Protein 1DCU (pdb70)

Foldseek 3Di:
DDDDDDWQFPLNVLVVCVVVPLDHVLVSLVVVLVVLLLLVLLVCLVCVVPCVVPPCLSLQVSLVVSLVSSQVSCVVFFGKEWADDDDQARIWIWTAGCVRQKIKIKRRWQGSDCQLPVAKIKMKMWIFGFPDDLPVYHRDPSSLQRCQVGHALLPGGQKIWMWMRGPWTWIWIDRPAAIWIWTQDVVPGTTTTDDTRAAFAQAALEEEEDCVQVVQADVLQNVLVVVQQQQDVVGDHRDYDYSSHLVVVLVVQSVHWDKYWFAAGNVRNFGDAFLPNPQSSSQVNQVSNPAAKALLAGGSSVDRRRDRRGGGIIIIHRHVNSVVSSVSSD/DWDFPLNVLVVCCVVVVDDVLVSLLVVLQVVLLLVLLVCLVCVVVVVCDWLQVSLVVSLVSSQVSCVVFFGWAWADDPDQARIWIWGAGPVQQKIKIKRSWQGGDCQLPVFKIKMKMWMFGFPDDQDPPSHDDQRSLQRVQVGHALLPTTQKIWMWMRGPWTWTWIDSPAAIWIWTQDVVPRTTITDDTRAAFDQDALEEEDPCVQLVFDDPLVNVVVVVQQQADVVGDGGHYDYSSYLVVVLVVCSHRNDKYWFAATNVRNFGDAFLRNPQRSSQSNNVSNPAAKDQLAGGSSPDRRRHSRHGHIIMIHNNVNSVVSSVSSD/DPWAFLLRVLVVCVVVVLDDVLVSLLVVLQVVLQLVLLVCLVCAVCVVPCHWLQVSLVVSLVSSQVSCVQFFGKAWADDDDQARIWIWGQGPVLQKIKIKRRWQGGDCQLPVFKIKMKIWIFGFPDDADDDEVHRHDDPRSLQNVLVGGALQPGGQKIWMWMNGPWTWTWIDRPAAIWIWTQDVVVRTTITDDTRAAFAQAALEEEEDCVQLVFADPLQVVVVVVLQQQPVVRNGGHYDYSSHLVVVLVVQSHRWDKYKQAAGNVRNFGQQFLPNRQSSSQVNNVSSPAAKALLAGGSSVDRRNDSRHGGIIMIHRRVNSVVSSVSSD/DPQFPLNVLVVCCVVVVDPPLVSLVVVLVVVLLLVLLVCLVCAVVVVVVCDWLQVSLVVSLVSSCVSCVVQFHKAWADDVPFARIWIWGAGPVRQKIKIKRSWQGGDCQLPVFKIKMKIWMFGFPDDLDDVRYDDPSSLQRVQVGGALLPTGQKIWMWMNGPWTWTWIDRPQAIWIWTQDVVPRTTHTDDTRAAQAQAALEEEEPCVQLVFDDPLQNVVVVQQQDQDVVGDGRHYDYSSHLVVVLVCLSRHNDKYWFAAGNVRNFGDDFLPRRQSSSQVNNVSNPWAKDLLAGGSSVDRDRDSRDGHIIMIHNHVNSVSSSVSSD

Radius of gyration: 33.33 Å; Cα contacts (8 Å, |Δi|>4): 3200; chains: 4; bounding box: 86×78×95 Å

Structure (mmCIF, N/CA/C/O backbone):
data_1DCU
#
_entry.id   1DCU
#
_cell.length_a   71.604
_cell.length_b   126.316
_cell.length_c   78.023
_cell.angle_alpha   90.00
_cell.angle_beta   97.73
_cell.angle_gamma   90.00
#
_symmetry.space_group_name_H-M   'P 1 21 1'
#
loop_
_entity.id
_entity.type
_entity.pdbx_description
1 polymer FRUCTOSE-1,6-BISPHOSPHATASE
2 water water
#
loop_
_atom_site.group_PDB
_atom_site.id
_atom_site.type_symbol
_atom_site.label_atom_id
_atom_site.label_alt_id
_atom_site.label_comp_id
_atom_site.label_asym_id
_atom_site.label_entity_id
_atom_site.label_seq_id
_atom_site.pdbx_PDB_ins_code
_atom_site.Cartn_x
_atom_site.Cartn_y
_atom_site.Cartn_z
_atom_site.occupancy
_atom_site.B_iso_or_equiv
_atom_site.auth_seq_id
_atom_site.auth_comp_id
_atom_site.auth_asym_id
_atom_site.auth_atom_id
_atom_site.pdbx_PDB_model_num
ATOM 1 N N . LYS A 1 12 ? -10.339 44.608 36.778 1.00 98.79 12 LYS A N 1
ATOM 2 C CA . LYS A 1 12 ? -10.375 43.266 36.160 1.00 95.45 12 LYS A CA 1
ATOM 3 C C . LYS A 1 12 ? -11.023 43.451 34.783 1.00 89.96 12 LYS A C 1
ATOM 4 O O . LYS A 1 12 ? -11.427 44.568 34.439 1.00 87.52 12 LYS A O 1
ATOM 6 N N . ARG A 1 13 ? -11.071 42.391 33.994 1.00 86.75 13 ARG A N 1
ATOM 7 C CA . ARG A 1 13 ? -11.605 42.501 32.649 1.00 81.92 13 ARG A CA 1
ATOM 8 C C . ARG A 1 13 ? -12.553 41.326 32.458 1.00 87.97 13 ARG A C 1
ATOM 9 O O . ARG A 1 13 ? -12.768 40.531 33.379 1.00 92.08 13 ARG A O 1
ATOM 11 N N . SER A 1 14 ? -12.954 41.211 31.204 1.00 86.78 14 SER A N 1
ATOM 12 C CA . SER A 1 14 ? -13.797 40.123 30.738 1.00 82.25 14 SER A CA 1
ATOM 13 C C . SER A 1 14 ? -13.822 38.890 31.614 1.00 81.61 14 SER A C 1
ATOM 14 O O . SER A 1 14 ? -14.909 38.547 32.102 1.00 84.04 14 SER A O 1
ATOM 17 N N . GLY A 1 15 ? -12.693 38.201 31.790 1.00 80.94 15 GLY A N 1
ATOM 18 C CA . GLY A 1 15 ? -12.609 37.002 32.621 1.00 78.52 15 GLY A CA 1
ATOM 19 C C . GLY A 1 15 ? -11.632 36.010 31.991 1.00 81.58 15 GLY A C 1
ATOM 20 O O . GLY A 1 15 ? -11.282 36.140 30.813 1.00 87.44 15 GLY A O 1
ATOM 21 N N . TYR A 1 16 ? -11.156 35.008 32.717 1.00 76.42 16 TYR A N 1
ATOM 22 C CA . TYR A 1 16 ? -10.239 33.985 32.226 1.00 70.75 16 TYR A CA 1
ATOM 23 C C . TYR A 1 16 ? -10.130 32.853 33.249 1.00 70.94 16 TYR A C 1
ATOM 24 O O . TYR A 1 16 ? -10.409 32.999 34.454 1.00 72.11 16 TYR A O 1
ATOM 33 N N . GLU A 1 17 ? -9.662 31.680 32.892 1.00 67.22 17 GLU A N 1
ATOM 34 C CA . GLU A 1 17 ? -9.506 30.566 33.842 1.00 60.52 17 GLU A CA 1
ATOM 35 C C . GLU A 1 17 ? -8.051 30.268 34.242 1.00 54.52 17 GLU A C 1
ATOM 36 O O . GLU A 1 17 ? -7.112 30.102 33.474 1.00 54.35 17 GLU A O 1
ATOM 42 N N . ILE A 1 18 ? -7.742 30.293 35.533 1.00 45.40 18 ILE A N 1
ATOM 43 C CA . ILE A 1 18 ? -6.476 30.045 36.145 1.00 55.57 18 ILE A CA 1
ATOM 44 C C . ILE A 1 18 ? -6.625 28.674 36.833 1.00 56.05 18 ILE A C 1
ATOM 45 O O . ILE A 1 18 ? -7.430 28.518 37.746 1.00 49.46 18 ILE A O 1
ATOM 50 N N . ILE A 1 19 ? -5.904 27.708 36.287 1.00 51.34 19 ILE A N 1
ATOM 51 C CA . ILE A 1 19 ? -5.907 26.347 36.818 1.00 49.79 19 ILE A CA 1
ATOM 52 C C . ILE A 1 19 ? -4.601 26.164 37.604 1.00 43.67 19 ILE A C 1
ATOM 53 O O . ILE A 1 19 ? -3.559 26.358 36.960 1.00 40.01 19 ILE A O 1
ATOM 58 N N . THR A 1 20 ? -4.656 26.003 38.933 1.00 42.74 20 THR A N 1
ATOM 59 C CA . THR A 1 20 ? -3.425 25.698 39.587 1.00 38.40 20 THR A CA 1
ATOM 60 C C . THR A 1 20 ? -3.059 24.198 39.401 1.00 46.83 20 THR A C 1
ATOM 61 O O . THR A 1 20 ? -3.808 23.289 39.064 1.00 41.16 20 THR A O 1
ATOM 65 N N . LEU A 1 21 ? -1.796 23.867 39.667 1.00 36.48 21 LEU A N 1
ATOM 66 C CA . LEU A 1 21 ? -1.250 22.528 39.484 1.00 40.37 21 LEU A CA 1
ATOM 67 C C . LEU A 1 21 ? -2.045 21.572 40.371 1.00 33.41 21 LEU A C 1
ATOM 68 O O . LEU A 1 21 ? -2.342 20.507 39.893 1.00 29.49 21 LEU A O 1
ATOM 73 N N . THR A 1 22 ? -2.358 22.028 41.585 1.00 31.86 22 THR A N 1
ATOM 74 C CA . THR A 1 22 ? -3.128 21.212 42.482 1.00 43.81 22 THR A CA 1
ATOM 75 C C . THR A 1 22 ? -4.471 20.856 41.882 1.00 46.03 22 THR A C 1
ATOM 76 O O . THR A 1 22 ? -4.804 19.719 41.662 1.00 47.33 22 THR A O 1
ATOM 80 N N . SER A 1 23 ? -5.202 21.867 41.470 1.00 42.36 23 SER A N 1
ATOM 81 C CA . SER A 1 23 ? -6.476 21.572 40.844 1.00 37.21 23 SER A CA 1
ATOM 82 C C . SER A 1 23 ? -6.212 20.678 39.649 1.00 34.60 23 SER A C 1
ATOM 83 O O . SER A 1 23 ? -7.004 19.803 39.520 1.00 34.43 23 SER A O 1
ATOM 86 N N . TRP A 1 24 ? -5.204 20.987 38.843 1.00 31.73 24 TRP A N 1
ATOM 87 C CA . TRP A 1 24 ? -5.011 20.203 37.647 1.00 38.09 24 TRP A CA 1
ATOM 88 C C . TRP A 1 24 ? -4.753 18.687 37.967 1.00 39.20 24 TRP A C 1
ATOM 89 O O . TRP A 1 24 ? -5.199 17.957 37.106 1.00 36.72 24 TRP A O 1
ATOM 100 N N . LEU A 1 25 ? -4.081 18.371 39.067 1.00 34.67 25 LEU A N 1
ATOM 101 C CA . LEU A 1 25 ? -3.748 17.029 39.450 1.00 40.92 25 LEU A CA 1
ATOM 102 C C . LEU A 1 25 ? -5.001 16.294 39.996 1.00 42.07 25 LEU A C 1
ATOM 103 O O . LEU A 1 25 ? -5.216 15.122 39.732 1.00 37.87 25 LEU A O 1
ATOM 108 N N . LEU A 1 26 ? -5.790 17.084 40.724 1.00 35.55 26 LEU A N 1
ATOM 109 C CA . LEU A 1 26 ? -7.082 16.605 41.215 1.00 37.65 26 LEU A CA 1
ATOM 110 C C . LEU A 1 26 ? -8.048 16.356 40.087 1.00 36.02 26 LEU A C 1
ATOM 111 O O . LEU A 1 26 ? -8.601 15.278 40.049 1.00 39.94 26 LEU A O 1
ATOM 116 N N . GLN A 1 27 ? -8.035 17.100 38.975 1.00 42.20 27 GLN A N 1
ATOM 117 C CA . GLN A 1 27 ? -8.799 16.738 37.794 1.00 44.24 27 GLN A CA 1
ATOM 118 C C . GLN A 1 27 ? -8.348 15.381 37.185 1.00 45.76 27 GLN A C 1
ATOM 119 O O . GLN A 1 27 ? -9.187 14.694 36.625 1.00 47.00 27 GLN A O 1
ATOM 125 N N . GLN A 1 28 ? -7.033 15.165 37.138 1.00 45.73 28 GLN A N 1
ATOM 126 C CA . GLN A 1 28 ? -6.469 14.013 36.508 1.00 44.92 28 GLN A CA 1
ATOM 127 C C . GLN A 1 28 ? -6.813 12.737 37.346 1.00 39.30 28 GLN A C 1
ATOM 128 O O . GLN A 1 28 ? -7.258 11.854 36.691 1.00 36.48 28 GLN A O 1
ATOM 134 N N . GLU A 1 29 ? -6.774 12.912 38.658 1.00 35.92 29 GLU A N 1
ATOM 135 C CA . GLU A 1 29 ? -7.195 11.850 39.551 1.00 46.91 29 GLU A CA 1
ATOM 136 C C . GLU A 1 29 ? -8.679 11.512 39.376 1.00 53.10 29 GLU A C 1
ATOM 137 O O . GLU A 1 29 ? -9.022 10.344 39.173 1.00 45.35 29 GLU A O 1
ATOM 143 N N . GLN A 1 30 ? -9.546 12.509 39.284 1.00 55.05 30 GLN A N 1
ATOM 144 C CA . GLN A 1 30 ? -10.971 12.413 39.087 1.00 59.58 30 GLN A CA 1
ATOM 145 C C . GLN A 1 30 ? -11.390 11.715 37.796 1.00 57.02 30 GLN A C 1
ATOM 146 O O . GLN A 1 30 ? -12.523 11.255 37.648 1.00 64.43 30 GLN A O 1
ATOM 152 N N . LYS A 1 31 ? -10.513 11.665 36.807 1.00 57.69 31 LYS A N 1
ATOM 153 C CA . LYS A 1 31 ? -10.712 11.088 35.513 1.00 56.56 31 LYS A CA 1
ATOM 154 C C . LYS A 1 31 ? -10.123 9.648 35.558 1.00 59.20 31 LYS A C 1
ATOM 155 O O . LYS A 1 31 ? -10.024 8.909 34.592 1.00 64.55 31 LYS A O 1
ATOM 161 N N . GLY A 1 32 ? -9.473 9.370 36.675 1.00 51.89 32 GLY A N 1
ATOM 162 C CA . GLY A 1 32 ? -8.780 8.182 36.996 1.00 52.14 32 GLY A CA 1
ATOM 163 C C . GLY A 1 32 ? -7.554 7.857 36.172 1.00 55.01 32 GLY A C 1
ATOM 164 O O . GLY A 1 32 ? -7.136 6.722 36.026 1.00 52.56 32 GLY A O 1
ATOM 165 N N . ILE A 1 33 ? -6.907 8.888 35.646 1.00 54.38 33 ILE A N 1
ATOM 166 C CA . ILE A 1 33 ? -5.678 8.733 34.887 1.00 50.90 33 ILE A CA 1
ATOM 167 C C . ILE A 1 33 ? -4.566 8.388 35.867 1.00 47.50 33 ILE A C 1
ATOM 168 O O . ILE A 1 33 ? -3.580 7.715 35.631 1.00 47.95 33 ILE A O 1
ATOM 173 N N . ILE A 1 34 ? -4.618 8.930 37.071 1.00 42.72 34 ILE A N 1
ATOM 174 C CA . ILE A 1 34 ? -3.638 8.791 38.120 1.00 37.90 34 ILE A CA 1
ATOM 175 C C . ILE A 1 34 ? -4.414 8.643 39.436 1.00 44.65 34 ILE A C 1
ATOM 176 O O . ILE A 1 34 ? -5.556 9.015 39.623 1.00 40.72 34 ILE A O 1
ATOM 181 N N . ASP A 1 35 ? -3.697 8.140 40.402 1.00 49.52 35 ASP A N 1
ATOM 182 C CA . ASP A 1 35 ? -4.029 7.763 41.734 1.00 52.54 35 ASP A CA 1
ATOM 183 C C . ASP A 1 35 ? -3.934 8.940 42.674 1.00 52.55 35 ASP A C 1
ATOM 184 O O . ASP A 1 35 ? -3.105 9.875 42.577 1.00 47.87 35 ASP A O 1
ATOM 189 N N . ALA A 1 36 ? -4.516 8.801 43.868 1.00 44.93 36 ALA A N 1
ATOM 190 C CA . ALA A 1 36 ? -4.402 9.870 44.835 1.00 45.53 36 ALA A CA 1
ATOM 191 C C . ALA A 1 36 ? -2.985 9.889 45.397 1.00 47.68 36 ALA A C 1
ATOM 192 O O . ALA A 1 36 ? -2.453 10.954 45.792 1.00 46.03 36 ALA A O 1
ATOM 194 N N . GLU A 1 37 ? -2.386 8.722 45.353 1.00 43.19 37 GLU A N 1
ATOM 195 C CA . GLU A 1 37 ? -1.042 8.554 45.869 1.00 42.03 37 GLU A CA 1
ATOM 196 C C . GLU A 1 37 ? -0.100 9.333 44.953 1.00 33.47 37 GLU A C 1
ATOM 197 O O . GLU A 1 37 ? 0.803 10.049 45.376 1.00 37.08 37 GLU A O 1
ATOM 203 N N . LEU A 1 38 ? -0.236 9.174 43.664 1.00 33.96 38 LEU A N 1
ATOM 204 C CA . LEU A 1 38 ? 0.604 9.760 42.649 1.00 32.84 38 LEU A CA 1
ATOM 205 C C . LEU A 1 38 ? 0.414 11.289 42.701 1.00 39.08 38 LEU A C 1
ATOM 206 O O . LEU A 1 38 ? 1.354 12.081 42.747 1.00 37.15 38 LEU A O 1
ATOM 211 N N . THR A 1 39 ? -0.854 11.699 42.879 1.00 35.80 39 THR A N 1
ATOM 212 C CA . THR A 1 39 ? -1.301 13.052 43.061 1.00 37.06 39 THR A CA 1
ATOM 213 C C . THR A 1 39 ? -0.453 13.745 44.113 1.00 34.07 39 THR A C 1
ATOM 214 O O . THR A 1 39 ? 0.162 14.764 43.816 1.00 36.48 39 THR A O 1
ATOM 218 N N . ILE A 1 40 ? -0.346 13.184 45.284 1.00 38.99 40 ILE A N 1
ATOM 219 C CA . ILE A 1 40 ? 0.498 13.648 46.383 1.00 37.87 40 ILE A CA 1
ATOM 220 C C . ILE A 1 40 ? 1.994 13.644 46.068 1.00 39.67 40 ILE A C 1
ATOM 221 O O . ILE A 1 40 ? 2.784 14.539 46.462 1.00 34.65 40 ILE A O 1
ATOM 226 N N . VAL A 1 41 ? 2.453 12.611 45.346 1.00 30.07 41 VAL A N 1
ATOM 227 C CA . VAL A 1 41 ? 3.862 12.609 44.920 1.00 36.88 41 VAL A CA 1
ATOM 228 C C . VAL A 1 41 ? 4.103 13.791 43.963 1.00 26.94 41 VAL A C 1
ATOM 229 O O . VAL A 1 41 ? 5.096 14.431 44.146 1.00 30.94 41 VAL A O 1
ATOM 233 N N . LEU A 1 42 ? 3.241 13.995 42.982 1.00 28.48 42 LEU A N 1
ATOM 234 C CA . LEU A 1 42 ? 3.572 15.019 41.973 1.00 24.18 42 LEU A CA 1
ATOM 235 C C . LEU A 1 42 ? 3.492 16.392 42.601 1.00 29.60 42 LEU A C 1
ATOM 236 O O . LEU A 1 42 ? 4.357 17.243 42.449 1.00 31.58 42 LEU A O 1
ATOM 241 N N . SER A 1 43 ? 2.525 16.569 43.483 1.00 35.11 43 SER A N 1
ATOM 242 C CA . SER A 1 43 ? 2.381 17.780 44.269 1.00 37.04 43 SER A CA 1
ATOM 243 C C . SER A 1 43 ? 3.545 18.022 45.220 1.00 33.29 43 SER A C 1
ATOM 244 O O . SER A 1 43 ? 4.042 19.169 45.270 1.00 30.10 43 SER A O 1
ATOM 247 N N . SER A 1 44 ? 4.049 17.075 45.976 1.00 34.01 44 SER A N 1
ATOM 248 C CA . SER A 1 44 ? 5.253 17.239 46.780 1.00 36.46 44 SER A CA 1
ATOM 249 C C . SER A 1 44 ? 6.492 17.511 45.916 1.00 27.48 44 SER A C 1
ATOM 250 O O . SER A 1 44 ? 7.328 18.330 46.353 1.00 31.22 44 SER A O 1
ATOM 253 N N . ILE A 1 45 ? 6.597 16.908 44.772 1.00 27.06 45 ILE A N 1
ATOM 254 C CA . ILE A 1 45 ? 7.722 17.201 43.873 1.00 29.32 45 ILE A CA 1
ATOM 255 C C . ILE A 1 45 ? 7.709 18.703 43.533 1.00 32.94 45 ILE A C 1
ATOM 256 O O . ILE A 1 45 ? 8.754 19.368 43.568 1.00 30.33 45 ILE A O 1
ATOM 261 N N . SER A 1 46 ? 6.550 19.232 43.140 1.00 31.76 46 SER A N 1
ATOM 262 C CA . SER A 1 46 ? 6.398 20.647 42.769 1.00 27.85 46 SER A CA 1
ATOM 263 C C . SER A 1 46 ? 6.632 21.526 43.958 1.00 21.22 46 SER A C 1
ATOM 264 O O . SER A 1 46 ? 7.364 22.567 43.792 1.00 28.21 46 SER A O 1
ATOM 267 N N . MET A 1 47 ? 6.295 21.130 45.203 1.00 24.30 47 MET A N 1
ATOM 268 C CA . MET A 1 47 ? 6.682 22.007 46.311 1.00 26.11 47 MET A CA 1
ATOM 269 C C . MET A 1 47 ? 8.215 22.048 46.462 1.00 33.46 47 MET A C 1
ATOM 270 O O . MET A 1 47 ? 8.817 22.938 47.074 1.00 32.37 47 MET A O 1
ATOM 275 N N . ALA A 1 48 ? 8.898 20.922 46.248 1.00 28.81 48 ALA A N 1
ATOM 276 C CA . ALA A 1 48 ? 10.373 20.830 46.360 1.00 29.90 48 ALA A CA 1
ATOM 277 C C . ALA A 1 48 ? 10.987 21.734 45.301 1.00 23.18 48 ALA A C 1
ATOM 278 O O . ALA A 1 48 ? 11.851 22.549 45.636 1.00 28.92 48 ALA A O 1
ATOM 280 N N . CYS A 1 49 ? 10.449 21.763 44.091 1.00 24.45 49 CYS A N 1
ATOM 281 C CA . CYS A 1 49 ? 10.931 22.660 43.072 1.00 26.16 49 CYS A CA 1
ATOM 282 C C . CYS A 1 49 ? 10.737 24.137 43.376 1.00 29.31 49 CYS A C 1
ATOM 283 O O . CYS A 1 49 ? 11.588 24.956 43.108 1.00 28.10 49 CYS A O 1
ATOM 286 N N . LYS A 1 50 ? 9.684 24.549 44.039 1.00 29.30 50 LYS A N 1
ATOM 287 C CA . LYS A 1 50 ? 9.347 25.863 44.451 1.00 35.23 50 LYS A CA 1
ATOM 288 C C . LYS A 1 50 ? 10.394 26.297 45.466 1.00 29.57 50 LYS A C 1
ATOM 289 O O . LYS A 1 50 ? 10.839 27.399 45.346 1.00 30.28 50 LYS A O 1
ATOM 295 N N . GLN A 1 51 ? 10.799 25.394 46.329 1.00 29.44 51 GLN A N 1
ATOM 296 C CA . GLN A 1 51 ? 11.821 25.739 47.302 1.00 32.34 51 GLN A CA 1
ATOM 297 C C . GLN A 1 51 ? 13.229 25.735 46.689 1.00 28.19 51 GLN A C 1
ATOM 298 O O . GLN A 1 51 ? 14.011 26.592 47.018 1.00 27.41 51 GLN A O 1
ATOM 304 N N . ILE A 1 52 ? 13.460 24.893 45.717 1.00 22.98 52 ILE A N 1
ATOM 305 C CA . ILE A 1 52 ? 14.754 24.843 45.038 1.00 26.38 52 ILE A CA 1
ATOM 306 C C . ILE A 1 52 ? 14.856 26.141 44.266 1.00 30.35 52 ILE A C 1
ATOM 307 O O . ILE A 1 52 ? 15.851 26.834 44.387 1.00 21.73 52 ILE A O 1
ATOM 312 N N . ALA A 1 53 ? 13.757 26.582 43.610 1.00 27.35 53 ALA A N 1
ATOM 313 C CA . ALA A 1 53 ? 13.714 27.836 42.869 1.00 25.77 53 ALA A CA 1
ATOM 314 C C . ALA A 1 53 ? 14.137 29.023 43.759 1.00 28.16 53 ALA A C 1
ATOM 315 O O . ALA A 1 53 ? 15.013 29.771 43.327 1.00 25.12 53 ALA A O 1
ATOM 317 N N . SER A 1 54 ? 13.631 29.162 44.950 1.00 25.33 54 SER A N 1
ATOM 318 C CA . SER A 1 54 ? 14.043 30.171 45.909 1.00 33.96 54 SER A CA 1
ATOM 319 C C . SER A 1 54 ? 15.503 30.063 46.316 1.00 26.80 54 SER A C 1
ATOM 320 O O . SER A 1 54 ? 16.204 31.087 46.441 1.00 26.23 54 SER A O 1
ATOM 323 N N . LEU A 1 55 ? 16.055 28.855 46.471 1.00 29.26 55 LEU A N 1
ATOM 324 C CA . LEU A 1 55 ? 17.455 28.677 46.800 1.00 25.01 55 LEU A CA 1
ATOM 325 C C . LEU A 1 55 ? 18.327 29.111 45.638 1.00 25.61 55 LEU A C 1
ATOM 326 O O . LEU A 1 55 ? 19.304 29.815 45.823 1.00 26.46 55 LEU A O 1
ATOM 331 N N . VAL A 1 56 ? 17.920 28.812 44.370 1.00 22.14 56 VAL A N 1
ATOM 332 C CA . VAL A 1 56 ? 18.691 29.244 43.215 1.00 19.48 56 VAL A CA 1
ATOM 333 C C . VAL A 1 56 ? 18.743 30.733 43.103 1.00 27.23 56 VAL A C 1
ATOM 334 O O . VAL A 1 56 ? 19.738 31.397 42.835 1.00 28.06 56 VAL A O 1
ATOM 338 N N . GLN A 1 57 ? 17.605 31.405 43.261 1.00 26.00 57 GLN A N 1
ATOM 339 C CA . GLN A 1 57 ? 17.435 32.778 43.171 1.00 23.61 57 GLN A CA 1
ATOM 340 C C . GLN A 1 57 ? 18.230 33.579 44.204 1.00 27.91 57 GLN A C 1
ATOM 341 O O . GLN A 1 57 ? 18.596 34.647 43.765 1.00 23.28 57 GLN A O 1
ATOM 347 N N . ARG A 1 58 ? 18.392 33.015 45.379 1.00 24.65 58 ARG A N 1
ATOM 348 C CA . ARG A 1 58 ? 19.087 33.786 46.395 1.00 33.86 58 ARG A CA 1
ATOM 349 C C . ARG A 1 58 ? 20.525 33.341 46.621 1.00 26.82 58 ARG A C 1
ATOM 350 O O . ARG A 1 58 ? 21.037 33.786 47.624 1.00 30.61 58 ARG A O 1
ATOM 358 N N . ALA A 1 59 ? 20.982 32.372 45.867 1.00 26.69 59 ALA A N 1
ATOM 359 C CA . ALA A 1 59 ? 22.362 31.848 46.137 1.00 36.37 59 ALA A CA 1
ATOM 360 C C . ALA A 1 59 ? 23.403 32.952 46.315 1.00 37.00 59 ALA A C 1
ATOM 361 O O . ALA A 1 59 ? 24.158 32.800 47.301 1.00 34.48 59 ALA A O 1
ATOM 363 N N . ASN A 1 60 ? 23.593 33.987 45.489 1.00 30.62 60 ASN A N 1
ATOM 364 C CA . ASN A 1 60 ? 24.600 35.004 45.861 1.00 34.58 60 ASN A CA 1
ATOM 365 C C . ASN A 1 60 ? 24.373 35.622 47.241 1.00 42.08 60 ASN A C 1
ATOM 366 O O . ASN A 1 60 ? 25.343 36.058 47.854 1.00 44.48 60 ASN A O 1
ATOM 371 N N . ILE A 1 61 ? 23.139 35.709 47.769 1.00 36.10 61 ILE A N 1
ATOM 372 C CA . ILE A 1 61 ? 22.952 36.369 49.045 1.00 34.11 61 ILE A CA 1
ATOM 373 C C . ILE A 1 61 ? 23.251 35.410 50.184 1.00 45.73 61 ILE A C 1
ATOM 374 O O . ILE A 1 61 ? 23.923 35.733 51.174 1.00 44.39 61 ILE A O 1
ATOM 379 N N . SER A 1 62 ? 22.761 34.184 50.009 1.00 48.07 62 SER A N 1
ATOM 380 C CA . SER A 1 62 ? 22.924 33.189 51.065 1.00 56.95 62 SER A CA 1
ATOM 381 C C . SER A 1 62 ? 24.375 32.745 51.089 1.00 60.79 62 SER A C 1
ATOM 382 O O . SER A 1 62 ? 24.873 32.210 52.075 1.00 64.15 62 SER A O 1
ATOM 385 N N . ASN A 1 63 ? 25.183 32.963 50.051 1.00 62.46 63 ASN A N 1
ATOM 386 C CA . ASN A 1 63 ? 26.610 32.694 50.111 1.00 66.65 63 ASN A CA 1
ATOM 387 C C . ASN A 1 63 ? 27.378 33.815 50.825 1.00 70.85 63 ASN A C 1
ATOM 388 O O . ASN A 1 63 ? 28.570 33.663 51.098 1.00 70.94 63 ASN A O 1
ATOM 393 N N . LEU A 1 64 ? 26.705 34.894 51.224 1.00 68.06 64 LEU A N 1
ATOM 394 C CA . LEU A 1 64 ? 27.188 35.950 52.060 1.00 70.13 64 LEU A CA 1
ATOM 395 C C . LEU A 1 64 ? 26.935 35.547 53.524 1.00 72.93 64 LEU A C 1
ATOM 396 O O . LEU A 1 64 ? 26.840 36.365 54.422 1.00 72.61 64 LEU A O 1
ATOM 401 N N . THR A 1 65 ? 26.818 34.269 53.837 1.00 76.95 65 THR A N 1
ATOM 402 C CA . THR A 1 65 ? 26.572 33.670 55.128 1.00 80.18 65 THR A CA 1
ATOM 403 C C . THR A 1 65 ? 26.354 32.172 54.894 1.00 83.12 65 THR A C 1
ATOM 404 O O . THR A 1 65 ? 27.239 31.507 54.353 1.00 86.95 65 THR A O 1
ATOM 406 N N . GLY A 1 66 ? 25.149 31.719 55.207 1.00 86.12 66 GLY A N 1
ATOM 407 C CA . GLY A 1 66 ? 24.784 30.318 54.972 1.00 84.64 66 GLY A CA 1
ATOM 408 C C . GLY A 1 66 ? 23.284 30.195 55.258 1.00 85.12 66 GLY A C 1
ATOM 409 O O . GLY A 1 66 ? 22.614 29.357 54.676 1.00 86.78 66 GLY A O 1
ATOM 410 N N . THR A 1 67 ? 22.812 31.106 56.106 1.00 86.22 67 THR A N 1
ATOM 411 C CA . THR A 1 67 ? 21.431 31.175 56.550 1.00 86.19 67 THR A CA 1
ATOM 412 C C . THR A 1 67 ? 21.122 32.506 57.246 1.00 87.00 67 THR A C 1
ATOM 413 O O . THR A 1 67 ? 21.930 33.449 57.222 1.00 87.72 67 THR A O 1
ATOM 415 N N . GLU A 1 76 ? 32.883 25.592 43.285 1.00 86.31 76 GLU A N 1
ATOM 416 C CA . GLU A 1 76 ? 31.558 25.202 42.846 1.00 85.44 76 GLU A CA 1
ATOM 417 C C . GLU A 1 76 ? 30.535 25.369 43.975 1.00 81.50 76 GLU A C 1
ATOM 418 O O . GLU A 1 76 ? 30.377 24.546 44.862 1.00 82.64 76 GLU A O 1
ATOM 420 N N . ASP A 1 77 ? 29.778 26.439 43.911 1.00 73.51 77 ASP A N 1
ATOM 421 C CA . ASP A 1 77 ? 28.663 26.784 44.760 1.00 67.09 77 ASP A CA 1
ATOM 422 C C . ASP A 1 77 ? 27.443 26.006 44.239 1.00 63.65 77 ASP A C 1
ATOM 423 O O . ASP A 1 77 ? 26.549 25.681 45.016 1.00 52.42 77 ASP A O 1
ATOM 425 N N . GLN A 1 78 ? 27.494 25.707 42.930 1.00 63.23 78 GLN A N 1
ATOM 426 C CA . GLN A 1 78 ? 26.483 24.880 42.266 1.00 60.88 78 GLN A CA 1
ATOM 427 C C . GLN A 1 78 ? 26.550 23.459 42.838 1.00 63.23 78 GLN A C 1
ATOM 428 O O . GLN A 1 78 ? 25.466 22.922 43.120 1.00 54.94 78 GLN A O 1
ATOM 434 N N . LYS A 1 79 ? 27.739 22.928 43.204 1.00 68.93 79 LYS A N 1
ATOM 435 C CA . LYS A 1 79 ? 27.809 21.662 43.933 1.00 70.38 79 LYS A CA 1
ATOM 436 C C . LYS A 1 79 ? 27.073 21.698 45.277 1.00 65.15 79 LYS A C 1
ATOM 437 O O . LYS A 1 79 ? 26.234 20.800 45.482 1.00 64.27 79 LYS A O 1
ATOM 439 N N . LYS A 1 80 ? 27.245 22.664 46.165 1.00 59.29 80 LYS A N 1
ATOM 440 C CA . LYS A 1 80 ? 26.626 22.720 47.491 1.00 58.36 80 LYS A CA 1
ATOM 441 C C . LYS A 1 80 ? 25.100 22.900 47.463 1.00 54.85 80 LYS A C 1
ATOM 442 O O . LYS A 1 80 ? 24.334 22.466 48.341 1.00 48.93 80 LYS A O 1
ATOM 444 N N . LEU A 1 81 ? 24.662 23.511 46.385 1.00 43.25 81 LEU A N 1
ATOM 445 C CA . LEU A 1 81 ? 23.266 23.745 46.054 1.00 49.30 81 LEU A CA 1
ATOM 446 C C . LEU A 1 81 ? 22.610 22.407 45.690 1.00 42.85 81 LEU A C 1
ATOM 447 O O . LEU A 1 81 ? 21.546 22.136 46.224 1.00 42.74 81 LEU A O 1
ATOM 452 N N . ASP A 1 82 ? 23.311 21.581 44.957 1.00 40.51 82 ASP A N 1
ATOM 453 C CA . ASP A 1 82 ? 22.950 20.226 44.541 1.00 41.82 82 ASP A CA 1
ATOM 454 C C . ASP A 1 82 ? 22.548 19.446 45.794 1.00 37.71 82 ASP A C 1
ATOM 455 O O . ASP A 1 82 ? 21.484 18.876 45.930 1.00 42.26 82 ASP A O 1
ATOM 460 N N . VAL A 1 83 ? 23.389 19.487 46.830 1.00 37.12 83 VAL A N 1
ATOM 461 C CA . VAL A 1 83 ? 23.220 18.813 48.087 1.00 34.68 83 VAL A CA 1
ATOM 462 C C . VAL A 1 83 ? 22.101 19.340 48.934 1.00 37.13 83 VAL A C 1
ATOM 463 O O . VAL A 1 83 ? 21.351 18.548 49.445 1.00 36.67 83 VAL A O 1
ATOM 467 N N . ILE A 1 84 ? 21.929 20.660 49.053 1.00 33.90 84 ILE A N 1
ATOM 468 C CA . ILE A 1 84 ? 20.779 21.145 49.835 1.00 41.67 84 ILE A CA 1
ATOM 469 C C . ILE A 1 84 ? 19.467 20.875 49.116 1.00 33.04 84 ILE A C 1
ATOM 470 O O . ILE A 1 84 ? 18.457 20.478 49.736 1.00 30.27 84 ILE A O 1
ATOM 475 N N . SER A 1 85 ? 19.569 20.938 47.743 1.00 27.07 85 SER A N 1
ATOM 476 C CA . SER A 1 85 ? 18.311 20.625 47.004 1.00 26.73 85 SER A CA 1
ATOM 477 C C . SER A 1 85 ? 17.785 19.238 47.306 1.00 26.84 85 SER A C 1
ATOM 478 O O . SER A 1 85 ? 16.561 18.994 47.488 1.00 32.04 85 SER A O 1
ATOM 481 N N . ASN A 1 86 ? 18.705 18.296 47.344 1.00 26.14 86 ASN A N 1
ATOM 482 C CA . ASN A 1 86 ? 18.403 16.900 47.639 1.00 32.59 86 ASN A CA 1
ATOM 483 C C . ASN A 1 86 ? 17.857 16.774 49.073 1.00 33.81 86 ASN A C 1
ATOM 484 O O . ASN A 1 86 ? 16.945 15.991 49.287 1.00 34.72 86 ASN A O 1
ATOM 489 N N . GLU A 1 87 ? 18.307 17.584 50.003 1.00 34.56 87 GLU A N 1
ATOM 490 C CA . GLU A 1 87 ? 17.640 17.522 51.311 1.00 38.21 87 GLU A CA 1
ATOM 491 C C . GLU A 1 87 ? 16.200 18.052 51.255 1.00 37.64 87 GLU A C 1
ATOM 492 O O . GLU A 1 87 ? 15.300 17.635 51.982 1.00 28.86 87 GLU A O 1
ATOM 498 N N . VAL A 1 88 ? 16.035 19.122 50.473 1.00 35.31 88 VAL A N 1
ATOM 499 C CA . VAL A 1 88 ? 14.712 19.762 50.305 1.00 36.92 88 VAL A CA 1
ATOM 500 C C . VAL A 1 88 ? 13.774 18.718 49.725 1.00 31.12 88 VAL A C 1
ATOM 501 O O . VAL A 1 88 ? 12.733 18.493 50.374 1.00 35.96 88 VAL A O 1
ATOM 505 N N . PHE A 1 89 ? 14.157 18.063 48.678 1.00 38.89 89 PHE A N 1
ATOM 506 C CA . PHE A 1 89 ? 13.421 16.957 48.048 1.00 34.58 89 PHE A CA 1
ATOM 507 C C . PHE A 1 89 ? 13.177 15.876 49.073 1.00 33.99 89 PHE A C 1
ATOM 508 O O . PHE A 1 89 ? 11.981 15.538 49.181 1.00 38.58 89 PHE A O 1
ATOM 516 N N . SER A 1 90 ? 14.140 15.410 49.876 1.00 35.79 90 SER A N 1
ATOM 517 C CA . SER A 1 90 ? 13.776 14.361 50.873 1.00 39.70 90 SER A CA 1
ATOM 518 C C . SER A 1 90 ? 12.725 14.830 51.838 1.00 30.37 90 SER A C 1
ATOM 519 O O . SER A 1 90 ? 11.788 14.130 52.165 1.00 37.06 90 SER A O 1
ATOM 522 N N . ASN A 1 91 ? 12.944 16.023 52.473 1.00 36.28 91 ASN A N 1
ATOM 523 C CA . ASN A 1 91 ? 11.969 16.590 53.357 1.00 36.05 91 ASN A CA 1
ATOM 524 C C . ASN A 1 91 ? 10.600 16.741 52.706 1.00 38.33 91 ASN A C 1
ATOM 525 O O . ASN A 1 91 ? 9.615 16.296 53.304 1.00 36.63 91 ASN A O 1
ATOM 530 N N . CYS A 1 92 ? 10.487 17.225 51.455 1.00 30.86 92 CYS A N 1
ATOM 531 C CA . CYS A 1 92 ? 9.161 17.381 50.877 1.00 34.24 92 CYS A CA 1
ATOM 532 C C . CYS A 1 92 ? 8.520 16.035 50.522 1.00 39.75 92 CYS A C 1
ATOM 533 O O . CYS A 1 92 ? 7.299 16.093 50.483 1.00 31.46 92 CYS A O 1
ATOM 536 N N . LEU A 1 93 ? 9.253 14.923 50.340 1.00 38.71 93 LEU A N 1
ATOM 537 C CA . LEU A 1 93 ? 8.494 13.713 49.998 1.00 40.42 93 LEU A CA 1
ATOM 538 C C . LEU A 1 93 ? 8.349 12.760 51.172 1.00 33.04 93 LEU A C 1
ATOM 539 O O . LEU A 1 93 ? 8.100 11.602 50.974 1.00 34.75 93 LEU A O 1
ATOM 544 N N . ARG A 1 94 ? 8.732 13.168 52.344 1.00 32.31 94 ARG A N 1
ATOM 545 C CA . ARG A 1 94 ? 8.778 12.413 53.568 1.00 46.82 94 ARG A CA 1
ATOM 546 C C . ARG A 1 94 ? 7.441 11.756 53.902 1.00 49.84 94 ARG A C 1
ATOM 547 O O . ARG A 1 94 ? 7.442 10.588 54.302 1.00 44.39 94 ARG A O 1
ATOM 555 N N . SER A 1 95 ? 6.302 12.371 53.550 1.00 48.02 95 SER A N 1
ATOM 556 C CA . SER A 1 95 ? 5.044 11.707 53.815 1.00 52.74 95 SER A CA 1
ATOM 557 C C . SER A 1 95 ? 4.830 10.595 52.802 1.00 49.82 95 SER A C 1
ATOM 558 O O . SER A 1 95 ? 3.868 9.848 53.013 1.00 53.25 95 SER A O 1
ATOM 561 N N . SER A 1 96 ? 5.565 10.535 51.722 1.00 42.85 96 SER A N 1
ATOM 562 C CA . SER A 1 96 ? 5.377 9.530 50.696 1.00 48.96 96 SER A CA 1
ATOM 563 C C . SER A 1 96 ? 6.355 8.350 50.754 1.00 45.06 96 SER A C 1
ATOM 564 O O . SER A 1 96 ? 5.932 7.307 50.267 1.00 36.21 96 SER A O 1
ATOM 567 N N . GLY A 1 97 ? 7.573 8.574 51.261 1.00 39.24 97 GLY A N 1
ATOM 568 C CA . GLY A 1 97 ? 8.529 7.471 51.108 1.00 41.81 97 GLY A CA 1
ATOM 569 C C . GLY A 1 97 ? 9.834 7.900 51.753 1.00 42.07 97 GLY A C 1
ATOM 570 O O . GLY A 1 97 ? 9.803 8.969 52.327 1.00 34.86 97 GLY A O 1
ATOM 571 N N . ARG A 1 98 ? 10.869 7.125 51.533 1.00 20.00 98 ARG A N 1
ATOM 572 C CA . ARG A 1 98 ? 12.167 7.387 52.129 1.00 42.89 98 ARG A CA 1
ATOM 573 C C . ARG A 1 98 ? 13.118 7.707 50.990 1.00 40.01 98 ARG A C 1
ATOM 574 O O . ARG A 1 98 ? 12.922 7.152 49.901 1.00 36.11 98 ARG A O 1
ATOM 576 N N . THR A 1 99 ? 14.046 8.606 51.297 1.00 34.01 99 THR A N 1
ATOM 577 C CA . THR A 1 99 ? 14.862 9.005 50.138 1.00 39.14 99 THR A CA 1
ATOM 578 C C . THR A 1 99 ? 16.307 8.641 50.356 1.00 36.02 99 THR A C 1
ATOM 579 O O . THR A 1 99 ? 16.773 8.869 51.474 1.00 37.07 99 THR A O 1
ATOM 583 N N . GLY A 1 100 ? 16.922 8.054 49.346 1.00 29.92 100 GLY A N 1
ATOM 584 C CA . GLY A 1 100 ? 18.362 7.820 49.527 1.00 30.05 100 GLY A CA 1
ATOM 585 C C . GLY A 1 100 ? 19.080 8.676 48.479 1.00 39.98 100 GLY A C 1
ATOM 586 O O . GLY A 1 100 ? 18.415 9.121 47.506 1.00 39.48 100 GLY A O 1
ATOM 587 N N . ILE A 1 101 ? 20.384 8.799 48.587 1.00 38.24 101 ILE A N 1
ATOM 588 C CA . ILE A 1 101 ? 21.200 9.474 47.598 1.00 32.13 101 ILE A CA 1
ATOM 589 C C . ILE A 1 101 ? 22.215 8.579 46.922 1.00 39.87 101 ILE A C 1
ATOM 590 O O . ILE A 1 101 ? 23.106 7.943 47.529 1.00 42.93 101 ILE A O 1
ATOM 595 N N . ILE A 1 102 ? 22.290 8.628 45.605 1.00 39.59 102 ILE A N 1
ATOM 596 C CA . ILE A 1 102 ? 23.326 8.074 44.754 1.00 39.12 102 ILE A CA 1
ATOM 597 C C . ILE A 1 102 ? 24.402 9.134 44.583 1.00 46.08 102 ILE A C 1
ATOM 598 O O . ILE A 1 102 ? 24.166 10.173 43.926 1.00 39.83 102 ILE A O 1
ATOM 603 N N . ALA A 1 103 ? 25.511 8.972 45.317 1.00 41.78 103 ALA A N 1
ATOM 604 C CA . ALA A 1 103 ? 26.676 9.810 45.340 1.00 38.50 103 ALA A CA 1
ATOM 605 C C . ALA A 1 103 ? 27.243 10.042 43.936 1.00 53.53 103 ALA A C 1
ATOM 606 O O . ALA A 1 103 ? 27.374 9.143 43.085 1.00 49.04 103 ALA A O 1
ATOM 608 N N . SER A 1 104 ? 27.575 11.330 43.781 1.00 59.49 104 SER A N 1
ATOM 609 C CA . SER A 1 104 ? 28.063 11.787 42.490 1.00 61.17 104 SER A CA 1
ATOM 610 C C . SER A 1 104 ? 29.357 11.062 42.181 1.00 63.79 104 SER A C 1
ATOM 611 O O . SER A 1 104 ? 30.279 10.958 42.988 1.00 61.81 104 SER A O 1
ATOM 614 N N . GLU A 1 105 ? 29.419 10.645 40.910 1.00 69.31 105 GLU A N 1
ATOM 615 C CA . GLU A 1 105 ? 30.677 10.001 40.544 1.00 70.99 105 GLU A CA 1
ATOM 616 C C . GLU A 1 105 ? 31.769 11.072 40.448 1.00 77.77 105 GLU A C 1
ATOM 617 O O . GLU A 1 105 ? 32.346 11.468 41.475 1.00 80.48 105 GLU A O 1
ATOM 623 N N . GLU A 1 106 ? 32.039 11.544 39.244 1.00 72.22 106 GLU A N 1
ATOM 624 C CA . GLU A 1 106 ? 33.073 12.532 38.976 1.00 74.25 106 GLU A CA 1
ATOM 625 C C . GLU A 1 106 ? 32.479 13.896 39.246 1.00 74.98 106 GLU A C 1
ATOM 626 O O . GLU A 1 106 ? 31.955 14.102 40.355 1.00 78.89 106 GLU A O 1
ATOM 632 N N . GLU A 1 107 ? 32.322 14.806 38.301 1.00 72.07 107 GLU A N 1
ATOM 633 C CA . GLU A 1 107 ? 31.694 16.106 38.582 1.00 71.78 107 GLU A CA 1
ATOM 634 C C . GLU A 1 107 ? 30.187 16.044 38.341 1.00 73.03 107 GLU A C 1
ATOM 635 O O . GLU A 1 107 ? 29.531 17.000 37.949 1.00 77.84 107 GLU A O 1
ATOM 641 N N . ASP A 1 108 ? 29.592 14.852 38.513 1.00 68.74 108 ASP A N 1
ATOM 642 C CA . ASP A 1 108 ? 28.166 14.653 38.310 1.00 57.78 108 ASP A CA 1
ATOM 643 C C . ASP A 1 108 ? 27.408 15.183 39.553 1.00 52.26 108 ASP A C 1
ATOM 644 O O . ASP A 1 108 ? 27.935 15.385 40.648 1.00 51.34 108 ASP A O 1
ATOM 649 N N . VAL A 1 109 ? 26.127 15.325 39.359 1.00 38.41 109 VAL A N 1
ATOM 650 C CA . VAL A 1 109 ? 25.237 15.810 40.408 1.00 42.24 109 VAL A CA 1
ATOM 651 C C . VAL A 1 109 ? 24.768 14.580 41.182 1.00 34.91 109 VAL A C 1
ATOM 652 O O . VAL A 1 109 ? 24.363 13.622 40.514 1.00 40.03 109 VAL A O 1
ATOM 656 N N . PRO A 1 110 ? 24.721 14.634 42.467 1.00 34.39 110 PRO A N 1
ATOM 657 C CA . PRO A 1 110 ? 24.197 13.509 43.257 1.00 36.15 110 PRO A CA 1
ATOM 658 C C . PRO A 1 110 ? 22.689 13.428 42.999 1.00 40.95 110 PRO A C 1
ATOM 659 O O . PRO A 1 110 ? 22.002 14.455 42.819 1.00 30.17 110 PRO A O 1
ATOM 663 N N . VAL A 1 111 ? 22.171 12.212 42.955 1.00 32.31 111 VAL A N 1
ATOM 664 C CA . VAL A 1 111 ? 20.841 11.946 42.491 1.00 31.76 111 VAL A CA 1
ATOM 665 C C . VAL A 1 111 ? 20.065 11.477 43.690 1.00 37.22 111 VAL A C 1
ATOM 666 O O . VAL A 1 111 ? 20.537 10.597 44.397 1.00 35.74 111 VAL A O 1
ATOM 670 N N . ALA A 1 112 ? 18.854 11.978 43.887 1.00 28.79 112 ALA A N 1
ATOM 671 C CA . ALA A 1 112 ? 18.054 11.490 44.996 1.00 33.49 112 ALA A CA 1
ATOM 672 C C . ALA A 1 112 ? 17.076 10.452 44.457 1.00 37.08 112 ALA A C 1
ATOM 673 O O . ALA A 1 112 ? 16.585 10.511 43.327 1.00 38.72 112 ALA A O 1
ATOM 675 N N . VAL A 1 113 ? 16.903 9.394 45.246 1.00 35.63 113 VAL A N 1
ATOM 676 C CA . VAL A 1 113 ? 15.992 8.314 44.876 1.00 37.44 113 VAL A CA 1
ATOM 677 C C . VAL A 1 113 ? 15.021 8.147 46.010 1.00 37.62 113 VAL A C 1
ATOM 678 O O . VAL A 1 113 ? 15.344 7.887 47.173 1.00 42.15 113 VAL A O 1
ATOM 682 N N . GLU A 1 114 ? 13.757 8.322 45.713 1.00 38.57 114 GLU A N 1
ATOM 683 C CA . GLU A 1 114 ? 12.764 8.166 46.774 1.00 32.74 114 GLU A CA 1
ATOM 684 C C . GLU A 1 114 ? 11.957 6.942 46.396 1.00 35.32 114 GLU A C 1
ATOM 685 O O . GLU A 1 114 ? 11.545 6.829 45.229 1.00 35.39 114 GLU A O 1
ATOM 691 N N . GLU A 1 115 ? 11.597 6.195 47.438 1.00 36.04 115 GLU A N 1
ATOM 692 C CA . GLU A 1 115 ? 10.747 5.014 47.189 1.00 37.34 115 GLU A CA 1
ATOM 693 C C . GLU A 1 115 ? 9.486 5.123 48.024 1.00 31.85 115 GLU A C 1
ATOM 694 O O . GLU A 1 115 ? 9.601 5.218 49.239 1.00 31.44 115 GLU A O 1
ATOM 700 N N . SER A 1 116 ? 8.305 4.954 47.473 1.00 35.53 116 SER A N 1
ATOM 701 C CA . SER A 1 116 ? 7.092 5.040 48.308 1.00 39.44 116 SER A CA 1
ATOM 702 C C . SER A 1 116 ? 7.031 4.011 49.422 1.00 42.88 116 SER A C 1
ATOM 703 O O . SER A 1 116 ? 7.249 2.808 49.280 1.00 39.69 116 SER A O 1
ATOM 706 N N . TYR A 1 117 ? 6.578 4.360 50.618 1.00 44.56 117 TYR A N 1
ATOM 707 C CA . TYR A 1 117 ? 6.366 3.397 51.699 1.00 50.18 117 TYR A CA 1
ATOM 708 C C . TYR A 1 117 ? 5.471 2.254 51.201 1.00 51.51 117 TYR A C 1
ATOM 709 O O . TYR A 1 117 ? 5.645 1.091 51.527 1.00 52.48 117 TYR A O 1
ATOM 718 N N . SER A 1 118 ? 4.500 2.535 50.352 1.00 49.89 118 SER A N 1
ATOM 719 C CA . SER A 1 118 ? 3.643 1.543 49.769 1.00 46.58 118 SER A CA 1
ATOM 720 C C . SER A 1 118 ? 4.399 0.664 48.792 1.00 45.84 118 SER A C 1
ATOM 721 O O . SER A 1 118 ? 3.809 -0.255 48.233 1.00 43.10 118 SER A O 1
ATOM 724 N N . GLY A 1 119 ? 5.557 1.088 48.285 1.00 48.09 119 GLY A N 1
ATOM 725 C CA . GLY A 1 119 ? 6.196 0.294 47.240 1.00 47.17 119 GLY A CA 1
ATOM 726 C C . GLY A 1 119 ? 5.504 0.487 45.904 1.00 50.48 119 GLY A C 1
ATOM 727 O O . GLY A 1 119 ? 5.901 -0.217 44.959 1.00 47.22 119 GLY A O 1
ATOM 728 N N . ASN A 1 120 ? 4.527 1.408 45.744 1.00 45.28 120 ASN A N 1
ATOM 729 C CA . ASN A 1 120 ? 3.962 1.529 44.386 1.00 46.23 120 ASN A CA 1
ATOM 730 C C . ASN A 1 120 ? 4.807 2.397 43.468 1.00 45.04 120 ASN A C 1
ATOM 731 O O . ASN A 1 120 ? 4.731 2.295 42.231 1.00 44.32 120 ASN A O 1
ATOM 736 N N . TYR A 1 121 ? 5.628 3.284 44.034 1.00 35.58 121 TYR A N 1
ATOM 737 C CA . TYR A 1 121 ? 6.365 4.194 43.141 1.00 41.60 121 TYR A CA 1
ATOM 738 C C . TYR A 1 121 ? 7.784 4.474 43.604 1.00 35.40 121 TYR A C 1
ATOM 739 O O . TYR A 1 121 ? 8.039 4.614 44.814 1.00 36.11 121 TYR A O 1
ATOM 748 N N . ILE A 1 122 ? 8.630 4.746 42.637 1.00 36.02 122 ILE A N 1
ATOM 749 C CA . ILE A 1 122 ? 9.970 5.215 42.857 1.00 38.33 122 ILE A CA 1
ATOM 750 C C . ILE A 1 122 ? 10.128 6.523 42.031 1.00 38.78 122 ILE A C 1
ATOM 751 O O . ILE A 1 122 ? 9.785 6.508 40.840 1.00 34.69 122 ILE A O 1
ATOM 756 N N . VAL A 1 123 ? 10.670 7.554 42.614 1.00 32.38 123 VAL A N 1
ATOM 757 C CA . VAL A 1 123 ? 11.031 8.798 41.897 1.00 32.60 123 VAL A CA 1
ATOM 758 C C . VAL A 1 123 ? 12.545 8.962 41.811 1.00 31.98 123 VAL A C 1
ATOM 759 O O . VAL A 1 123 ? 13.244 8.767 42.818 1.00 30.93 123 VAL A O 1
ATOM 763 N N . VAL A 1 124 ? 13.089 9.257 40.642 1.00 26.81 124 VAL A N 1
ATOM 764 C CA . VAL A 1 124 ? 14.539 9.428 40.478 1.00 35.35 124 VAL A CA 1
ATOM 765 C C . VAL A 1 124 ? 14.713 10.918 40.263 1.00 34.15 124 VAL A C 1
ATOM 766 O O . VAL A 1 124 ? 14.070 11.423 39.328 1.00 36.04 124 VAL A O 1
ATOM 770 N N . PHE A 1 125 ? 15.352 11.582 41.198 1.00 30.96 125 PHE A N 1
ATOM 771 C CA . PHE A 1 125 ? 15.330 13.069 41.114 1.00 32.03 125 PHE A CA 1
ATOM 772 C C . PHE A 1 125 ? 16.731 13.618 40.990 1.00 31.99 125 PHE A C 1
ATOM 773 O O . PHE A 1 125 ? 17.567 13.529 41.909 1.00 28.84 125 PHE A O 1
ATOM 781 N N . ASP A 1 126 ? 16.981 14.305 39.914 1.00 26.58 126 ASP A N 1
ATOM 782 C CA . ASP A 1 126 ? 18.222 15.057 39.653 1.00 33.55 126 ASP A CA 1
ATOM 783 C C . ASP A 1 126 ? 17.922 16.504 40.083 1.00 34.80 126 ASP A C 1
ATOM 784 O O . ASP A 1 126 ? 17.129 17.175 39.428 1.00 29.35 126 ASP A O 1
ATOM 789 N N . PRO A 1 127 ? 18.484 16.953 41.185 1.00 35.63 127 PRO A N 1
ATOM 790 C CA . PRO A 1 127 ? 18.175 18.190 41.816 1.00 29.07 127 PRO A CA 1
ATOM 791 C C . PRO A 1 127 ? 18.482 19.363 40.909 1.00 37.23 127 PRO A C 1
ATOM 792 O O . PRO A 1 127 ? 17.685 20.336 40.888 1.00 28.97 127 PRO A O 1
ATOM 796 N N . LEU A 1 128 ? 19.699 19.261 40.324 1.00 26.29 128 LEU A N 1
ATOM 797 C CA . LEU A 1 128 ? 20.105 20.363 39.449 1.00 31.58 128 LEU A CA 1
ATOM 798 C C . LEU A 1 128 ? 20.742 19.706 38.214 1.00 36.85 128 LEU A C 1
ATOM 799 O O . LEU A 1 128 ? 21.328 18.621 38.257 1.00 45.65 128 LEU A O 1
ATOM 804 N N . ASP A 1 129 ? 20.669 20.455 37.099 1.00 26.97 129 ASP A N 1
ATOM 805 C CA . ASP A 1 129 ? 21.162 19.923 35.840 1.00 30.65 129 ASP A CA 1
ATOM 806 C C . ASP A 1 129 ? 22.682 20.014 35.636 1.00 30.83 129 ASP A C 1
ATOM 807 O O . ASP A 1 129 ? 23.115 19.509 34.610 1.00 31.48 129 ASP A O 1
ATOM 812 N N . GLY A 1 130 ? 23.478 20.520 36.568 1.00 32.95 130 GLY A N 1
ATOM 813 C CA . GLY A 1 130 ? 24.939 20.429 36.420 1.00 31.83 130 GLY A CA 1
ATOM 814 C C . GLY A 1 130 ? 25.586 20.847 37.733 1.00 37.34 130 GLY A C 1
ATOM 815 O O . GLY A 1 130 ? 24.877 21.169 38.670 1.00 32.27 130 GLY A O 1
ATOM 816 N N . SER A 1 131 ? 26.893 20.790 37.893 1.00 37.80 131 SER A N 1
ATOM 817 C CA . SER A 1 131 ? 27.507 21.196 39.169 1.00 49.71 131 SER A CA 1
ATOM 818 C C . SER A 1 131 ? 28.483 22.327 38.839 1.00 47.53 131 SER A C 1
ATOM 819 O O . SER A 1 131 ? 29.267 22.731 39.675 1.00 56.13 131 SER A O 1
ATOM 822 N N . SER A 1 132 ? 28.359 22.712 37.573 1.00 37.83 132 SER A N 1
ATOM 823 C CA . SER A 1 132 ? 29.179 23.759 37.045 1.00 50.20 132 SER A CA 1
ATOM 824 C C . SER A 1 132 ? 28.522 25.144 37.193 1.00 51.86 132 SER A C 1
ATOM 825 O O . SER A 1 132 ? 27.354 25.297 36.829 1.00 51.08 132 SER A O 1
ATOM 828 N N . ASN A 1 133 ? 29.271 26.154 37.627 1.00 53.09 133 ASN A N 1
ATOM 829 C CA . ASN A 1 133 ? 28.780 27.503 37.803 1.00 50.38 133 ASN A CA 1
ATOM 830 C C . ASN A 1 133 ? 28.611 28.230 36.471 1.00 46.64 133 ASN A C 1
ATOM 831 O O . ASN A 1 133 ? 27.695 29.021 36.264 1.00 40.23 133 ASN A O 1
ATOM 836 N N . LEU A 1 134 ? 29.550 27.910 35.576 1.00 46.53 134 LEU A N 1
ATOM 837 C CA . LEU A 1 134 ? 29.543 28.528 34.257 1.00 47.46 134 LEU A CA 1
ATOM 838 C C . LEU A 1 134 ? 28.210 28.164 33.610 1.00 40.66 134 LEU A C 1
ATOM 839 O O . LEU A 1 134 ? 27.537 29.053 33.197 1.00 42.12 134 LEU A O 1
ATOM 844 N N . ASP A 1 135 ? 27.846 26.883 33.673 1.00 36.65 135 ASP A N 1
ATOM 845 C CA . ASP A 1 135 ? 26.708 26.390 32.965 1.00 42.00 135 ASP A CA 1
ATOM 846 C C . ASP A 1 135 ? 25.354 26.712 33.641 1.00 43.33 135 ASP A C 1
ATOM 847 O O . ASP A 1 135 ? 24.310 26.457 33.037 1.00 37.56 135 ASP A O 1
ATOM 852 N N . ALA A 1 136 ? 25.421 27.227 34.853 1.00 36.47 136 ALA A N 1
ATOM 853 C CA . ALA A 1 136 ? 24.210 27.571 35.574 1.00 43.22 136 ALA A CA 1
ATOM 854 C C . ALA A 1 136 ? 24.105 29.077 35.769 1.00 35.03 136 ALA A C 1
ATOM 855 O O . ALA A 1 136 ? 23.257 29.579 36.499 1.00 40.87 136 ALA A O 1
ATOM 857 N N . ALA A 1 137 ? 24.901 29.774 34.994 1.00 36.71 137 ALA A N 1
ATOM 858 C CA . ALA A 1 137 ? 24.954 31.219 35.050 1.00 38.97 137 ALA A CA 1
ATOM 859 C C . ALA A 1 137 ? 23.566 31.811 34.853 1.00 40.22 137 ALA A C 1
ATOM 860 O O . ALA A 1 137 ? 23.400 32.936 35.426 1.00 35.71 137 ALA A O 1
ATOM 862 N N . VAL A 1 138 ? 22.810 31.304 33.845 1.00 29.99 138 VAL A N 1
ATOM 863 C CA . VAL A 1 138 ? 21.516 31.920 33.648 1.00 24.09 138 VAL A CA 1
ATOM 864 C C . VAL A 1 138 ? 20.340 30.987 33.882 1.00 31.89 138 VAL A C 1
ATOM 865 O O . VAL A 1 138 ? 19.164 31.425 33.995 1.00 34.78 138 VAL A O 1
ATOM 869 N N . SER A 1 139 ? 20.527 29.691 33.831 1.00 27.48 139 SER A N 1
ATOM 870 C CA . SER A 1 139 ? 19.446 28.764 34.026 1.00 28.66 139 SER A CA 1
ATOM 871 C C . SER A 1 139 ? 19.920 27.408 34.483 1.00 25.35 139 SER A C 1
ATOM 872 O O . SER A 1 139 ? 21.012 26.935 34.271 1.00 28.56 139 SER A O 1
ATOM 875 N N . THR A 1 140 ? 19.018 26.753 35.206 1.00 22.26 140 THR A N 1
ATOM 876 C CA . THR A 1 140 ? 19.360 25.403 35.670 1.00 27.55 140 THR A CA 1
ATOM 877 C C . THR A 1 140 ? 17.991 24.754 35.890 1.00 28.39 140 THR A C 1
ATOM 878 O O . THR A 1 140 ? 16.995 25.373 35.471 1.00 25.36 140 THR A O 1
ATOM 882 N N . GLY A 1 141 ? 17.905 23.558 36.430 1.00 27.24 141 GLY A N 1
ATOM 883 C CA . GLY A 1 141 ? 16.600 22.924 36.595 1.00 26.68 141 GLY A CA 1
ATOM 884 C C . GLY A 1 141 ? 16.679 21.505 37.164 1.00 28.95 141 GLY A C 1
ATOM 885 O O . GLY A 1 141 ? 17.744 20.913 37.173 1.00 27.80 141 GLY A O 1
ATOM 886 N N . SER A 1 142 ? 15.560 21.026 37.681 1.00 26.27 142 SER A N 1
ATOM 887 C CA . SER A 1 142 ? 15.433 19.730 38.318 1.00 27.79 142 SER A CA 1
ATOM 888 C C . SER A 1 142 ? 14.792 18.765 37.317 1.00 28.52 142 SER A C 1
ATOM 889 O O . SER A 1 142 ? 14.017 19.216 36.473 1.00 29.95 142 SER A O 1
ATOM 892 N N . ILE A 1 143 ? 15.255 17.559 37.264 1.00 27.63 143 ILE A N 1
ATOM 893 C CA . ILE A 1 143 ? 14.716 16.476 36.418 1.00 22.17 143 ILE A CA 1
ATOM 894 C C . ILE A 1 143 ? 14.261 15.270 37.223 1.00 31.06 143 ILE A C 1
ATOM 895 O O . ILE A 1 143 ? 15.026 14.817 38.059 1.00 31.25 143 ILE A O 1
ATOM 900 N N . PHE A 1 144 ? 13.101 14.735 36.855 1.00 27.89 144 PHE A N 1
ATOM 901 C CA . PHE A 1 144 ? 12.580 13.657 37.625 1.00 30.32 144 PHE A CA 1
ATOM 902 C C . PHE A 1 144 ? 11.836 12.681 36.719 1.00 27.85 144 PHE A C 1
ATOM 903 O O . PHE A 1 144 ? 11.302 12.982 35.683 1.00 29.17 144 PHE A O 1
ATOM 911 N N . GLY A 1 145 ? 11.829 11.466 37.217 1.00 32.68 145 GLY A N 1
ATOM 912 C CA . GLY A 1 145 ? 11.228 10.260 36.635 1.00 27.45 145 GLY A CA 1
ATOM 913 C C . GLY A 1 145 ? 10.486 9.504 37.724 1.00 28.19 145 GLY A C 1
ATOM 914 O O . GLY A 1 145 ? 11.027 9.276 38.805 1.00 33.46 145 GLY A O 1
ATOM 915 N N . ILE A 1 146 ? 9.251 9.104 37.455 1.00 30.39 146 ILE A N 1
ATOM 916 C CA . ILE A 1 146 ? 8.481 8.273 38.405 1.00 34.19 146 ILE A CA 1
ATOM 917 C C . ILE A 1 146 ? 8.268 6.891 37.804 1.00 37.28 146 ILE A C 1
ATOM 918 O O . ILE A 1 146 ? 7.831 6.702 36.668 1.00 34.83 146 ILE A O 1
ATOM 923 N N . TYR A 1 147 ? 8.695 5.857 38.508 1.00 40.08 147 TYR A N 1
ATOM 924 C CA . TYR A 1 147 ? 8.643 4.445 38.066 1.00 34.26 147 TYR A CA 1
ATOM 925 C C . TYR A 1 147 ? 7.749 3.640 39.003 1.00 36.93 147 TYR A C 1
ATOM 926 O O . TYR A 1 147 ? 7.563 3.911 40.184 1.00 34.80 147 TYR A O 1
ATOM 935 N N . SER A 1 148 ? 7.122 2.665 38.424 1.00 37.17 148 SER A N 1
ATOM 936 C CA . SER A 1 148 ? 6.320 1.577 39.012 1.00 53.27 148 SER A CA 1
ATOM 937 C C . SER A 1 148 ? 7.158 0.267 39.032 1.00 48.37 148 SER A C 1
ATOM 938 O O . SER A 1 148 ? 7.445 -0.322 38.005 1.00 44.19 148 SER A O 1
ATOM 941 N N . PRO A 1 149 ? 7.886 0.111 40.127 1.00 45.25 149 PRO A N 1
ATOM 942 C CA . PRO A 1 149 ? 8.878 -0.915 40.306 1.00 51.69 149 PRO A CA 1
ATOM 943 C C . PRO A 1 149 ? 8.273 -2.294 40.528 1.00 63.34 149 PRO A C 1
ATOM 944 O O . PRO A 1 149 ? 7.137 -2.391 41.018 1.00 52.99 149 PRO A O 1
ATOM 948 N N . ASN A 1 150 ? 9.102 -3.300 40.288 1.00 74.22 150 ASN A N 1
ATOM 949 C CA . ASN A 1 150 ? 8.694 -4.684 40.545 1.00 79.32 150 ASN A CA 1
ATOM 950 C C . ASN A 1 150 ? 9.234 -5.188 41.877 1.00 79.27 150 ASN A C 1
ATOM 951 O O . ASN A 1 150 ? 8.824 -6.293 42.280 1.00 83.73 150 ASN A O 1
ATOM 956 N N . ASP A 1 151 ? 10.175 -4.490 42.521 1.00 72.94 151 ASP A N 1
ATOM 957 C CA . ASP A 1 151 ? 10.719 -4.940 43.797 1.00 71.20 151 ASP A CA 1
ATOM 958 C C . ASP A 1 151 ? 10.956 -3.751 44.731 1.00 65.63 151 ASP A C 1
ATOM 959 O O . ASP A 1 151 ? 10.548 -2.629 44.419 1.00 67.48 151 ASP A O 1
ATOM 964 N N . GLU A 1 152 ? 11.665 -3.998 45.807 1.00 52.80 152 GLU A N 1
ATOM 965 C CA . GLU A 1 152 ? 11.945 -2.875 46.747 1.00 56.46 152 GLU A CA 1
ATOM 966 C C . GLU A 1 152 ? 13.451 -2.693 46.718 1.00 57.67 152 GLU A C 1
ATOM 967 O O . GLU A 1 152 ? 14.165 -3.617 46.252 1.00 60.21 152 GLU A O 1
ATOM 969 N N . CYS A 1 153 ? 14.046 -1.552 47.025 1.00 49.02 153 CYS A N 1
ATOM 970 C CA . CYS A 1 153 ? 15.502 -1.441 47.009 1.00 53.32 153 CYS A CA 1
ATOM 971 C C . CYS A 1 153 ? 15.974 -0.675 48.241 1.00 58.92 153 CYS A C 1
ATOM 972 O O . CYS A 1 153 ? 16.977 0.041 48.225 1.00 70.91 153 CYS A O 1
ATOM 975 N N . LEU A 1 154 ? 15.171 -0.692 49.275 1.00 67.09 154 LEU A N 1
ATOM 976 C CA . LEU A 1 154 ? 15.435 -0.069 50.557 1.00 71.67 154 LEU A CA 1
ATOM 977 C C . LEU A 1 154 ? 14.367 -0.356 51.595 1.00 74.10 154 LEU A C 1
ATOM 978 O O . LEU A 1 154 ? 14.687 -0.095 52.749 1.00 78.23 154 LEU A O 1
ATOM 980 N N . PRO A 1 155 ? 13.197 -0.814 51.178 1.00 78.92 155 PRO A N 1
ATOM 981 C CA . PRO A 1 155 ? 12.071 -1.102 52.074 1.00 83.56 155 PRO A CA 1
ATOM 982 C C . PRO A 1 155 ? 12.092 -2.490 52.694 1.00 85.83 155 PRO A C 1
ATOM 983 O O . PRO A 1 155 ? 12.916 -3.351 52.337 1.00 95.92 155 PRO A O 1
ATOM 987 N N . ASN A 1 164 ? 22.677 9.045 54.070 1.00 72.07 164 ASN A N 1
ATOM 988 C CA . ASN A 1 164 ? 21.693 8.174 53.419 1.00 65.26 164 ASN A CA 1
ATOM 989 C C . ASN A 1 164 ? 22.181 7.742 52.050 1.00 55.24 164 ASN A C 1
ATOM 990 O O . ASN A 1 164 ? 21.383 7.807 51.108 1.00 46.21 164 ASN A O 1
ATOM 995 N N . THR A 1 165 ? 23.492 7.502 51.970 1.00 56.06 165 THR A N 1
ATOM 996 C CA . THR A 1 165 ? 24.059 7.119 50.669 1.00 54.20 165 THR A CA 1
ATOM 997 C C . THR A 1 165 ? 23.572 5.746 50.291 1.00 49.07 165 THR A C 1
ATOM 998 O O . THR A 1 165 ? 23.323 4.891 51.138 1.00 53.19 165 THR A O 1
ATOM 1002 N N . LEU A 1 166 ? 23.165 5.565 49.046 1.00 44.59 166 LEU A N 1
ATOM 1003 C CA . LEU A 1 166 ? 22.735 4.267 48.570 1.00 44.77 166 LEU A CA 1
ATOM 1004 C C . LEU A 1 166 ? 24.056 3.535 48.265 1.00 45.86 166 LEU A C 1
ATOM 1005 O O . LEU A 1 166 ? 24.940 4.144 47.689 1.00 46.54 166 LEU A O 1
ATOM 1010 N N . GLY A 1 167 ? 24.198 2.301 48.709 1.00 34.83 167 GLY A N 1
ATOM 1011 C CA . GLY A 1 167 ? 25.438 1.572 48.397 1.00 37.14 167 GLY A CA 1
ATOM 1012 C C . GLY A 1 167 ? 25.219 0.802 47.086 1.00 37.47 167 GLY A C 1
ATOM 1013 O O . GLY A 1 167 ? 24.142 0.791 46.482 1.00 34.41 167 GLY A O 1
ATOM 1014 N N . THR A 1 168 ? 26.276 0.043 46.760 1.00 38.49 168 THR A N 1
ATOM 1015 C CA . THR A 1 168 ? 26.337 -0.729 45.523 1.00 42.31 168 THR A CA 1
ATOM 1016 C C . THR A 1 168 ? 25.163 -1.626 45.302 1.00 41.86 168 THR A C 1
ATOM 1017 O O . THR A 1 168 ? 24.696 -1.695 44.172 1.00 42.78 168 THR A O 1
ATOM 1021 N N . GLU A 1 169 ? 24.640 -2.304 46.334 1.00 33.78 169 GLU A N 1
ATOM 1022 C CA . GLU A 1 169 ? 23.539 -3.200 46.239 1.00 40.86 169 GLU A CA 1
ATOM 1023 C C . GLU A 1 169 ? 22.243 -2.439 45.875 1.00 41.16 169 GLU A C 1
ATOM 1024 O O . GLU A 1 169 ? 21.581 -2.855 44.927 1.00 39.34 169 GLU A O 1
ATOM 1030 N N . GLU A 1 170 ? 22.008 -1.349 46.629 1.00 35.37 170 GLU A N 1
ATOM 1031 C CA . GLU A 1 170 ? 20.844 -0.536 46.364 1.00 38.29 170 GLU A CA 1
ATOM 1032 C C . GLU A 1 170 ? 20.937 0.097 44.954 1.00 34.12 170 GLU A C 1
ATOM 1033 O O . GLU A 1 170 ? 20.039 -0.103 44.170 1.00 32.45 170 GLU A O 1
ATOM 1039 N N . GLN A 1 171 ? 22.193 0.398 44.549 1.00 33.90 171 GLN A N 1
ATOM 1040 C CA . GLN A 1 171 ? 22.322 1.003 43.230 1.00 41.01 171 GLN A CA 1
ATOM 1041 C C . GLN A 1 171 ? 22.083 0.021 42.122 1.00 41.32 171 GLN A C 1
ATOM 1042 O O . GLN A 1 171 ? 21.381 0.405 41.191 1.00 43.37 171 GLN A O 1
ATOM 1048 N N . ARG A 1 172 ? 22.389 -1.246 42.393 1.00 37.43 172 ARG A N 1
ATOM 1049 C CA . ARG A 1 172 ? 22.166 -2.298 41.416 1.00 37.83 172 ARG A CA 1
ATOM 1050 C C . ARG A 1 172 ? 20.705 -2.659 41.435 1.00 34.37 172 ARG A C 1
ATOM 1051 O O . ARG A 1 172 ? 20.107 -2.977 40.390 1.00 33.62 172 ARG A O 1
ATOM 1059 N N . CYS A 1 173 ? 20.087 -2.515 42.635 1.00 37.01 173 CYS A N 1
ATOM 1060 C CA . CYS A 1 173 ? 18.634 -2.846 42.598 1.00 39.39 173 CYS A CA 1
ATOM 1061 C C . CYS A 1 173 ? 17.900 -1.776 41.749 1.00 49.34 173 CYS A C 1
ATOM 1062 O O . CYS A 1 173 ? 17.276 -2.040 40.712 1.00 43.94 173 CYS A O 1
ATOM 1065 N N . ILE A 1 174 ? 18.094 -0.481 42.086 1.00 44.01 174 ILE A N 1
ATOM 1066 C CA . ILE A 1 174 ? 17.422 0.610 41.379 1.00 42.13 174 ILE A CA 1
ATOM 1067 C C . ILE A 1 174 ? 17.481 0.425 39.867 1.00 41.62 174 ILE A C 1
ATOM 1068 O O . ILE A 1 174 ? 16.404 0.548 39.216 1.00 38.75 174 ILE A O 1
ATOM 1073 N N . VAL A 1 175 ? 18.608 0.039 39.284 1.00 40.65 175 VAL A N 1
ATOM 1074 C CA . VAL A 1 175 ? 18.786 -0.197 37.866 1.00 49.80 175 VAL A CA 1
ATOM 1075 C C . VAL A 1 175 ? 17.992 -1.371 37.275 1.00 51.53 175 VAL A C 1
ATOM 1076 O O . VAL A 1 175 ? 17.646 -1.256 36.087 1.00 48.79 175 VAL A O 1
ATOM 1080 N N . ASN A 1 176 ? 17.653 -2.370 38.070 1.00 50.80 176 ASN A N 1
ATOM 1081 C CA . ASN A 1 176 ? 16.895 -3.464 37.461 1.00 51.92 176 ASN A CA 1
ATOM 1082 C C . ASN A 1 176 ? 15.408 -3.147 37.556 1.00 50.33 176 ASN A C 1
ATOM 1083 O O . ASN A 1 176 ? 14.602 -3.629 36.763 1.00 55.12 176 ASN A O 1
ATOM 1088 N N . VAL A 1 177 ? 15.098 -2.353 38.581 1.00 49.50 177 VAL A N 1
ATOM 1089 C CA . VAL A 1 177 ? 13.670 -2.055 38.809 1.00 46.62 177 VAL A CA 1
ATOM 1090 C C . VAL A 1 177 ? 13.204 -0.899 37.955 1.00 49.98 177 VAL A C 1
ATOM 1091 O O . VAL A 1 177 ? 12.034 -0.841 37.551 1.00 47.19 177 VAL A O 1
ATOM 1095 N N . CYS A 1 178 ? 14.031 0.139 37.729 1.00 42.38 178 CYS A N 1
ATOM 1096 C CA . CYS A 1 178 ? 13.594 1.303 36.944 1.00 42.52 178 CYS A CA 1
ATOM 1097 C C . CYS A 1 178 ? 13.891 1.079 35.469 1.00 41.37 178 CYS A C 1
ATOM 1098 O O . CYS A 1 178 ? 15.029 1.129 35.036 1.00 45.91 178 CYS A O 1
ATOM 1101 N N . GLN A 1 179 ? 12.870 0.746 34.690 1.00 44.62 179 GLN A N 1
ATOM 1102 C CA . GLN A 1 179 ? 13.068 0.463 33.247 1.00 53.75 179 GLN A CA 1
ATOM 1103 C C . GLN A 1 179 ? 12.373 1.480 32.357 1.00 45.08 179 GLN A C 1
ATOM 1104 O O . GLN A 1 179 ? 11.155 1.465 32.261 1.00 43.19 179 GLN A O 1
ATOM 1110 N N . PRO A 1 180 ? 13.085 2.441 31.797 1.00 44.12 180 PRO A N 1
ATOM 1111 C CA . PRO A 1 180 ? 12.540 3.573 31.052 1.00 42.25 180 PRO A CA 1
ATOM 1112 C C . PRO A 1 180 ? 11.582 3.200 29.949 1.00 51.40 180 PRO A C 1
ATOM 1113 O O . PRO A 1 180 ? 10.465 3.738 29.777 1.00 49.64 180 PRO A O 1
ATOM 1117 N N . GLY A 1 181 ? 11.926 2.128 29.222 1.00 54.80 181 GLY A N 1
ATOM 1118 C CA . GLY A 1 181 ? 11.086 1.527 28.216 1.00 51.32 181 GLY A CA 1
ATOM 1119 C C . GLY A 1 181 ? 9.846 0.885 28.820 1.00 52.42 181 GLY A C 1
ATOM 1120 O O . GLY A 1 181 ? 8.871 0.765 28.056 1.00 54.66 181 GLY A O 1
ATOM 1121 N N . SER A 1 182 ? 9.684 0.549 30.082 1.00 49.26 182 SER A N 1
ATOM 1122 C CA . SER A 1 182 ? 8.445 -0.120 30.474 1.00 53.50 182 SER A CA 1
ATOM 1123 C C . SER A 1 182 ? 7.678 0.340 31.686 1.00 51.42 182 SER A C 1
ATOM 1124 O O . SER A 1 182 ? 6.438 0.161 31.660 1.00 48.91 182 SER A O 1
ATOM 1127 N N . ASN A 1 183 ? 8.396 0.780 32.752 1.00 44.22 183 ASN A N 1
ATOM 1128 C CA . ASN A 1 183 ? 7.540 1.157 33.896 1.00 47.74 183 ASN A CA 1
ATOM 1129 C C . ASN A 1 183 ? 7.663 2.619 34.311 1.00 40.91 183 ASN A C 1
ATOM 1130 O O . ASN A 1 183 ? 7.283 2.958 35.416 1.00 39.63 183 ASN A O 1
ATOM 1135 N N . LEU A 1 184 ? 8.148 3.471 33.448 1.00 45.70 184 LEU A N 1
ATOM 1136 C CA . LEU A 1 184 ? 8.228 4.923 33.568 1.00 40.83 184 LEU A CA 1
ATOM 1137 C C . LEU A 1 184 ? 6.830 5.520 33.417 1.00 39.04 184 LEU A C 1
ATOM 1138 O O . LEU A 1 184 ? 6.354 5.565 32.284 1.00 45.50 184 LEU A O 1
ATOM 1143 N N . LEU A 1 185 ? 6.116 5.875 34.470 1.00 43.34 185 LEU A N 1
ATOM 1144 C CA . LEU A 1 185 ? 4.762 6.361 34.379 1.00 39.75 185 LEU A CA 1
ATOM 1145 C C . LEU A 1 185 ? 4.728 7.883 34.149 1.00 43.21 185 LEU A C 1
ATOM 1146 O O . LEU A 1 185 ? 3.695 8.302 33.653 1.00 36.50 185 LEU A O 1
ATOM 1151 N N . ALA A 1 186 ? 5.681 8.649 34.664 1.00 34.84 186 ALA A N 1
ATOM 1152 C CA . ALA A 1 186 ? 5.630 10.095 34.597 1.00 38.60 186 ALA A CA 1
ATOM 1153 C C . ALA A 1 186 ? 7.031 10.686 34.642 1.00 38.06 186 ALA A C 1
ATOM 1154 O O . ALA A 1 186 ? 7.967 10.065 35.164 1.00 31.93 186 ALA A O 1
ATOM 1156 N N . ALA A 1 187 ? 7.170 11.847 33.957 1.00 28.17 187 ALA A N 1
ATOM 1157 C CA . ALA A 1 187 ? 8.480 12.449 33.817 1.00 27.64 187 ALA A CA 1
ATOM 1158 C C . ALA A 1 187 ? 8.240 13.969 33.741 1.00 31.45 187 ALA A C 1
ATOM 1159 O O . ALA A 1 187 ? 7.141 14.394 33.393 1.00 25.69 187 ALA A O 1
ATOM 1161 N N . GLY A 1 188 ? 9.173 14.726 34.268 1.00 27.55 188 GLY A N 1
ATOM 1162 C CA . GLY A 1 188 ? 9.057 16.153 34.227 1.00 26.97 188 GLY A CA 1
ATOM 1163 C C . GLY A 1 188 ? 10.370 16.858 34.464 1.00 28.36 188 GLY A C 1
ATOM 1164 O O . GLY A 1 188 ? 11.322 16.177 34.758 1.00 25.99 188 GLY A O 1
ATOM 1165 N N . TYR A 1 189 ? 10.296 18.172 34.524 1.00 27.19 189 TYR A N 1
ATOM 1166 C CA . TYR A 1 189 ? 11.467 18.979 34.853 1.00 26.31 189 TYR A CA 1
ATOM 1167 C C . TYR A 1 189 ? 10.925 20.295 35.356 1.00 29.81 189 TYR A C 1
ATOM 1168 O O . TYR A 1 189 ? 9.699 20.590 35.168 1.00 27.76 189 TYR A O 1
ATOM 1177 N N . CYS A 1 190 ? 11.757 20.986 36.114 1.00 24.22 190 CYS A N 1
ATOM 1178 C CA . CYS A 1 190 ? 11.307 22.330 36.550 1.00 25.62 190 CYS A CA 1
ATOM 1179 C C . CYS A 1 190 ? 12.518 23.151 36.144 1.00 28.69 190 CYS A C 1
ATOM 1180 O O . CYS A 1 190 ? 13.616 22.809 36.578 1.00 23.69 190 CYS A O 1
ATOM 1183 N N . MET A 1 191 ? 12.291 24.162 35.295 1.00 25.19 191 MET A N 1
ATOM 1184 C CA . MET A 1 191 ? 13.410 25.034 34.938 1.00 22.17 191 MET A CA 1
ATOM 1185 C C . MET A 1 191 ? 13.455 26.311 35.728 1.00 21.17 191 MET A C 1
ATOM 1186 O O . MET A 1 191 ? 12.440 26.957 35.969 1.00 20.35 191 MET A O 1
ATOM 1191 N N . TYR A 1 192 ? 14.609 26.661 36.232 1.00 19.78 192 TYR A N 1
ATOM 1192 C CA . TYR A 1 192 ? 14.772 27.867 37.031 1.00 23.05 192 TYR A CA 1
ATOM 1193 C C . TYR A 1 192 ? 15.533 28.851 36.161 1.00 25.05 192 TYR A C 1
ATOM 1194 O O . TYR A 1 192 ? 16.730 28.632 35.915 1.00 27.63 192 TYR A O 1
ATOM 1203 N N . SER A 1 193 ? 14.842 29.789 35.544 1.00 22.46 193 SER A N 1
ATOM 1204 C CA . SER A 1 193 ? 15.416 30.775 34.634 1.00 23.17 193 SER A CA 1
ATOM 1205 C C . SER A 1 193 ? 14.648 32.077 34.760 1.00 25.22 193 SER A C 1
ATOM 1206 O O . SER A 1 193 ? 14.222 32.337 35.919 1.00 21.82 193 SER A O 1
ATOM 1209 N N . SER A 1 194 ? 14.504 32.925 33.749 1.00 16.51 194 SER A N 1
ATOM 1210 C CA . SER A 1 194 ? 13.752 34.179 33.964 1.00 19.03 194 SER A CA 1
ATOM 1211 C C . SER A 1 194 ? 12.321 33.934 34.401 1.00 25.44 194 SER A C 1
ATOM 1212 O O . SER A 1 194 ? 11.796 34.848 34.995 1.00 21.34 194 SER A O 1
ATOM 1215 N N . SER A 1 195 ? 11.753 32.755 34.130 1.00 16.34 195 SER A N 1
ATOM 1216 C CA . SER A 1 195 ? 10.616 32.261 34.768 1.00 22.15 195 SER A CA 1
ATOM 1217 C C . SER A 1 195 ? 10.919 30.848 35.295 1.00 26.86 195 SER A C 1
ATOM 1218 O O . SER A 1 195 ? 11.894 30.203 34.889 1.00 27.33 195 SER A O 1
ATOM 1221 N N . VAL A 1 196 ? 10.093 30.459 36.245 1.00 24.17 196 VAL A N 1
ATOM 1222 C CA . VAL A 1 196 ? 10.141 29.138 36.861 1.00 25.57 196 VAL A CA 1
ATOM 1223 C C . VAL A 1 196 ? 9.022 28.342 36.188 1.00 31.21 196 VAL A C 1
ATOM 1224 O O . VAL A 1 196 ? 7.838 28.647 36.307 1.00 29.28 196 VAL A O 1
ATOM 1228 N N . ILE A 1 197 ? 9.351 27.315 35.416 1.00 29.34 197 ILE A N 1
ATOM 1229 C CA . ILE A 1 197 ? 8.462 26.500 34.593 1.00 24.02 197 ILE A CA 1
ATOM 1230 C C . ILE A 1 197 ? 8.595 25.011 34.985 1.00 29.87 197 ILE A C 1
ATOM 1231 O O . ILE A 1 197 ? 9.641 24.327 34.859 1.00 23.01 197 ILE A O 1
ATOM 1236 N N . PHE A 1 198 ? 7.452 24.448 35.283 1.00 20.31 198 PHE A N 1
ATOM 1237 C CA . PHE A 1 198 ? 7.277 23.035 35.629 1.00 23.41 198 PHE A CA 1
ATOM 1238 C C . PHE A 1 198 ? 6.628 22.289 34.484 1.00 30.39 198 PHE A C 1
ATOM 1239 O O . PHE A 1 198 ? 5.537 22.678 34.002 1.00 30.47 198 PHE A O 1
ATOM 1247 N N . VAL A 1 199 ? 7.323 21.403 33.819 1.00 26.03 199 VAL A N 1
ATOM 1248 C CA . VAL A 1 199 ? 6.919 20.696 32.629 1.00 24.84 199 VAL A CA 1
ATOM 1249 C C . VAL A 1 199 ? 6.689 19.250 33.017 1.00 33.79 199 VAL A C 1
ATOM 1250 O O . VAL A 1 199 ? 7.487 18.665 33.763 1.00 34.57 199 VAL A O 1
ATOM 1254 N N . LEU A 1 200 ? 5.435 18.808 32.798 1.00 37.95 200 LEU A N 1
ATOM 1255 C CA . LEU A 1 200 ? 5.017 17.503 33.289 1.00 38.35 200 LEU A CA 1
ATOM 1256 C C . LEU A 1 200 ? 4.281 16.710 32.213 1.00 40.32 200 LEU A C 1
ATOM 1257 O O . LEU A 1 200 ? 3.461 17.199 31.377 1.00 33.82 200 LEU A O 1
ATOM 1262 N N . THR A 1 201 ? 4.626 15.410 32.199 1.00 35.69 201 THR A N 1
ATOM 1263 C CA . THR A 1 201 ? 3.864 14.452 31.398 1.00 31.64 201 THR A CA 1
ATOM 1264 C C . THR A 1 201 ? 3.514 13.258 32.279 1.00 31.56 201 THR A C 1
ATOM 1265 O O . THR A 1 201 ? 4.367 12.844 33.120 1.00 32.28 201 THR A O 1
ATOM 1269 N N . ILE A 1 202 ? 2.273 12.835 32.359 1.00 28.94 202 ILE A N 1
ATOM 1270 C CA . ILE A 1 202 ? 1.828 11.639 33.035 1.00 32.60 202 ILE A CA 1
ATOM 1271 C C . ILE A 1 202 ? 1.363 10.598 32.007 1.00 36.09 202 ILE A C 1
ATOM 1272 O O . ILE A 1 202 ? 0.489 9.793 32.321 1.00 42.84 202 ILE A O 1
ATOM 1277 N N . GLY A 1 203 ? 1.970 10.557 30.830 1.00 36.49 203 GLY A N 1
ATOM 1278 C CA . GLY A 1 203 ? 1.600 9.589 29.815 1.00 39.67 203 GLY A CA 1
ATOM 1279 C C . GLY A 1 203 ? 0.604 9.995 28.769 1.00 44.98 203 GLY A C 1
ATOM 1280 O O . GLY A 1 203 ? 0.360 9.275 27.796 1.00 53.54 203 GLY A O 1
ATOM 1281 N N . LYS A 1 204 ? 0.130 11.217 28.719 1.00 45.84 204 LYS A N 1
ATOM 1282 C CA . LYS A 1 204 ? -0.944 11.642 27.834 1.00 47.69 204 LYS A CA 1
ATOM 1283 C C . LYS A 1 204 ? -0.717 13.081 27.376 1.00 46.01 204 LYS A C 1
ATOM 1284 O O . LYS A 1 204 ? -1.558 13.907 27.694 1.00 39.47 204 LYS A O 1
ATOM 1290 N N . GLY A 1 205 ? 0.416 13.438 26.825 1.00 39.81 205 GLY A N 1
ATOM 1291 C CA . GLY A 1 205 ? 0.602 14.835 26.461 1.00 39.68 205 GLY A CA 1
ATOM 1292 C C . GLY A 1 205 ? 1.478 15.571 27.492 1.00 39.46 205 GLY A C 1
ATOM 1293 O O . GLY A 1 205 ? 1.469 15.266 28.646 1.00 40.63 205 GLY A O 1
ATOM 1294 N N . VAL A 1 206 ? 2.173 16.613 27.093 1.00 40.96 206 VAL A N 1
ATOM 1295 C CA . VAL A 1 206 ? 3.023 17.444 27.904 1.00 35.89 206 VAL A CA 1
ATOM 1296 C C . VAL A 1 206 ? 2.272 18.704 28.318 1.00 34.27 206 VAL A C 1
ATOM 1297 O O . VAL A 1 206 ? 1.698 19.405 27.501 1.00 32.65 206 VAL A O 1
ATOM 1301 N N . PHE A 1 207 ? 2.271 19.041 29.583 1.00 27.02 207 PHE A N 1
ATOM 1302 C CA . PHE A 1 207 ? 1.649 20.186 30.200 1.00 31.99 207 PHE A CA 1
ATOM 1303 C C . PHE A 1 207 ? 2.664 21.109 30.877 1.00 33.72 207 PHE A C 1
ATOM 1304 O O . PHE A 1 207 ? 3.619 20.604 31.521 1.00 30.02 207 PHE A O 1
ATOM 1312 N N . VAL A 1 208 ? 2.491 22.404 30.744 1.00 28.70 208 VAL A N 1
ATOM 1313 C CA . VAL A 1 208 ? 3.352 23.494 31.135 1.00 30.86 208 VAL A CA 1
ATOM 1314 C C . VAL A 1 208 ? 2.686 24.440 32.131 1.00 33.42 208 VAL A C 1
ATOM 1315 O O . VAL A 1 208 ? 1.581 24.993 32.017 1.00 31.64 208 VAL A O 1
ATOM 1319 N N . PHE A 1 209 ? 3.281 24.420 33.319 1.00 21.15 209 PHE A N 1
ATOM 1320 C CA . PHE A 1 209 ? 2.862 25.244 34.458 1.00 27.53 209 PHE A CA 1
ATOM 1321 C C . PHE A 1 209 ? 3.909 26.324 34.762 1.00 32.34 209 PHE A C 1
ATOM 1322 O O . PHE A 1 209 ? 5.117 26.062 34.664 1.00 29.81 209 PHE A O 1
ATOM 1330 N N . THR A 1 210 ? 3.487 27.538 35.005 1.00 30.99 210 THR A N 1
ATOM 1331 C CA . THR A 1 210 ? 4.333 28.679 35.297 1.00 23.41 210 THR A CA 1
ATOM 1332 C C . THR A 1 210 ? 4.085 29.024 36.753 1.00 29.73 210 THR A C 1
ATOM 1333 O O . THR A 1 210 ? 2.957 29.252 37.180 1.00 34.43 210 THR A O 1
ATOM 1337 N N . LEU A 1 211 ? 5.222 29.189 37.425 1.00 23.17 211 LEU A N 1
ATOM 1338 C CA . LEU A 1 211 ? 5.159 29.524 38.826 1.00 29.73 211 LEU A CA 1
ATOM 1339 C C . LEU A 1 211 ? 4.723 31.030 38.861 1.00 34.28 211 LEU A C 1
ATOM 1340 O O . LEU A 1 211 ? 5.272 31.862 38.129 1.00 33.03 211 LEU A O 1
ATOM 1345 N N . ASP A 1 212 ? 3.705 31.334 39.688 1.00 26.21 212 ASP A N 1
ATOM 1346 C CA . ASP A 1 212 ? 3.239 32.711 39.838 1.00 30.57 212 ASP A CA 1
ATOM 1347 C C . ASP A 1 212 ? 3.972 33.206 41.047 1.00 26.22 212 ASP A C 1
ATOM 1348 O O . ASP A 1 212 ? 3.638 32.729 42.099 1.00 29.90 212 ASP A O 1
ATOM 1353 N N . PRO A 1 213 ? 5.016 34.016 40.902 1.00 26.98 213 PRO A N 1
ATOM 1354 C CA . PRO A 1 213 ? 5.760 34.503 42.070 1.00 41.09 213 PRO A CA 1
ATOM 1355 C C . PRO A 1 213 ? 4.905 35.321 43.042 1.00 43.37 213 PRO A C 1
ATOM 1356 O O . PRO A 1 213 ? 5.215 35.251 44.245 1.00 39.28 213 PRO A O 1
ATOM 1360 N N . LEU A 1 214 ? 3.788 35.935 42.534 1.00 38.97 214 LEU A N 1
ATOM 1361 C CA . LEU A 1 214 ? 2.954 36.638 43.519 1.00 37.07 214 LEU A CA 1
ATOM 1362 C C . LEU A 1 214 ? 2.270 35.757 44.504 1.00 38.39 214 LEU A C 1
ATOM 1363 O O . LEU A 1 214 ? 2.100 36.045 45.690 1.00 38.79 214 LEU A O 1
ATOM 1368 N N . TYR A 1 215 ? 1.741 34.654 43.965 1.00 36.40 215 TYR A N 1
ATOM 1369 C CA . TYR A 1 215 ? 0.874 33.759 44.707 1.00 40.34 215 TYR A CA 1
ATOM 1370 C C . TYR A 1 215 ? 1.477 32.426 45.059 1.00 44.02 215 TYR A C 1
ATOM 1371 O O . TYR A 1 215 ? 0.835 31.736 45.875 1.00 47.27 215 TYR A O 1
ATOM 1380 N N . GLY A 1 216 ? 2.686 32.112 44.601 1.00 38.80 216 GLY A N 1
ATOM 1381 C CA . GLY A 1 216 ? 3.314 30.915 45.178 1.00 37.19 216 GLY A CA 1
ATOM 1382 C C . GLY A 1 216 ? 2.722 29.618 44.635 1.00 34.24 216 GLY A C 1
ATOM 1383 O O . GLY A 1 216 ? 2.779 28.591 45.309 1.00 36.35 216 GLY A O 1
ATOM 1384 N N . GLU A 1 217 ? 2.103 29.616 43.493 1.00 27.00 217 GLU A N 1
ATOM 1385 C CA . GLU A 1 217 ? 1.556 28.448 42.881 1.00 29.21 217 GLU A CA 1
ATOM 1386 C C . GLU A 1 217 ? 1.975 28.334 41.419 1.00 25.99 217 GLU A C 1
ATOM 1387 O O . GLU A 1 217 ? 1.912 29.344 40.713 1.00 27.18 217 GLU A O 1
ATOM 1393 N N . PHE A 1 218 ? 1.997 27.129 40.889 1.00 23.91 218 PHE A N 1
ATOM 1394 C CA . PHE A 1 218 ? 2.215 26.928 39.482 1.00 28.19 218 PHE A CA 1
ATOM 1395 C C . PHE A 1 218 ? 0.882 27.081 38.814 1.00 36.30 218 PHE A C 1
ATOM 1396 O O . PHE A 1 218 ? -0.049 26.427 39.303 1.00 35.09 218 PHE A O 1
ATOM 1404 N N . VAL A 1 219 ? 0.797 27.704 37.677 1.00 24.48 219 VAL A N 1
ATOM 1405 C CA . VAL A 1 219 ? -0.463 27.897 36.972 1.00 28.11 219 VAL A CA 1
ATOM 1406 C C . VAL A 1 219 ? -0.335 27.312 35.592 1.00 31.33 219 VAL A C 1
ATOM 1407 O O . VAL A 1 219 ? 0.676 27.482 34.893 1.00 29.83 219 VAL A O 1
ATOM 1411 N N . LEU A 1 220 ? -1.332 26.556 35.179 1.00 26.89 220 LEU A N 1
ATOM 1412 C CA . LEU A 1 220 ? -1.284 25.886 33.863 1.00 32.16 220 LEU A CA 1
ATOM 1413 C C . LEU A 1 220 ? -1.245 26.989 32.828 1.00 33.99 220 LEU A C 1
ATOM 1414 O O . LEU A 1 220 ? -2.018 27.952 32.968 1.00 32.04 220 LEU A O 1
ATOM 1419 N N . THR A 1 221 ? -0.319 26.982 31.883 1.00 33.41 221 THR A N 1
ATOM 1420 C CA . THR A 1 221 ? -0.228 28.081 30.951 1.00 35.28 221 THR A CA 1
ATOM 1421 C C . THR A 1 221 ? -0.086 27.441 29.587 1.00 35.42 221 THR A C 1
ATOM 1422 O O . THR A 1 221 ? -0.187 28.077 28.571 1.00 40.00 221 THR A O 1
ATOM 1426 N N . GLN A 1 222 ? 0.108 26.101 29.582 1.00 29.65 222 GLN A N 1
ATOM 1427 C CA . GLN A 1 222 ? 0.090 25.504 28.214 1.00 31.87 222 GLN A CA 1
ATOM 1428 C C . GLN A 1 222 ? -0.323 24.022 28.296 1.00 39.45 222 GLN A C 1
ATOM 1429 O O . GLN A 1 222 ? 0.108 23.322 29.199 1.00 35.43 222 GLN A O 1
ATOM 1435 N N . GLU A 1 223 ? -1.193 23.540 27.391 1.00 38.46 223 GLU A N 1
ATOM 1436 C CA . GLU A 1 223 ? -1.688 22.188 27.437 1.00 38.68 223 GLU A CA 1
ATOM 1437 C C . GLU A 1 223 ? -1.318 21.431 26.194 1.00 39.93 223 GLU A C 1
ATOM 1438 O O . GLU A 1 223 ? -1.343 22.065 25.151 1.00 36.22 223 GLU A O 1
ATOM 1444 N N . ASN A 1 224 ? -1.049 20.115 26.374 1.00 37.31 224 ASN A N 1
ATOM 1445 C CA . ASN A 1 224 ? -0.777 19.406 25.123 1.00 37.33 224 ASN A CA 1
ATOM 1446 C C . ASN A 1 224 ? 0.248 20.142 24.281 1.00 43.06 224 ASN A C 1
ATOM 1447 O O . ASN A 1 224 ? 0.168 20.052 23.076 1.00 40.01 224 ASN A O 1
ATOM 1452 N N . LEU A 1 225 ? 1.412 20.521 24.862 1.00 44.95 225 LEU A N 1
ATOM 1453 C CA . LEU A 1 225 ? 2.475 21.057 24.019 1.00 38.03 225 LEU A CA 1
ATOM 1454 C C . LEU A 1 225 ? 2.951 20.108 22.967 1.00 29.90 225 LEU A C 1
ATOM 1455 O O . LEU A 1 225 ? 3.343 18.973 23.164 1.00 31.76 225 LEU A O 1
ATOM 1460 N N . GLN A 1 226 ? 3.272 20.550 21.778 1.00 32.16 226 GLN A N 1
ATOM 1461 C CA . GLN A 1 226 ? 3.775 19.851 20.629 1.00 36.47 226 GLN A CA 1
ATOM 1462 C C . GLN A 1 226 ? 5.041 20.554 20.131 1.00 38.90 226 GLN A C 1
ATOM 1463 O O . GLN A 1 226 ? 5.011 21.735 19.822 1.00 34.47 226 GLN A O 1
ATOM 1469 N N . ILE A 1 227 ? 6.110 19.773 19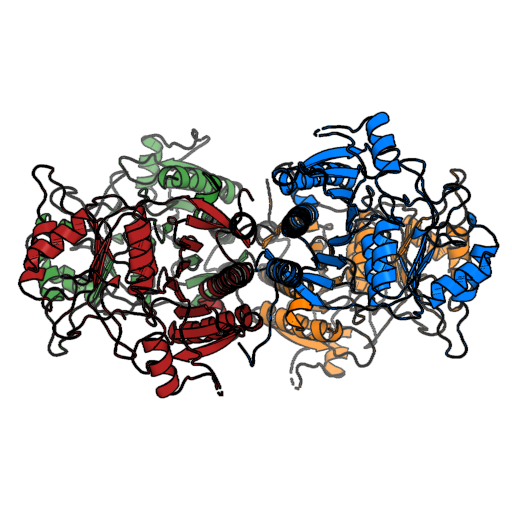.944 1.00 32.42 227 ILE A N 1
ATOM 1470 C CA . ILE A 1 227 ? 7.344 20.347 19.485 1.00 40.60 227 ILE A CA 1
ATOM 1471 C C . ILE A 1 227 ? 7.229 20.330 17.972 1.00 43.55 227 ILE A C 1
ATOM 1472 O O . ILE A 1 227 ? 6.832 19.324 17.453 1.00 39.12 227 ILE A O 1
ATOM 1477 N N . PRO A 1 228 ? 7.602 21.410 17.324 1.00 45.84 228 PRO A N 1
ATOM 1478 C CA . PRO A 1 228 ? 7.658 21.470 15.859 1.00 40.96 228 PRO A CA 1
ATOM 1479 C C . PRO A 1 228 ? 8.370 20.257 15.307 1.00 41.81 228 PRO A C 1
ATOM 1480 O O . PRO A 1 228 ? 9.358 19.763 15.855 1.00 40.39 228 PRO A O 1
ATOM 1484 N N . LYS A 1 229 ? 7.921 19.800 14.140 1.00 44.05 229 LYS A N 1
ATOM 1485 C CA . LYS A 1 229 ? 8.460 18.654 13.429 1.00 44.59 229 LYS A CA 1
ATOM 1486 C C . LYS A 1 229 ? 9.831 18.941 12.857 1.00 37.65 229 LYS A C 1
ATOM 1487 O O . LYS A 1 229 ? 10.579 18.006 12.639 1.00 42.43 229 LYS A O 1
ATOM 1493 N N . SER A 1 230 ? 10.177 20.194 12.662 1.00 36.78 230 SER A N 1
ATOM 1494 C CA . SER A 1 230 ? 11.455 20.662 12.170 1.00 40.48 230 SER A CA 1
ATOM 1495 C C . SER A 1 230 ? 11.807 21.957 12.904 1.00 35.39 230 SER A C 1
ATOM 1496 O O . SER A 1 230 ? 10.984 22.622 13.521 1.00 40.54 230 SER A O 1
ATOM 1499 N N . GLY A 1 231 ? 13.006 22.424 12.719 1.00 39.34 231 GLY A N 1
ATOM 1500 C CA . GLY A 1 231 ? 13.375 23.704 13.358 1.00 43.45 231 GLY A CA 1
ATOM 1501 C C . GLY A 1 231 ? 14.838 23.859 13.062 1.00 35.55 231 GLY A C 1
ATOM 1502 O O . GLY A 1 231 ? 15.653 22.979 13.294 1.00 38.27 231 GLY A O 1
ATOM 1503 N N . LYS A 1 232 ? 15.157 25.018 12.581 1.00 40.83 232 LYS A N 1
ATOM 1504 C CA . LYS A 1 232 ? 16.488 25.421 12.146 1.00 40.54 232 LYS A CA 1
ATOM 1505 C C . LYS A 1 232 ? 17.305 26.023 13.260 1.00 41.25 232 LYS A C 1
ATOM 1506 O O . LYS A 1 232 ? 17.936 27.078 13.234 1.00 44.15 232 LYS A O 1
ATOM 1512 N N . ILE A 1 233 ? 17.460 25.270 14.346 1.00 42.74 233 ILE A N 1
ATOM 1513 C CA . ILE A 1 233 ? 18.205 25.582 15.535 1.00 39.65 233 ILE A CA 1
ATOM 1514 C C . ILE A 1 233 ? 18.941 24.348 16.047 1.00 35.72 233 ILE A C 1
ATOM 1515 O O . ILE A 1 233 ? 18.302 23.361 16.380 1.00 36.74 233 ILE A O 1
ATOM 1520 N N . TYR A 1 234 ? 20.255 24.461 16.141 1.00 30.16 234 TYR A N 1
ATOM 1521 C CA . TYR A 1 234 ? 20.993 23.328 16.682 1.00 32.86 234 TYR A CA 1
ATOM 1522 C C . TYR A 1 234 ? 21.668 23.840 17.965 1.00 28.81 234 TYR A C 1
ATOM 1523 O O . TYR A 1 234 ? 22.013 24.982 18.018 1.00 25.63 234 TYR A O 1
ATOM 1532 N N . SER A 1 235 ? 21.924 22.941 18.872 1.00 31.54 235 SER A N 1
ATOM 1533 C CA . SER A 1 235 ? 22.464 23.219 20.175 1.00 23.01 235 SER A CA 1
ATOM 1534 C C . SER A 1 235 ? 23.451 22.120 20.514 1.00 26.89 235 SER A C 1
ATOM 1535 O O . SER A 1 235 ? 23.109 21.026 21.003 1.00 27.57 235 SER A O 1
ATOM 1538 N N . PHE A 1 236 ? 24.746 22.420 20.399 1.00 22.49 236 PHE A N 1
ATOM 1539 C CA . PHE A 1 236 ? 25.821 21.507 20.691 1.00 30.68 236 PHE A CA 1
ATOM 1540 C C . PHE A 1 236 ? 26.939 22.436 21.154 1.00 29.84 236 PHE A C 1
ATOM 1541 O O . PHE A 1 236 ? 27.011 23.553 20.707 1.00 30.99 236 PHE A O 1
ATOM 1549 N N . ASN A 1 237 ? 27.897 21.908 21.864 1.00 29.12 237 ASN A N 1
ATOM 1550 C CA . ASN A 1 237 ? 29.098 22.600 22.275 1.00 31.86 237 ASN A CA 1
ATOM 1551 C C . ASN A 1 237 ? 30.115 22.367 21.132 1.00 33.01 237 ASN A C 1
ATOM 1552 O O . ASN A 1 237 ? 30.903 21.406 21.205 1.00 29.41 237 ASN A O 1
ATOM 1557 N N . GLU A 1 238 ? 30.224 23.269 20.195 1.00 29.60 238 GLU A N 1
ATOM 1558 C CA . GLU A 1 238 ? 31.064 23.204 19.012 1.00 40.66 238 GLU A CA 1
ATOM 1559 C C . GLU A 1 238 ? 32.532 23.365 19.396 1.00 43.21 238 GLU A C 1
ATOM 1560 O O . GLU A 1 238 ? 33.335 23.266 18.468 1.00 39.76 238 GLU A O 1
ATOM 1566 N N . GLY A 1 239 ? 32.783 23.749 20.672 1.00 37.68 239 GLY A N 1
ATOM 1567 C CA . GLY A 1 239 ? 34.183 23.816 21.086 1.00 28.28 239 GLY A CA 1
ATOM 1568 C C . GLY A 1 239 ? 34.882 22.438 20.992 1.00 32.65 239 GLY A C 1
ATOM 1569 O O . GLY A 1 239 ? 36.111 22.371 21.051 1.00 38.12 239 GLY A O 1
ATOM 1570 N N . ASN A 1 240 ? 34.199 21.323 21.036 1.00 32.16 240 ASN A N 1
ATOM 1571 C CA . ASN A 1 240 ? 34.563 19.966 20.960 1.00 42.34 240 ASN A CA 1
ATOM 1572 C C . ASN A 1 240 ? 34.534 19.470 19.491 1.00 43.44 240 ASN A C 1
ATOM 1573 O O . ASN A 1 240 ? 34.740 18.285 19.236 1.00 41.46 240 ASN A O 1
ATOM 1578 N N . TYR A 1 241 ? 34.350 20.318 18.475 1.00 36.15 241 TYR A N 1
ATOM 1579 C CA . TYR A 1 241 ? 34.235 19.832 17.118 1.00 44.25 241 TYR A CA 1
ATOM 1580 C C . TYR A 1 241 ? 35.399 18.960 16.658 1.00 45.09 241 TYR A C 1
ATOM 1581 O O . TYR A 1 241 ? 35.152 17.931 16.076 1.00 46.57 241 TYR A O 1
ATOM 1590 N N . LYS A 1 242 ? 36.625 19.238 17.064 1.00 46.36 242 LYS A N 1
ATOM 1591 C CA . LYS A 1 242 ? 37.793 18.479 16.691 1.00 49.77 242 LYS A CA 1
ATOM 1592 C C . LYS A 1 242 ? 37.927 17.232 17.526 1.00 52.28 242 LYS A C 1
ATOM 1593 O O . LYS A 1 242 ? 38.912 16.505 17.428 1.00 55.60 242 LYS A O 1
ATOM 1599 N N . LEU A 1 243 ? 36.988 16.954 18.428 1.00 49.65 243 LEU A N 1
ATOM 1600 C CA . LEU A 1 243 ? 37.046 15.740 19.217 1.00 39.40 243 LEU A CA 1
ATOM 1601 C C . LEU A 1 243 ? 35.923 14.839 18.752 1.00 40.95 243 LEU A C 1
ATOM 1602 O O . LEU A 1 243 ? 35.626 13.849 19.440 1.00 43.94 243 LEU A O 1
ATOM 1607 N N . TRP A 1 244 ? 35.231 15.266 17.680 1.00 35.96 244 TRP A N 1
ATOM 1608 C CA . TRP A 1 244 ? 34.084 14.447 17.256 1.00 47.16 244 TRP A CA 1
ATOM 1609 C C . TRP A 1 244 ? 34.492 13.499 16.095 1.00 52.61 244 TRP A C 1
ATOM 1610 O O . TRP A 1 244 ? 35.537 13.752 15.477 1.00 51.32 244 TRP A O 1
ATOM 1621 N N . ASP A 1 245 ? 33.590 12.575 15.769 1.00 53.17 245 ASP A N 1
ATOM 1622 C CA . ASP A 1 245 ? 33.842 11.698 14.627 1.00 54.97 245 ASP A CA 1
ATOM 1623 C C . ASP A 1 245 ? 33.597 12.475 13.350 1.00 55.01 245 ASP A C 1
ATOM 1624 O O . ASP A 1 245 ? 32.772 13.417 13.409 1.00 40.63 245 ASP A O 1
ATOM 1629 N N . GLU A 1 246 ? 34.213 12.051 12.227 1.00 52.89 246 GLU A N 1
ATOM 1630 C CA . GLU A 1 246 ? 33.980 12.734 10.972 1.00 52.79 246 GLU A CA 1
ATOM 1631 C C . GLU A 1 246 ? 32.536 12.717 10.529 1.00 50.60 246 GLU A C 1
ATOM 1632 O O . GLU A 1 246 ? 32.140 13.723 9.913 1.00 54.66 246 GLU A O 1
ATOM 1638 N N . ASN A 1 247 ? 31.740 11.682 10.810 1.00 50.86 247 ASN A N 1
ATOM 1639 C CA . ASN A 1 247 ? 30.343 11.753 10.338 1.00 57.65 247 ASN A CA 1
ATOM 1640 C C . ASN A 1 247 ? 29.581 12.895 11.061 1.00 55.33 247 ASN A C 1
ATOM 1641 O O . ASN A 1 247 ? 28.704 13.502 10.461 1.00 52.89 247 ASN A O 1
ATOM 1646 N N . LEU A 1 248 ? 29.920 13.142 12.331 1.00 49.91 248 LEU A N 1
ATOM 1647 C CA . LEU A 1 248 ? 29.246 14.173 13.107 1.00 49.51 248 LEU A CA 1
ATOM 1648 C C . LEU A 1 248 ? 29.692 15.533 12.577 1.00 39.39 248 LEU A C 1
ATOM 1649 O O . LEU A 1 248 ? 28.806 16.320 12.185 1.00 43.23 248 LEU A O 1
ATOM 1654 N N . LYS A 1 249 ? 30.987 15.674 12.385 1.00 39.75 249 LYS A N 1
ATOM 1655 C CA . LYS A 1 249 ? 31.515 16.900 11.816 1.00 44.76 249 LYS A CA 1
ATOM 1656 C C . LYS A 1 249 ? 30.887 17.287 10.481 1.00 39.08 249 LYS A C 1
ATOM 1657 O O . LYS A 1 249 ? 30.593 18.502 10.307 1.00 44.09 249 LYS A O 1
ATOM 1663 N N . LYS A 1 250 ? 30.596 16.286 9.632 1.00 40.30 250 LYS A N 1
ATOM 1664 C CA . LYS A 1 250 ? 29.993 16.635 8.354 1.00 44.02 250 LYS A CA 1
ATOM 1665 C C . LYS A 1 250 ? 28.614 17.200 8.582 1.00 37.51 250 LYS A C 1
ATOM 1666 O O . LYS A 1 250 ? 28.140 18.119 7.934 1.00 39.07 250 LYS A O 1
ATOM 1668 N N . TYR A 1 251 ? 27.835 16.610 9.479 1.00 42.69 251 TYR A N 1
ATOM 1669 C CA . TYR A 1 251 ? 26.482 17.065 9.804 1.00 35.45 251 TYR A CA 1
ATOM 1670 C C . TYR A 1 251 ? 26.540 18.501 10.342 1.00 33.02 251 TYR A C 1
ATOM 1671 O O . TYR A 1 251 ? 25.815 19.390 9.843 1.00 38.93 251 TYR A O 1
ATOM 1680 N N . ILE A 1 252 ? 27.453 18.776 11.263 1.00 38.45 252 ILE A N 1
ATOM 1681 C CA . ILE A 1 252 ? 27.503 20.183 11.777 1.00 44.53 252 ILE A CA 1
ATOM 1682 C C . ILE A 1 252 ? 27.843 21.145 10.646 1.00 45.22 252 ILE A C 1
ATOM 1683 O O . ILE A 1 252 ? 27.187 22.158 10.422 1.00 45.57 252 ILE A O 1
ATOM 1688 N N . ASP A 1 253 ? 28.840 20.803 9.846 1.00 49.01 253 ASP A N 1
ATOM 1689 C CA . ASP A 1 253 ? 29.246 21.619 8.690 1.00 50.55 253 ASP A CA 1
ATOM 1690 C C . ASP A 1 253 ? 28.110 21.905 7.730 1.00 49.26 253 ASP A C 1
ATOM 1691 O O . ASP A 1 253 ? 27.863 23.042 7.317 1.00 48.22 253 ASP A O 1
ATOM 1696 N N . ASP A 1 254 ? 27.237 20.924 7.442 1.00 46.75 254 ASP A N 1
ATOM 1697 C CA . ASP A 1 254 ? 26.150 21.209 6.515 1.00 44.98 254 ASP A CA 1
ATOM 1698 C C . ASP A 1 254 ? 25.100 22.117 7.055 1.00 46.75 254 ASP A C 1
ATOM 1699 O O . ASP A 1 254 ? 24.404 22.785 6.263 1.00 49.29 254 ASP A O 1
ATOM 1704 N N . LEU A 1 255 ? 24.889 22.103 8.378 1.00 46.62 255 LEU A N 1
ATOM 1705 C CA . LEU A 1 255 ? 23.880 22.953 9.004 1.00 45.32 255 LEU A CA 1
ATOM 1706 C C . LEU A 1 255 ? 24.088 24.461 8.740 1.00 40.89 255 LEU A C 1
ATOM 1707 O O . LEU A 1 255 ? 23.121 25.230 8.788 1.00 39.38 255 LEU A O 1
ATOM 1712 N N . LYS A 1 256 ? 25.337 24.810 8.616 1.00 37.31 256 LYS A N 1
ATOM 1713 C CA . LYS A 1 256 ? 25.892 26.112 8.358 1.00 49.31 256 LYS A CA 1
ATOM 1714 C C . LYS A 1 256 ? 25.693 26.527 6.905 1.00 52.94 256 LYS A C 1
ATOM 1715 O O . LYS A 1 256 ? 25.634 27.724 6.641 1.00 46.71 256 LYS A O 1
ATOM 1721 N N . GLU A 1 257 ? 25.468 25.605 5.943 1.00 54.56 257 GLU A N 1
ATOM 1722 C CA . GLU A 1 257 ? 25.247 26.037 4.584 1.00 51.91 257 GLU A CA 1
ATOM 1723 C C . GLU A 1 257 ? 23.959 26.828 4.476 1.00 53.84 257 GLU A C 1
ATOM 1724 O O . GLU A 1 257 ? 22.959 26.243 4.823 1.00 57.12 257 GLU A O 1
ATOM 1730 N N . PRO A 1 258 ? 23.951 28.037 3.952 1.00 61.16 258 PRO A N 1
ATOM 1731 C CA . PRO A 1 258 ? 22.750 28.842 3.770 1.00 63.86 258 PRO A CA 1
ATOM 1732 C C . PRO A 1 258 ? 21.888 28.157 2.739 1.00 65.37 258 PRO A C 1
ATOM 1733 O O . PRO A 1 258 ? 22.481 27.765 1.720 1.00 70.83 258 PRO A O 1
ATOM 1737 N N . GLY A 1 259 ? 20.596 27.960 2.976 1.00 63.47 259 GLY A N 1
ATOM 1738 C CA . GLY A 1 259 ? 19.893 27.170 1.919 1.00 67.38 259 GLY A CA 1
ATOM 1739 C C . GLY A 1 259 ? 19.763 28.130 0.739 1.00 66.67 259 GLY A C 1
ATOM 1740 O O . GLY A 1 259 ? 20.384 29.202 0.639 1.00 66.25 259 GLY A O 1
ATOM 1741 N N . PRO A 1 260 ? 18.812 27.809 -0.132 1.00 63.29 260 PRO A N 1
ATOM 1742 C CA . PRO A 1 260 ? 18.407 28.755 -1.177 1.00 63.50 260 PRO A CA 1
ATOM 1743 C C . PRO A 1 260 ? 17.833 30.025 -0.564 1.00 66.34 260 PRO A C 1
ATOM 1744 O O . PRO A 1 260 ? 18.009 31.063 -1.209 1.00 67.30 260 PRO A O 1
ATOM 1748 N N . SER A 1 261 ? 17.157 29.980 0.604 1.00 74.43 261 SER A N 1
ATOM 1749 C CA . SER A 1 261 ? 16.678 31.300 1.102 1.00 78.59 261 SER A CA 1
ATOM 1750 C C . SER A 1 261 ? 17.823 32.159 1.637 1.00 78.50 261 SER A C 1
ATOM 1751 O O . SER A 1 261 ? 17.718 33.390 1.825 1.00 85.77 261 SER A O 1
ATOM 1754 N N . GLY A 1 262 ? 18.960 31.518 1.898 1.00 76.51 262 GLY A N 1
ATOM 1755 C CA . GLY A 1 262 ? 20.181 32.149 2.329 1.00 76.96 262 GLY A CA 1
ATOM 1756 C C . GLY A 1 262 ? 20.384 32.097 3.842 1.00 75.76 262 GLY A C 1
ATOM 1757 O O . GLY A 1 262 ? 21.433 32.573 4.303 1.00 74.88 262 GLY A O 1
ATOM 1758 N N . LYS A 1 263 ? 19.440 31.442 4.518 1.00 65.25 263 LYS A N 1
ATOM 1759 C CA . LYS A 1 263 ? 19.515 31.318 5.952 1.00 59.48 263 LYS A CA 1
ATOM 1760 C C . LYS A 1 263 ? 20.020 29.974 6.429 1.00 52.65 263 LYS A C 1
ATOM 1761 O O . LYS A 1 263 ? 19.486 28.885 6.255 1.00 48.74 263 LYS A O 1
ATOM 1767 N N . PRO A 1 264 ? 21.185 29.961 7.094 1.00 50.27 264 PRO A N 1
ATOM 1768 C CA . PRO A 1 264 ? 21.741 28.771 7.723 1.00 41.73 264 PRO A CA 1
ATOM 1769 C C . PRO A 1 264 ? 20.987 28.444 9.007 1.00 36.26 264 PRO A C 1
ATOM 1770 O O . PRO A 1 264 ? 20.030 29.096 9.376 1.00 38.51 264 PRO A O 1
ATOM 1774 N N . TYR A 1 265 ? 21.358 27.364 9.683 1.00 37.02 265 TYR A N 1
ATOM 1775 C CA . TYR A 1 265 ? 20.654 27.179 10.994 1.00 39.79 265 TYR A CA 1
ATOM 1776 C C . TYR A 1 265 ? 21.267 28.220 11.967 1.00 39.15 265 TYR A C 1
ATOM 1777 O O . TYR A 1 265 ? 22.433 28.610 11.812 1.00 32.63 265 TYR A O 1
ATOM 1786 N N . SER A 1 266 ? 20.508 28.532 12.984 1.00 37.83 266 SER A N 1
ATOM 1787 C CA . SER A 1 266 ? 20.999 29.370 14.063 1.00 37.79 266 SER A CA 1
ATOM 1788 C C . SER A 1 266 ? 21.589 28.505 15.145 1.00 33.34 266 SER A C 1
ATOM 1789 O O . SER A 1 266 ? 20.847 27.551 15.433 1.00 38.19 266 SER A O 1
ATOM 1792 N N . ALA A 1 267 ? 22.641 28.869 15.815 1.00 29.64 267 ALA A N 1
ATOM 1793 C CA . ALA A 1 267 ? 23.185 28.116 16.921 1.00 27.17 267 ALA A CA 1
ATOM 1794 C C . ALA A 1 267 ? 22.822 28.678 18.300 1.00 29.07 267 ALA A C 1
ATOM 1795 O O . ALA A 1 267 ? 22.950 29.914 18.525 1.00 33.58 267 ALA A O 1
ATOM 1797 N N . ARG A 1 268 ? 22.320 27.786 19.176 1.00 25.27 268 ARG A N 1
ATOM 1798 C CA . ARG A 1 268 ? 22.062 28.338 20.533 1.00 28.91 268 ARG A CA 1
ATOM 1799 C C . ARG A 1 268 ? 22.491 27.232 21.491 1.00 28.92 268 ARG A C 1
ATOM 1800 O O . ARG A 1 268 ? 22.106 26.076 21.273 1.00 27.95 268 ARG A O 1
ATOM 1808 N N . TYR A 1 269 ? 23.319 27.499 22.476 1.00 21.89 269 TYR A N 1
ATOM 1809 C CA . TYR A 1 269 ? 23.785 26.501 23.425 1.00 26.38 269 TYR A CA 1
ATOM 1810 C C . TYR A 1 269 ? 23.954 27.169 24.779 1.00 29.88 269 TYR A C 1
ATOM 1811 O O . TYR A 1 269 ? 25.012 27.830 24.941 1.00 25.80 269 TYR A O 1
ATOM 1820 N N . ILE A 1 270 ? 23.004 26.983 25.697 1.00 30.74 270 ILE A N 1
ATOM 1821 C CA . ILE A 1 270 ? 23.138 27.633 27.025 1.00 23.01 270 ILE A CA 1
ATOM 1822 C C . ILE A 1 270 ? 24.200 26.897 27.803 1.00 32.95 270 ILE A C 1
ATOM 1823 O O . ILE A 1 270 ? 25.032 27.452 28.495 1.00 26.73 270 ILE A O 1
ATOM 1828 N N . GLY A 1 271 ? 24.158 25.553 27.688 1.00 28.67 271 GLY A N 1
ATOM 1829 C CA . GLY A 1 271 ? 25.087 24.741 28.450 1.00 20.05 271 GLY A CA 1
ATOM 1830 C C . GLY A 1 271 ? 24.366 24.192 29.675 1.00 31.08 271 GLY A C 1
ATOM 1831 O O . GLY A 1 271 ? 24.899 23.591 30.556 1.00 25.50 271 GLY A O 1
ATOM 1832 N N . SER A 1 272 ? 23.059 24.449 29.748 1.00 29.89 272 SER A N 1
ATOM 1833 C CA . SER A 1 272 ? 22.213 24.003 30.844 1.00 30.04 272 SER A CA 1
ATOM 1834 C C . SER A 1 272 ? 21.330 23.031 30.045 1.00 29.46 272 SER A C 1
ATOM 1835 O O . SER A 1 272 ? 20.687 23.478 29.120 1.00 31.76 272 SER A O 1
ATOM 1838 N N . LEU A 1 273 ? 21.318 21.760 30.339 1.00 28.44 273 LEU A N 1
ATOM 1839 C CA . LEU A 1 273 ? 20.528 20.744 29.713 1.00 27.61 273 LEU A CA 1
ATOM 1840 C C . LEU A 1 273 ? 19.031 21.104 29.793 1.00 25.95 273 LEU A C 1
ATOM 1841 O O . LEU A 1 273 ? 18.368 20.962 28.797 1.00 29.83 273 LEU A O 1
ATOM 1846 N N . VAL A 1 274 ? 18.519 21.431 30.982 1.00 25.96 274 VAL A N 1
ATOM 1847 C CA . VAL A 1 274 ? 17.117 21.840 31.042 1.00 27.11 274 VAL A CA 1
ATOM 1848 C C . VAL A 1 274 ? 16.783 23.071 30.225 1.00 22.15 274 VAL A C 1
ATOM 1849 O O . VAL A 1 274 ? 15.831 23.132 29.473 1.00 24.75 274 VAL A O 1
ATOM 1853 N N . GLY A 1 275 ? 17.601 24.115 30.323 1.00 24.03 275 GLY A N 1
ATOM 1854 C CA . GLY A 1 275 ? 17.433 25.334 29.557 1.00 24.02 275 GLY A CA 1
ATOM 1855 C C . GLY A 1 275 ? 17.436 25.037 28.058 1.00 27.65 275 GLY A C 1
ATOM 1856 O O . GLY A 1 275 ? 16.538 25.462 27.313 1.00 24.67 275 GLY A O 1
ATOM 1857 N N . ASP A 1 276 ? 18.492 24.369 27.613 1.00 26.23 276 ASP A N 1
ATOM 1858 C CA . ASP A 1 276 ? 18.609 23.992 26.188 1.00 27.23 276 ASP A CA 1
ATOM 1859 C C . ASP A 1 276 ? 17.488 23.074 25.693 1.00 23.11 276 ASP A C 1
ATOM 1860 O O . ASP A 1 276 ? 16.975 23.315 24.600 1.00 23.87 276 ASP A O 1
ATOM 1865 N N . PHE A 1 277 ? 17.029 22.155 26.561 1.00 23.87 277 PHE A N 1
ATOM 1866 C CA . PHE A 1 277 ? 15.940 21.292 26.181 1.00 25.21 277 PHE A CA 1
ATOM 1867 C C . PHE A 1 277 ? 14.630 22.043 26.067 1.00 26.77 277 PHE A C 1
ATOM 1868 O O . PHE A 1 277 ? 13.849 21.865 25.128 1.00 25.72 277 PHE A O 1
ATOM 1876 N N . HIS A 1 278 ? 14.241 22.754 27.112 1.00 29.39 278 HIS A N 1
ATOM 1877 C CA . HIS A 1 278 ? 13.073 23.615 27.115 1.00 29.55 278 HIS A CA 1
ATOM 1878 C C . HIS A 1 278 ? 12.957 24.490 25.883 1.00 27.17 278 HIS A C 1
ATOM 1879 O O . HIS A 1 278 ? 11.909 24.498 25.220 1.00 28.11 278 HIS A O 1
ATOM 1886 N N . ARG A 1 279 ? 14.029 25.124 25.433 1.00 28.30 279 ARG A N 1
ATOM 1887 C CA . ARG A 1 279 ? 14.008 26.017 24.289 1.00 27.58 279 ARG A CA 1
ATOM 1888 C C . ARG A 1 279 ? 13.660 25.136 23.057 1.00 29.61 279 ARG A C 1
ATOM 1889 O O . ARG A 1 279 ? 12.931 25.529 22.156 1.00 32.90 279 ARG A O 1
ATOM 1897 N N . THR A 1 280 ? 14.316 23.980 22.933 1.00 32.25 280 THR A N 1
ATOM 1898 C CA . THR A 1 280 ? 14.126 23.069 21.848 1.00 34.23 280 THR A CA 1
ATOM 1899 C C . THR A 1 280 ? 12.674 22.597 21.774 1.00 27.60 280 THR A C 1
ATOM 1900 O O . THR A 1 280 ? 12.027 22.317 20.761 1.00 27.78 280 THR A O 1
ATOM 1904 N N . LEU A 1 281 ? 12.114 22.278 22.934 1.00 27.88 281 LEU A N 1
ATOM 1905 C CA . LEU A 1 281 ? 10.729 21.754 23.056 1.00 30.00 281 LEU A CA 1
ATOM 1906 C C . LEU A 1 281 ? 9.734 22.775 22.598 1.00 34.98 281 LEU A C 1
ATOM 1907 O O . LEU A 1 281 ? 8.726 22.425 22.006 1.00 35.54 281 LEU A O 1
ATOM 1912 N N . LEU A 1 282 ? 9.988 24.083 22.858 1.00 37.40 282 LEU A N 1
ATOM 1913 C CA . LEU A 1 282 ? 9.167 25.185 22.503 1.00 37.21 282 LEU A CA 1
ATOM 1914 C C . LEU A 1 282 ? 9.437 25.602 21.081 1.00 35.78 282 LEU A C 1
ATOM 1915 O O . LEU A 1 282 ? 8.495 25.990 20.410 1.00 41.01 282 LEU A O 1
ATOM 1920 N N . TYR A 1 283 ? 10.661 25.718 20.623 1.00 32.27 283 TYR A N 1
ATOM 1921 C CA . TYR A 1 283 ? 10.745 26.373 19.297 1.00 33.08 283 TYR A CA 1
ATOM 1922 C C . TYR A 1 283 ? 11.169 25.356 18.293 1.00 31.91 283 TYR A C 1
ATOM 1923 O O . TYR A 1 283 ? 11.272 25.738 17.150 1.00 36.50 283 TYR A O 1
ATOM 1932 N N . GLY A 1 284 ? 11.516 24.141 18.723 1.00 32.86 284 GLY A N 1
ATOM 1933 C CA . GLY A 1 284 ? 11.994 23.125 17.772 1.00 29.54 284 GLY A CA 1
ATOM 1934 C C . GLY A 1 284 ? 13.484 23.136 17.620 1.00 37.66 284 GLY A C 1
ATOM 1935 O O . GLY A 1 284 ? 14.227 24.008 18.155 1.00 42.31 284 GLY A O 1
ATOM 1936 N N . GLY A 1 285 ? 13.998 22.226 16.811 1.00 30.19 285 GLY A N 1
ATOM 1937 C CA . GLY A 1 285 ? 15.436 22.157 16.510 1.00 34.55 285 GLY A CA 1
ATOM 1938 C C . GLY A 1 285 ? 16.023 20.851 17.067 1.00 34.64 285 GLY A C 1
ATOM 1939 O O . GLY A 1 285 ? 15.337 19.887 17.370 1.00 35.72 285 GLY A O 1
ATOM 1940 N N . ILE A 1 286 ? 17.294 20.834 17.347 1.00 35.82 286 ILE A N 1
ATOM 1941 C CA . ILE A 1 286 ? 17.969 19.677 17.861 1.00 33.09 286 ILE A CA 1
ATOM 1942 C C . ILE A 1 286 ? 19.028 20.104 18.907 1.00 38.94 286 ILE A C 1
ATOM 1943 O O . ILE A 1 286 ? 19.777 21.078 18.725 1.00 33.53 286 ILE A O 1
ATOM 1948 N N . TYR A 1 287 ? 19.072 19.282 19.953 1.00 29.83 287 TYR A N 1
ATOM 1949 C CA . TYR A 1 287 ? 20.042 19.415 21.010 1.00 38.26 287 TYR A CA 1
ATOM 1950 C C . TYR A 1 287 ? 20.907 18.138 20.917 1.00 33.48 287 TYR A C 1
ATOM 1951 O O . TYR A 1 287 ? 20.413 17.076 20.681 1.00 36.90 287 TYR A O 1
ATOM 1960 N N . GLY A 1 288 ? 22.199 18.261 21.074 1.00 31.18 288 GLY A N 1
ATOM 1961 C CA . GLY A 1 288 ? 23.080 17.138 21.021 1.00 37.63 288 GLY A CA 1
ATOM 1962 C C . GLY A 1 288 ? 24.135 17.234 22.117 1.00 34.41 288 GLY A C 1
ATOM 1963 O O . GLY A 1 288 ? 24.688 18.279 22.352 1.00 37.16 288 GLY A O 1
ATOM 1964 N N . TYR A 1 289 ? 24.422 16.088 22.700 1.00 30.62 289 TYR A N 1
ATOM 1965 C CA . TYR A 1 289 ? 25.564 15.885 23.540 1.00 38.29 289 TYR A CA 1
ATOM 1966 C C . TYR A 1 289 ? 26.226 14.562 23.070 1.00 34.70 289 TYR A C 1
ATOM 1967 O O . TYR A 1 289 ? 25.919 13.534 23.668 1.00 36.33 289 TYR A O 1
ATOM 1976 N N . PRO A 1 290 ? 27.033 14.634 22.054 1.00 39.65 290 PRO A N 1
ATOM 1977 C CA . PRO A 1 290 ? 27.674 13.441 21.495 1.00 39.51 290 PRO A CA 1
ATOM 1978 C C . PRO A 1 290 ? 28.769 12.831 22.331 1.00 45.56 290 PRO A C 1
ATOM 1979 O O . PRO A 1 290 ? 29.417 13.519 23.160 1.00 34.59 290 PRO A O 1
ATOM 1983 N N . ARG A 1 291 ? 29.176 11.588 21.959 1.00 46.13 291 ARG A N 1
ATOM 1984 C CA . ARG A 1 291 ? 30.437 11.106 22.566 1.00 44.45 291 ARG A CA 1
ATOM 1985 C C . ARG A 1 291 ? 31.553 11.817 21.813 1.00 42.36 291 ARG A C 1
ATOM 1986 O O . ARG A 1 291 ? 31.358 12.225 20.670 1.00 45.49 291 ARG A O 1
ATOM 1994 N N . ASP A 1 292 ? 32.723 11.891 22.410 1.00 46.31 292 ASP A N 1
ATOM 1995 C CA . ASP A 1 292 ? 33.877 12.513 21.745 1.00 47.60 292 ASP A CA 1
ATOM 1996 C C . ASP A 1 292 ? 35.114 11.757 22.223 1.00 51.75 292 ASP A C 1
ATOM 1997 O O . ASP A 1 292 ? 35.000 10.878 23.094 1.00 46.57 292 ASP A O 1
ATOM 2002 N N . LYS A 1 293 ? 36.298 12.125 21.759 1.00 55.58 293 LYS A N 1
ATOM 2003 C CA . LYS A 1 293 ? 37.529 11.425 22.120 1.00 66.51 293 LYS A CA 1
ATOM 2004 C C . LYS A 1 293 ? 37.803 11.406 23.619 1.00 65.28 293 LYS A C 1
ATOM 2005 O O . LYS A 1 293 ? 38.425 10.456 24.088 1.00 67.95 293 LYS A O 1
ATOM 2011 N N . LYS A 1 294 ? 37.297 12.326 24.404 1.00 61.93 294 LYS A N 1
ATOM 2012 C CA . LYS A 1 294 ? 37.389 12.374 25.848 1.00 64.18 294 LYS A CA 1
ATOM 2013 C C . LYS A 1 294 ? 36.215 11.712 26.565 1.00 67.19 294 LYS A C 1
ATOM 2014 O O . LYS A 1 294 ? 36.371 11.016 27.572 1.00 70.16 294 LYS A O 1
ATOM 2016 N N . SER A 1 295 ? 34.972 11.918 26.110 1.00 71.28 295 SER A N 1
ATOM 2017 C CA . SER A 1 295 ? 33.809 11.276 26.748 1.00 65.34 295 SER A CA 1
ATOM 2018 C C . SER A 1 295 ? 33.320 10.265 25.716 1.00 67.49 295 SER A C 1
ATOM 2019 O O . SER A 1 295 ? 32.460 10.568 24.863 1.00 59.83 295 SER A O 1
ATOM 2022 N N . LYS A 1 296 ? 33.896 9.064 25.848 1.00 64.47 296 LYS A N 1
ATOM 2023 C CA . LYS A 1 296 ? 33.732 8.034 24.816 1.00 64.82 296 LYS A CA 1
ATOM 2024 C C . LYS A 1 296 ? 32.330 7.525 24.719 1.00 58.04 296 LYS A C 1
ATOM 2025 O O . LYS A 1 296 ? 31.814 6.929 23.777 1.00 52.84 296 LYS A O 1
ATOM 2031 N N . ASN A 1 297 ? 31.559 7.781 25.782 1.00 59.58 297 ASN A N 1
ATOM 2032 C CA . ASN A 1 297 ? 30.156 7.358 25.819 1.00 54.26 297 ASN A CA 1
ATOM 2033 C C . ASN A 1 297 ? 29.189 8.501 26.056 1.00 51.89 297 ASN A C 1
ATOM 2034 O O . ASN A 1 297 ? 28.056 8.255 26.450 1.00 48.01 297 ASN A O 1
ATOM 2039 N N . GLY A 1 298 ? 29.621 9.718 25.751 1.00 46.67 298 GLY A N 1
ATOM 2040 C CA . GLY A 1 298 ? 28.817 10.882 25.994 1.00 52.02 298 GLY A CA 1
ATOM 2041 C C . GLY A 1 298 ? 29.002 11.268 27.472 1.00 54.98 298 GLY A C 1
ATOM 2042 O O . GLY A 1 298 ? 29.798 10.660 28.206 1.00 45.13 298 GLY A O 1
ATOM 2043 N N . LYS A 1 299 ? 28.272 12.333 27.821 1.00 51.07 299 LYS A N 1
ATOM 2044 C CA . LYS A 1 299 ? 28.370 12.868 29.177 1.00 47.11 299 LYS A CA 1
ATOM 2045 C C . LYS A 1 299 ? 27.077 12.604 29.946 1.00 44.89 299 LYS A C 1
ATOM 2046 O O . LYS A 1 299 ? 27.137 12.255 31.116 1.00 41.77 299 LYS A O 1
ATOM 2052 N N . LEU A 1 300 ? 25.935 12.811 29.281 1.00 41.49 300 LEU A N 1
ATOM 2053 C CA . LEU A 1 300 ? 24.671 12.696 29.970 1.00 39.51 300 LEU A CA 1
ATOM 2054 C C . LEU A 1 300 ? 24.455 11.309 30.489 1.00 41.26 300 LEU A C 1
ATOM 2055 O O . LEU A 1 300 ? 24.779 10.436 29.697 1.00 39.72 300 LEU A O 1
ATOM 2060 N N . ARG A 1 301 ? 23.831 11.126 31.635 1.00 33.50 301 ARG A N 1
ATOM 2061 C CA . ARG A 1 301 ? 23.508 9.780 32.098 1.00 31.82 301 ARG A CA 1
ATOM 2062 C C . ARG A 1 301 ? 22.159 9.313 31.563 1.00 38.29 301 ARG A C 1
ATOM 2063 O O . ARG A 1 301 ? 21.196 10.098 31.478 1.00 40.37 301 ARG A O 1
ATOM 2071 N N . LEU A 1 302 ? 22.096 8.055 31.136 1.00 30.43 302 LEU A N 1
ATOM 2072 C CA . LEU A 1 302 ? 20.890 7.482 30.627 1.00 37.33 302 LEU A CA 1
ATOM 2073 C C . LEU A 1 302 ? 19.678 7.528 31.534 1.00 36.25 302 LEU A C 1
ATOM 2074 O O . LEU A 1 302 ? 18.603 7.919 31.082 1.00 37.84 302 LEU A O 1
ATOM 2079 N N . LEU A 1 303 ? 19.792 6.924 32.696 1.00 33.43 303 LEU A N 1
ATOM 2080 C CA . LEU A 1 303 ? 18.644 6.803 33.586 1.00 37.38 303 LEU A CA 1
ATOM 2081 C C . LEU A 1 303 ? 18.224 8.146 34.196 1.00 37.21 303 LEU A C 1
ATOM 2082 O O . LEU A 1 303 ? 17.019 8.372 34.272 1.00 32.11 303 LEU A O 1
ATOM 2087 N N . TYR A 1 304 ? 19.201 8.915 34.662 1.00 32.61 304 TYR A N 1
ATOM 2088 C CA . TYR A 1 304 ? 18.872 10.135 35.403 1.00 35.05 304 TYR A CA 1
ATOM 2089 C C . TYR A 1 304 ? 18.483 11.289 34.506 1.00 35.25 304 TYR A C 1
ATOM 2090 O O . TYR A 1 304 ? 17.651 12.103 34.886 1.00 33.63 304 TYR A O 1
ATOM 2099 N N . GLU A 1 305 ? 19.107 11.550 33.399 1.00 38.00 305 GLU A N 1
ATOM 2100 C CA . GLU A 1 305 ? 18.904 12.649 32.485 1.00 39.93 305 GLU A CA 1
ATOM 2101 C C . GLU A 1 305 ? 18.230 12.359 31.159 1.00 36.38 305 GLU A C 1
ATOM 2102 O O . GLU A 1 305 ? 17.133 12.883 30.932 1.00 35.86 305 GLU A O 1
ATOM 2108 N N . CYS A 1 306 ? 18.767 11.409 30.402 1.00 33.73 306 CYS A N 1
ATOM 2109 C CA . CYS A 1 306 ? 18.234 11.145 29.048 1.00 32.99 306 CYS A CA 1
ATOM 2110 C C . CYS A 1 306 ? 16.922 10.484 28.946 1.00 33.48 306 CYS A C 1
ATOM 2111 O O . CYS A 1 306 ? 16.184 10.749 27.988 1.00 39.53 306 CYS A O 1
ATOM 2114 N N . ALA A 1 307 ? 16.624 9.579 29.866 1.00 35.17 307 ALA A N 1
ATOM 2115 C CA . ALA A 1 307 ? 15.404 8.799 29.803 1.00 34.18 307 ALA A CA 1
ATOM 2116 C C . ALA A 1 307 ? 14.187 9.667 30.107 1.00 33.11 307 ALA A C 1
ATOM 2117 O O . ALA A 1 307 ? 13.313 9.636 29.229 1.00 32.72 307 ALA A O 1
ATOM 2119 N N . PRO A 1 308 ? 14.014 10.343 31.216 1.00 29.00 308 PRO A N 1
ATOM 2120 C CA . PRO A 1 308 ? 12.937 11.285 31.455 1.00 31.62 308 PRO A CA 1
ATOM 2121 C C . PRO A 1 308 ? 12.781 12.345 30.363 1.00 32.87 308 PRO A C 1
ATOM 2122 O O . PRO A 1 308 ? 11.668 12.674 29.905 1.00 31.80 308 PRO A O 1
ATOM 2126 N N . MET A 1 309 ? 13.908 12.839 29.828 1.00 28.81 309 MET A N 1
ATOM 2127 C CA . MET A 1 309 ? 13.832 13.855 28.769 1.00 31.47 309 MET A CA 1
ATOM 2128 C C . MET A 1 309 ? 13.299 13.207 27.486 1.00 33.45 309 MET A C 1
ATOM 2129 O O . MET A 1 309 ? 12.526 13.837 26.771 1.00 27.63 309 MET A O 1
ATOM 2134 N N . SER A 1 310 ? 13.751 11.970 27.164 1.00 29.36 310 SER A N 1
ATOM 2135 C CA . SER A 1 310 ? 13.238 11.329 25.946 1.00 36.71 310 SER A CA 1
ATOM 2136 C C . SER A 1 310 ? 11.736 11.021 26.068 1.00 36.14 310 SER A C 1
ATOM 2137 O O . SER A 1 310 ? 10.974 11.106 25.134 1.00 37.02 310 SER A O 1
ATOM 2140 N N . PHE A 1 311 ? 11.292 10.630 27.251 1.00 34.87 311 PHE A N 1
ATOM 2141 C CA . PHE A 1 311 ? 9.868 10.379 27.467 1.00 35.01 311 PHE A CA 1
ATOM 2142 C C . PHE A 1 311 ? 9.077 11.668 27.270 1.00 34.79 311 PHE A C 1
ATOM 2143 O O . PHE A 1 311 ? 8.012 11.681 26.646 1.00 29.68 311 PHE A O 1
ATOM 2151 N N . ILE A 1 312 ? 9.616 12.828 27.768 1.00 35.59 312 ILE A N 1
ATOM 2152 C CA . ILE A 1 312 ? 8.878 14.096 27.584 1.00 31.41 312 ILE A CA 1
ATOM 2153 C C . ILE A 1 312 ? 8.810 14.442 26.100 1.00 29.39 312 ILE A C 1
ATOM 2154 O O . ILE A 1 312 ? 7.742 14.785 25.580 1.00 31.50 312 ILE A O 1
ATOM 2159 N N . VAL A 1 313 ? 9.923 14.323 25.409 1.00 27.06 313 VAL A N 1
ATOM 2160 C CA . VAL A 1 313 ? 9.979 14.691 23.974 1.00 31.70 313 VAL A CA 1
ATOM 2161 C C . VAL A 1 313 ? 9.041 13.843 23.108 1.00 38.26 313 VAL A C 1
ATOM 2162 O O . VAL A 1 313 ? 8.462 14.355 22.114 1.00 40.30 313 VAL A O 1
ATOM 2166 N N . GLU A 1 314 ? 8.973 12.529 23.372 1.00 35.22 314 GLU A N 1
ATOM 2167 C CA . GLU A 1 314 ? 8.040 11.661 22.598 1.00 38.69 314 GLU A CA 1
ATOM 2168 C C . GLU A 1 314 ? 6.617 11.997 22.928 1.00 36.34 314 GLU A C 1
ATOM 2169 O O . GLU A 1 314 ? 5.832 12.233 22.021 1.00 36.04 314 GLU A O 1
ATOM 2175 N N . GLN A 1 315 ? 6.234 12.292 24.197 1.00 34.81 315 GLN A N 1
ATOM 2176 C CA . GLN A 1 315 ? 4.888 12.795 24.424 1.00 36.80 315 GLN A CA 1
ATOM 2177 C C . GLN A 1 315 ? 4.639 14.148 23.747 1.00 39.60 315 GLN A C 1
ATOM 2178 O O . GLN A 1 315 ? 3.449 14.523 23.745 1.00 34.27 315 GLN A O 1
ATOM 2184 N N . ALA A 1 316 ? 5.648 14.893 23.285 1.00 32.94 316 ALA A N 1
ATOM 2185 C CA . ALA A 1 316 ? 5.350 16.224 22.706 1.00 32.92 316 ALA A CA 1
ATOM 2186 C C . ALA A 1 316 ? 5.389 16.065 21.204 1.00 34.58 316 ALA A C 1
ATOM 2187 O O . ALA A 1 316 ? 5.261 16.968 20.393 1.00 42.19 316 ALA A O 1
ATOM 2189 N N . GLY A 1 317 ? 5.765 14.852 20.780 1.00 34.53 317 GLY A N 1
ATOM 2190 C CA . GLY A 1 317 ? 5.795 14.545 19.356 1.00 30.43 317 GLY A CA 1
ATOM 2191 C C . GLY A 1 317 ? 7.177 14.589 18.826 1.00 34.99 317 GLY A C 1
ATOM 2192 O O . GLY A 1 317 ? 7.313 14.715 17.632 1.00 34.01 317 GLY A O 1
ATOM 2193 N N . GLY A 1 318 ? 8.255 14.513 19.630 1.00 35.42 318 GLY A N 1
ATOM 2194 C CA . GLY A 1 318 ? 9.566 14.585 18.911 1.00 29.25 318 GLY A CA 1
ATOM 2195 C C . GLY A 1 318 ? 10.289 13.242 19.114 1.00 31.06 318 GLY A C 1
ATOM 2196 O O . GLY A 1 318 ? 9.670 12.211 19.449 1.00 31.39 318 GLY A O 1
ATOM 2197 N N . LYS A 1 319 ? 11.600 13.246 19.000 1.00 27.28 319 LYS A N 1
ATOM 2198 C CA . LYS A 1 319 ? 12.425 12.071 19.094 1.00 36.58 319 LYS A CA 1
ATOM 2199 C C . LYS A 1 319 ? 13.615 12.291 20.031 1.00 34.40 319 LYS A C 1
ATOM 2200 O O . LYS A 1 319 ? 14.239 13.349 20.151 1.00 32.66 319 LYS A O 1
ATOM 2206 N N . GLY A 1 320 ? 14.061 11.272 20.726 1.00 31.46 320 GLY A N 1
ATOM 2207 C CA . GLY A 1 320 ? 15.150 11.126 21.666 1.00 32.85 320 GLY A CA 1
ATOM 2208 C C . GLY A 1 320 ? 16.022 9.950 21.175 1.00 38.43 320 GLY A C 1
ATOM 2209 O O . GLY A 1 320 ? 15.666 8.755 21.296 1.00 34.47 320 GLY A O 1
ATOM 2210 N N . SER A 1 321 ? 17.187 10.211 20.635 1.00 36.52 321 SER A N 1
ATOM 2211 C CA . SER A 1 321 ? 17.976 9.094 20.123 1.00 40.39 321 SER A CA 1
ATOM 2212 C C . SER A 1 321 ? 19.385 9.070 20.638 1.00 36.11 321 SER A C 1
ATOM 2213 O O . SER A 1 321 ? 19.836 10.104 21.096 1.00 41.10 321 SER A O 1
ATOM 2216 N N . ASP A 1 322 ? 20.113 7.941 20.574 1.00 27.46 322 ASP A N 1
ATOM 2217 C CA . ASP A 1 322 ? 21.526 8.034 20.892 1.00 28.07 322 ASP A CA 1
ATOM 2218 C C . ASP A 1 322 ? 22.352 8.223 19.612 1.00 34.96 322 ASP A C 1
ATOM 2219 O O . ASP A 1 322 ? 23.587 8.178 19.729 1.00 30.78 322 ASP A O 1
ATOM 2224 N N . GLY A 1 323 ? 21.699 8.555 18.504 1.00 36.58 323 GLY A N 1
ATOM 2225 C CA . GLY A 1 323 ? 22.493 8.708 17.274 1.00 46.10 323 GLY A CA 1
ATOM 2226 C C . GLY A 1 323 ? 22.243 7.451 16.409 1.00 52.04 323 GLY A C 1
ATOM 2227 O O . GLY A 1 323 ? 22.588 7.478 15.227 1.00 48.87 323 GLY A O 1
ATOM 2228 N N . HIS A 1 324 ? 21.642 6.394 16.983 1.00 46.84 324 HIS A N 1
ATOM 2229 C CA . HIS A 1 324 ? 21.411 5.182 16.179 1.00 52.74 324 HIS A CA 1
ATOM 2230 C C . HIS A 1 324 ? 20.060 4.589 16.554 1.00 52.14 324 HIS A C 1
ATOM 2231 O O . HIS A 1 324 ? 19.190 4.237 15.748 1.00 51.53 324 HIS A O 1
ATOM 2238 N N . GLN A 1 325 ? 19.879 4.560 17.872 1.00 45.10 325 GLN A N 1
ATOM 2239 C CA . GLN A 1 325 ? 18.726 3.976 18.475 1.00 43.38 325 GLN A CA 1
ATOM 2240 C C . GLN A 1 325 ? 17.919 4.858 19.401 1.00 50.25 325 GLN A C 1
ATOM 2241 O O . GLN A 1 325 ? 18.499 5.723 20.059 1.00 41.76 325 GLN A O 1
ATOM 2247 N N . ARG A 1 326 ? 16.652 4.470 19.563 1.00 47.50 326 ARG A N 1
ATOM 2248 C CA . ARG A 1 326 ? 15.753 5.097 20.482 1.00 44.53 326 ARG A CA 1
ATOM 2249 C C . ARG A 1 326 ? 16.258 4.963 21.914 1.00 49.77 326 ARG A C 1
ATOM 2250 O O . ARG A 1 326 ? 16.236 3.878 22.528 1.00 42.13 326 ARG A O 1
ATOM 2258 N N . VAL A 1 327 ? 16.554 6.121 22.541 1.00 44.38 327 VAL A N 1
ATOM 2259 C CA . VAL A 1 327 ? 17.117 6.109 23.896 1.00 33.78 327 VAL A CA 1
ATOM 2260 C C . VAL A 1 327 ? 16.246 5.231 24.771 1.00 32.19 327 VAL A C 1
ATOM 2261 O O . VAL A 1 327 ? 16.742 4.444 25.539 1.00 30.62 327 VAL A O 1
ATOM 2265 N N . LEU A 1 328 ? 14.918 5.367 24.715 1.00 30.29 328 LEU A N 1
ATOM 2266 C CA . LEU A 1 328 ? 14.031 4.626 25.565 1.00 37.57 328 LEU A CA 1
ATOM 2267 C C . LEU A 1 328 ? 14.043 3.111 25.277 1.00 44.59 328 LEU A C 1
ATOM 2268 O O . LEU A 1 328 ? 13.257 2.443 25.977 1.00 37.58 328 LEU A O 1
ATOM 2273 N N . ASP A 1 329 ? 14.800 2.582 24.333 1.00 44.05 329 ASP A N 1
ATOM 2274 C CA . ASP A 1 329 ? 14.856 1.168 23.996 1.00 46.80 329 ASP A CA 1
ATOM 2275 C C . ASP A 1 329 ? 16.171 0.612 24.560 1.00 56.18 329 ASP A C 1
ATOM 2276 O O . ASP A 1 329 ? 16.393 -0.580 24.383 1.00 56.19 329 ASP A O 1
ATOM 2281 N N . ILE A 1 330 ? 16.970 1.490 25.193 1.00 52.99 330 ILE A N 1
ATOM 2282 C CA . ILE A 1 330 ? 18.231 1.062 25.738 1.00 47.61 330 ILE A CA 1
ATOM 2283 C C . ILE A 1 330 ? 17.994 0.624 27.161 1.00 51.89 330 ILE A C 1
ATOM 2284 O O . ILE A 1 330 ? 17.395 1.396 27.902 1.00 60.28 330 ILE A O 1
ATOM 2289 N N . GLN A 1 331 ? 18.329 -0.587 27.572 1.00 55.85 331 GLN A N 1
ATOM 2290 C CA . GLN A 1 331 ? 18.076 -0.971 28.965 1.00 57.43 331 GLN A CA 1
ATOM 2291 C C . GLN A 1 331 ? 19.293 -0.561 29.795 1.00 58.29 331 GLN A C 1
ATOM 2292 O O . GLN A 1 331 ? 20.443 -0.838 29.457 1.00 61.87 331 GLN A O 1
ATOM 2298 N N . PRO A 1 332 ? 19.012 0.206 30.834 1.00 56.82 332 PRO A N 1
ATOM 2299 C CA . PRO A 1 332 ? 20.040 0.626 31.749 1.00 57.14 332 PRO A CA 1
ATOM 2300 C C . PRO A 1 332 ? 20.559 -0.691 32.344 1.00 58.86 332 PRO A C 1
ATOM 2301 O O . PRO A 1 332 ? 19.723 -1.532 32.715 1.00 63.60 332 PRO A O 1
ATOM 2305 N N . THR A 1 333 ? 21.860 -0.855 32.373 1.00 51.04 333 THR A N 1
ATOM 2306 C CA . THR A 1 333 ? 22.423 -2.044 33.000 1.00 63.38 333 THR A CA 1
ATOM 2307 C C . THR A 1 333 ? 23.535 -1.621 33.951 1.00 60.33 333 THR A C 1
ATOM 2308 O O . THR A 1 333 ? 23.959 -2.436 34.757 1.00 71.11 333 THR A O 1
ATOM 2312 N N . GLU A 1 334 ? 23.974 -0.379 33.957 1.00 62.67 334 GLU A N 1
ATOM 2313 C CA . GLU A 1 334 ? 24.994 0.095 34.877 1.00 66.94 334 GLU A CA 1
ATOM 2314 C C . GLU A 1 334 ? 24.864 1.468 35.487 1.00 67.21 334 GLU A C 1
ATOM 2315 O O . GLU A 1 334 ? 25.524 2.390 35.023 1.00 74.70 334 GLU A O 1
ATOM 2321 N N . ILE A 1 335 ? 24.172 1.755 36.564 1.00 66.54 335 ILE A N 1
ATOM 2322 C CA . ILE A 1 335 ? 23.978 2.937 37.365 1.00 62.30 335 ILE A CA 1
ATOM 2323 C C . ILE A 1 335 ? 24.185 4.333 36.772 1.00 58.98 335 ILE A C 1
ATOM 2324 O O . ILE A 1 335 ? 23.308 5.139 36.452 1.00 59.98 335 ILE A O 1
ATOM 2329 N N . HIS A 1 336 ? 25.482 4.602 36.618 1.00 54.52 336 HIS A N 1
ATOM 2330 C CA . HIS A 1 336 ? 25.925 5.823 36.018 1.00 53.50 336 HIS A CA 1
ATOM 2331 C C . HIS A 1 336 ? 26.240 5.622 34.548 1.00 46.60 336 HIS A C 1
ATOM 2332 O O . HIS A 1 336 ? 26.982 6.463 34.029 1.00 55.45 336 HIS A O 1
ATOM 2339 N N . GLN A 1 337 ? 25.660 4.669 33.867 1.00 41.53 337 GLN A N 1
ATOM 2340 C CA . GLN A 1 337 ? 25.851 4.495 32.410 1.00 43.17 337 GLN A CA 1
ATOM 2341 C C . GLN A 1 337 ? 25.539 5.801 31.669 1.00 44.32 337 GLN A C 1
ATOM 2342 O O . GLN A 1 337 ? 24.636 6.591 32.065 1.00 41.32 337 GLN A O 1
ATOM 2348 N N . ARG A 1 338 ? 26.291 6.164 30.669 1.00 42.91 338 ARG A N 1
ATOM 2349 C CA . ARG A 1 338 ? 26.115 7.373 29.881 1.00 44.07 338 ARG A CA 1
ATOM 2350 C C . ARG A 1 338 ? 25.832 6.962 28.457 1.00 44.04 338 ARG A C 1
ATOM 2351 O O . ARG A 1 338 ? 26.137 5.823 28.104 1.00 51.66 338 ARG A O 1
ATOM 2359 N N . VAL A 1 339 ? 25.263 7.887 27.706 1.00 36.98 339 VAL A N 1
ATOM 2360 C CA . VAL A 1 339 ? 24.950 7.669 26.320 1.00 33.72 339 VAL A CA 1
ATOM 2361 C C . VAL A 1 339 ? 24.950 9.031 25.621 1.00 41.49 339 VAL A C 1
ATOM 2362 O O . VAL A 1 339 ? 24.647 10.065 26.222 1.00 41.32 339 VAL A O 1
ATOM 2366 N N . PRO A 1 340 ? 25.320 9.055 24.359 1.00 45.61 340 PRO A N 1
ATOM 2367 C CA . PRO A 1 340 ? 25.243 10.248 23.536 1.00 42.94 340 PRO A CA 1
ATOM 2368 C C . PRO A 1 340 ? 23.754 10.588 23.467 1.00 34.06 340 PRO A C 1
ATOM 2369 O O . PRO A 1 340 ? 22.928 9.676 23.568 1.00 33.60 340 PRO A O 1
ATOM 2373 N N . LEU A 1 341 ? 23.413 11.842 23.237 1.00 35.95 341 LEU A N 1
ATOM 2374 C CA . LEU A 1 341 ? 21.968 12.153 23.138 1.00 27.74 341 LEU A CA 1
ATOM 2375 C C . LEU A 1 341 ? 21.763 13.163 22.033 1.00 33.79 341 LEU A C 1
ATOM 2376 O O . LEU A 1 341 ? 22.426 14.182 21.906 1.00 35.53 341 LEU A O 1
ATOM 2381 N N . TYR A 1 342 ? 20.736 12.906 21.219 1.00 29.59 342 TYR A N 1
ATOM 2382 C CA . TYR A 1 342 ? 20.299 13.733 20.107 1.00 28.79 342 TYR A CA 1
ATOM 2383 C C . TYR A 1 342 ? 18.794 13.802 20.348 1.00 36.38 342 TYR A C 1
ATOM 2384 O O . TYR A 1 342 ? 18.155 12.744 20.377 1.00 31.87 342 TYR A O 1
ATOM 2393 N N . ILE A 1 343 ? 18.326 14.995 20.704 1.00 33.76 343 ILE A N 1
ATOM 2394 C CA . ILE A 1 343 ? 16.920 15.081 21.114 1.00 33.73 343 ILE A CA 1
ATOM 2395 C C . ILE A 1 343 ? 16.279 16.295 20.456 1.00 35.48 343 ILE A C 1
ATOM 2396 O O . ILE A 1 343 ? 17.000 17.293 20.290 1.00 36.20 343 ILE A O 1
ATOM 2401 N N . GLY A 1 344 ? 14.951 16.259 20.228 1.00 30.57 344 GLY A N 1
ATOM 2402 C CA . GLY A 1 344 ? 14.393 17.456 19.597 1.00 36.63 344 GLY A CA 1
ATOM 2403 C C . GLY A 1 344 ? 13.395 17.022 18.524 1.00 42.85 344 GLY A C 1
ATOM 2404 O O . GLY A 1 344 ? 12.643 16.053 18.664 1.00 35.31 344 GLY A O 1
ATOM 2405 N N . SER A 1 345 ? 13.393 17.869 17.513 1.00 36.81 345 SER A N 1
ATOM 2406 C CA . SER A 1 345 ? 12.434 17.776 16.435 1.00 37.28 345 SER A CA 1
ATOM 2407 C C . SER A 1 345 ? 12.579 16.492 15.637 1.00 34.89 345 SER A C 1
ATOM 2408 O O . SER A 1 345 ? 13.701 16.232 15.250 1.00 33.11 345 SER A O 1
ATOM 2411 N N . THR A 1 346 ? 11.497 15.742 15.485 1.00 36.18 346 THR A N 1
ATOM 2412 C CA . THR A 1 346 ? 11.591 14.498 14.695 1.00 39.57 346 THR A CA 1
ATOM 2413 C C . THR A 1 346 ? 12.437 14.492 13.458 1.00 32.07 346 THR A C 1
ATOM 2414 O O . THR A 1 346 ? 13.388 13.670 13.377 1.00 35.29 346 THR A O 1
ATOM 2418 N N . GLU A 1 347 ? 12.255 15.434 12.541 1.00 39.37 347 GLU A N 1
ATOM 2419 C CA . GLU A 1 347 ? 13.111 15.410 11.335 1.00 45.91 347 GLU A CA 1
ATOM 2420 C C . GLU A 1 347 ? 14.553 15.809 11.601 1.00 49.23 347 GLU A C 1
ATOM 2421 O O . GLU A 1 347 ? 15.474 15.434 10.820 1.00 48.96 347 GLU A O 1
ATOM 2427 N N . GLU A 1 348 ? 14.774 16.689 12.620 1.00 38.46 348 GLU A N 1
ATOM 2428 C CA . GLU A 1 348 ? 16.193 17.056 12.799 1.00 37.15 348 GLU A CA 1
ATOM 2429 C C . GLU A 1 348 ? 16.880 15.827 13.303 1.00 34.29 348 GLU A C 1
ATOM 2430 O O . GLU A 1 348 ? 18.039 15.544 13.085 1.00 30.57 348 GLU A O 1
ATOM 2436 N N . VAL A 1 349 ? 16.158 15.125 14.235 1.00 40.53 349 VAL A N 1
ATOM 2437 C CA . VAL A 1 349 ? 16.868 13.938 14.798 1.00 40.13 349 VAL A CA 1
ATOM 2438 C C . VAL A 1 349 ? 17.167 12.886 13.716 1.00 43.21 349 VAL A C 1
ATOM 2439 O O . VAL A 1 349 ? 18.254 12.284 13.561 1.00 38.27 349 VAL A O 1
ATOM 2443 N N . GLU A 1 350 ? 16.180 12.667 12.863 1.00 41.81 350 GLU A N 1
ATOM 2444 C CA . GLU A 1 350 ? 16.284 11.680 11.746 1.00 45.64 350 GLU A CA 1
ATOM 2445 C C . GLU A 1 350 ? 17.405 12.048 10.815 1.00 49.57 350 GLU A C 1
ATOM 2446 O O . GLU A 1 350 ? 18.338 11.272 10.488 1.00 50.22 350 GLU A O 1
ATOM 2452 N N . LYS A 1 351 ? 17.434 13.369 10.537 1.00 49.00 351 LYS A N 1
ATOM 2453 C CA . LYS A 1 351 ? 18.554 13.835 9.709 1.00 48.83 351 LYS A CA 1
ATOM 2454 C C . LYS A 1 351 ? 19.828 13.484 10.425 1.00 49.41 351 LYS A C 1
ATOM 2455 O O . LYS A 1 351 ? 20.691 12.856 9.780 1.00 49.82 351 LYS A O 1
ATOM 2461 N N . VAL A 1 352 ? 20.003 13.719 11.752 1.00 48.59 352 VAL A N 1
ATOM 2462 C CA . VAL A 1 352 ? 21.333 13.375 12.329 1.00 42.83 352 VAL A CA 1
ATOM 2463 C C . VAL A 1 352 ? 21.707 11.911 12.263 1.00 40.07 352 VAL A C 1
ATOM 2464 O O . VAL A 1 352 ? 22.866 11.420 12.100 1.00 38.61 352 VAL A O 1
ATOM 2468 N N . GLU A 1 353 ? 20.698 11.089 12.453 1.00 33.72 353 GLU A N 1
ATOM 2469 C CA . GLU A 1 353 ? 20.958 9.634 12.488 1.00 42.20 353 GLU A CA 1
ATOM 2470 C C . GLU A 1 353 ? 21.283 9.109 11.059 1.00 41.88 353 GLU A C 1
ATOM 2471 O O . GLU A 1 353 ? 21.933 8.107 11.005 1.00 38.72 353 GLU A O 1
ATOM 2477 N N . LYS A 1 354 ? 20.912 9.836 10.031 1.00 50.76 354 LYS A N 1
ATOM 2478 C CA . LYS A 1 354 ? 21.208 9.554 8.659 1.00 52.63 354 LYS A CA 1
ATOM 2479 C C . LYS A 1 354 ? 22.680 9.831 8.424 1.00 48.94 354 LYS A C 1
ATOM 2480 O O . LYS A 1 354 ? 23.289 9.013 7.757 1.00 48.57 354 LYS A O 1
ATOM 2482 N N . TYR A 1 355 ? 23.231 10.865 9.040 1.00 51.36 355 TYR A N 1
ATOM 2483 C CA . TYR A 1 355 ? 24.649 11.152 8.860 1.00 44.63 355 TYR A CA 1
ATOM 2484 C C . TYR A 1 355 ? 25.458 10.211 9.713 1.00 39.64 355 TYR A C 1
ATOM 2485 O O . TYR A 1 355 ? 26.705 10.200 9.577 1.00 48.13 355 TYR A O 1
ATOM 2494 N N . LEU A 1 356 ? 24.900 9.534 10.719 1.00 44.81 356 LEU A N 1
ATOM 2495 C CA . LEU A 1 356 ? 25.850 8.787 11.583 1.00 52.72 356 LEU A CA 1
ATOM 2496 C C . LEU A 1 356 ? 25.797 7.301 11.247 1.00 53.52 356 LEU A C 1
ATOM 2497 O O . LEU A 1 356 ? 26.556 6.494 11.778 1.00 47.25 356 LEU A O 1
ATOM 2502 N N . ALA A 1 357 ? 24.761 6.990 10.449 1.00 52.57 357 ALA A N 1
ATOM 2503 C CA . ALA A 1 357 ? 24.638 5.545 10.115 1.00 60.60 357 ALA A CA 1
ATOM 2504 C C . ALA A 1 357 ? 25.879 5.135 9.321 1.00 63.47 357 ALA A C 1
ATOM 2505 O O . ALA A 1 357 ? 26.189 5.813 8.320 1.00 66.30 357 ALA A O 1
ATOM 2508 N N . GLU B 1 17 ? 27.057 41.671 57.325 1.00 80.20 17 GLU B N 1
ATOM 2509 C CA . GLU B 1 17 ? 26.160 42.836 57.239 1.00 76.23 17 GLU B CA 1
ATOM 2510 C C . GLU B 1 17 ? 25.714 43.034 55.785 1.00 69.69 17 GLU B C 1
ATOM 2511 O O . GLU B 1 17 ? 26.533 43.081 54.880 1.00 65.02 17 GLU B O 1
ATOM 2513 N N . ILE B 1 18 ? 24.403 43.086 55.610 1.00 62.33 18 ILE B N 1
ATOM 2514 C CA . ILE B 1 18 ? 23.788 43.165 54.299 1.00 54.55 18 ILE B CA 1
ATOM 2515 C C . ILE B 1 18 ? 23.538 44.613 53.957 1.00 46.69 18 ILE B C 1
ATOM 2516 O O . ILE B 1 18 ? 22.846 45.356 54.656 1.00 52.24 18 ILE B O 1
ATOM 2521 N N . ILE B 1 19 ? 24.144 45.089 52.885 1.00 35.45 19 ILE B N 1
ATOM 2522 C CA . ILE B 1 19 ? 23.931 46.451 52.422 1.00 43.76 19 ILE B CA 1
ATOM 2523 C C . ILE B 1 19 ? 22.974 46.357 51.220 1.00 32.87 19 ILE B C 1
ATOM 2524 O O . ILE B 1 19 ? 23.229 45.520 50.345 1.00 30.24 19 ILE B O 1
ATOM 2529 N N . THR B 1 20 ? 21.920 47.107 51.286 1.00 27.75 20 THR B N 1
ATOM 2530 C CA . THR B 1 20 ? 20.989 47.183 50.171 1.00 27.78 20 THR B CA 1
ATOM 2531 C C . THR B 1 20 ? 21.463 48.186 49.119 1.00 34.75 20 THR B C 1
ATOM 2532 O O . THR B 1 20 ? 22.281 49.039 49.399 1.00 34.39 20 THR B O 1
ATOM 2536 N N . LEU B 1 21 ? 20.848 48.151 47.903 1.00 29.78 21 LEU B N 1
ATOM 2537 C CA . LEU B 1 21 ? 21.266 49.072 46.854 1.00 32.22 21 LEU B CA 1
ATOM 2538 C C . LEU B 1 21 ? 20.970 50.498 47.286 1.00 31.68 21 LEU B C 1
ATOM 2539 O O . LEU B 1 21 ? 21.756 51.430 47.020 1.00 28.14 21 LEU B O 1
ATOM 2544 N N . THR B 1 22 ? 19.828 50.747 47.932 1.00 24.55 22 THR B N 1
ATOM 2545 C CA . THR B 1 22 ? 19.425 52.043 48.407 1.00 29.74 22 THR B CA 1
ATOM 2546 C C . THR B 1 22 ? 20.446 52.575 49.469 1.00 30.56 22 THR B C 1
ATOM 2547 O O . THR B 1 22 ? 20.825 53.717 49.353 1.00 33.28 22 THR B O 1
ATOM 2551 N N . SER B 1 23 ? 20.852 51.701 50.407 1.00 27.92 23 SER B N 1
ATOM 2552 C CA . SER B 1 23 ? 21.785 52.220 51.401 1.00 34.86 23 SER B CA 1
ATOM 2553 C C . SER B 1 23 ? 23.089 52.660 50.684 1.00 26.44 23 SER B C 1
ATOM 2554 O O . SER B 1 23 ? 23.618 53.718 50.873 1.00 33.98 23 SER B O 1
ATOM 2557 N N . TRP B 1 24 ? 23.597 51.765 49.832 1.00 31.24 24 TRP B N 1
ATOM 2558 C CA . TRP B 1 24 ? 24.843 51.937 49.098 1.00 31.23 24 TRP B CA 1
ATOM 2559 C C . TRP B 1 24 ? 24.776 53.232 48.326 1.00 26.42 24 TRP B C 1
ATOM 2560 O O . TRP B 1 24 ? 25.700 54.015 48.273 1.00 31.67 24 TRP B O 1
ATOM 2571 N N . LEU B 1 25 ? 23.631 53.502 47.729 1.00 26.96 25 LEU B N 1
ATOM 2572 C CA . LEU B 1 25 ? 23.448 54.678 46.907 1.00 30.28 25 LEU B CA 1
ATOM 2573 C C . LEU B 1 25 ? 23.426 55.921 47.827 1.00 37.08 25 LEU B C 1
ATOM 2574 O O . LEU B 1 25 ? 23.928 56.945 47.382 1.00 33.11 25 LEU B O 1
ATOM 2579 N N . LEU B 1 26 ? 22.889 55.827 49.016 1.00 32.31 26 LEU B N 1
ATOM 2580 C CA . LEU B 1 26 ? 22.813 56.994 49.919 1.00 41.43 26 LEU B CA 1
ATOM 2581 C C . LEU B 1 26 ? 24.202 57.292 50.483 1.00 30.49 26 LEU B C 1
ATOM 2582 O O . LEU B 1 26 ? 24.577 58.415 50.610 1.00 34.87 26 LEU B O 1
ATOM 2587 N N . GLN B 1 27 ? 25.043 56.297 50.676 1.00 34.63 27 GLN B N 1
ATOM 2588 C CA . GLN B 1 27 ? 26.415 56.415 51.049 1.00 40.39 27 GLN B CA 1
ATOM 2589 C C . GLN B 1 27 ? 27.246 57.073 49.931 1.00 44.92 27 GLN B C 1
ATOM 2590 O O . GLN B 1 27 ? 28.060 57.952 50.213 1.00 50.51 27 GLN B O 1
ATOM 2596 N N . GLN B 1 28 ? 27.025 56.720 48.670 1.00 42.52 28 GLN B N 1
ATOM 2597 C CA . GLN B 1 28 ? 27.723 57.353 47.568 1.00 39.37 28 GLN B CA 1
ATOM 2598 C C . GLN B 1 28 ? 27.250 58.796 47.469 1.00 37.83 28 GLN B C 1
ATOM 2599 O O . GLN B 1 28 ? 28.028 59.724 47.256 1.00 42.29 28 GLN B O 1
ATOM 2605 N N . GLU B 1 29 ? 25.966 59.047 47.773 1.00 32.24 29 GLU B N 1
ATOM 2606 C CA . GLU B 1 29 ? 25.458 60.415 47.670 1.00 29.58 29 GLU B CA 1
ATOM 2607 C C . GLU B 1 29 ? 25.967 61.234 48.877 1.00 51.81 29 GLU B C 1
ATOM 2608 O O . GLU B 1 29 ? 25.834 62.461 48.899 1.00 48.95 29 GLU B O 1
ATOM 2614 N N . GLN B 1 30 ? 26.260 60.474 49.953 1.00 51.34 30 GLN B N 1
ATOM 2615 C CA . GLN B 1 30 ? 26.734 61.145 51.161 1.00 56.57 30 GLN B CA 1
ATOM 2616 C C . GLN B 1 30 ? 28.217 61.466 50.989 1.00 51.37 30 GLN B C 1
ATOM 2617 O O . GLN B 1 30 ? 28.495 62.626 51.287 1.00 45.20 30 GLN B O 1
ATOM 2623 N N . LYS B 1 31 ? 29.082 60.650 50.410 1.00 56.41 31 LYS B N 1
ATOM 2624 C CA . LYS B 1 31 ? 30.453 60.955 50.101 1.00 58.95 31 LYS B CA 1
ATOM 2625 C C . LYS B 1 31 ? 30.583 61.872 48.872 1.00 65.41 31 LYS B C 1
ATOM 2626 O O . LYS B 1 31 ? 31.615 61.906 48.189 1.00 65.90 31 LYS B O 1
ATOM 2632 N N . GLY B 1 32 ? 29.546 62.510 48.357 1.00 64.04 32 GLY B N 1
ATOM 2633 C CA . GLY B 1 32 ? 29.536 63.350 47.209 1.00 63.82 32 GLY B CA 1
ATOM 2634 C C . GLY B 1 32 ? 30.000 62.763 45.898 1.00 60.27 32 GLY B C 1
ATOM 2635 O O . GLY B 1 32 ? 30.081 63.519 44.911 1.00 65.85 32 GLY B O 1
ATOM 2636 N N . ILE B 1 33 ? 30.178 61.464 45.740 1.00 53.83 33 ILE B N 1
ATOM 2637 C CA . ILE B 1 33 ? 30.554 60.943 44.416 1.00 53.75 33 ILE B CA 1
ATOM 2638 C C . ILE B 1 33 ? 29.388 61.109 43.454 1.00 52.84 33 ILE B C 1
ATOM 2639 O O . ILE B 1 33 ? 29.566 61.232 42.232 1.00 49.39 33 ILE B O 1
ATOM 2644 N N . ILE B 1 34 ? 28.145 61.185 43.998 1.00 42.92 34 ILE B N 1
ATOM 2645 C CA . ILE B 1 34 ? 27.016 61.365 43.118 1.00 37.02 34 ILE B CA 1
ATOM 2646 C C . ILE B 1 34 ? 26.117 62.312 43.857 1.00 36.33 34 ILE B C 1
ATOM 2647 O O . ILE B 1 34 ? 26.031 62.479 45.054 1.00 38.16 34 ILE B O 1
ATOM 2652 N N . ASP B 1 35 ? 25.412 63.079 43.120 1.00 28.69 35 ASP B N 1
ATOM 2653 C CA . ASP B 1 35 ? 24.509 64.162 43.472 1.00 38.82 35 ASP B CA 1
ATOM 2654 C C . ASP B 1 35 ? 23.198 63.586 43.937 1.00 34.41 35 ASP B C 1
ATOM 2655 O O . ASP B 1 35 ? 22.784 62.485 43.533 1.00 33.25 35 ASP B O 1
ATOM 2660 N N . ALA B 1 36 ? 22.297 64.389 44.489 1.00 36.00 36 ALA B N 1
ATOM 2661 C CA . ALA B 1 36 ? 21.011 63.892 44.968 1.00 32.84 36 ALA B CA 1
ATOM 2662 C C . ALA B 1 36 ? 20.138 63.513 43.778 1.00 34.48 36 ALA B C 1
ATOM 2663 O O . ALA B 1 36 ? 19.404 62.532 43.754 1.00 32.41 36 ALA B O 1
ATOM 2665 N N . GLU B 1 37 ? 20.155 64.338 42.767 1.00 33.18 37 GLU B N 1
ATOM 2666 C CA . GLU B 1 37 ? 19.458 64.172 41.518 1.00 30.74 37 GLU B CA 1
ATOM 2667 C C . GLU B 1 37 ? 19.810 62.831 40.867 1.00 29.22 37 GLU B C 1
ATOM 2668 O O . GLU B 1 37 ? 18.963 62.083 40.364 1.00 31.92 37 GLU B O 1
ATOM 2674 N N . LEU B 1 38 ? 21.060 62.490 40.722 1.00 24.78 38 LEU B N 1
ATOM 2675 C CA . LEU B 1 38 ? 21.573 61.310 40.087 1.00 25.47 38 LEU B CA 1
ATOM 2676 C C . LEU B 1 38 ? 21.140 60.136 40.985 1.00 26.54 38 LEU B C 1
ATOM 2677 O O . LEU B 1 38 ? 20.781 59.054 40.499 1.00 32.20 38 LEU B O 1
ATOM 2682 N N . THR B 1 39 ? 21.187 60.355 42.305 1.00 26.39 39 THR B N 1
ATOM 2683 C CA . THR B 1 39 ? 20.747 59.322 43.257 1.00 25.58 39 THR B CA 1
ATOM 2684 C C . THR B 1 39 ? 19.307 58.901 43.006 1.00 24.39 39 THR B C 1
ATOM 2685 O O . THR B 1 39 ? 19.048 57.709 42.992 1.00 25.34 39 THR B O 1
ATOM 2689 N N . ILE B 1 40 ? 18.425 59.840 42.804 1.00 23.97 40 ILE B N 1
ATOM 2690 C CA . ILE B 1 40 ? 17.060 59.652 42.500 1.00 30.84 40 ILE B CA 1
ATOM 2691 C C . ILE B 1 40 ? 16.941 58.829 41.200 1.00 33.29 40 ILE B C 1
ATOM 2692 O O . ILE B 1 40 ? 16.177 57.856 41.181 1.00 28.80 40 ILE B O 1
ATOM 2697 N N . VAL B 1 41 ? 17.644 59.225 40.170 1.00 29.72 41 VAL B N 1
ATOM 2698 C CA . VAL B 1 41 ? 17.621 58.555 38.871 1.00 34.08 41 VAL B CA 1
ATOM 2699 C C . VAL B 1 41 ? 17.965 57.042 38.995 1.00 26.53 41 VAL B C 1
ATOM 2700 O O . VAL B 1 41 ? 17.117 56.267 38.620 1.00 25.40 41 VAL B O 1
ATOM 2704 N N . LEU B 1 42 ? 19.090 56.736 39.584 1.00 26.34 42 LEU B N 1
ATOM 2705 C CA . LEU B 1 42 ? 19.479 55.387 39.841 1.00 33.96 42 LEU B CA 1
ATOM 2706 C C . LEU B 1 42 ? 18.483 54.591 40.686 1.00 30.93 42 LEU B C 1
ATOM 2707 O O . LEU B 1 42 ? 18.303 53.417 40.449 1.00 22.56 42 LEU B O 1
ATOM 2712 N N . SER B 1 43 ? 17.927 55.244 41.699 1.00 28.69 43 SER B N 1
ATOM 2713 C CA . SER B 1 43 ? 16.986 54.543 42.583 1.00 36.55 43 SER B CA 1
ATOM 2714 C C . SER B 1 43 ? 15.700 54.275 41.801 1.00 31.86 43 SER B C 1
ATOM 2715 O O . SER B 1 43 ? 15.180 53.167 41.901 1.00 27.11 43 SER B O 1
ATOM 2718 N N . SER B 1 44 ? 15.226 55.223 40.994 1.00 25.27 44 SER B N 1
ATOM 2719 C CA . SER B 1 44 ? 14.063 54.971 40.129 1.00 27.70 44 SER B CA 1
ATOM 2720 C C . SER B 1 44 ? 14.318 53.878 39.085 1.00 26.23 44 SER B C 1
ATOM 2721 O O . SER B 1 44 ? 13.457 53.073 38.684 1.00 31.93 44 SER B O 1
ATOM 2724 N N . ILE B 1 45 ? 15.554 53.753 38.577 1.00 25.52 45 ILE B N 1
ATOM 2725 C CA . ILE B 1 45 ? 15.916 52.827 37.513 1.00 24.65 45 ILE B CA 1
ATOM 2726 C C . ILE B 1 45 ? 15.805 51.414 38.096 1.00 23.11 45 ILE B C 1
ATOM 2727 O O . ILE B 1 45 ? 15.230 50.596 37.406 1.00 23.86 45 ILE B O 1
ATOM 2732 N N . SER B 1 46 ? 16.287 51.282 39.324 1.00 25.06 46 SER B N 1
ATOM 2733 C CA . SER B 1 46 ? 16.239 50.045 40.008 1.00 26.68 46 SER B CA 1
ATOM 2734 C C . SER B 1 46 ? 14.759 49.707 40.416 1.00 30.17 46 SER B C 1
ATOM 2735 O O . SER B 1 46 ? 14.471 48.536 40.176 1.00 26.01 46 SER B O 1
ATOM 2738 N N . MET B 1 47 ? 13.929 50.657 40.761 1.00 23.30 47 MET B N 1
ATOM 2739 C CA . MET B 1 47 ? 12.524 50.361 40.973 1.00 27.46 47 MET B CA 1
ATOM 2740 C C . MET B 1 47 ? 11.956 49.989 39.595 1.00 29.82 47 MET B C 1
ATOM 2741 O O . MET B 1 47 ? 11.188 49.002 39.591 1.00 24.80 47 MET B O 1
ATOM 2746 N N . ALA B 1 48 ? 12.260 50.577 38.450 1.00 25.50 48 ALA B N 1
ATOM 2747 C CA . ALA B 1 48 ? 11.684 50.026 37.198 1.00 26.73 48 ALA B CA 1
ATOM 2748 C C . ALA B 1 48 ? 12.096 48.570 36.878 1.00 27.09 48 ALA B C 1
ATOM 2749 O O . ALA B 1 48 ? 11.297 47.824 36.331 1.00 25.93 48 ALA B O 1
ATOM 2751 N N . CYS B 1 49 ? 13.333 48.226 37.213 1.00 25.59 49 CYS B N 1
ATOM 2752 C CA . CYS B 1 49 ? 13.902 46.962 36.948 1.00 27.36 49 CYS B CA 1
ATOM 2753 C C . CYS B 1 49 ? 13.229 45.862 37.826 1.00 25.26 49 CYS B C 1
ATOM 2754 O O . CYS B 1 49 ? 13.008 44.821 37.276 1.00 24.06 49 CYS B O 1
ATOM 2757 N N . LYS B 1 50 ? 12.783 46.278 39.024 1.00 21.71 50 LYS B N 1
ATOM 2758 C CA . LYS B 1 50 ? 12.047 45.267 39.820 1.00 27.60 50 LYS B CA 1
ATOM 2759 C C . LYS B 1 50 ? 10.667 45.025 39.222 1.00 22.30 50 LYS B C 1
ATOM 2760 O O . LYS B 1 50 ? 10.216 43.875 39.254 1.00 25.20 50 LYS B O 1
ATOM 2766 N N . GLN B 1 51 ? 10.103 46.134 38.659 1.00 23.93 51 GLN B N 1
ATOM 2767 C CA . GLN B 1 51 ? 8.766 45.880 38.079 1.00 26.82 51 GLN B CA 1
ATOM 2768 C C . GLN B 1 51 ? 8.865 45.076 36.781 1.00 20.86 51 GLN B C 1
ATOM 2769 O O . GLN B 1 51 ? 7.982 44.274 36.482 1.00 20.89 51 GLN B O 1
ATOM 2775 N N . ILE B 1 52 ? 9.887 45.367 35.970 1.00 24.59 52 ILE B N 1
ATOM 2776 C CA . ILE B 1 52 ? 10.083 44.626 34.736 1.00 22.32 52 ILE B CA 1
ATOM 2777 C C . ILE B 1 52 ? 10.416 43.172 35.072 1.00 26.37 52 ILE B C 1
ATOM 2778 O O . ILE B 1 52 ? 9.962 42.263 34.357 1.00 25.74 52 ILE B O 1
ATOM 2783 N N . ALA B 1 53 ? 11.278 42.928 36.089 1.00 22.66 53 ALA B N 1
ATOM 2784 C CA . ALA B 1 53 ? 11.536 41.518 36.422 1.00 26.00 53 ALA B CA 1
ATOM 2785 C C . ALA B 1 53 ? 10.276 40.677 36.591 1.00 29.08 53 ALA B C 1
ATOM 2786 O O . ALA B 1 53 ? 10.115 39.589 36.052 1.00 26.15 53 ALA B O 1
ATOM 2788 N N . SER B 1 54 ? 9.332 41.105 37.390 1.00 26.19 54 SER B N 1
ATOM 2789 C CA . SER B 1 54 ? 8.027 40.578 37.670 1.00 30.33 54 SER B CA 1
ATOM 2790 C C . SER B 1 54 ? 7.224 40.461 36.384 1.00 27.98 54 SER B C 1
ATOM 2791 O O . SER B 1 54 ? 6.759 39.296 36.163 1.00 34.00 54 SER B O 1
ATOM 2794 N N . LEU B 1 55 ? 7.280 41.404 35.453 1.00 27.92 55 LEU B N 1
ATOM 2795 C CA . LEU B 1 55 ? 6.574 41.209 34.195 1.00 26.33 55 LEU B CA 1
ATOM 2796 C C . LEU B 1 55 ? 7.135 40.012 33.441 1.00 27.41 55 LEU B C 1
ATOM 2797 O O . LEU B 1 55 ? 6.452 39.266 32.800 1.00 29.75 55 LEU B O 1
ATOM 2802 N N . VAL B 1 56 ? 8.456 39.915 33.301 1.00 29.44 56 VAL B N 1
ATOM 2803 C CA . VAL B 1 56 ? 9.203 38.903 32.620 1.00 28.43 56 VAL B CA 1
ATOM 2804 C C . VAL B 1 56 ? 8.865 37.569 33.307 1.00 24.60 56 VAL B C 1
ATOM 2805 O O . VAL B 1 56 ? 8.495 36.592 32.650 1.00 22.30 56 VAL B O 1
ATOM 2809 N N . GLN B 1 57 ? 8.784 37.488 34.613 1.00 21.25 57 GLN B N 1
ATOM 2810 C CA . GLN B 1 57 ? 8.572 36.226 35.283 1.00 23.50 57 GLN B CA 1
ATOM 2811 C C . GLN B 1 57 ? 7.151 35.690 35.078 1.00 30.90 57 GLN B C 1
ATOM 2812 O O . GLN B 1 57 ? 6.970 34.482 35.098 1.00 29.09 57 GLN B O 1
ATOM 2818 N N . ARG B 1 58 ? 6.180 36.587 34.958 1.00 26.55 58 ARG B N 1
ATOM 2819 C CA . ARG B 1 58 ? 4.771 36.207 34.950 1.00 29.55 58 ARG B CA 1
ATOM 2820 C C . ARG B 1 58 ? 4.238 36.283 33.533 1.00 29.79 58 ARG B C 1
ATOM 2821 O O . ARG B 1 58 ? 3.042 36.179 33.414 1.00 34.83 58 ARG B O 1
ATOM 2829 N N . ALA B 1 59 ? 5.090 36.638 32.596 1.00 24.84 59 ALA B N 1
ATOM 2830 C CA . ALA B 1 59 ? 4.615 36.745 31.226 1.00 30.92 59 ALA B CA 1
ATOM 2831 C C . ALA B 1 59 ? 3.751 35.567 30.787 1.00 37.95 59 ALA B C 1
ATOM 2832 O O . ALA B 1 59 ? 2.845 35.866 29.976 1.00 33.22 59 ALA B O 1
ATOM 2834 N N . ASN B 1 60 ? 3.978 34.316 31.086 1.00 32.33 60 ASN B N 1
ATOM 2835 C CA . ASN B 1 60 ? 3.099 33.257 30.517 1.00 37.92 60 ASN B CA 1
ATOM 2836 C C . ASN B 1 60 ? 1.701 33.381 31.074 1.00 32.05 60 ASN B C 1
ATOM 2837 O O . ASN B 1 60 ? 0.709 33.053 30.459 1.00 37.38 60 ASN B O 1
ATOM 2842 N N . ILE B 1 61 ? 1.605 33.756 32.347 1.00 28.30 61 ILE B N 1
ATOM 2843 C CA . ILE B 1 61 ? 0.403 33.926 33.097 1.00 33.50 61 ILE B CA 1
ATOM 2844 C C . ILE B 1 61 ? -0.387 35.140 32.607 1.00 48.92 61 ILE B C 1
ATOM 2845 O O . ILE B 1 61 ? -1.554 35.021 32.245 1.00 51.66 61 ILE B O 1
ATOM 2850 N N . SER B 1 62 ? 0.275 36.281 32.415 1.00 48.54 62 SER B N 1
ATOM 2851 C CA . SER B 1 62 ? -0.197 37.552 31.929 1.00 50.35 62 SER B CA 1
ATOM 2852 C C . SER B 1 62 ? -0.784 37.409 30.516 1.00 51.07 62 SER B C 1
ATOM 2853 O O . SER B 1 62 ? -1.905 37.844 30.333 1.00 47.87 62 SER B O 1
ATOM 2855 N N . ASN B 1 63 ? -0.173 36.668 29.611 1.00 60.09 63 ASN B N 1
ATOM 2856 C CA . ASN B 1 63 ? -0.687 36.406 28.281 1.00 69.20 63 ASN B CA 1
ATOM 2857 C C . ASN B 1 63 ? -1.904 35.483 28.165 1.00 71.87 63 ASN B C 1
ATOM 2858 O O . ASN B 1 63 ? -2.585 35.460 27.118 1.00 71.76 63 ASN B O 1
ATOM 2863 N N . LEU B 1 64 ? -2.356 34.795 29.216 1.00 70.89 64 LEU B N 1
ATOM 2864 C CA . LEU B 1 64 ? -3.549 33.953 29.162 1.00 71.07 64 LEU B CA 1
ATOM 2865 C C . LEU B 1 64 ? -4.831 34.798 28.976 1.00 72.98 64 LEU B C 1
ATOM 2866 O O . LEU B 1 64 ? -5.797 34.247 28.425 1.00 78.86 64 LEU B O 1
ATOM 2871 N N . GLU B 1 76 ? 2.036 36.313 23.778 1.00 88.87 76 GLU B N 1
ATOM 2872 C CA . GLU B 1 76 ? 3.383 35.929 24.179 1.00 87.43 76 GLU B CA 1
ATOM 2873 C C . GLU B 1 76 ? 4.391 36.300 23.087 1.00 85.28 76 GLU B C 1
ATOM 2874 O O . GLU B 1 76 ? 4.755 35.556 22.180 1.00 83.64 76 GLU B O 1
ATOM 2876 N N . ASP B 1 77 ? 4.769 37.576 23.235 1.00 75.05 77 ASP B N 1
ATOM 2877 C CA . ASP B 1 77 ? 5.694 38.247 22.385 1.00 65.64 77 ASP B CA 1
ATOM 2878 C C . ASP B 1 77 ? 6.603 38.998 23.394 1.00 63.25 77 ASP B C 1
ATOM 2879 O O . ASP B 1 77 ? 6.248 39.762 24.305 1.00 57.60 77 ASP B O 1
ATOM 2881 N N . GLN B 1 78 ? 7.866 38.832 23.077 1.00 49.60 78 GLN B N 1
ATOM 2882 C CA . GLN B 1 78 ? 8.957 39.580 23.655 1.00 52.66 78 GLN B CA 1
ATOM 2883 C C . GLN B 1 78 ? 8.818 41.036 23.166 1.00 46.80 78 GLN B C 1
ATOM 2884 O O . GLN B 1 78 ? 9.103 41.904 23.986 1.00 43.50 78 GLN B O 1
ATOM 2890 N N . LYS B 1 79 ? 8.325 41.300 21.973 1.00 52.14 79 LYS B N 1
ATOM 2891 C CA . LYS B 1 79 ? 8.142 42.639 21.437 1.00 56.21 79 LYS B CA 1
ATOM 2892 C C . LYS B 1 79 ? 7.109 43.390 22.263 1.00 56.01 79 LYS B C 1
ATOM 2893 O O . LYS B 1 79 ? 7.317 44.520 22.724 1.00 64.06 79 LYS B O 1
ATOM 2895 N N . LYS B 1 80 ? 6.023 42.722 22.616 1.00 47.26 80 LYS B N 1
ATOM 2896 C CA . LYS B 1 80 ? 4.991 43.409 23.384 1.00 48.74 80 LYS B CA 1
ATOM 2897 C C . LYS B 1 80 ? 5.475 43.747 24.787 1.00 48.41 80 LYS B C 1
ATOM 2898 O O . LYS B 1 80 ? 5.193 44.749 25.440 1.00 44.23 80 LYS B O 1
ATOM 2900 N N . LEU B 1 81 ? 6.268 42.843 25.368 1.00 43.74 81 LEU B N 1
ATOM 2901 C CA . LEU B 1 81 ? 6.873 43.069 26.667 1.00 43.74 81 LEU B CA 1
ATOM 2902 C C . LEU B 1 81 ? 7.780 44.320 26.629 1.00 36.77 81 LEU B C 1
ATOM 2903 O O . LEU B 1 81 ? 7.943 45.023 27.618 1.00 37.16 81 LEU B O 1
ATOM 2908 N N . ASP B 1 82 ? 8.442 44.511 25.532 1.00 31.13 82 ASP B N 1
ATOM 2909 C CA . ASP B 1 82 ? 9.394 45.607 25.262 1.00 38.82 82 ASP B CA 1
ATOM 2910 C C . ASP B 1 82 ? 8.689 46.920 25.517 1.00 38.14 82 ASP B C 1
ATOM 2911 O O . ASP B 1 82 ? 9.128 47.816 26.256 1.00 42.16 82 ASP B O 1
ATOM 2916 N N . VAL B 1 83 ? 7.452 46.971 25.009 1.00 33.65 83 VAL B N 1
ATOM 2917 C CA . VAL B 1 83 ? 6.627 48.152 25.096 1.00 32.50 83 VAL B CA 1
ATOM 2918 C C . VAL B 1 83 ? 6.169 48.389 26.504 1.00 32.63 83 VAL B C 1
ATOM 2919 O O . VAL B 1 83 ? 6.189 49.548 26.990 1.00 35.57 83 VAL B O 1
ATOM 2923 N N . ILE B 1 84 ? 5.629 47.346 27.154 1.00 32.60 84 ILE B N 1
ATOM 2924 C CA . ILE B 1 84 ? 5.092 47.597 28.502 1.00 34.65 84 ILE B CA 1
ATOM 2925 C C . ILE B 1 84 ? 6.221 48.091 29.405 1.00 33.89 84 ILE B C 1
ATOM 2926 O O . ILE B 1 84 ? 6.048 48.915 30.282 1.00 42.54 84 ILE B O 1
ATOM 2931 N N . SER B 1 85 ? 7.404 47.488 29.247 1.00 28.31 85 SER B N 1
ATOM 2932 C CA . SER B 1 85 ? 8.566 47.789 30.049 1.00 33.81 85 SER B CA 1
ATOM 2933 C C . SER B 1 85 ? 8.987 49.247 29.864 1.00 30.82 85 SER B C 1
ATOM 2934 O O . SER B 1 85 ? 9.279 49.857 30.879 1.00 28.52 85 SER B O 1
ATOM 2937 N N . ASN B 1 86 ? 8.889 49.759 28.667 1.00 29.85 86 ASN B N 1
ATOM 2938 C CA . ASN B 1 86 ? 9.140 51.188 28.435 1.00 35.07 86 ASN B CA 1
ATOM 2939 C C . ASN B 1 86 ? 8.182 52.073 29.197 1.00 32.78 86 ASN B C 1
ATOM 2940 O O . ASN B 1 86 ? 8.554 53.158 29.699 1.00 35.30 86 ASN B O 1
ATOM 2945 N N . GLU B 1 87 ? 6.941 51.695 29.347 1.00 27.93 87 GLU B N 1
ATOM 2946 C CA . GLU B 1 87 ? 5.928 52.429 30.110 1.00 28.61 87 GLU B CA 1
ATOM 2947 C C . GLU B 1 87 ? 6.183 52.402 31.572 1.00 28.82 87 GLU B C 1
ATOM 2948 O O . GLU B 1 87 ? 5.914 53.307 32.353 1.00 29.36 87 GLU B O 1
ATOM 2954 N N . VAL B 1 88 ? 6.646 51.227 32.113 1.00 32.77 88 VAL B N 1
ATOM 2955 C CA . VAL B 1 88 ? 6.943 51.210 33.571 1.00 30.37 88 VAL B CA 1
ATOM 2956 C C . VAL B 1 88 ? 8.153 52.113 33.794 1.00 29.41 88 VAL B C 1
ATOM 2957 O O . VAL B 1 88 ? 8.241 52.898 34.733 1.00 28.44 88 VAL B O 1
ATOM 2961 N N . PHE B 1 89 ? 9.143 52.089 32.884 1.00 30.71 89 PHE B N 1
ATOM 2962 C CA . PHE B 1 89 ? 10.320 52.964 32.978 1.00 30.48 89 PHE B CA 1
ATOM 2963 C C . PHE B 1 89 ? 9.839 54.416 33.097 1.00 30.68 89 PHE B C 1
ATOM 2964 O O . PHE B 1 89 ? 10.207 55.202 33.971 1.00 31.44 89 PHE B O 1
ATOM 2972 N N . SER B 1 90 ? 9.004 54.857 32.163 1.00 30.70 90 SER B N 1
ATOM 2973 C CA . SER B 1 90 ? 8.482 56.192 32.057 1.00 35.66 90 SER B CA 1
ATOM 2974 C C . SER B 1 90 ? 7.819 56.635 33.352 1.00 31.54 90 SER B C 1
ATOM 2975 O O . SER B 1 90 ? 8.114 57.729 33.793 1.00 29.71 90 SER B O 1
ATOM 2978 N N . ASN B 1 91 ? 6.946 55.792 33.843 1.00 32.89 91 ASN B N 1
ATOM 2979 C CA . ASN B 1 91 ? 6.275 56.084 35.109 1.00 32.52 91 ASN B CA 1
ATOM 2980 C C . ASN B 1 91 ? 7.252 56.258 36.248 1.00 32.10 91 ASN B C 1
ATOM 2981 O O . ASN B 1 91 ? 6.910 56.812 37.263 1.00 29.17 91 ASN B O 1
ATOM 2986 N N . CYS B 1 92 ? 8.179 55.232 36.262 1.00 34.55 92 CYS B N 1
ATOM 2987 C CA . CYS B 1 92 ? 9.128 55.394 37.367 1.00 28.47 92 CYS B CA 1
ATOM 2988 C C . CYS B 1 92 ? 10.091 56.521 37.125 1.00 32.29 92 CYS B C 1
ATOM 2989 O O . CYS B 1 92 ? 10.690 56.837 38.158 1.00 28.04 92 CYS B O 1
ATOM 2992 N N . LEU B 1 93 ? 10.312 57.046 35.899 1.00 26.67 93 LEU B N 1
ATOM 2993 C CA . LEU B 1 93 ? 11.251 58.161 35.994 1.00 28.75 93 LEU B CA 1
ATOM 2994 C C . LEU B 1 93 ? 10.576 59.533 35.829 1.00 36.59 93 LEU B C 1
ATOM 2995 O O . LEU B 1 93 ? 11.353 60.474 35.618 1.00 29.34 93 LEU B O 1
ATOM 3000 N N . ARG B 1 94 ? 9.269 59.566 35.813 1.00 28.54 94 ARG B N 1
ATOM 3001 C CA . ARG B 1 94 ? 8.479 60.770 35.582 1.00 42.02 94 ARG B CA 1
ATOM 3002 C C . ARG B 1 94 ? 8.798 61.946 36.481 1.00 43.71 94 ARG B C 1
ATOM 3003 O O . ARG B 1 94 ? 8.781 63.112 36.072 1.00 42.19 94 ARG B O 1
ATOM 3011 N N . SER B 1 95 ? 9.113 61.706 37.733 1.00 34.06 95 SER B N 1
ATOM 3012 C CA . SER B 1 95 ? 9.521 62.683 38.725 1.00 38.56 95 SER B CA 1
ATOM 3013 C C . SER B 1 95 ? 10.919 63.159 38.395 1.00 40.83 95 SER B C 1
ATOM 3014 O O . SER B 1 95 ? 11.338 64.210 38.920 1.00 44.54 95 SER B O 1
ATOM 3017 N N . SER B 1 96 ? 11.703 62.569 37.499 1.00 40.70 96 SER B N 1
ATOM 3018 C CA . SER B 1 96 ? 13.014 63.119 37.162 1.00 36.56 96 SER B CA 1
ATOM 3019 C C . SER B 1 96 ? 13.061 63.930 35.866 1.00 32.73 96 SER B C 1
ATOM 3020 O O . SER B 1 96 ? 14.022 64.604 35.582 1.00 37.44 96 SER B O 1
ATOM 3023 N N . GLY B 1 97 ? 12.166 63.486 34.966 1.00 31.28 97 GLY B N 1
ATOM 3024 C CA . GLY B 1 97 ? 12.154 64.036 33.619 1.00 37.16 97 GLY B CA 1
ATOM 3025 C C . GLY B 1 97 ? 11.186 63.410 32.669 1.00 33.10 97 GLY B C 1
ATOM 3026 O O . GLY B 1 97 ? 10.391 62.584 33.068 1.00 37.17 97 GLY B O 1
ATOM 3027 N N . ARG B 1 98 ? 11.237 63.834 31.421 1.00 36.31 98 ARG B N 1
ATOM 3028 C CA . ARG B 1 98 ? 10.305 63.319 30.412 1.00 33.39 98 ARG B CA 1
ATOM 3029 C C . ARG B 1 98 ? 10.982 62.188 29.681 1.00 31.03 98 ARG B C 1
ATOM 3030 O O . ARG B 1 98 ? 12.223 62.226 29.488 1.00 34.08 98 ARG B O 1
ATOM 3032 N N . THR B 1 99 ? 10.218 61.250 29.192 1.00 34.32 99 THR B N 1
ATOM 3033 C CA . THR B 1 99 ? 10.790 60.110 28.525 1.00 37.42 99 THR B CA 1
ATOM 3034 C C . THR B 1 99 ? 10.234 60.082 27.123 1.00 36.56 99 THR B C 1
ATOM 3035 O O . THR B 1 99 ? 9.016 60.200 27.007 1.00 40.87 99 THR B O 1
ATOM 3039 N N . GLY B 1 100 ? 11.111 59.913 26.171 1.00 38.42 100 GLY B N 1
ATOM 3040 C CA . GLY B 1 100 ? 10.610 59.794 24.777 1.00 35.80 100 GLY B CA 1
ATOM 3041 C C . GLY B 1 100 ? 10.976 58.368 24.292 1.00 37.25 100 GLY B C 1
ATOM 3042 O O . GLY B 1 100 ? 11.836 57.730 24.892 1.00 39.07 100 GLY B O 1
ATOM 3043 N N . ILE B 1 101 ? 10.403 57.861 23.219 1.00 33.79 101 ILE B N 1
ATOM 3044 C CA . ILE B 1 101 ? 10.672 56.546 22.679 1.00 31.00 101 ILE B CA 1
ATOM 3045 C C . ILE B 1 101 ? 11.315 56.500 21.319 1.00 36.79 101 ILE B C 1
ATOM 3046 O O . ILE B 1 101 ? 10.859 57.270 20.477 1.00 40.89 101 ILE B O 1
ATOM 3051 N N . ILE B 1 102 ? 12.493 55.858 21.195 1.00 37.20 102 ILE B N 1
ATOM 3052 C CA . ILE B 1 102 ? 13.123 55.794 19.862 1.00 36.97 102 ILE B CA 1
ATOM 3053 C C . ILE B 1 102 ? 12.585 54.481 19.281 1.00 42.18 102 ILE B C 1
ATOM 3054 O O . ILE B 1 102 ? 12.927 53.411 19.823 1.00 36.26 102 ILE B O 1
ATOM 3059 N N . ALA B 1 103 ? 11.581 54.528 18.445 1.00 41.90 103 ALA B N 1
ATOM 3060 C CA . ALA B 1 103 ? 10.927 53.389 17.839 1.00 48.43 103 ALA B CA 1
ATOM 3061 C C . ALA B 1 103 ? 11.850 52.736 16.808 1.00 53.19 103 ALA B C 1
ATOM 3062 O O . ALA B 1 103 ? 12.707 53.259 16.155 1.00 49.29 103 ALA B O 1
ATOM 3064 N N . SER B 1 104 ? 11.610 51.441 16.727 1.00 66.01 104 SER B N 1
ATOM 3065 C CA . SER B 1 104 ? 12.342 50.504 15.906 1.00 72.78 104 SER B CA 1
ATOM 3066 C C . SER B 1 104 ? 11.579 50.144 14.644 1.00 77.68 104 SER B C 1
ATOM 3067 O O . SER B 1 104 ? 10.548 49.467 14.756 1.00 79.65 104 SER B O 1
ATOM 3069 N N . GLU B 1 105 ? 12.094 50.518 13.470 1.00 78.22 105 GLU B N 1
ATOM 3070 C CA . GLU B 1 105 ? 11.411 50.033 12.263 1.00 81.06 105 GLU B CA 1
ATOM 3071 C C . GLU B 1 105 ? 12.057 48.708 11.839 1.00 83.73 105 GLU B C 1
ATOM 3072 O O . GLU B 1 105 ? 11.560 48.090 10.890 1.00 83.34 105 GLU B O 1
ATOM 3074 N N . GLU B 1 106 ? 13.157 48.312 12.488 1.00 80.20 106 GLU B N 1
ATOM 3075 C CA . GLU B 1 106 ? 13.830 47.059 12.174 1.00 76.59 106 GLU B CA 1
ATOM 3076 C C . GLU B 1 106 ? 13.466 46.017 13.230 1.00 75.64 106 GLU B C 1
ATOM 3077 O O . GLU B 1 106 ? 12.342 46.067 13.770 1.00 75.11 106 GLU B O 1
ATOM 3079 N N . GLU B 1 107 ? 14.341 45.070 13.569 1.00 68.20 107 GLU B N 1
ATOM 3080 C CA . GLU B 1 107 ? 13.918 44.112 14.620 1.00 63.98 107 GLU B CA 1
ATOM 3081 C C . GLU B 1 107 ? 14.439 44.576 15.980 1.00 60.34 107 GLU B C 1
ATOM 3082 O O . GLU B 1 107 ? 14.412 43.834 16.956 1.00 61.12 107 GLU B O 1
ATOM 3084 N N . ASP B 1 108 ? 14.881 45.828 16.082 1.00 51.53 108 ASP B N 1
ATOM 3085 C CA . ASP B 1 108 ? 15.499 46.366 17.254 1.00 49.50 108 ASP B CA 1
ATOM 3086 C C . ASP B 1 108 ? 14.559 46.612 18.436 1.00 42.16 108 ASP B C 1
ATOM 3087 O O . ASP B 1 108 ? 13.430 47.043 18.283 1.00 35.67 108 ASP B O 1
ATOM 3092 N N . VAL B 1 109 ? 15.053 46.553 19.660 1.00 36.04 109 VAL B N 1
ATOM 3093 C CA . VAL B 1 109 ? 14.151 46.978 20.754 1.00 40.23 109 VAL B CA 1
ATOM 3094 C C . VAL B 1 109 ? 13.934 48.501 20.681 1.00 33.54 109 VAL B C 1
ATOM 3095 O O . VAL B 1 109 ? 14.907 49.207 20.449 1.00 29.35 109 VAL B O 1
ATOM 3099 N N . PRO B 1 110 ? 12.756 48.979 21.003 1.00 30.04 110 PRO B N 1
ATOM 3100 C CA . PRO B 1 110 ? 12.449 50.395 21.114 1.00 34.97 110 PRO B CA 1
ATOM 3101 C C . PRO B 1 110 ? 13.200 50.910 22.333 1.00 33.22 110 PRO B C 1
ATOM 3102 O O . PRO B 1 110 ? 13.244 50.252 23.380 1.00 28.78 110 PRO B O 1
ATOM 3106 N N . VAL B 1 111 ? 13.832 52.061 22.238 1.00 35.95 111 VAL B N 1
ATOM 3107 C CA . VAL B 1 111 ? 14.758 52.590 23.214 1.00 26.56 111 VAL B CA 1
ATOM 3108 C C . VAL B 1 111 ? 14.078 53.710 23.995 1.00 35.01 111 VAL B C 1
ATOM 3109 O O . VAL B 1 111 ? 13.487 54.555 23.353 1.00 39.42 111 VAL B O 1
ATOM 3113 N N . ALA B 1 112 ? 14.190 53.700 25.352 1.00 22.98 112 ALA B N 1
ATOM 3114 C CA . ALA B 1 112 ? 13.523 54.766 26.091 1.00 29.27 112 ALA B CA 1
ATOM 3115 C C . ALA B 1 112 ? 14.599 55.783 26.451 1.00 30.30 112 ALA B C 1
ATOM 3116 O O . ALA B 1 112 ? 15.709 55.367 26.887 1.00 32.85 112 ALA B O 1
ATOM 3118 N N . VAL B 1 113 ? 14.317 57.029 26.151 1.00 33.04 113 VAL B N 1
ATOM 3119 C CA . VAL B 1 113 ? 15.273 58.121 26.411 1.00 34.32 113 VAL B CA 1
ATOM 3120 C C . VAL B 1 113 ? 14.638 59.080 27.402 1.00 34.51 113 VAL B C 1
ATOM 3121 O O . VAL B 1 113 ? 13.580 59.594 27.086 1.00 40.90 113 VAL B O 1
ATOM 3125 N N . GLU B 1 114 ? 15.270 59.205 28.576 1.00 34.35 114 GLU B N 1
ATOM 3126 C CA . GLU B 1 114 ? 14.716 60.053 29.626 1.00 30.28 114 GLU B CA 1
ATOM 3127 C C . GLU B 1 114 ? 15.586 61.299 29.730 1.00 30.37 114 GLU B C 1
ATOM 3128 O O . GLU B 1 114 ? 16.828 61.218 29.893 1.00 32.90 114 GLU B O 1
ATOM 3134 N N . GLU B 1 115 ? 14.878 62.405 29.810 1.00 29.52 115 GLU B N 1
ATOM 3135 C CA . GLU B 1 115 ? 15.675 63.668 29.897 1.00 37.51 115 GLU B CA 1
ATOM 3136 C C . GLU B 1 115 ? 15.316 64.450 31.144 1.00 36.35 115 GLU B C 1
ATOM 3137 O O . GLU B 1 115 ? 14.157 64.760 31.336 1.00 42.79 115 GLU B O 1
ATOM 3143 N N . SER B 1 116 ? 16.274 64.617 32.034 1.00 36.26 116 SER B N 1
ATOM 3144 C CA . SER B 1 116 ? 15.953 65.292 33.312 1.00 37.93 116 SER B CA 1
ATOM 3145 C C . SER B 1 116 ? 15.288 66.632 33.149 1.00 47.17 116 SER B C 1
ATOM 3146 O O . SER B 1 116 ? 15.734 67.366 32.237 1.00 42.68 116 SER B O 1
ATOM 3149 N N . TYR B 1 117 ? 14.312 67.030 33.993 1.00 40.57 117 TYR B N 1
ATOM 3150 C CA . TYR B 1 117 ? 13.715 68.356 33.829 1.00 43.24 117 TYR B CA 1
ATOM 3151 C C . TYR B 1 117 ? 14.758 69.444 33.948 1.00 42.07 117 TYR B C 1
ATOM 3152 O O . TYR B 1 117 ? 14.674 70.517 33.393 1.00 48.28 117 TYR B O 1
ATOM 3161 N N . SER B 1 118 ? 15.773 69.320 34.724 1.00 36.72 118 SER B N 1
ATOM 3162 C CA . SER B 1 118 ? 16.897 70.070 35.078 1.00 40.67 118 SER B CA 1
ATOM 3163 C C . SER B 1 118 ? 17.914 70.196 33.937 1.00 47.96 118 SER B C 1
ATOM 3164 O O . SER B 1 118 ? 18.757 71.084 34.059 1.00 39.28 118 SER B O 1
ATOM 3167 N N . GLY B 1 119 ? 18.024 69.234 33.011 1.00 42.55 119 GLY B N 1
ATOM 3168 C CA . GLY B 1 119 ? 19.054 69.364 32.002 1.00 36.98 119 GLY B CA 1
ATOM 3169 C C . GLY B 1 119 ? 20.322 68.648 32.397 1.00 39.19 119 GLY B C 1
ATOM 3170 O O . GLY B 1 119 ? 21.221 68.557 31.540 1.00 35.74 119 GLY B O 1
ATOM 3171 N N . ASN B 1 120 ? 20.446 68.127 33.613 1.00 29.62 120 ASN B N 1
ATOM 3172 C CA . ASN B 1 120 ? 21.767 67.592 33.920 1.00 31.19 120 ASN B CA 1
ATOM 3173 C C . ASN B 1 120 ? 22.035 66.192 33.437 1.00 28.55 120 ASN B C 1
ATOM 3174 O O . ASN B 1 120 ? 23.160 65.708 33.497 1.00 34.99 120 ASN B O 1
ATOM 3179 N N . TYR B 1 121 ? 20.976 65.460 33.179 1.00 27.66 121 TYR B N 1
ATOM 3180 C CA . TYR B 1 121 ? 21.141 64.032 32.865 1.00 29.12 121 TYR B CA 1
ATOM 3181 C C . TYR B 1 121 ? 20.134 63.594 31.790 1.00 26.76 121 TYR B C 1
ATOM 3182 O O . TYR B 1 121 ? 18.976 63.985 31.782 1.00 30.17 121 TYR B O 1
ATOM 3191 N N . ILE B 1 122 ? 20.675 62.634 30.993 1.00 24.78 122 ILE B N 1
ATOM 3192 C CA . ILE B 1 122 ? 19.820 62.004 30.027 1.00 28.12 122 ILE B CA 1
ATOM 3193 C C . ILE B 1 122 ? 20.057 60.541 30.288 1.00 22.36 122 ILE B C 1
ATOM 3194 O O . ILE B 1 122 ? 21.191 60.118 30.428 1.00 26.55 122 ILE B O 1
ATOM 3199 N N . VAL B 1 123 ? 18.998 59.759 30.371 1.00 20.77 123 VAL B N 1
ATOM 3200 C CA . VAL B 1 123 ? 19.163 58.319 30.590 1.00 22.85 123 VAL B CA 1
ATOM 3201 C C . VAL B 1 123 ? 18.682 57.631 29.290 1.00 27.80 123 VAL B C 1
ATOM 3202 O O . VAL B 1 123 ? 17.566 57.895 28.815 1.00 25.86 123 VAL B O 1
ATOM 3206 N N . VAL B 1 124 ? 19.498 56.691 28.845 1.00 24.13 124 VAL B N 1
ATOM 3207 C CA . VAL B 1 124 ? 19.207 55.953 27.619 1.00 27.04 124 VAL B CA 1
ATOM 3208 C C . VAL B 1 124 ? 19.000 54.490 28.091 1.00 24.69 124 VAL B C 1
ATOM 3209 O O . VAL B 1 124 ? 19.950 53.826 28.415 1.00 25.82 124 VAL B O 1
ATOM 3213 N N . PHE B 1 125 ? 17.789 54.013 27.968 1.00 24.14 125 PHE B N 1
ATOM 3214 C CA . PHE B 1 125 ? 17.353 52.752 28.479 1.00 24.98 125 PHE B CA 1
ATOM 3215 C C . PHE B 1 125 ? 16.810 51.746 27.489 1.00 26.24 125 PHE B C 1
ATOM 3216 O O . PHE B 1 125 ? 15.822 51.931 26.776 1.00 28.50 125 PHE B O 1
ATOM 3224 N N . ASP B 1 126 ? 17.503 50.642 27.277 1.00 21.61 126 ASP B N 1
ATOM 3225 C CA . ASP B 1 126 ? 16.944 49.496 26.544 1.00 22.30 126 ASP B CA 1
ATOM 3226 C C . ASP B 1 126 ? 16.132 48.684 27.552 1.00 26.49 126 ASP B C 1
ATOM 3227 O O . ASP B 1 126 ? 16.705 48.085 28.467 1.00 29.70 126 ASP B O 1
ATOM 3232 N N . PRO B 1 127 ? 14.838 48.541 27.366 1.00 29.45 127 PRO B N 1
ATOM 3233 C CA . PRO B 1 127 ? 13.977 47.843 28.329 1.00 22.48 127 PRO B CA 1
ATOM 3234 C C . PRO B 1 127 ? 14.308 46.380 28.476 1.00 26.02 127 PRO B C 1
ATOM 3235 O O . PRO B 1 127 ? 14.257 45.832 29.620 1.00 23.18 127 PRO B O 1
ATOM 3239 N N . LEU B 1 128 ? 14.554 45.739 27.354 1.00 20.06 128 LEU B N 1
ATOM 3240 C CA . LEU B 1 128 ? 14.854 44.303 27.224 1.00 28.16 128 LEU B CA 1
ATOM 3241 C C . LEU B 1 128 ? 15.890 44.127 26.097 1.00 25.69 128 LEU B C 1
ATOM 3242 O O . LEU B 1 128 ? 16.203 45.173 25.481 1.00 25.21 128 LEU B O 1
ATOM 3247 N N . ASP B 1 129 ? 16.540 42.972 26.066 1.00 20.26 129 ASP B N 1
ATOM 3248 C CA . ASP B 1 129 ? 17.781 42.990 25.267 1.00 27.03 129 ASP B CA 1
ATOM 3249 C C . ASP B 1 129 ? 17.560 42.363 23.906 1.00 34.61 129 ASP B C 1
ATOM 3250 O O . ASP B 1 129 ? 18.594 42.116 23.324 1.00 36.46 129 ASP B O 1
ATOM 3255 N N . GLY B 1 130 ? 16.309 42.169 23.516 1.00 33.37 130 GLY B N 1
ATOM 3256 C CA . GLY B 1 130 ? 16.044 41.669 22.169 1.00 28.39 130 GLY B CA 1
ATOM 3257 C C . GLY B 1 130 ? 14.502 41.657 22.054 1.00 25.36 130 GLY B C 1
ATOM 3258 O O . GLY B 1 130 ? 13.760 41.893 23.047 1.00 32.37 130 GLY B O 1
ATOM 3259 N N . SER B 1 131 ? 14.078 41.359 20.860 1.00 28.98 131 SER B N 1
ATOM 3260 C CA . SER B 1 131 ? 12.706 41.288 20.505 1.00 44.81 131 SER B CA 1
ATOM 3261 C C . SER B 1 131 ? 12.324 39.881 20.065 1.00 48.29 131 SER B C 1
ATOM 3262 O O . SER B 1 131 ? 11.150 39.676 19.738 1.00 47.83 131 SER B O 1
ATOM 3265 N N . SER B 1 132 ? 13.228 38.926 20.146 1.00 42.86 132 SER B N 1
ATOM 3266 C CA . SER B 1 132 ? 13.054 37.537 19.800 1.00 46.11 132 SER B CA 1
ATOM 3267 C C . SER B 1 132 ? 12.591 36.716 20.997 1.00 44.83 132 SER B C 1
ATOM 3268 O O . SER B 1 132 ? 13.300 36.696 22.000 1.00 48.41 132 SER B O 1
ATOM 3271 N N . ASN B 1 133 ? 11.557 35.893 20.838 1.00 39.10 133 ASN B N 1
ATOM 3272 C CA . ASN B 1 133 ? 11.080 34.987 21.848 1.00 39.56 133 ASN B CA 1
ATOM 3273 C C . ASN B 1 133 ? 12.141 33.918 22.151 1.00 37.04 133 ASN B C 1
ATOM 3274 O O . ASN B 1 133 ? 12.251 33.405 23.242 1.00 41.49 133 ASN B O 1
ATOM 3279 N N . LEU B 1 134 ? 12.821 33.501 21.080 1.00 34.13 134 LEU B N 1
ATOM 3280 C CA . LEU B 1 134 ? 13.769 32.471 21.020 1.00 29.71 134 LEU B CA 1
ATOM 3281 C C . LEU B 1 134 ? 14.954 32.886 21.906 1.00 31.03 134 LEU B C 1
ATOM 3282 O O . LEU B 1 134 ? 15.474 32.079 22.623 1.00 34.44 134 LEU B O 1
ATOM 3287 N N . ASP B 1 135 ? 15.470 34.047 21.706 1.00 30.23 135 ASP B N 1
ATOM 3288 C CA . ASP B 1 135 ? 16.558 34.612 22.466 1.00 38.06 135 ASP B CA 1
ATOM 3289 C C . ASP B 1 135 ? 16.263 35.017 23.907 1.00 33.39 135 ASP B C 1
ATOM 3290 O O . ASP B 1 135 ? 17.249 35.176 24.624 1.00 32.02 135 ASP B O 1
ATOM 3295 N N . ALA B 1 136 ? 15.041 35.151 24.341 1.00 32.36 136 ALA B N 1
ATOM 3296 C CA . ALA B 1 136 ? 14.544 35.436 25.639 1.00 38.69 136 ALA B CA 1
ATOM 3297 C C . ALA B 1 136 ? 13.994 34.181 26.333 1.00 32.53 136 ALA B C 1
ATOM 3298 O O . ALA B 1 136 ? 13.389 34.291 27.422 1.00 34.97 136 ALA B O 1
ATOM 3300 N N . ALA B 1 137 ? 14.324 33.012 25.837 1.00 32.49 137 ALA B N 1
ATOM 3301 C CA . ALA B 1 137 ? 13.741 31.810 26.452 1.00 38.99 137 ALA B CA 1
ATOM 3302 C C . ALA B 1 137 ? 14.108 31.637 27.914 1.00 40.15 137 ALA B C 1
ATOM 3303 O O . ALA B 1 137 ? 13.293 31.024 28.612 1.00 29.91 137 ALA B O 1
ATOM 3305 N N . VAL B 1 138 ? 15.380 31.930 28.238 1.00 30.16 138 VAL B N 1
ATOM 3306 C CA . VAL B 1 138 ? 15.812 31.685 29.581 1.00 29.66 138 VAL B CA 1
ATOM 3307 C C . VAL B 1 138 ? 16.324 32.987 30.231 1.00 30.71 138 VAL B C 1
ATOM 3308 O O . VAL B 1 138 ? 16.333 33.018 31.430 1.00 31.03 138 VAL B O 1
ATOM 3312 N N . SER B 1 139 ? 16.669 34.013 29.444 1.00 23.57 139 SER B N 1
ATOM 3313 C CA . SER B 1 139 ? 17.126 35.212 30.043 1.00 27.58 139 SER B CA 1
ATOM 3314 C C . SER B 1 139 ? 16.973 36.393 29.179 1.00 21.35 139 SER B C 1
ATOM 3315 O O . SER B 1 139 ? 16.851 36.355 27.952 1.00 22.68 139 SER B O 1
ATOM 3318 N N . THR B 1 140 ? 16.978 37.535 29.889 1.00 20.70 140 THR B N 1
ATOM 3319 C CA . THR B 1 140 ? 16.818 38.807 29.129 1.00 23.87 140 THR B CA 1
ATOM 3320 C C . THR B 1 140 ? 17.337 39.850 30.105 1.00 19.18 140 THR B C 1
ATOM 3321 O O . THR B 1 140 ? 17.853 39.453 31.191 1.00 20.74 140 THR B O 1
ATOM 3325 N N . GLY B 1 141 ? 17.230 41.109 29.748 1.00 19.61 141 GLY B N 1
ATOM 3326 C CA . GLY B 1 141 ? 17.815 42.105 30.668 1.00 21.55 141 GLY B CA 1
ATOM 3327 C C . GLY B 1 141 ? 17.641 43.465 30.019 1.00 24.28 141 GLY B C 1
ATOM 3328 O O . GLY B 1 141 ? 17.507 43.574 28.818 1.00 23.01 141 GLY B O 1
ATOM 3329 N N . SER B 1 142 ? 17.666 44.478 30.877 1.00 21.48 142 SER B N 1
ATOM 3330 C CA . SER B 1 142 ? 17.567 45.870 30.532 1.00 22.15 142 SER B CA 1
ATOM 3331 C C . SER B 1 142 ? 19.027 46.431 30.504 1.00 24.39 142 SER B C 1
ATOM 3332 O O . SER B 1 142 ? 19.807 46.045 31.396 1.00 23.09 142 SER B O 1
ATOM 3335 N N . ILE B 1 143 ? 19.263 47.438 29.681 1.00 19.73 143 ILE B N 1
ATOM 3336 C CA . ILE B 1 143 ? 20.602 48.055 29.616 1.00 22.78 143 ILE B CA 1
ATOM 3337 C C . ILE B 1 143 ? 20.451 49.541 29.710 1.00 25.22 143 ILE B C 1
ATOM 3338 O O . ILE B 1 143 ? 19.492 50.022 29.060 1.00 24.95 143 ILE B O 1
ATOM 3343 N N . PHE B 1 144 ? 21.323 50.252 30.497 1.00 15.43 144 PHE B N 1
ATOM 3344 C CA . PHE B 1 144 ? 21.078 51.698 30.584 1.00 19.10 144 PHE B CA 1
ATOM 3345 C C . PHE B 1 144 ? 22.444 52.420 30.694 1.00 24.91 144 PHE B C 1
ATOM 3346 O O . PHE B 1 144 ? 23.499 51.816 30.952 1.00 26.54 144 PHE B O 1
ATOM 3354 N N . GLY B 1 145 ? 22.382 53.644 30.161 1.00 26.92 145 GLY B N 1
ATOM 3355 C CA . GLY B 1 145 ? 23.603 54.496 30.147 1.00 22.88 145 GLY B CA 1
ATOM 3356 C C . GLY B 1 145 ? 23.176 55.885 30.594 1.00 21.80 145 GLY B C 1
ATOM 3357 O O . GLY B 1 145 ? 22.093 56.239 30.109 1.00 23.33 145 GLY B O 1
ATOM 3358 N N . ILE B 1 146 ? 23.889 56.591 31.464 1.00 21.33 146 ILE B N 1
ATOM 3359 C CA . ILE B 1 146 ? 23.442 57.958 31.882 1.00 23.92 146 ILE B CA 1
ATOM 3360 C C . ILE B 1 146 ? 24.577 58.930 31.451 1.00 25.26 146 ILE B C 1
ATOM 3361 O O . ILE B 1 146 ? 25.776 58.638 31.695 1.00 24.27 146 ILE B O 1
ATOM 3366 N N . TYR B 1 147 ? 24.189 59.981 30.779 1.00 26.67 147 TYR B N 1
ATOM 3367 C CA . TYR B 1 147 ? 24.996 60.984 30.175 1.00 33.33 147 TYR B CA 1
ATOM 3368 C C . TYR B 1 147 ? 24.731 62.350 30.815 1.00 30.71 147 TYR B C 1
ATOM 3369 O O . TYR B 1 147 ? 23.597 62.696 31.155 1.00 28.72 147 TYR B O 1
ATOM 3378 N N . SER B 1 148 ? 25.745 63.197 30.729 1.00 33.91 148 SER B N 1
ATOM 3379 C CA . SER B 1 148 ? 25.616 64.612 31.193 1.00 36.03 148 SER B CA 1
ATOM 3380 C C . SER B 1 148 ? 25.603 65.486 29.950 1.00 39.02 148 SER B C 1
ATOM 3381 O O . SER B 1 148 ? 26.625 65.679 29.289 1.00 33.00 148 SER B O 1
ATOM 3384 N N . PRO B 1 149 ? 24.456 65.885 29.459 1.00 38.48 149 PRO B N 1
ATOM 3385 C CA . PRO B 1 149 ? 24.270 66.547 28.189 1.00 47.06 149 PRO B CA 1
ATOM 3386 C C . PRO B 1 149 ? 24.658 68.008 28.182 1.00 54.83 149 PRO B C 1
ATOM 3387 O O . PRO B 1 149 ? 24.669 68.664 29.204 1.00 56.24 149 PRO B O 1
ATOM 3391 N N . ASN B 1 150 ? 24.863 68.527 26.989 1.00 65.39 150 ASN B N 1
ATOM 3392 C CA . ASN B 1 150 ? 25.200 69.936 26.823 1.00 74.08 150 ASN B CA 1
ATOM 3393 C C . ASN B 1 150 ? 24.166 70.576 25.921 1.00 72.03 150 ASN B C 1
ATOM 3394 O O . ASN B 1 150 ? 24.481 71.604 25.324 1.00 80.87 150 ASN B O 1
ATOM 3399 N N . ASP B 1 151 ? 22.991 69.977 25.850 1.00 65.19 151 ASP B N 1
ATOM 3400 C CA . ASP B 1 151 ? 21.909 70.555 25.059 1.00 66.93 151 ASP B CA 1
ATOM 3401 C C . ASP B 1 151 ? 20.644 69.790 25.442 1.00 63.35 151 ASP B C 1
ATOM 3402 O O . ASP B 1 151 ? 20.754 68.753 26.102 1.00 61.83 151 ASP B O 1
ATOM 3407 N N . GLU B 1 152 ? 19.486 70.328 25.150 1.00 59.77 152 GLU B N 1
ATOM 3408 C CA . GLU B 1 152 ? 18.217 69.682 25.477 1.00 61.43 152 GLU B CA 1
ATOM 3409 C C . GLU B 1 152 ? 17.602 69.184 24.172 1.00 60.67 152 GLU B C 1
ATOM 3410 O O . GLU B 1 152 ? 17.557 69.831 23.125 1.00 62.79 152 GLU B O 1
ATOM 3412 N N . CYS B 1 153 ? 17.079 67.974 24.251 1.00 54.06 153 CYS B N 1
ATOM 3413 C CA . CYS B 1 153 ? 16.540 67.348 23.051 1.00 54.02 153 CYS B CA 1
ATOM 3414 C C . CYS B 1 153 ? 15.078 67.009 23.122 1.00 54.42 153 CYS B C 1
ATOM 3415 O O . CYS B 1 153 ? 14.498 66.958 22.033 1.00 55.15 153 CYS B O 1
ATOM 3418 N N . LEU B 1 154 ? 14.527 66.830 24.324 1.00 59.73 154 LEU B N 1
ATOM 3419 C CA . LEU B 1 154 ? 13.120 66.414 24.309 1.00 71.41 154 LEU B CA 1
ATOM 3420 C C . LEU B 1 154 ? 12.134 67.568 24.340 1.00 75.11 154 LEU B C 1
ATOM 3421 O O . LEU B 1 154 ? 12.213 68.485 25.152 1.00 75.55 154 LEU B O 1
ATOM 3426 N N . PRO B 1 155 ? 11.145 67.479 23.452 1.00 81.40 155 PRO B N 1
ATOM 3427 C CA . PRO B 1 155 ? 10.086 68.472 23.353 1.00 84.11 155 PRO B CA 1
ATOM 3428 C C . PRO B 1 155 ? 8.904 68.091 24.239 1.00 86.13 155 PRO B C 1
ATOM 3429 O O . PRO B 1 155 ? 8.730 66.901 24.520 1.00 88.14 155 PRO B O 1
ATOM 3433 N N . ASP B 1 163 ? 1.874 60.083 19.402 1.00 89.51 163 ASP B N 1
ATOM 3434 C CA . ASP B 1 163 ? 2.979 59.208 19.750 1.00 89.56 163 ASP B CA 1
ATOM 3435 C C . ASP B 1 163 ? 3.830 59.760 20.885 1.00 87.15 163 ASP B C 1
ATOM 3436 O O . ASP B 1 163 ? 4.058 60.963 21.013 1.00 89.56 163 ASP B O 1
ATOM 3438 N N . ASN B 1 164 ? 4.489 58.866 21.611 1.00 81.82 164 ASN B N 1
ATOM 3439 C CA . ASN B 1 164 ? 5.513 59.221 22.592 1.00 72.91 164 ASN B CA 1
ATOM 3440 C C . ASN B 1 164 ? 6.862 59.143 21.865 1.00 61.57 164 ASN B C 1
ATOM 3441 O O . ASN B 1 164 ? 7.961 59.255 22.392 1.00 53.51 164 ASN B O 1
ATOM 3446 N N . THR B 1 165 ? 6.788 58.766 20.600 1.00 56.27 165 THR B N 1
ATOM 3447 C CA . THR B 1 165 ? 7.885 58.543 19.711 1.00 55.60 165 THR B CA 1
ATOM 3448 C C . THR B 1 165 ? 8.693 59.787 19.424 1.00 52.89 165 THR B C 1
ATOM 3449 O O . THR B 1 165 ? 8.117 60.861 19.254 1.00 50.18 165 THR B O 1
ATOM 3453 N N . LEU B 1 166 ? 10.014 59.611 19.364 1.00 45.77 166 LEU B N 1
ATOM 3454 C CA . LEU B 1 166 ? 10.857 60.711 18.972 1.00 48.34 166 LEU B CA 1
ATOM 3455 C C . LEU B 1 166 ? 11.029 60.738 17.447 1.00 50.27 166 LEU B C 1
ATOM 3456 O O . LEU B 1 166 ? 11.314 59.700 16.904 1.00 51.42 166 LEU B O 1
ATOM 3461 N N . GLY B 1 167 ? 10.951 61.919 16.836 1.00 50.59 167 GLY B N 1
ATOM 3462 C CA . GLY B 1 167 ? 11.211 62.009 15.407 1.00 50.57 167 GLY B CA 1
ATOM 3463 C C . GLY B 1 167 ? 12.702 61.942 15.098 1.00 52.86 167 GLY B C 1
ATOM 3464 O O . GLY B 1 167 ? 13.534 61.815 16.008 1.00 51.94 167 GLY B O 1
ATOM 3465 N N . THR B 1 168 ? 13.044 62.068 13.814 1.00 45.98 168 THR B N 1
ATOM 3466 C CA . THR B 1 168 ? 14.418 61.993 13.337 1.00 47.73 168 THR B CA 1
ATOM 3467 C C . THR B 1 168 ? 15.282 63.118 13.922 1.00 46.99 168 THR B C 1
ATOM 3468 O O . THR B 1 168 ? 16.448 62.899 14.266 1.00 41.08 168 THR B O 1
ATOM 3472 N N . GLU B 1 169 ? 14.670 64.286 14.030 1.00 36.11 169 GLU B N 1
ATOM 3473 C CA . GLU B 1 169 ? 15.327 65.433 14.610 1.00 48.03 169 GLU B CA 1
ATOM 3474 C C . GLU B 1 169 ? 15.686 65.240 16.069 1.00 42.94 169 GLU B C 1
ATOM 3475 O O . GLU B 1 169 ? 16.835 65.424 16.394 1.00 45.48 169 GLU B O 1
ATOM 3481 N N . GLU B 1 170 ? 14.734 64.779 16.914 1.00 43.78 170 GLU B N 1
ATOM 3482 C CA . GLU B 1 170 ? 15.069 64.519 18.306 1.00 45.71 170 GLU B CA 1
ATOM 3483 C C . GLU B 1 170 ? 16.134 63.416 18.341 1.00 42.62 170 GLU B C 1
ATOM 3484 O O . GLU B 1 170 ? 17.103 63.486 19.104 1.00 34.46 170 GLU B O 1
ATOM 3490 N N . GLN B 1 171 ? 16.026 62.436 17.432 1.00 38.45 171 GLN B N 1
ATOM 3491 C CA . GLN B 1 171 ? 17.085 61.409 17.492 1.00 42.37 171 GLN B CA 1
ATOM 3492 C C . GLN B 1 171 ? 18.484 61.881 17.210 1.00 40.15 171 GLN B C 1
ATOM 3493 O O . GLN B 1 171 ? 19.493 61.414 17.764 1.00 32.39 171 GLN B O 1
ATOM 3499 N N . ARG B 1 172 ? 18.559 62.875 16.296 1.00 40.41 172 ARG B N 1
ATOM 3500 C CA . ARG B 1 172 ? 19.840 63.414 15.853 1.00 39.25 172 ARG B CA 1
ATOM 3501 C C . ARG B 1 172 ? 20.462 64.103 17.078 1.00 30.43 172 ARG B C 1
ATOM 3502 O O . ARG B 1 172 ? 21.635 63.985 17.419 1.00 37.94 172 ARG B O 1
ATOM 3510 N N . CYS B 1 173 ? 19.703 64.925 17.746 1.00 28.55 173 CYS B N 1
ATOM 3511 C CA . CYS B 1 173 ? 20.052 65.659 18.986 1.00 31.90 173 CYS B CA 1
ATOM 3512 C C . CYS B 1 173 ? 20.632 64.705 20.040 1.00 27.96 173 CYS B C 1
ATOM 3513 O O . CYS B 1 173 ? 21.761 64.771 20.486 1.00 34.72 173 CYS B O 1
ATOM 3516 N N . ILE B 1 174 ? 19.935 63.624 20.344 1.00 32.70 174 ILE B N 1
ATOM 3517 C CA . ILE B 1 174 ? 20.380 62.566 21.263 1.00 29.04 174 ILE B CA 1
ATOM 3518 C C . ILE B 1 174 ? 21.697 62.041 20.889 1.00 35.01 174 ILE B C 1
ATOM 3519 O O . ILE B 1 174 ? 22.619 61.939 21.738 1.00 31.29 174 ILE B O 1
ATOM 3524 N N . VAL B 1 175 ? 21.824 61.667 19.599 1.00 34.15 175 VAL B N 1
ATOM 3525 C CA . VAL B 1 175 ? 23.088 61.140 19.119 1.00 30.27 175 VAL B CA 1
ATOM 3526 C C . VAL B 1 175 ? 24.227 62.155 19.217 1.00 31.88 175 VAL B C 1
ATOM 3527 O O . VAL B 1 175 ? 25.355 61.742 19.512 1.00 32.29 175 VAL B O 1
ATOM 3531 N N . ASN B 1 176 ? 23.933 63.423 19.065 1.00 25.77 176 ASN B N 1
ATOM 3532 C CA . ASN B 1 176 ? 25.070 64.357 19.143 1.00 31.13 176 ASN B CA 1
ATOM 3533 C C . ASN B 1 176 ? 25.359 64.627 20.604 1.00 33.83 176 ASN B C 1
ATOM 3534 O O . ASN B 1 176 ? 26.519 64.802 20.950 1.00 33.81 176 ASN B O 1
ATOM 3539 N N . VAL B 1 177 ? 24.307 64.666 21.420 1.00 28.12 177 VAL B N 1
ATOM 3540 C CA . VAL B 1 177 ? 24.696 65.026 22.845 1.00 35.74 177 VAL B CA 1
ATOM 3541 C C . VAL B 1 177 ? 25.211 63.853 23.623 1.00 36.42 177 VAL B C 1
ATOM 3542 O O . VAL B 1 177 ? 25.932 63.998 24.593 1.00 40.53 177 VAL B O 1
ATOM 3546 N N . CYS B 1 178 ? 24.896 62.570 23.371 1.00 28.62 178 CYS B N 1
ATOM 3547 C CA . CYS B 1 178 ? 25.328 61.460 24.133 1.00 27.60 178 CYS B CA 1
ATOM 3548 C C . CYS B 1 178 ? 26.603 60.884 23.520 1.00 34.07 178 CYS B C 1
ATOM 3549 O O . CYS B 1 178 ? 26.582 60.180 22.504 1.00 37.89 178 CYS B O 1
ATOM 3552 N N . GLN B 1 179 ? 27.695 61.126 24.226 1.00 28.45 179 GLN B N 1
ATOM 3553 C CA . GLN B 1 179 ? 29.018 60.788 23.704 1.00 34.88 179 GLN B CA 1
ATOM 3554 C C . GLN B 1 179 ? 29.770 59.979 24.744 1.00 30.41 179 GLN B C 1
ATOM 3555 O O . GLN B 1 179 ? 30.337 60.457 25.711 1.00 34.40 179 GLN B O 1
ATOM 3561 N N . PRO B 1 180 ? 29.743 58.668 24.520 1.00 31.02 180 PRO B N 1
ATOM 3562 C CA . PRO B 1 180 ? 30.247 57.693 25.438 1.00 35.09 180 PRO B CA 1
ATOM 3563 C C . PRO B 1 180 ? 31.673 57.934 25.806 1.00 34.02 180 PRO B C 1
ATOM 3564 O O . PRO B 1 180 ? 32.021 57.431 26.851 1.00 39.33 180 PRO B O 1
ATOM 3568 N N . GLY B 1 181 ? 32.509 58.470 24.907 1.00 35.50 181 GLY B N 1
ATOM 3569 C CA . GLY B 1 181 ? 33.921 58.611 25.256 1.00 35.39 181 GLY B CA 1
ATOM 3570 C C . GLY B 1 181 ? 34.133 59.955 25.953 1.00 34.92 181 GLY B C 1
ATOM 3571 O O . GLY B 1 181 ? 35.274 60.220 26.215 1.00 41.70 181 GLY B O 1
ATOM 3572 N N . SER B 1 182 ? 33.094 60.732 26.242 1.00 36.46 182 SER B N 1
ATOM 3573 C CA . SER B 1 182 ? 33.343 61.984 26.944 1.00 31.89 182 SER B CA 1
ATOM 3574 C C . SER B 1 182 ? 32.258 62.356 27.931 1.00 39.06 182 SER B C 1
ATOM 3575 O O . SER B 1 182 ? 32.737 63.009 28.863 1.00 38.41 182 SER B O 1
ATOM 3578 N N . ASN B 1 183 ? 30.982 61.868 27.976 1.00 27.92 183 ASN B N 1
ATOM 3579 C CA . ASN B 1 183 ? 30.069 62.347 28.995 1.00 32.84 183 ASN B CA 1
ATOM 3580 C C . ASN B 1 183 ? 29.140 61.248 29.541 1.00 28.44 183 ASN B C 1
ATOM 3581 O O . ASN B 1 183 ? 28.040 61.542 30.025 1.00 25.75 183 ASN B O 1
ATOM 3586 N N . LEU B 1 184 ? 29.660 60.025 29.454 1.00 28.55 184 LEU B N 1
ATOM 3587 C CA . LEU B 1 184 ? 28.883 58.865 29.926 1.00 28.78 184 LEU B CA 1
ATOM 3588 C C . LEU B 1 184 ? 29.313 58.792 31.427 1.00 34.38 184 LEU B C 1
ATOM 3589 O O . LEU B 1 184 ? 30.505 58.595 31.697 1.00 27.53 184 LEU B O 1
ATOM 3594 N N . LEU B 1 185 ? 28.402 58.983 32.344 1.00 26.55 185 LEU B N 1
ATOM 3595 C CA . LEU B 1 185 ? 28.804 58.946 33.751 1.00 32.20 185 LEU B CA 1
ATOM 3596 C C . LEU B 1 185 ? 28.591 57.621 34.427 1.00 30.43 185 LEU B C 1
ATOM 3597 O O . LEU B 1 185 ? 29.183 57.368 35.474 1.00 30.99 185 LEU B O 1
ATOM 3602 N N . ALA B 1 186 ? 27.529 56.892 34.024 1.00 18.92 186 ALA B N 1
ATOM 3603 C CA . ALA B 1 186 ? 27.142 55.680 34.734 1.00 20.70 186 ALA B CA 1
ATOM 3604 C C . ALA B 1 186 ? 26.527 54.731 33.723 1.00 24.88 186 ALA B C 1
ATOM 3605 O O . ALA B 1 186 ? 26.062 55.192 32.661 1.00 25.20 186 ALA B O 1
ATOM 3607 N N . ALA B 1 187 ? 26.801 53.449 33.922 1.00 23.22 187 ALA B N 1
ATOM 3608 C CA . ALA B 1 187 ? 26.171 52.478 33.048 1.00 27.80 187 ALA B CA 1
ATOM 3609 C C . ALA B 1 187 ? 25.867 51.247 33.866 1.00 29.57 187 ALA B C 1
ATOM 3610 O O . ALA B 1 187 ? 26.550 51.077 34.893 1.00 23.02 187 ALA B O 1
ATOM 3612 N N . GLY B 1 188 ? 24.847 50.548 33.382 1.00 25.75 188 GLY B N 1
ATOM 3613 C CA . GLY B 1 188 ? 24.463 49.325 34.096 1.00 23.43 188 GLY B CA 1
ATOM 3614 C C . GLY B 1 188 ? 23.514 48.458 33.244 1.00 28.14 188 GLY B C 1
ATOM 3615 O O . GLY B 1 188 ? 23.079 48.729 32.126 1.00 20.24 188 GLY B O 1
ATOM 3616 N N . TYR B 1 189 ? 23.254 47.291 33.811 1.00 21.85 189 TYR B N 1
ATOM 3617 C CA . TYR B 1 189 ? 22.244 46.418 33.284 1.00 25.18 189 TYR B CA 1
ATOM 3618 C C . TYR B 1 189 ? 21.586 45.772 34.481 1.00 23.74 189 TYR B C 1
ATOM 3619 O O . TYR B 1 189 ? 22.174 45.647 35.547 1.00 17.94 189 TYR B O 1
ATOM 3628 N N . CYS B 1 190 ? 20.412 45.239 34.206 1.00 24.62 190 CYS B N 1
ATOM 3629 C CA . CYS B 1 190 ? 19.735 44.302 35.086 1.00 24.91 190 CYS B CA 1
ATOM 3630 C C . CYS B 1 190 ? 19.461 43.035 34.257 1.00 21.64 190 CYS B C 1
ATOM 3631 O O . CYS B 1 190 ? 18.631 43.046 33.309 1.00 22.83 190 CYS B O 1
ATOM 3634 N N . MET B 1 191 ? 19.917 41.900 34.739 1.00 19.97 191 MET B N 1
ATOM 3635 C CA . MET B 1 191 ? 19.659 40.654 34.010 1.00 18.90 191 MET B CA 1
ATOM 3636 C C . MET B 1 191 ? 18.417 39.977 34.686 1.00 20.08 191 MET B C 1
ATOM 3637 O O . MET B 1 191 ? 18.414 39.863 35.930 1.00 18.79 191 MET B O 1
ATOM 3642 N N . TYR B 1 192 ? 17.489 39.506 33.894 1.00 18.67 192 TYR B N 1
ATOM 3643 C CA . TYR B 1 192 ? 16.353 38.750 34.451 1.00 21.43 192 TYR B CA 1
ATOM 3644 C C . TYR B 1 192 ? 16.583 37.291 34.018 1.00 26.35 192 TYR B C 1
ATOM 3645 O O . TYR B 1 192 ? 16.497 36.938 32.857 1.00 22.62 192 TYR B O 1
ATOM 3654 N N . SER B 1 193 ? 16.955 36.443 34.998 1.00 22.08 193 SER B N 1
ATOM 3655 C CA . SER B 1 193 ? 17.186 35.047 34.639 1.00 20.31 193 SER B CA 1
ATOM 3656 C C . SER B 1 193 ? 16.995 34.265 35.885 1.00 23.63 193 SER B C 1
ATOM 3657 O O . SER B 1 193 ? 16.140 34.650 36.717 1.00 20.06 193 SER B O 1
ATOM 3660 N N . SER B 1 194 ? 17.665 33.119 36.128 1.00 22.68 194 SER B N 1
ATOM 3661 C CA . SER B 1 194 ? 17.372 32.390 37.372 1.00 27.35 194 SER B CA 1
ATOM 3662 C C . SER B 1 194 ? 17.496 33.151 38.664 1.00 27.74 194 SER B C 1
ATOM 3663 O O . SER B 1 194 ? 16.976 32.910 39.764 1.00 25.24 194 SER B O 1
ATOM 3666 N N . SER B 1 195 ? 18.198 34.298 38.576 1.00 25.19 195 SER B N 1
ATOM 3667 C CA . SER B 1 195 ? 18.357 35.278 39.646 1.00 26.94 195 SER B CA 1
ATOM 3668 C C . SER B 1 195 ? 18.206 36.605 38.960 1.00 27.17 195 SER B C 1
ATOM 3669 O O . SER B 1 195 ? 18.322 36.739 37.723 1.00 27.30 195 SER B O 1
ATOM 3672 N N . VAL B 1 196 ? 17.948 37.724 39.648 1.00 21.14 196 VAL B N 1
ATOM 3673 C CA . VAL B 1 196 ? 17.756 39.003 39.077 1.00 25.74 196 VAL B CA 1
ATOM 3674 C C . VAL B 1 196 ? 18.969 39.800 39.578 1.00 22.53 196 VAL B C 1
ATOM 3675 O O . VAL B 1 196 ? 19.152 39.844 40.774 1.00 18.31 196 VAL B O 1
ATOM 3679 N N . ILE B 1 197 ? 19.766 40.366 38.678 1.00 26.26 197 ILE B N 1
ATOM 3680 C CA . ILE B 1 197 ? 21.090 40.836 39.064 1.00 24.15 197 ILE B CA 1
ATOM 3681 C C . ILE B 1 197 ? 21.253 42.229 38.476 1.00 20.07 197 ILE B C 1
ATOM 3682 O O . ILE B 1 197 ? 21.170 42.300 37.245 1.00 24.34 197 ILE B O 1
ATOM 3687 N N . PHE B 1 198 ? 21.478 43.195 39.324 1.00 22.58 198 PHE B N 1
ATOM 3688 C CA . PHE B 1 198 ? 21.629 44.561 38.917 1.00 20.97 198 PHE B CA 1
ATOM 3689 C C . PHE B 1 198 ? 23.131 44.910 38.936 1.00 25.12 198 PHE B C 1
ATOM 3690 O O . PHE B 1 198 ? 23.795 44.715 39.942 1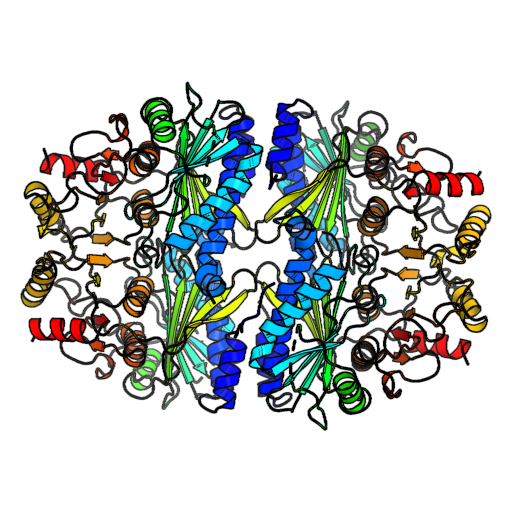.00 22.07 198 PHE B O 1
ATOM 3698 N N . VAL B 1 199 ? 23.656 45.331 37.786 1.00 31.43 199 VAL B N 1
ATOM 3699 C CA . VAL B 1 199 ? 25.101 45.520 37.674 1.00 22.95 199 VAL B CA 1
ATOM 3700 C C . VAL B 1 199 ? 25.337 46.946 37.355 1.00 28.84 199 VAL B C 1
ATOM 3701 O O . VAL B 1 199 ? 24.768 47.478 36.391 1.00 27.77 199 VAL B O 1
ATOM 3705 N N . LEU B 1 200 ? 26.010 47.664 38.269 1.00 30.22 200 LEU B N 1
ATOM 3706 C CA . LEU B 1 200 ? 26.256 49.069 38.064 1.00 29.47 200 LEU B CA 1
ATOM 3707 C C . LEU B 1 200 ? 27.714 49.508 38.139 1.00 29.76 200 LEU B C 1
ATOM 3708 O O . LEU B 1 200 ? 28.547 49.086 38.936 1.00 23.98 200 LEU B O 1
ATOM 3713 N N . THR B 1 201 ? 27.985 50.650 37.458 1.00 26.31 201 THR B N 1
ATOM 3714 C CA . THR B 1 201 ? 29.273 51.313 37.461 1.00 32.64 201 THR B CA 1
ATOM 3715 C C . THR B 1 201 ? 28.998 52.842 37.408 1.00 24.51 201 THR B C 1
ATOM 3716 O O . THR B 1 201 ? 28.279 53.182 36.480 1.00 23.79 201 THR B O 1
ATOM 3720 N N . ILE B 1 202 ? 29.346 53.599 38.415 1.00 23.48 202 ILE B N 1
ATOM 3721 C CA . ILE B 1 202 ? 29.075 55.063 38.270 1.00 24.08 202 ILE B CA 1
ATOM 3722 C C . ILE B 1 202 ? 30.431 55.123 37.867 1.00 34.90 202 ILE B C 1
ATOM 3723 O O . ILE B 1 202 ? 30.358 56.263 38.619 1.00 44.56 202 ILE B O 1
ATOM 3728 N N . GLY B 1 203 ? 31.523 54.804 37.251 1.00 36.22 203 GLY B N 1
ATOM 3729 C CA . GLY B 1 203 ? 32.874 55.145 36.963 1.00 31.17 203 GLY B CA 1
ATOM 3730 C C . GLY B 1 203 ? 34.066 54.937 37.882 1.00 33.49 203 GLY B C 1
ATOM 3731 O O . GLY B 1 203 ? 35.241 55.159 37.606 1.00 34.30 203 GLY B O 1
ATOM 3732 N N . LYS B 1 204 ? 33.768 54.152 38.942 1.00 36.80 204 LYS B N 1
ATOM 3733 C CA . LYS B 1 204 ? 34.670 53.677 39.959 1.00 35.27 204 LYS B CA 1
ATOM 3734 C C . LYS B 1 204 ? 34.615 52.201 40.215 1.00 33.68 204 LYS B C 1
ATOM 3735 O O . LYS B 1 204 ? 34.492 51.795 41.383 1.00 34.69 204 LYS B O 1
ATOM 3741 N N . GLY B 1 205 ? 34.573 51.331 39.228 1.00 27.19 205 GLY B N 1
ATOM 3742 C CA . GLY B 1 205 ? 34.533 49.912 39.564 1.00 28.88 205 GLY B CA 1
ATOM 3743 C C . GLY B 1 205 ? 33.088 49.433 39.342 1.00 25.14 205 GLY B C 1
ATOM 3744 O O . GLY B 1 205 ? 32.187 50.268 39.260 1.00 23.84 205 GLY B O 1
ATOM 3745 N N . VAL B 1 206 ? 32.975 48.125 39.217 1.00 24.54 206 VAL B N 1
ATOM 3746 C CA . VAL B 1 206 ? 31.657 47.543 38.981 1.00 26.82 206 VAL B CA 1
ATOM 3747 C C . VAL B 1 206 ? 31.087 46.859 40.237 1.00 22.69 206 VAL B C 1
ATOM 3748 O O . VAL B 1 206 ? 31.780 46.063 40.859 1.00 21.11 206 VAL B O 1
ATOM 3752 N N . PHE B 1 207 ? 29.844 47.091 40.553 1.00 22.07 207 PHE B N 1
ATOM 3753 C CA . PHE B 1 207 ? 29.114 46.551 41.713 1.00 25.79 207 PHE B CA 1
ATOM 3754 C C . PHE B 1 207 ? 27.866 45.784 41.324 1.00 28.34 207 PHE B C 1
ATOM 3755 O O . PHE B 1 207 ? 27.126 46.077 40.363 1.00 24.49 207 PHE B O 1
ATOM 3763 N N . VAL B 1 208 ? 27.794 44.584 41.829 1.00 20.76 208 VAL B N 1
ATOM 3764 C CA . VAL B 1 208 ? 26.806 43.627 41.617 1.00 22.11 208 VAL B CA 1
ATOM 3765 C C . VAL B 1 208 ? 25.844 43.561 42.803 1.00 28.12 208 VAL B C 1
ATOM 3766 O O . VAL B 1 208 ? 26.249 43.392 43.965 1.00 25.57 208 VAL B O 1
ATOM 3770 N N . PHE B 1 209 ? 24.571 43.695 42.556 1.00 24.10 209 PHE B N 1
ATOM 3771 C CA . PHE B 1 209 ? 23.446 43.667 43.496 1.00 24.15 209 PHE B CA 1
ATOM 3772 C C . PHE B 1 209 ? 22.469 42.607 43.096 1.00 18.62 209 PHE B C 1
ATOM 3773 O O . PHE B 1 209 ? 22.188 42.305 41.924 1.00 24.39 209 PHE B O 1
ATOM 3781 N N . THR B 1 210 ? 22.109 41.700 44.010 1.00 25.91 210 THR B N 1
ATOM 3782 C CA . THR B 1 210 ? 21.237 40.580 43.706 1.00 20.05 210 THR B CA 1
ATOM 3783 C C . THR B 1 210 ? 19.879 40.855 44.360 1.00 25.44 210 THR B C 1
ATOM 3784 O O . THR B 1 210 ? 19.897 41.247 45.542 1.00 29.24 210 THR B O 1
ATOM 3788 N N . LEU B 1 211 ? 18.814 40.715 43.563 1.00 28.76 211 LEU B N 1
ATOM 3789 C CA . LEU B 1 211 ? 17.445 40.945 44.110 1.00 24.30 211 LEU B CA 1
ATOM 3790 C C . LEU B 1 211 ? 17.049 39.772 45.016 1.00 28.30 211 LEU B C 1
ATOM 3791 O O . LEU B 1 211 ? 17.116 38.617 44.585 1.00 21.69 211 LEU B O 1
ATOM 3796 N N . ASP B 1 212 ? 16.766 40.097 46.268 1.00 25.78 212 ASP B N 1
ATOM 3797 C CA . ASP B 1 212 ? 16.394 39.079 47.234 1.00 31.01 212 ASP B CA 1
ATOM 3798 C C . ASP B 1 212 ? 14.856 38.876 47.106 1.00 36.18 212 ASP B C 1
ATOM 3799 O O . ASP B 1 212 ? 14.018 39.706 47.410 1.00 32.89 212 ASP B O 1
ATOM 3804 N N . PRO B 1 213 ? 14.459 37.744 46.614 1.00 34.90 213 PRO B N 1
ATOM 3805 C CA . PRO B 1 213 ? 13.051 37.436 46.393 1.00 48.22 213 PRO B CA 1
ATOM 3806 C C . PRO B 1 213 ? 12.220 37.358 47.649 1.00 47.64 213 PRO B C 1
ATOM 3807 O O . PRO B 1 213 ? 11.043 37.676 47.618 1.00 56.24 213 PRO B O 1
ATOM 3811 N N . LEU B 1 214 ? 12.818 37.060 48.808 1.00 49.28 214 LEU B N 1
ATOM 3812 C CA . LEU B 1 214 ? 12.065 37.090 50.035 1.00 52.40 214 LEU B CA 1
ATOM 3813 C C . LEU B 1 214 ? 11.688 38.513 50.408 1.00 49.99 214 LEU B C 1
ATOM 3814 O O . LEU B 1 214 ? 10.574 38.659 50.876 1.00 48.16 214 LEU B O 1
ATOM 3819 N N . TYR B 1 215 ? 12.560 39.501 50.248 1.00 54.51 215 TYR B N 1
ATOM 3820 C CA . TYR B 1 215 ? 12.277 40.876 50.700 1.00 50.99 215 TYR B CA 1
ATOM 3821 C C . TYR B 1 215 ? 12.056 41.930 49.666 1.00 46.35 215 TYR B C 1
ATOM 3822 O O . TYR B 1 215 ? 11.524 43.051 49.866 1.00 42.32 215 TYR B O 1
ATOM 3831 N N . GLY B 1 216 ? 12.304 41.521 48.408 1.00 38.76 216 GLY B N 1
ATOM 3832 C CA . GLY B 1 216 ? 12.102 42.472 47.316 1.00 38.37 216 GLY B CA 1
ATOM 3833 C C . GLY B 1 216 ? 13.122 43.612 47.354 1.00 39.58 216 GLY B C 1
ATOM 3834 O O . GLY B 1 216 ? 12.799 44.671 46.816 1.00 41.74 216 GLY B O 1
ATOM 3835 N N . GLU B 1 217 ? 14.341 43.406 47.827 1.00 37.30 217 GLU B N 1
ATOM 3836 C CA . GLU B 1 217 ? 15.359 44.469 47.765 1.00 38.54 217 GLU B CA 1
ATOM 3837 C C . GLU B 1 217 ? 16.605 43.898 47.087 1.00 30.92 217 GLU B C 1
ATOM 3838 O O . GLU B 1 217 ? 16.940 42.721 47.311 1.00 22.35 217 GLU B O 1
ATOM 3844 N N . PHE B 1 218 ? 17.374 44.694 46.376 1.00 22.21 218 PHE B N 1
ATOM 3845 C CA . PHE B 1 218 ? 18.605 44.489 45.736 1.00 24.67 218 PHE B CA 1
ATOM 3846 C C . PHE B 1 218 ? 19.670 44.593 46.868 1.00 34.25 218 PHE B C 1
ATOM 3847 O O . PHE B 1 218 ? 19.564 45.562 47.592 1.00 29.60 218 PHE B O 1
ATOM 3855 N N . VAL B 1 219 ? 20.436 43.510 47.037 1.00 25.71 219 VAL B N 1
ATOM 3856 C CA . VAL B 1 219 ? 21.413 43.367 48.011 1.00 25.58 219 VAL B CA 1
ATOM 3857 C C . VAL B 1 219 ? 22.810 43.323 47.408 1.00 26.24 219 VAL B C 1
ATOM 3858 O O . VAL B 1 219 ? 22.988 42.590 46.455 1.00 26.51 219 VAL B O 1
ATOM 3862 N N . LEU B 1 220 ? 23.750 44.091 47.950 1.00 24.25 220 LEU B N 1
ATOM 3863 C CA . LEU B 1 220 ? 25.079 44.144 47.392 1.00 23.99 220 LEU B CA 1
ATOM 3864 C C . LEU B 1 220 ? 25.739 42.805 47.501 1.00 26.55 220 LEU B C 1
ATOM 3865 O O . LEU B 1 220 ? 25.843 42.421 48.653 1.00 25.11 220 LEU B O 1
ATOM 3870 N N . THR B 1 221 ? 26.050 42.064 46.419 1.00 22.62 221 THR B N 1
ATOM 3871 C CA . THR B 1 221 ? 26.687 40.793 46.640 1.00 27.56 221 THR B CA 1
ATOM 3872 C C . THR B 1 221 ? 28.123 40.762 46.124 1.00 30.31 221 THR B C 1
ATOM 3873 O O . THR B 1 221 ? 28.896 39.834 46.314 1.00 26.67 221 THR B O 1
ATOM 3877 N N . GLN B 1 222 ? 28.530 41.789 45.377 1.00 29.20 222 GLN B N 1
ATOM 3878 C CA . GLN B 1 222 ? 29.922 41.769 44.930 1.00 29.97 222 GLN B CA 1
ATOM 3879 C C . GLN B 1 222 ? 30.417 43.151 44.725 1.00 24.27 222 GLN B C 1
ATOM 3880 O O . GLN B 1 222 ? 29.808 43.839 43.906 1.00 28.50 222 GLN B O 1
ATOM 3886 N N . GLU B 1 223 ? 31.581 43.491 45.261 1.00 25.52 223 GLU B N 1
ATOM 3887 C CA . GLU B 1 223 ? 32.162 44.789 45.069 1.00 24.09 223 GLU B CA 1
ATOM 3888 C C . GLU B 1 223 ? 33.303 44.743 44.099 1.00 25.65 223 GLU B C 1
ATOM 3889 O O . GLU B 1 223 ? 33.811 43.637 44.102 1.00 26.00 223 GLU B O 1
ATOM 3895 N N . ASN B 1 224 ? 33.570 45.829 43.369 1.00 25.12 224 ASN B N 1
ATOM 3896 C CA . ASN B 1 224 ? 34.719 45.791 42.441 1.00 32.39 224 ASN B CA 1
ATOM 3897 C C . ASN B 1 224 ? 34.906 44.472 41.694 1.00 33.41 224 ASN B C 1
ATOM 3898 O O . ASN B 1 224 ? 35.989 43.890 41.627 1.00 24.14 224 ASN B O 1
ATOM 3903 N N . LEU B 1 225 ? 33.850 44.122 40.956 1.00 30.91 225 LEU B N 1
ATOM 3904 C CA . LEU B 1 225 ? 33.916 42.903 40.140 1.00 30.18 225 LEU B CA 1
ATOM 3905 C C . LEU B 1 225 ? 35.031 43.106 39.131 1.00 21.38 225 LEU B C 1
ATOM 3906 O O . LEU B 1 225 ? 35.220 44.098 38.508 1.00 22.42 225 LEU B O 1
ATOM 3911 N N . GLN B 1 226 ? 35.793 42.061 38.943 1.00 26.11 226 GLN B N 1
ATOM 3912 C CA . GLN B 1 226 ? 36.914 41.983 38.003 1.00 28.99 226 GLN B CA 1
ATOM 3913 C C . GLN B 1 226 ? 36.766 40.842 37.034 1.00 19.63 226 GLN B C 1
ATOM 3914 O O . GLN B 1 226 ? 36.740 39.655 37.473 1.00 22.63 226 GLN B O 1
ATOM 3920 N N . ILE B 1 227 ? 36.733 41.063 35.732 1.00 18.81 227 ILE B N 1
ATOM 3921 C CA . ILE B 1 227 ? 36.568 39.928 34.791 1.00 19.33 227 ILE B CA 1
ATOM 3922 C C . ILE B 1 227 ? 37.988 39.336 34.661 1.00 29.02 227 ILE B C 1
ATOM 3923 O O . ILE B 1 227 ? 38.944 40.103 34.570 1.00 31.84 227 ILE B O 1
ATOM 3928 N N . PRO B 1 228 ? 38.198 38.059 34.616 1.00 29.19 228 PRO B N 1
ATOM 3929 C CA . PRO B 1 228 ? 39.479 37.423 34.379 1.00 29.34 228 PRO B CA 1
ATOM 3930 C C . PRO B 1 228 ? 40.106 37.925 33.101 1.00 30.44 228 PRO B C 1
ATOM 3931 O O . PRO B 1 228 ? 39.444 38.327 32.155 1.00 28.90 228 PRO B O 1
ATOM 3935 N N . LYS B 1 229 ? 41.445 37.888 33.096 1.00 28.05 229 LYS B N 1
ATOM 3936 C CA . LYS B 1 229 ? 42.293 38.377 32.016 1.00 30.95 229 LYS B CA 1
ATOM 3937 C C . LYS B 1 229 ? 42.222 37.514 30.804 1.00 29.59 229 LYS B C 1
ATOM 3938 O O . LYS B 1 229 ? 42.356 37.993 29.710 1.00 35.05 229 LYS B O 1
ATOM 3944 N N . SER B 1 230 ? 41.966 36.269 31.034 1.00 30.04 230 SER B N 1
ATOM 3945 C CA . SER B 1 230 ? 41.963 35.185 30.099 1.00 37.12 230 SER B CA 1
ATOM 3946 C C . SER B 1 230 ? 40.730 34.322 30.402 1.00 32.96 230 SER B C 1
ATOM 3947 O O . SER B 1 230 ? 40.333 34.204 31.522 1.00 32.65 230 SER B O 1
ATOM 3950 N N . GLY B 1 231 ? 40.220 33.595 29.404 1.00 38.12 231 GLY B N 1
ATOM 3951 C CA . GLY B 1 231 ? 39.106 32.702 29.587 1.00 33.66 231 GLY B CA 1
ATOM 3952 C C . GLY B 1 231 ? 38.946 31.843 28.365 1.00 34.53 231 GLY B C 1
ATOM 3953 O O . GLY B 1 231 ? 38.655 32.374 27.291 1.00 40.99 231 GLY B O 1
ATOM 3954 N N . LYS B 1 232 ? 38.832 30.547 28.512 1.00 41.43 232 LYS B N 1
ATOM 3955 C CA . LYS B 1 232 ? 38.678 29.612 27.392 1.00 43.42 232 LYS B CA 1
ATOM 3956 C C . LYS B 1 232 ? 37.261 29.282 27.005 1.00 41.12 232 LYS B C 1
ATOM 3957 O O . LYS B 1 232 ? 36.798 28.149 26.726 1.00 36.40 232 LYS B O 1
ATOM 3963 N N . ILE B 1 233 ? 36.481 30.372 26.908 1.00 35.36 233 ILE B N 1
ATOM 3964 C CA . ILE B 1 233 ? 35.075 30.310 26.582 1.00 33.76 233 ILE B CA 1
ATOM 3965 C C . ILE B 1 233 ? 34.790 31.320 25.477 1.00 28.88 233 ILE B C 1
ATOM 3966 O O . ILE B 1 233 ? 35.173 32.481 25.588 1.00 33.43 233 ILE B O 1
ATOM 3971 N N . TYR B 1 234 ? 34.110 30.876 24.422 1.00 22.22 234 TYR B N 1
ATOM 3972 C CA . TYR B 1 234 ? 33.808 31.843 23.367 1.00 26.87 234 TYR B CA 1
ATOM 3973 C C . TYR B 1 234 ? 32.323 31.788 23.113 1.00 21.64 234 TYR B C 1
ATOM 3974 O O . TYR B 1 234 ? 31.747 30.691 23.126 1.00 28.82 234 TYR B O 1
ATOM 3983 N N . SER B 1 235 ? 31.814 32.952 22.775 1.00 23.77 235 SER B N 1
ATOM 3984 C CA . SER B 1 235 ? 30.356 33.062 22.638 1.00 29.14 235 SER B CA 1
ATOM 3985 C C . SER B 1 235 ? 29.984 33.873 21.412 1.00 29.65 235 SER B C 1
ATOM 3986 O O . SER B 1 235 ? 29.924 35.114 21.334 1.00 23.91 235 SER B O 1
ATOM 3989 N N . PHE B 1 236 ? 29.703 33.082 20.375 1.00 25.49 236 PHE B N 1
ATOM 3990 C CA . PHE B 1 236 ? 29.358 33.619 19.031 1.00 29.84 236 PHE B CA 1
ATOM 3991 C C . PHE B 1 236 ? 28.263 32.693 18.467 1.00 31.56 236 PHE B C 1
ATOM 3992 O O . PHE B 1 236 ? 28.229 31.562 18.917 1.00 34.87 236 PHE B O 1
ATOM 4000 N N . ASN B 1 237 ? 27.444 33.130 17.540 1.00 34.73 237 ASN B N 1
ATOM 4001 C CA . ASN B 1 237 ? 26.457 32.290 16.870 1.00 34.37 237 ASN B CA 1
ATOM 4002 C C . ASN B 1 237 ? 27.133 31.616 15.673 1.00 31.84 237 ASN B C 1
ATOM 4003 O O . ASN B 1 237 ? 27.156 32.239 14.598 1.00 32.49 237 ASN B O 1
ATOM 4008 N N . GLU B 1 238 ? 27.812 30.509 15.859 1.00 29.52 238 GLU B N 1
ATOM 4009 C CA . GLU B 1 238 ? 28.561 29.775 14.923 1.00 38.87 238 GLU B CA 1
ATOM 4010 C C . GLU B 1 238 ? 27.710 29.277 13.733 1.00 42.44 238 GLU B C 1
ATOM 4011 O O . GLU B 1 238 ? 28.274 28.851 12.742 1.00 41.78 238 GLU B O 1
ATOM 4017 N N . GLY B 1 239 ? 26.402 29.411 13.801 1.00 36.29 239 GLY B N 1
ATOM 4018 C CA . GLY B 1 239 ? 25.522 29.175 12.705 1.00 44.30 239 GLY B CA 1
ATOM 4019 C C . GLY B 1 239 ? 25.774 30.170 11.570 1.00 47.80 239 GLY B C 1
ATOM 4020 O O . GLY B 1 239 ? 25.103 30.016 10.582 1.00 46.13 239 GLY B O 1
ATOM 4021 N N . ASN B 1 240 ? 26.502 31.262 11.764 1.00 44.88 240 ASN B N 1
ATOM 4022 C CA . ASN B 1 240 ? 26.721 32.245 10.722 1.00 43.65 240 ASN B CA 1
ATOM 4023 C C . ASN B 1 240 ? 28.136 32.110 10.180 1.00 36.29 240 ASN B C 1
ATOM 4024 O O . ASN B 1 240 ? 28.626 33.007 9.547 1.00 45.36 240 ASN B O 1
ATOM 4029 N N . TYR B 1 241 ? 28.850 31.052 10.533 1.00 34.53 241 TYR B N 1
ATOM 4030 C CA . TYR B 1 241 ? 30.240 30.949 10.135 1.00 45.60 241 TYR B CA 1
ATOM 4031 C C . TYR B 1 241 ? 30.508 31.167 8.638 1.00 46.55 241 TYR B C 1
ATOM 4032 O O . TYR B 1 241 ? 31.575 31.680 8.286 1.00 49.53 241 TYR B O 1
ATOM 4041 N N . LYS B 1 242 ? 29.647 30.699 7.765 1.00 40.90 242 LYS B N 1
ATOM 4042 C CA . LYS B 1 242 ? 29.805 30.767 6.323 1.00 47.00 242 LYS B CA 1
ATOM 4043 C C . LYS B 1 242 ? 29.442 32.172 5.887 1.00 45.63 242 LYS B C 1
ATOM 4044 O O . LYS B 1 242 ? 29.786 32.592 4.800 1.00 50.68 242 LYS B O 1
ATOM 4050 N N . LEU B 1 243 ? 28.976 33.021 6.818 1.00 44.49 243 LEU B N 1
ATOM 4051 C CA . LEU B 1 243 ? 28.742 34.412 6.494 1.00 31.68 243 LEU B CA 1
ATOM 4052 C C . LEU B 1 243 ? 29.831 35.310 6.991 1.00 33.59 243 LEU B C 1
ATOM 4053 O O . LEU B 1 243 ? 29.676 36.528 6.788 1.00 33.70 243 LEU B O 1
ATOM 4058 N N . TRP B 1 244 ? 30.883 34.697 7.551 1.00 29.34 244 TRP B N 1
ATOM 4059 C CA . TRP B 1 244 ? 31.917 35.547 8.094 1.00 42.37 244 TRP B CA 1
ATOM 4060 C C . TRP B 1 244 ? 33.158 35.651 7.206 1.00 52.41 244 TRP B C 1
ATOM 4061 O O . TRP B 1 244 ? 33.548 34.725 6.501 1.00 51.18 244 TRP B O 1
ATOM 4072 N N . ASP B 1 245 ? 33.881 36.760 7.348 1.00 53.39 245 ASP B N 1
ATOM 4073 C CA . ASP B 1 245 ? 35.140 36.947 6.646 1.00 54.60 245 ASP B CA 1
ATOM 4074 C C . ASP B 1 245 ? 36.067 35.785 6.994 1.00 53.40 245 ASP B C 1
ATOM 4075 O O . ASP B 1 245 ? 35.947 35.212 8.082 1.00 45.88 245 ASP B O 1
ATOM 4080 N N . GLU B 1 246 ? 37.051 35.545 6.136 1.00 51.52 246 GLU B N 1
ATOM 4081 C CA . GLU B 1 246 ? 38.041 34.513 6.235 1.00 49.35 246 GLU B CA 1
ATOM 4082 C C . GLU B 1 246 ? 38.856 34.736 7.485 1.00 44.75 246 GLU B C 1
ATOM 4083 O O . GLU B 1 246 ? 39.234 33.754 8.067 1.00 41.27 246 GLU B O 1
ATOM 4089 N N . ASN B 1 247 ? 39.152 35.979 7.810 1.00 51.43 247 ASN B N 1
ATOM 4090 C CA . ASN B 1 247 ? 39.905 36.289 9.018 1.00 57.85 247 ASN B CA 1
ATOM 4091 C C . ASN B 1 247 ? 39.228 35.687 10.265 1.00 48.27 247 ASN B C 1
ATOM 4092 O O . ASN B 1 247 ? 39.853 35.102 11.127 1.00 40.63 247 ASN B O 1
ATOM 4097 N N . LEU B 1 248 ? 37.936 35.893 10.383 1.00 43.16 248 LEU B N 1
ATOM 4098 C CA . LEU B 1 248 ? 37.243 35.416 11.587 1.00 40.50 248 LEU B CA 1
ATOM 4099 C C . LEU B 1 248 ? 37.142 33.915 11.653 1.00 41.38 248 LEU B C 1
ATOM 4100 O O . LEU B 1 248 ? 37.440 33.271 12.691 1.00 43.57 248 LEU B O 1
ATOM 4105 N N . LYS B 1 249 ? 36.862 33.296 10.482 1.00 39.72 249 LYS B N 1
ATOM 4106 C CA . LYS B 1 249 ? 36.771 31.839 10.380 1.00 40.74 249 LYS B CA 1
ATOM 4107 C C . LYS B 1 249 ? 37.986 31.131 10.925 1.00 41.73 249 LYS B C 1
ATOM 4108 O O . LYS B 1 249 ? 37.989 30.175 11.768 1.00 41.73 249 LYS B O 1
ATOM 4114 N N . LYS B 1 250 ? 39.158 31.677 10.578 1.00 46.58 250 LYS B N 1
ATOM 4115 C CA . LYS B 1 250 ? 40.423 31.058 11.025 1.00 47.25 250 LYS B CA 1
ATOM 4116 C C . LYS B 1 250 ? 40.500 31.157 12.528 1.00 42.08 250 LYS B C 1
ATOM 4117 O O . LYS B 1 250 ? 40.911 30.226 13.249 1.00 47.34 250 LYS B O 1
ATOM 4119 N N . TYR B 1 251 ? 40.158 32.378 13.004 1.00 47.68 251 TYR B N 1
ATOM 4120 C CA . TYR B 1 251 ? 40.093 32.621 14.445 1.00 44.72 251 TYR B CA 1
ATOM 4121 C C . TYR B 1 251 ? 39.271 31.533 15.130 1.00 33.06 251 TYR B C 1
ATOM 4122 O O . TYR B 1 251 ? 39.776 30.973 16.092 1.00 35.36 251 TYR B O 1
ATOM 4131 N N . ILE B 1 252 ? 38.035 31.329 14.680 1.00 38.63 252 ILE B N 1
ATOM 4132 C CA . ILE B 1 252 ? 37.104 30.346 15.253 1.00 36.90 252 ILE B CA 1
ATOM 4133 C C . ILE B 1 252 ? 37.637 28.933 15.149 1.00 44.43 252 ILE B C 1
ATOM 4134 O O . ILE B 1 252 ? 37.630 28.147 16.093 1.00 43.70 252 ILE B O 1
ATOM 4139 N N . ASP B 1 253 ? 38.245 28.653 13.967 1.00 42.49 253 ASP B N 1
ATOM 4140 C CA . ASP B 1 253 ? 38.789 27.312 13.740 1.00 35.98 253 ASP B CA 1
ATOM 4141 C C . ASP B 1 253 ? 39.894 26.971 14.698 1.00 28.27 253 ASP B C 1
ATOM 4142 O O . ASP B 1 253 ? 39.757 25.871 15.267 1.00 38.48 253 ASP B O 1
ATOM 4147 N N . ASP B 1 254 ? 40.760 27.956 14.986 1.00 32.44 254 ASP B N 1
ATOM 4148 C CA . ASP B 1 254 ? 41.769 27.735 15.984 1.00 36.98 254 ASP B CA 1
ATOM 4149 C C . ASP B 1 254 ? 41.307 27.650 17.416 1.00 42.49 254 ASP B C 1
ATOM 4150 O O . ASP B 1 254 ? 42.116 27.101 18.208 1.00 37.32 254 ASP B O 1
ATOM 4155 N N . LEU B 1 255 ? 40.084 28.088 17.767 1.00 42.99 255 LEU B N 1
ATOM 4156 C CA . LEU B 1 255 ? 39.678 28.006 19.188 1.00 39.63 255 LEU B CA 1
ATOM 4157 C C . LEU B 1 255 ? 39.395 26.555 19.586 1.00 37.12 255 LEU B C 1
ATOM 4158 O O . LEU B 1 255 ? 39.539 26.089 20.716 1.00 36.66 255 LEU B O 1
ATOM 4163 N N . LYS B 1 256 ? 39.077 25.817 18.541 1.00 42.12 256 LYS B N 1
ATOM 4164 C CA . LYS B 1 256 ? 38.795 24.375 18.680 1.00 45.56 256 LYS B CA 1
ATOM 4165 C C . LYS B 1 256 ? 39.966 23.424 18.727 1.00 41.18 256 LYS B C 1
ATOM 4166 O O . LYS B 1 256 ? 39.792 22.211 18.964 1.00 40.75 256 LYS B O 1
ATOM 4172 N N . GLU B 1 257 ? 41.178 23.925 18.587 1.00 47.38 257 GLU B N 1
ATOM 4173 C CA . GLU B 1 257 ? 42.405 23.178 18.741 1.00 55.35 257 GLU B CA 1
ATOM 4174 C C . GLU B 1 257 ? 42.743 23.002 20.218 1.00 54.17 257 GLU B C 1
ATOM 4175 O O . GLU B 1 257 ? 43.081 23.929 20.928 1.00 65.65 257 GLU B O 1
ATOM 4181 N N . PRO B 1 258 ? 42.822 21.760 20.659 1.00 61.29 258 PRO B N 1
ATOM 4182 C CA . PRO B 1 258 ? 43.179 21.455 22.022 1.00 63.82 258 PRO B CA 1
ATOM 4183 C C . PRO B 1 258 ? 44.519 22.020 22.441 1.00 72.36 258 PRO B C 1
ATOM 4184 O O . PRO B 1 258 ? 45.508 21.910 21.714 1.00 74.50 258 PRO B O 1
ATOM 4188 N N . GLY B 1 259 ? 44.591 22.568 23.653 1.00 77.94 259 GLY B N 1
ATOM 4189 C CA . GLY B 1 259 ? 45.862 23.057 24.200 1.00 85.45 259 GLY B CA 1
ATOM 4190 C C . GLY B 1 259 ? 46.834 21.882 24.296 1.00 91.97 259 GLY B C 1
ATOM 4191 O O . GLY B 1 259 ? 46.481 20.738 23.949 1.00 96.17 259 GLY B O 1
ATOM 4192 N N . PRO B 1 260 ? 48.007 22.105 24.915 1.00 94.80 260 PRO B N 1
ATOM 4193 C CA . PRO B 1 260 ? 48.972 20.998 25.115 1.00 94.86 260 PRO B CA 1
ATOM 4194 C C . PRO B 1 260 ? 48.376 20.119 26.213 1.00 95.62 260 PRO B C 1
ATOM 4195 O O . PRO B 1 260 ? 48.529 18.908 26.385 1.00 96.41 260 PRO B O 1
ATOM 4197 N N . SER B 1 261 ? 47.505 20.764 26.992 1.00 95.73 261 SER B N 1
ATOM 4198 C CA . SER B 1 261 ? 46.623 20.295 28.029 1.00 89.14 261 SER B CA 1
ATOM 4199 C C . SER B 1 261 ? 45.507 19.425 27.447 1.00 83.59 261 SER B C 1
ATOM 4200 O O . SER B 1 261 ? 44.888 18.626 28.146 1.00 80.17 261 SER B O 1
ATOM 4203 N N . GLY B 1 262 ? 45.242 19.618 26.157 1.00 78.44 262 GLY B N 1
ATOM 4204 C CA . GLY B 1 262 ? 44.288 18.810 25.428 1.00 76.90 262 GLY B CA 1
ATOM 4205 C C . GLY B 1 262 ? 42.857 19.326 25.504 1.00 69.94 262 GLY B C 1
ATOM 4206 O O . GLY B 1 262 ? 41.957 18.683 24.952 1.00 64.50 262 GLY B O 1
ATOM 4207 N N . LYS B 1 263 ? 42.701 20.523 26.094 1.00 63.67 263 LYS B N 1
ATOM 4208 C CA . LYS B 1 263 ? 41.315 21.029 26.084 1.00 59.14 263 LYS B CA 1
ATOM 4209 C C . LYS B 1 263 ? 41.194 22.211 25.142 1.00 50.38 263 LYS B C 1
ATOM 4210 O O . LYS B 1 263 ? 41.885 23.213 25.207 1.00 44.36 263 LYS B O 1
ATOM 4212 N N . PRO B 1 264 ? 40.309 22.108 24.156 1.00 44.29 264 PRO B N 1
ATOM 4213 C CA . PRO B 1 264 ? 39.895 23.224 23.311 1.00 46.47 264 PRO B CA 1
ATOM 4214 C C . PRO B 1 264 ? 39.012 24.259 24.052 1.00 41.12 264 PRO B C 1
ATOM 4215 O O . PRO B 1 264 ? 38.770 24.032 25.236 1.00 40.19 264 PRO B O 1
ATOM 4219 N N . TYR B 1 265 ? 38.648 25.384 23.440 1.00 41.63 265 TYR B N 1
ATOM 4220 C CA . TYR B 1 265 ? 37.716 26.308 24.090 1.00 37.46 265 TYR B CA 1
ATOM 4221 C C . TYR B 1 265 ? 36.355 25.644 24.267 1.00 34.67 265 TYR B C 1
ATOM 4222 O O . TYR B 1 265 ? 35.992 24.668 23.618 1.00 35.73 265 TYR B O 1
ATOM 4231 N N . SER B 1 266 ? 35.538 26.128 25.201 1.00 39.51 266 SER B N 1
ATOM 4232 C CA . SER B 1 266 ? 34.162 25.764 25.377 1.00 34.48 266 SER B CA 1
ATOM 4233 C C . SER B 1 266 ? 33.313 26.851 24.659 1.00 32.32 266 SER B C 1
ATOM 4234 O O . SER B 1 266 ? 33.634 28.030 24.776 1.00 35.68 266 SER B O 1
ATOM 4237 N N . ALA B 1 267 ? 32.263 26.368 24.068 1.00 29.20 267 ALA B N 1
ATOM 4238 C CA . ALA B 1 267 ? 31.358 27.282 23.366 1.00 31.12 267 ALA B CA 1
ATOM 4239 C C . ALA B 1 267 ? 30.075 27.389 24.195 1.00 25.24 267 ALA B C 1
ATOM 4240 O O . ALA B 1 267 ? 29.624 26.373 24.680 1.00 26.50 267 ALA B O 1
ATOM 4242 N N . ARG B 1 268 ? 29.618 28.594 24.474 1.00 25.32 268 ARG B N 1
ATOM 4243 C CA . ARG B 1 268 ? 28.406 28.944 25.171 1.00 24.05 268 ARG B CA 1
ATOM 4244 C C . ARG B 1 268 ? 27.797 30.110 24.430 1.00 18.77 268 ARG B C 1
ATOM 4245 O O . ARG B 1 268 ? 28.445 31.125 24.381 1.00 26.77 268 ARG B O 1
ATOM 4253 N N . TYR B 1 269 ? 26.526 30.046 24.079 1.00 23.03 269 TYR B N 1
ATOM 4254 C CA . TYR B 1 269 ? 25.917 31.184 23.371 1.00 24.94 269 TYR B CA 1
ATOM 4255 C C . TYR B 1 269 ? 24.419 31.108 23.680 1.00 29.10 269 TYR B C 1
ATOM 4256 O O . TYR B 1 269 ? 23.663 30.278 23.162 1.00 27.21 269 TYR B O 1
ATOM 4265 N N . ILE B 1 270 ? 23.943 32.010 24.499 1.00 25.66 270 ILE B N 1
ATOM 4266 C CA . ILE B 1 270 ? 22.547 31.929 24.922 1.00 25.05 270 ILE B CA 1
ATOM 4267 C C . ILE B 1 270 ? 21.651 32.546 23.848 1.00 25.70 270 ILE B C 1
ATOM 4268 O O . ILE B 1 270 ? 20.483 32.232 23.717 1.00 27.37 270 ILE B O 1
ATOM 4273 N N . GLY B 1 271 ? 22.180 33.560 23.215 1.00 25.78 271 GLY B N 1
ATOM 4274 C CA . GLY B 1 271 ? 21.304 34.365 22.298 1.00 28.18 271 GLY B CA 1
ATOM 4275 C C . GLY B 1 271 ? 20.848 35.645 22.966 1.00 25.13 271 GLY B C 1
ATOM 4276 O O . GLY B 1 271 ? 20.116 36.440 22.391 1.00 27.37 271 GLY B O 1
ATOM 4277 N N . SER B 1 272 ? 20.995 35.735 24.291 1.00 22.50 272 SER B N 1
ATOM 4278 C CA . SER B 1 272 ? 20.605 36.898 25.057 1.00 24.51 272 SER B CA 1
ATOM 4279 C C . SER B 1 272 ? 21.854 37.752 25.280 1.00 26.16 272 SER B C 1
ATOM 4280 O O . SER B 1 272 ? 22.818 37.306 25.963 1.00 23.60 272 SER B O 1
ATOM 4283 N N . LEU B 1 273 ? 21.886 38.955 24.814 1.00 21.30 273 LEU B N 1
ATOM 4284 C CA . LEU B 1 273 ? 23.031 39.866 24.971 1.00 32.85 273 LEU B CA 1
ATOM 4285 C C . LEU B 1 273 ? 23.399 40.047 26.451 1.00 25.74 273 LEU B C 1
ATOM 4286 O O . LEU B 1 273 ? 24.581 39.821 26.770 1.00 27.98 273 LEU B O 1
ATOM 4291 N N . VAL B 1 274 ? 22.433 40.266 27.339 1.00 21.10 274 VAL B N 1
ATOM 4292 C CA . VAL B 1 274 ? 22.798 40.511 28.763 1.00 25.21 274 VAL B CA 1
ATOM 4293 C C . VAL B 1 274 ? 23.322 39.247 29.389 1.00 22.02 274 VAL B C 1
ATOM 4294 O O . VAL B 1 274 ? 24.251 39.151 30.143 1.00 22.07 274 VAL B O 1
ATOM 4298 N N . GLY B 1 275 ? 22.561 38.133 29.201 1.00 19.96 275 GLY B N 1
ATOM 4299 C CA . GLY B 1 275 ? 22.940 36.847 29.737 1.00 22.55 275 GLY B CA 1
ATOM 4300 C C . GLY B 1 275 ? 24.381 36.447 29.357 1.00 28.33 275 GLY B C 1
ATOM 4301 O O . GLY B 1 275 ? 25.127 35.884 30.167 1.00 23.85 275 GLY B O 1
ATOM 4302 N N . ASP B 1 276 ? 24.697 36.502 28.063 1.00 23.21 276 ASP B N 1
ATOM 4303 C CA . ASP B 1 276 ? 25.986 36.144 27.519 1.00 27.88 276 ASP B CA 1
ATOM 4304 C C . ASP B 1 276 ? 27.058 37.178 27.996 1.00 24.42 276 ASP B C 1
ATOM 4305 O O . ASP B 1 276 ? 28.142 36.795 28.370 1.00 27.70 276 ASP B O 1
ATOM 4310 N N . PHE B 1 277 ? 26.671 38.428 28.069 1.00 29.66 277 PHE B N 1
ATOM 4311 C CA . PHE B 1 277 ? 27.637 39.390 28.595 1.00 32.47 277 PHE B CA 1
ATOM 4312 C C . PHE B 1 277 ? 27.917 39.052 30.045 1.00 29.11 277 PHE B C 1
ATOM 4313 O O . PHE B 1 277 ? 29.053 39.033 30.552 1.00 26.61 277 PHE B O 1
ATOM 4321 N N . HIS B 1 278 ? 26.840 38.909 30.779 1.00 25.61 278 HIS B N 1
ATOM 4322 C CA . HIS B 1 278 ? 26.996 38.623 32.208 1.00 25.86 278 HIS B CA 1
ATOM 4323 C C . HIS B 1 278 ? 27.901 37.426 32.437 1.00 29.67 278 HIS B C 1
ATOM 4324 O O . HIS B 1 278 ? 28.706 37.484 33.382 1.00 24.23 278 HIS B O 1
ATOM 4331 N N . ARG B 1 279 ? 27.705 36.299 31.818 1.00 22.36 279 ARG B N 1
ATOM 4332 C CA . ARG B 1 279 ? 28.489 35.090 31.984 1.00 23.43 279 ARG B CA 1
ATOM 4333 C C . ARG B 1 279 ? 29.992 35.395 31.672 1.00 26.11 279 ARG B C 1
ATOM 4334 O O . ARG B 1 279 ? 30.870 34.889 32.388 1.00 29.70 279 ARG B O 1
ATOM 4342 N N . THR B 1 280 ? 30.241 36.221 30.676 1.00 26.56 280 THR B N 1
ATOM 4343 C CA . THR B 1 280 ? 31.593 36.579 30.259 1.00 28.88 280 THR B CA 1
ATOM 4344 C C . THR B 1 280 ? 32.303 37.400 31.334 1.00 32.67 280 THR B C 1
ATOM 4345 O O . THR B 1 280 ? 33.477 37.166 31.646 1.00 31.02 280 THR B O 1
ATOM 4349 N N . LEU B 1 281 ? 31.581 38.365 31.856 1.00 27.90 281 LEU B N 1
ATOM 4350 C CA . LEU B 1 281 ? 32.033 39.297 32.884 1.00 34.00 281 LEU B CA 1
ATOM 4351 C C . LEU B 1 281 ? 32.433 38.465 34.056 1.00 29.49 281 LEU B C 1
ATOM 4352 O O . LEU B 1 281 ? 33.462 38.652 34.672 1.00 34.63 281 LEU B O 1
ATOM 4357 N N . LEU B 1 282 ? 31.614 37.502 34.447 1.00 30.64 282 LEU B N 1
ATOM 4358 C CA . LEU B 1 282 ? 32.021 36.677 35.581 1.00 27.85 282 LEU B CA 1
ATOM 4359 C C . LEU B 1 282 ? 33.089 35.651 35.283 1.00 29.67 282 LEU B C 1
ATOM 4360 O O . LEU B 1 282 ? 33.989 35.463 36.133 1.00 29.33 282 LEU B O 1
ATOM 4365 N N . TYR B 1 283 ? 32.899 34.776 34.270 1.00 24.22 283 TYR B N 1
ATOM 4366 C CA . TYR B 1 283 ? 33.823 33.667 34.136 1.00 28.43 283 TYR B CA 1
ATOM 4367 C C . TYR B 1 283 ? 34.925 33.971 33.128 1.00 30.81 283 TYR B C 1
ATOM 4368 O O . TYR B 1 283 ? 35.667 33.071 32.867 1.00 29.81 283 TYR B O 1
ATOM 4377 N N . GLY B 1 284 ? 34.891 35.095 32.419 1.00 27.40 284 GLY B N 1
ATOM 4378 C CA . GLY B 1 284 ? 35.792 35.444 31.377 1.00 25.67 284 GLY B CA 1
ATOM 4379 C C . GLY B 1 284 ? 35.463 34.774 30.051 1.00 24.79 284 GLY B C 1
ATOM 4380 O O . GLY B 1 284 ? 34.459 34.122 29.905 1.00 31.38 284 GLY B O 1
ATOM 4381 N N . GLY B 1 285 ? 36.266 35.086 29.035 1.00 28.15 285 GLY B N 1
ATOM 4382 C CA . GLY B 1 285 ? 36.131 34.558 27.689 1.00 20.77 285 GLY B CA 1
ATOM 4383 C C . GLY B 1 285 ? 35.894 35.736 26.790 1.00 21.68 285 GLY B C 1
ATOM 4384 O O . GLY B 1 285 ? 36.151 36.872 27.183 1.00 25.85 285 GLY B O 1
ATOM 4385 N N . ILE B 1 286 ? 35.223 35.398 25.689 1.00 26.09 286 ILE B N 1
ATOM 4386 C CA . ILE B 1 286 ? 35.005 36.435 24.675 1.00 27.80 286 ILE B CA 1
ATOM 4387 C C . ILE B 1 286 ? 33.593 36.281 24.104 1.00 24.71 286 ILE B C 1
ATOM 4388 O O . ILE B 1 286 ? 33.066 35.179 24.048 1.00 25.40 286 ILE B O 1
ATOM 4393 N N . TYR B 1 287 ? 32.929 37.390 23.842 1.00 22.97 287 TYR B N 1
ATOM 4394 C CA . TYR B 1 287 ? 31.588 37.311 23.316 1.00 30.31 287 TYR B CA 1
ATOM 4395 C C . TYR B 1 287 ? 31.709 38.175 22.072 1.00 32.96 287 TYR B C 1
ATOM 4396 O O . TYR B 1 287 ? 32.448 39.199 22.158 1.00 29.46 287 TYR B O 1
ATOM 4405 N N . GLY B 1 288 ? 31.048 37.655 21.017 1.00 32.83 288 GLY B N 1
ATOM 4406 C CA . GLY B 1 288 ? 31.210 38.435 19.769 1.00 35.07 288 GLY B CA 1
ATOM 4407 C C . GLY B 1 288 ? 29.947 38.450 18.931 1.00 34.98 288 GLY B C 1
ATOM 4408 O O . GLY B 1 288 ? 29.335 37.469 18.660 1.00 29.25 288 GLY B O 1
ATOM 4409 N N . TYR B 1 289 ? 29.680 39.576 18.318 1.00 33.80 289 TYR B N 1
ATOM 4410 C CA . TYR B 1 289 ? 28.679 39.808 17.341 1.00 36.91 289 TYR B CA 1
ATOM 4411 C C . TYR B 1 289 ? 29.352 40.509 16.131 1.00 36.71 289 TYR B C 1
ATOM 4412 O O . TYR B 1 289 ? 29.318 41.739 15.999 1.00 29.07 289 TYR B O 1
ATOM 4421 N N . PRO B 1 290 ? 29.949 39.659 15.303 1.00 38.66 290 PRO B N 1
ATOM 4422 C CA . PRO B 1 290 ? 30.690 40.162 14.147 1.00 36.95 290 PRO B CA 1
ATOM 4423 C C . PRO B 1 290 ? 29.796 40.693 13.059 1.00 37.34 290 PRO B C 1
ATOM 4424 O O . PRO B 1 290 ? 28.583 40.529 12.973 1.00 29.63 290 PRO B O 1
ATOM 4428 N N . ARG B 1 291 ? 30.462 41.436 12.156 1.00 36.25 291 ARG B N 1
ATOM 4429 C CA . ARG B 1 291 ? 29.707 41.756 10.917 1.00 45.77 291 ARG B CA 1
ATOM 4430 C C . ARG B 1 291 ? 29.683 40.436 10.099 1.00 34.62 291 ARG B C 1
ATOM 4431 O O . ARG B 1 291 ? 30.518 39.568 10.265 1.00 41.88 291 ARG B O 1
ATOM 4439 N N . ASP B 1 292 ? 28.745 40.314 9.201 1.00 43.23 292 ASP B N 1
ATOM 4440 C CA . ASP B 1 292 ? 28.633 39.154 8.340 1.00 49.08 292 ASP B CA 1
ATOM 4441 C C . ASP B 1 292 ? 28.141 39.647 6.976 1.00 50.81 292 ASP B C 1
ATOM 4442 O O . ASP B 1 292 ? 27.934 40.863 6.776 1.00 42.16 292 ASP B O 1
ATOM 4447 N N . LYS B 1 293 ? 27.896 38.671 6.104 1.00 51.67 293 LYS B N 1
ATOM 4448 C CA . LYS B 1 293 ? 27.509 39.044 4.717 1.00 52.56 293 LYS B CA 1
ATOM 4449 C C . LYS B 1 293 ? 26.130 39.627 4.727 1.00 43.43 293 LYS B C 1
ATOM 4450 O O . LYS B 1 293 ? 25.892 40.448 3.839 1.00 44.81 293 LYS B O 1
ATOM 4456 N N . LYS B 1 294 ? 25.280 39.256 5.646 1.00 44.82 294 LYS B N 1
ATOM 4457 C CA . LYS B 1 294 ? 23.941 39.862 5.689 1.00 54.11 294 LYS B CA 1
ATOM 4458 C C . LYS B 1 294 ? 23.904 41.177 6.484 1.00 56.33 294 LYS B C 1
ATOM 4459 O O . LYS B 1 294 ? 23.195 42.134 6.126 1.00 52.17 294 LYS B O 1
ATOM 4465 N N . SER B 1 295 ? 24.555 41.266 7.643 1.00 49.20 295 SER B N 1
ATOM 4466 C CA . SER B 1 295 ? 24.648 42.453 8.479 1.00 48.77 295 SER B CA 1
ATOM 4467 C C . SER B 1 295 ? 26.008 43.128 8.357 1.00 46.81 295 SER B C 1
ATOM 4468 O O . SER B 1 295 ? 26.939 42.867 9.136 1.00 46.11 295 SER B O 1
ATOM 4471 N N . LYS B 1 296 ? 26.251 43.848 7.287 1.00 48.14 296 LYS B N 1
ATOM 4472 C CA . LYS B 1 296 ? 27.522 44.393 6.841 1.00 47.94 296 LYS B CA 1
ATOM 4473 C C . LYS B 1 296 ? 28.298 45.199 7.830 1.00 49.43 296 LYS B C 1
ATOM 4474 O O . LYS B 1 296 ? 29.536 45.136 7.844 1.00 44.85 296 LYS B O 1
ATOM 4480 N N . ASN B 1 297 ? 27.621 45.870 8.766 1.00 57.42 297 ASN B N 1
ATOM 4481 C CA . ASN B 1 297 ? 28.312 46.530 9.888 1.00 64.62 297 ASN B CA 1
ATOM 4482 C C . ASN B 1 297 ? 27.912 45.938 11.228 1.00 59.86 297 ASN B C 1
ATOM 4483 O O . ASN B 1 297 ? 27.881 46.658 12.217 1.00 62.51 297 ASN B O 1
ATOM 4488 N N . GLY B 1 298 ? 27.469 44.702 11.328 1.00 49.89 298 GLY B N 1
ATOM 4489 C CA . GLY B 1 298 ? 27.055 44.076 12.568 1.00 42.39 298 GLY B CA 1
ATOM 4490 C C . GLY B 1 298 ? 25.601 44.405 12.869 1.00 44.76 298 GLY B C 1
ATOM 4491 O O . GLY B 1 298 ? 24.916 45.154 12.168 1.00 45.60 298 GLY B O 1
ATOM 4492 N N . LYS B 1 299 ? 25.072 43.848 13.940 1.00 35.01 299 LYS B N 1
ATOM 4493 C CA . LYS B 1 299 ? 23.742 44.069 14.373 1.00 38.41 299 LYS B CA 1
ATOM 4494 C C . LYS B 1 299 ? 23.686 44.988 15.590 1.00 38.63 299 LYS B C 1
ATOM 4495 O O . LYS B 1 299 ? 22.678 45.636 15.748 1.00 34.62 299 LYS B O 1
ATOM 4501 N N . LEU B 1 300 ? 24.633 44.916 16.546 1.00 35.71 300 LEU B N 1
ATOM 4502 C CA . LEU B 1 300 ? 24.408 45.704 17.794 1.00 28.63 300 LEU B CA 1
ATOM 4503 C C . LEU B 1 300 ? 24.544 47.181 17.523 1.00 28.20 300 LEU B C 1
ATOM 4504 O O . LEU B 1 300 ? 25.508 47.604 16.859 1.00 27.30 300 LEU B O 1
ATOM 4509 N N . ARG B 1 301 ? 23.687 48.020 18.137 1.00 23.82 301 ARG B N 1
ATOM 4510 C CA . ARG B 1 301 ? 23.867 49.447 17.983 1.00 25.99 301 ARG B CA 1
ATOM 4511 C C . ARG B 1 301 ? 24.918 50.060 18.899 1.00 34.75 301 ARG B C 1
ATOM 4512 O O . ARG B 1 301 ? 24.986 49.713 20.103 1.00 36.36 301 ARG B O 1
ATOM 4520 N N . LEU B 1 302 ? 25.767 50.928 18.335 1.00 24.24 302 LEU B N 1
ATOM 4521 C CA . LEU B 1 302 ? 26.857 51.533 18.996 1.00 30.13 302 LEU B CA 1
ATOM 4522 C C . LEU B 1 302 ? 26.367 52.199 20.305 1.00 31.49 302 LEU B C 1
ATOM 4523 O O . LEU B 1 302 ? 26.908 51.903 21.361 1.00 21.77 302 LEU B O 1
ATOM 4528 N N . LEU B 1 303 ? 25.495 53.153 20.215 1.00 27.03 303 LEU B N 1
ATOM 4529 C CA . LEU B 1 303 ? 25.088 53.882 21.352 1.00 33.80 303 LEU B CA 1
ATOM 4530 C C . LEU B 1 303 ? 24.241 53.106 22.370 1.00 36.41 303 LEU B C 1
ATOM 4531 O O . LEU B 1 303 ? 24.470 53.227 23.579 1.00 30.56 303 LEU B O 1
ATOM 4536 N N . TYR B 1 304 ? 23.222 52.414 21.913 1.00 31.94 304 TYR B N 1
ATOM 4537 C CA . TYR B 1 304 ? 22.237 51.771 22.805 1.00 35.40 304 TYR B CA 1
ATOM 4538 C C . TYR B 1 304 ? 22.714 50.507 23.449 1.00 28.61 304 TYR B C 1
ATOM 4539 O O . TYR B 1 304 ? 22.329 50.216 24.585 1.00 29.27 304 TYR B O 1
ATOM 4548 N N . GLU B 1 305 ? 23.493 49.686 22.754 1.00 27.91 305 GLU B N 1
ATOM 4549 C CA . GLU B 1 305 ? 23.998 48.468 23.340 1.00 31.85 305 GLU B CA 1
ATOM 4550 C C . GLU B 1 305 ? 25.500 48.394 23.603 1.00 23.42 305 GLU B C 1
ATOM 4551 O O . GLU B 1 305 ? 25.944 47.920 24.658 1.00 29.60 305 GLU B O 1
ATOM 4557 N N . CYS B 1 306 ? 26.355 48.724 22.666 1.00 22.36 306 CYS B N 1
ATOM 4558 C CA . CYS B 1 306 ? 27.767 48.435 22.747 1.00 23.75 306 CYS B CA 1
ATOM 4559 C C . CYS B 1 306 ? 28.479 49.330 23.768 1.00 26.81 306 CYS B C 1
ATOM 4560 O O . CYS B 1 306 ? 29.346 48.821 24.431 1.00 28.32 306 CYS B O 1
ATOM 4563 N N . ALA B 1 307 ? 28.073 50.592 23.823 1.00 31.27 307 ALA B N 1
ATOM 4564 C CA . ALA B 1 307 ? 28.768 51.567 24.680 1.00 33.44 307 ALA B CA 1
ATOM 4565 C C . ALA B 1 307 ? 28.643 51.382 26.195 1.00 30.35 307 ALA B C 1
ATOM 4566 O O . ALA B 1 307 ? 29.671 51.117 26.868 1.00 25.00 307 ALA B O 1
ATOM 4568 N N . PRO B 1 308 ? 27.427 51.201 26.677 1.00 29.80 308 PRO B N 1
ATOM 4569 C CA . PRO B 1 308 ? 27.231 50.942 28.127 1.00 27.06 308 PRO B CA 1
ATOM 4570 C C . PRO B 1 308 ? 27.899 49.638 28.463 1.00 28.25 308 PRO B C 1
ATOM 4571 O O . PRO B 1 308 ? 28.613 49.564 29.451 1.00 20.60 308 PRO B O 1
ATOM 4575 N N . MET B 1 309 ? 27.839 48.613 27.608 1.00 19.84 309 MET B N 1
ATOM 4576 C CA . MET B 1 309 ? 28.510 47.362 27.984 1.00 21.97 309 MET B CA 1
ATOM 4577 C C . MET B 1 309 ? 30.038 47.515 27.921 1.00 26.75 309 MET B C 1
ATOM 4578 O O . MET B 1 309 ? 30.670 46.722 28.579 1.00 23.99 309 MET B O 1
ATOM 4583 N N . SER B 1 310 ? 30.561 48.296 26.973 1.00 24.46 310 SER B N 1
ATOM 4584 C CA . SER B 1 310 ? 32.028 48.417 26.860 1.00 28.14 310 SER B CA 1
ATOM 4585 C C . SER B 1 310 ? 32.510 49.233 28.092 1.00 27.61 310 SER B C 1
ATOM 4586 O O . SER B 1 310 ? 33.499 48.825 28.603 1.00 25.63 310 SER B O 1
ATOM 4589 N N . PHE B 1 311 ? 31.833 50.307 28.506 1.00 30.36 311 PHE B N 1
ATOM 4590 C CA . PHE B 1 311 ? 32.124 51.016 29.703 1.00 28.10 311 PHE B CA 1
ATOM 4591 C C . PHE B 1 311 ? 32.128 50.107 30.945 1.00 26.53 311 PHE B C 1
ATOM 4592 O O . PHE B 1 311 ? 33.114 50.109 31.689 1.00 29.51 311 PHE B O 1
ATOM 4600 N N . ILE B 1 312 ? 31.150 49.188 31.072 1.00 23.35 312 ILE B N 1
ATOM 4601 C CA . ILE B 1 312 ? 31.194 48.259 32.182 1.00 21.07 312 ILE B CA 1
ATOM 4602 C C . ILE B 1 312 ? 32.389 47.374 32.057 1.00 26.03 312 ILE B C 1
ATOM 4603 O O . ILE B 1 312 ? 32.897 46.917 33.064 1.00 21.54 312 ILE B O 1
ATOM 4608 N N . VAL B 1 313 ? 32.667 46.793 30.834 1.00 21.30 313 VAL B N 1
ATOM 4609 C CA . VAL B 1 313 ? 33.674 45.729 30.900 1.00 18.37 313 VAL B CA 1
ATOM 4610 C C . VAL B 1 313 ? 35.055 46.332 31.213 1.00 24.65 313 VAL B C 1
ATOM 4611 O O . VAL B 1 313 ? 35.912 45.658 31.778 1.00 25.58 313 VAL B O 1
ATOM 4615 N N . GLU B 1 314 ? 35.308 47.599 30.810 1.00 20.96 314 GLU B N 1
ATOM 4616 C CA . GLU B 1 314 ? 36.517 48.327 31.086 1.00 30.11 314 GLU B CA 1
ATOM 4617 C C . GLU B 1 314 ? 36.693 48.639 32.577 1.00 29.75 314 GLU B C 1
ATOM 4618 O O . GLU B 1 314 ? 37.763 48.346 33.134 1.00 29.47 314 GLU B O 1
ATOM 4624 N N . GLN B 1 315 ? 35.610 48.838 33.341 1.00 20.60 315 GLN B N 1
ATOM 4625 C CA . GLN B 1 315 ? 35.635 49.150 34.756 1.00 25.78 315 GLN B CA 1
ATOM 4626 C C . GLN B 1 315 ? 35.956 47.884 35.543 1.00 22.03 315 GLN B C 1
ATOM 4627 O O . GLN B 1 315 ? 36.248 47.869 36.717 1.00 30.45 315 GLN B O 1
ATOM 4633 N N . ALA B 1 316 ? 35.584 46.776 34.846 1.00 20.22 316 ALA B N 1
ATOM 4634 C CA . ALA B 1 316 ? 35.829 45.453 35.455 1.00 18.98 316 ALA B CA 1
ATOM 4635 C C . ALA B 1 316 ? 37.239 44.925 35.097 1.00 23.86 316 ALA B C 1
ATOM 4636 O O . ALA B 1 316 ? 37.490 43.718 35.396 1.00 25.84 316 ALA B O 1
ATOM 4638 N N . GLY B 1 317 ? 37.925 45.587 34.178 1.00 27.65 317 GLY B N 1
ATOM 4639 C CA . GLY B 1 317 ? 39.247 45.129 33.732 1.00 25.97 317 GLY B CA 1
ATOM 4640 C C . GLY B 1 317 ? 39.286 44.451 32.383 1.00 32.50 317 GLY B C 1
ATOM 4641 O O . GLY B 1 317 ? 40.270 43.710 32.159 1.00 28.54 317 GLY B O 1
ATOM 4642 N N . GLY B 1 318 ? 38.277 44.587 31.490 1.00 29.67 318 GLY B N 1
ATOM 4643 C CA . GLY B 1 318 ? 38.335 43.736 30.270 1.00 25.18 318 GLY B CA 1
ATOM 4644 C C . GLY B 1 318 ? 38.442 44.694 29.128 1.00 23.94 318 GLY B C 1
ATOM 4645 O O . GLY B 1 318 ? 38.663 45.850 29.373 1.00 29.15 318 GLY B O 1
ATOM 4646 N N . LYS B 1 319 ? 37.939 44.268 27.961 1.00 27.32 319 LYS B N 1
ATOM 4647 C CA . LYS B 1 319 ? 38.073 45.173 26.828 1.00 23.63 319 LYS B CA 1
ATOM 4648 C C . LYS B 1 319 ? 36.865 45.027 25.942 1.00 26.90 319 LYS B C 1
ATOM 4649 O O . LYS B 1 319 ? 36.348 43.896 25.866 1.00 27.80 319 LYS B O 1
ATOM 4655 N N . GLY B 1 320 ? 36.394 46.087 25.350 1.00 23.11 320 GLY B N 1
ATOM 4656 C CA . GLY B 1 320 ? 35.371 46.127 24.359 1.00 28.46 320 GLY B CA 1
ATOM 4657 C C . GLY B 1 320 ? 35.924 46.776 23.084 1.00 31.53 320 GLY B C 1
ATOM 4658 O O . GLY B 1 320 ? 36.229 47.970 23.019 1.00 29.60 320 GLY B O 1
ATOM 4659 N N . SER B 1 321 ? 35.885 45.960 22.022 1.00 34.05 321 SER B N 1
ATOM 4660 C CA . SER B 1 321 ? 36.413 46.453 20.722 1.00 37.44 321 SER B CA 1
ATOM 4661 C C . SER B 1 321 ? 35.521 46.092 19.556 1.00 35.82 321 SER B C 1
ATOM 4662 O O . SER B 1 321 ? 34.652 45.243 19.690 1.00 36.05 321 SER B O 1
ATOM 4665 N N . ASP B 1 322 ? 35.732 46.743 18.406 1.00 34.42 322 ASP B N 1
ATOM 4666 C CA . ASP B 1 322 ? 34.988 46.415 17.222 1.00 37.02 322 ASP B CA 1
ATOM 4667 C C . ASP B 1 322 ? 35.826 45.503 16.303 1.00 36.15 322 ASP B C 1
ATOM 4668 O O . ASP B 1 322 ? 35.383 45.434 15.187 1.00 37.70 322 ASP B O 1
ATOM 4673 N N . GLY B 1 323 ? 36.923 44.950 16.742 1.00 37.97 323 GLY B N 1
ATOM 4674 C CA . GLY B 1 323 ? 37.762 44.174 15.840 1.00 48.78 323 GLY B CA 1
ATOM 4675 C C . GLY B 1 323 ? 39.124 44.888 15.632 1.00 45.79 323 GLY B C 1
ATOM 4676 O O . GLY B 1 323 ? 40.167 44.250 15.660 1.00 51.95 323 GLY B O 1
ATOM 4677 N N . HIS B 1 324 ? 39.135 46.196 15.536 1.00 37.41 324 HIS B N 1
ATOM 4678 C CA . HIS B 1 324 ? 40.277 47.044 15.320 1.00 41.95 324 HIS B CA 1
ATOM 4679 C C . HIS B 1 324 ? 40.473 48.198 16.287 1.00 51.51 324 HIS B C 1
ATOM 4680 O O . HIS B 1 324 ? 41.591 48.593 16.534 1.00 48.67 324 HIS B O 1
ATOM 4687 N N . GLN B 1 325 ? 39.378 48.743 16.825 1.00 48.22 325 GLN B N 1
ATOM 4688 C CA . GLN B 1 325 ? 39.379 49.904 17.694 1.00 48.80 325 GLN B CA 1
ATOM 4689 C C . GLN B 1 325 ? 38.562 49.710 18.972 1.00 47.38 325 GLN B C 1
ATOM 4690 O O . GLN B 1 325 ? 37.598 48.941 19.105 1.00 38.24 325 GLN B O 1
ATOM 4696 N N . ARG B 1 326 ? 38.875 50.496 19.961 1.00 43.69 326 ARG B N 1
ATOM 4697 C CA . ARG B 1 326 ? 38.184 50.474 21.254 1.00 40.36 326 ARG B CA 1
ATOM 4698 C C . ARG B 1 326 ? 36.798 51.022 21.009 1.00 30.58 326 ARG B C 1
ATOM 4699 O O . ARG B 1 326 ? 36.626 52.108 20.454 1.00 29.34 326 ARG B O 1
ATOM 4707 N N . VAL B 1 327 ? 35.753 50.296 21.487 1.00 28.53 327 VAL B N 1
ATOM 4708 C CA . VAL B 1 327 ? 34.388 50.861 21.184 1.00 27.46 327 VAL B CA 1
ATOM 4709 C C . VAL B 1 327 ? 34.197 52.268 21.676 1.00 24.75 327 VAL B C 1
ATOM 4710 O O . VAL B 1 327 ? 33.559 53.139 21.038 1.00 25.32 327 VAL B O 1
ATOM 4714 N N . LEU B 1 328 ? 34.770 52.566 22.871 1.00 21.59 328 LEU B N 1
ATOM 4715 C CA . LEU B 1 328 ? 34.370 53.934 23.398 1.00 23.48 328 LEU B CA 1
ATOM 4716 C C . LEU B 1 328 ? 35.099 55.079 22.726 1.00 34.92 328 LEU B C 1
ATOM 4717 O O . LEU B 1 328 ? 34.865 56.252 23.105 1.00 29.82 328 LEU B O 1
ATOM 4722 N N . ASP B 1 329 ? 36.032 54.839 21.770 1.00 30.63 329 ASP B N 1
ATOM 4723 C CA . ASP B 1 329 ? 36.737 55.800 21.010 1.00 32.06 329 ASP B CA 1
ATOM 4724 C C . ASP B 1 329 ? 35.943 56.079 19.753 1.00 38.35 329 ASP B C 1
ATOM 4725 O O . ASP B 1 329 ? 36.245 57.020 19.086 1.00 41.55 329 ASP B O 1
ATOM 4730 N N . ILE B 1 330 ? 34.928 55.279 19.411 1.00 43.62 330 ILE B N 1
ATOM 4731 C CA . ILE B 1 330 ? 34.080 55.613 18.268 1.00 34.51 330 ILE B CA 1
ATOM 4732 C C . ILE B 1 330 ? 33.000 56.599 18.685 1.00 40.26 330 ILE B C 1
ATOM 4733 O O . ILE B 1 330 ? 32.145 56.285 19.534 1.00 34.89 330 ILE B O 1
ATOM 4738 N N . GLN B 1 331 ? 32.946 57.840 18.258 1.00 33.07 331 GLN B N 1
ATOM 4739 C CA . GLN B 1 331 ? 31.897 58.706 18.543 1.00 37.00 331 GLN B CA 1
ATOM 4740 C C . GLN B 1 331 ? 30.711 58.296 17.621 1.00 43.04 331 GLN B C 1
ATOM 4741 O O . GLN B 1 331 ? 30.830 58.092 16.445 1.00 41.09 331 GLN B O 1
ATOM 4747 N N . PRO B 1 332 ? 29.552 58.269 18.236 1.00 41.06 332 PRO B N 1
ATOM 4748 C CA . PRO B 1 332 ? 28.292 58.085 17.540 1.00 42.02 332 PRO B CA 1
ATOM 4749 C C . PRO B 1 332 ? 28.083 59.294 16.608 1.00 43.05 332 PRO B C 1
ATOM 4750 O O . PRO B 1 332 ? 28.011 60.453 17.072 1.00 38.75 332 PRO B O 1
ATOM 4754 N N . THR B 1 333 ? 27.858 58.997 15.329 1.00 39.09 333 THR B N 1
ATOM 4755 C CA . THR B 1 333 ? 27.658 60.068 14.339 1.00 44.80 333 THR B CA 1
ATOM 4756 C C . THR B 1 333 ? 26.332 59.946 13.598 1.00 42.05 333 THR B C 1
ATOM 4757 O O . THR B 1 333 ? 25.938 60.949 13.023 1.00 38.37 333 THR B O 1
ATOM 4761 N N . GLU B 1 334 ? 25.737 58.759 13.567 1.00 34.05 334 GLU B N 1
ATOM 4762 C CA . GLU B 1 334 ? 24.534 58.601 12.722 1.00 39.22 334 GLU B CA 1
ATOM 4763 C C . GLU B 1 334 ? 23.370 57.999 13.504 1.00 40.67 334 GLU B C 1
ATOM 4764 O O . GLU B 1 334 ? 23.620 57.377 14.514 1.00 34.77 334 GLU B O 1
ATOM 4770 N N . ILE B 1 335 ? 22.125 58.202 13.114 1.00 40.64 335 ILE B N 1
ATOM 4771 C CA . ILE B 1 335 ? 20.958 57.756 13.832 1.00 52.20 335 ILE B CA 1
ATOM 4772 C C . ILE B 1 335 ? 20.914 56.254 14.075 1.00 50.84 335 ILE B C 1
ATOM 4773 O O . ILE B 1 335 ? 20.504 55.882 15.188 1.00 56.50 335 ILE B O 1
ATOM 4778 N N . HIS B 1 336 ? 21.223 55.375 13.125 1.00 42.50 336 HIS B N 1
ATOM 4779 C CA . HIS B 1 336 ? 21.069 53.965 13.578 1.00 59.98 336 HIS B CA 1
ATOM 4780 C C . HIS B 1 336 ? 22.411 53.250 13.394 1.00 59.36 336 HIS B C 1
ATOM 4781 O O . HIS B 1 336 ? 22.474 52.234 12.711 1.00 60.38 336 HIS B O 1
ATOM 4788 N N . GLN B 1 337 ? 23.433 53.767 14.062 1.00 45.45 337 GLN B N 1
ATOM 4789 C CA . GLN B 1 337 ? 24.766 53.279 13.816 1.00 37.64 337 GLN B CA 1
ATOM 4790 C C . GLN B 1 337 ? 24.994 51.976 14.558 1.00 38.91 337 GLN B C 1
ATOM 4791 O O . GLN B 1 337 ? 24.901 51.774 15.782 1.00 29.68 337 GLN B O 1
ATOM 4797 N N . ARG B 1 338 ? 25.431 51.003 13.753 1.00 25.32 338 ARG B N 1
ATOM 4798 C CA . ARG B 1 338 ? 25.737 49.671 14.253 1.00 31.41 338 ARG B CA 1
ATOM 4799 C C . ARG B 1 338 ? 27.216 49.385 14.200 1.00 34.68 338 ARG B C 1
ATOM 4800 O O . ARG B 1 338 ? 27.844 50.012 13.381 1.00 31.93 338 ARG B O 1
ATOM 4808 N N . VAL B 1 339 ? 27.750 48.515 15.053 1.00 26.14 339 VAL B N 1
ATOM 4809 C CA . VAL B 1 339 ? 29.148 48.202 14.907 1.00 27.40 339 VAL B CA 1
ATOM 4810 C C . VAL B 1 339 ? 29.246 46.724 15.316 1.00 32.78 339 VAL B C 1
ATOM 4811 O O . VAL B 1 339 ? 28.439 46.264 16.119 1.00 36.11 339 VAL B O 1
ATOM 4815 N N . PRO B 1 340 ? 30.286 46.035 14.881 1.00 29.49 340 PRO B N 1
ATOM 4816 C CA . PRO B 1 340 ? 30.612 44.719 15.340 1.00 28.57 340 PRO B CA 1
ATOM 4817 C C . PRO B 1 340 ? 31.156 44.833 16.790 1.00 29.74 340 PRO B C 1
ATOM 4818 O O . PRO B 1 340 ? 31.806 45.842 17.092 1.00 27.21 340 PRO B O 1
ATOM 4822 N N . LEU B 1 341 ? 31.064 43.780 17.586 1.00 30.36 341 LEU B N 1
ATOM 4823 C CA . LEU B 1 341 ? 31.484 43.935 18.994 1.00 27.88 341 LEU B CA 1
ATOM 4824 C C . LEU B 1 341 ? 32.221 42.679 19.380 1.00 25.15 341 LEU B C 1
ATOM 4825 O O . LEU B 1 341 ? 31.724 41.584 19.113 1.00 25.61 341 LEU B O 1
ATOM 4830 N N . TYR B 1 342 ? 33.397 42.823 19.946 1.00 21.58 342 TYR B N 1
ATOM 4831 C CA . TYR B 1 342 ? 34.184 41.775 20.521 1.00 23.84 342 TYR B CA 1
ATOM 4832 C C . TYR B 1 342 ? 34.418 42.279 21.959 1.00 29.72 342 TYR B C 1
ATOM 4833 O O . TYR B 1 342 ? 35.026 43.324 22.223 1.00 28.24 342 TYR B O 1
ATOM 4842 N N . ILE B 1 343 ? 33.996 41.453 22.936 1.00 23.77 343 ILE B N 1
ATOM 4843 C CA . ILE B 1 343 ? 34.052 41.923 24.291 1.00 22.65 343 ILE B CA 1
ATOM 4844 C C . ILE B 1 343 ? 34.321 40.801 25.237 1.00 20.31 343 ILE B C 1
ATOM 4845 O O . ILE B 1 343 ? 33.779 39.705 25.153 1.00 24.59 343 ILE B O 1
ATOM 4850 N N . GLY B 1 344 ? 35.025 41.170 26.330 1.00 20.92 344 GLY B N 1
ATOM 4851 C CA . GLY B 1 344 ? 35.401 40.197 27.322 1.00 24.74 344 GLY B CA 1
ATOM 4852 C C . GLY B 1 344 ? 36.809 40.267 27.882 1.00 22.92 344 GLY B C 1
ATOM 4853 O O . GLY B 1 344 ? 37.224 41.388 28.105 1.00 23.05 344 GLY B O 1
ATOM 4854 N N . SER B 1 345 ? 37.376 39.137 28.299 1.00 21.92 345 SER B N 1
ATOM 4855 C CA . SER B 1 345 ? 38.749 39.195 28.867 1.00 29.51 345 SER B CA 1
ATOM 4856 C C . SER B 1 345 ? 39.734 39.795 27.893 1.00 30.37 345 SER B C 1
ATOM 4857 O O . SER B 1 345 ? 39.745 39.527 26.661 1.00 29.8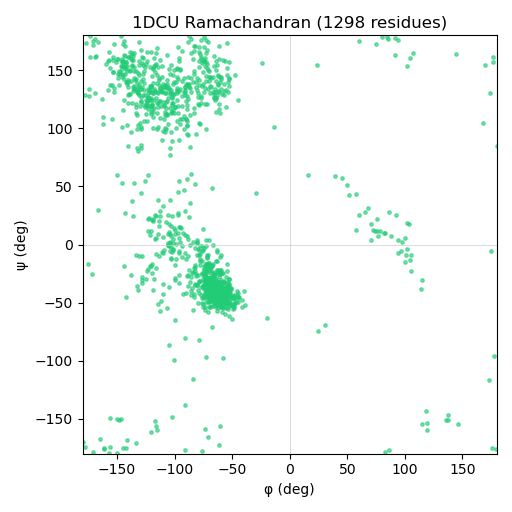5 345 SER B O 1
ATOM 4860 N N . THR B 1 346 ? 40.515 40.730 28.379 1.00 32.90 346 THR B N 1
ATOM 4861 C CA . THR B 1 346 ? 41.498 41.480 27.607 1.00 39.28 346 THR B CA 1
ATOM 4862 C C . THR B 1 346 ? 42.338 40.608 26.669 1.00 30.21 346 THR B C 1
ATOM 4863 O O . THR B 1 346 ? 42.428 40.834 25.466 1.00 33.23 346 THR B O 1
ATOM 4867 N N . GLU B 1 347 ? 42.785 39.499 27.207 1.00 30.73 347 GLU B N 1
ATOM 4868 C CA . GLU B 1 347 ? 43.656 38.625 26.397 1.00 40.59 347 GLU B CA 1
ATOM 4869 C C . GLU B 1 347 ? 42.831 37.908 25.346 1.00 43.44 347 GLU B C 1
ATOM 4870 O O . GLU B 1 347 ? 43.400 37.621 24.304 1.00 31.09 347 GLU B O 1
ATOM 4876 N N . GLU B 1 348 ? 41.541 37.643 25.658 1.00 37.56 348 GLU B N 1
ATOM 4877 C CA . GLU B 1 348 ? 40.748 37.039 24.544 1.00 28.20 348 GLU B CA 1
ATOM 4878 C C . GLU B 1 348 ? 40.458 38.045 23.462 1.00 30.44 348 GLU B C 1
ATOM 4879 O O . GLU B 1 348 ? 40.439 37.727 22.243 1.00 37.72 348 GLU B O 1
ATOM 4885 N N . VAL B 1 349 ? 40.202 39.328 23.777 1.00 28.76 349 VAL B N 1
ATOM 4886 C CA . VAL B 1 349 ? 39.870 40.307 22.778 1.00 26.68 349 VAL B CA 1
ATOM 4887 C C . VAL B 1 349 ? 41.079 40.710 21.921 1.00 37.42 349 VAL B C 1
ATOM 4888 O O . VAL B 1 349 ? 41.093 40.917 20.703 1.00 29.46 349 VAL B O 1
ATOM 4892 N N . GLU B 1 350 ? 42.223 40.849 22.567 1.00 37.59 350 GLU B N 1
ATOM 4893 C CA . GLU B 1 350 ? 43.502 41.141 21.851 1.00 40.84 350 GLU B CA 1
ATOM 4894 C C . GLU B 1 350 ? 43.781 40.023 20.862 1.00 37.74 350 GLU B C 1
ATOM 4895 O O . GLU B 1 350 ? 44.058 40.196 19.685 1.00 45.77 350 GLU B O 1
ATOM 4901 N N . LYS B 1 351 ? 43.569 38.771 21.247 1.00 44.32 351 LYS B N 1
ATOM 4902 C CA . LYS B 1 351 ? 43.751 37.657 20.335 1.00 40.84 351 LYS B CA 1
ATOM 4903 C C . LYS B 1 351 ? 42.844 37.823 19.125 1.00 50.21 351 LYS B C 1
ATOM 4904 O O . LYS B 1 351 ? 43.286 37.715 17.950 1.00 41.03 351 LYS B O 1
ATOM 4910 N N . VAL B 1 352 ? 41.538 38.186 19.307 1.00 40.04 352 VAL B N 1
ATOM 4911 C CA . VAL B 1 352 ? 40.759 38.263 18.092 1.00 37.08 352 VAL B CA 1
ATOM 4912 C C . VAL B 1 352 ? 41.288 39.348 17.167 1.00 42.30 352 VAL B C 1
ATOM 4913 O O . VAL B 1 352 ? 41.207 39.283 15.950 1.00 36.88 352 VAL B O 1
ATOM 4917 N N . GLU B 1 353 ? 41.692 40.493 17.689 1.00 36.90 353 GLU B N 1
ATOM 4918 C CA . GLU B 1 353 ? 42.172 41.618 16.936 1.00 42.67 353 GLU B CA 1
ATOM 4919 C C . GLU B 1 353 ? 43.445 41.229 16.173 1.00 41.45 353 GLU B C 1
ATOM 4920 O O . GLU B 1 353 ? 43.674 41.723 15.075 1.00 43.02 353 GLU B O 1
ATOM 4926 N N . LYS B 1 354 ? 44.310 40.401 16.710 1.00 43.31 354 LYS B N 1
ATOM 4927 C CA . LYS B 1 354 ? 45.465 39.996 15.863 1.00 46.86 354 LYS B CA 1
ATOM 4928 C C . LYS B 1 354 ? 44.953 39.299 14.604 1.00 46.73 354 LYS B C 1
ATOM 4929 O O . LYS B 1 354 ? 45.575 39.410 13.547 1.00 46.46 354 LYS B O 1
ATOM 4931 N N . TYR B 1 355 ? 43.889 38.475 14.664 1.00 40.36 355 TYR B N 1
ATOM 4932 C CA . TYR B 1 355 ? 43.426 37.738 13.489 1.00 36.45 355 TYR B CA 1
ATOM 4933 C C . TYR B 1 355 ? 42.798 38.665 12.476 1.00 36.79 355 TYR B C 1
ATOM 4934 O O . TYR B 1 355 ? 42.795 38.374 11.266 1.00 42.73 355 TYR B O 1
ATOM 4943 N N . LEU B 1 356 ? 42.214 39.756 12.923 1.00 37.17 356 LEU B N 1
ATOM 4944 C CA . LEU B 1 356 ? 41.414 40.614 12.089 1.00 41.28 356 LEU B CA 1
ATOM 4945 C C . LEU B 1 356 ? 42.239 41.746 11.508 1.00 45.00 356 LEU B C 1
ATOM 4946 O O . LEU B 1 356 ? 41.746 42.579 10.757 1.00 46.44 356 LEU B O 1
ATOM 4951 N N . ALA B 1 357 ? 43.435 41.860 12.029 1.00 39.43 357 ALA B N 1
ATOM 4952 C CA . ALA B 1 357 ? 44.326 42.947 11.708 1.00 53.35 357 ALA B CA 1
ATOM 4953 C C . ALA B 1 357 ? 44.737 42.710 10.229 1.00 61.39 357 ALA B C 1
ATOM 4954 O O . ALA B 1 357 ? 45.007 41.541 9.882 1.00 56.70 357 ALA B O 1
ATOM 4957 N N . TYR C 1 16 ? 5.557 63.299 37.972 1.00 82.30 16 TYR C N 1
ATOM 4958 C CA . TYR C 1 16 ? 5.906 62.401 39.080 1.00 78.08 16 TYR C CA 1
ATOM 4959 C C . TYR C 1 16 ? 4.729 61.471 39.327 1.00 77.33 16 TYR C C 1
ATOM 4960 O O . TYR C 1 16 ? 3.702 61.924 39.840 1.00 82.97 16 TYR C O 1
ATOM 4962 N N . GLU C 1 17 ? 4.846 60.218 38.896 1.00 73.24 17 GLU C N 1
ATOM 4963 C CA . GLU C 1 17 ? 3.810 59.202 39.024 1.00 61.71 17 GLU C CA 1
ATOM 4964 C C . GLU C 1 17 ? 4.150 58.320 40.223 1.00 60.91 17 GLU C C 1
ATOM 4965 O O . GLU C 1 17 ? 3.318 58.200 41.118 1.00 50.27 17 GLU C O 1
ATOM 4967 N N . ILE C 1 18 ? 5.271 57.561 40.175 1.00 51.06 18 ILE C N 1
ATOM 4968 C CA . ILE C 1 18 ? 5.549 56.727 41.333 1.00 47.91 18 ILE C CA 1
ATOM 4969 C C . ILE C 1 18 ? 6.791 57.219 42.051 1.00 48.07 18 ILE C C 1
ATOM 4970 O O . ILE C 1 18 ? 7.897 57.189 41.495 1.00 47.56 18 ILE C O 1
ATOM 4975 N N . ILE C 1 19 ? 6.609 57.798 43.209 1.00 40.82 19 ILE C N 1
ATOM 4976 C CA . ILE C 1 19 ? 7.630 58.412 44.017 1.00 39.20 19 ILE C CA 1
ATOM 4977 C C . ILE C 1 19 ? 7.870 57.487 45.209 1.00 40.59 19 ILE C C 1
ATOM 4978 O O . ILE C 1 19 ? 6.946 57.200 45.978 1.00 32.22 19 ILE C O 1
ATOM 4983 N N . THR C 1 20 ? 9.055 56.946 45.357 1.00 35.06 20 THR C N 1
ATOM 4984 C CA . THR C 1 20 ? 9.265 56.087 46.487 1.00 33.07 20 THR C CA 1
ATOM 4985 C C . THR C 1 20 ? 9.709 56.974 47.665 1.00 39.18 20 THR C C 1
ATOM 4986 O O . THR C 1 20 ? 10.003 58.191 47.599 1.00 29.60 20 THR C O 1
ATOM 4990 N N . LEU C 1 21 ? 9.919 56.274 48.799 1.00 31.59 21 LEU C N 1
ATOM 4991 C CA . LEU C 1 21 ? 10.290 57.081 49.994 1.00 33.65 21 LEU C CA 1
ATOM 4992 C C . LEU C 1 21 ? 11.721 57.530 49.801 1.00 29.85 21 LEU C C 1
ATOM 4993 O O . LEU C 1 21 ? 12.033 58.667 50.105 1.00 26.67 21 LEU C O 1
ATOM 4998 N N . THR C 1 22 ? 12.596 56.673 49.214 1.00 22.57 22 THR C N 1
ATOM 4999 C CA . THR C 1 22 ? 13.959 57.184 48.991 1.00 28.51 22 THR C CA 1
ATOM 5000 C C . THR C 1 22 ? 14.077 58.450 48.149 1.00 29.78 22 THR C C 1
ATOM 5001 O O . THR C 1 22 ? 14.768 59.387 48.471 1.00 32.31 22 THR C O 1
ATOM 5005 N N . SER C 1 23 ? 13.249 58.545 47.107 1.00 35.61 23 SER C N 1
ATOM 5006 C CA . SER C 1 23 ? 13.253 59.646 46.165 1.00 36.87 23 SER C CA 1
ATOM 5007 C C . SER C 1 23 ? 12.664 60.856 46.822 1.00 32.44 23 SER C C 1
ATOM 5008 O O . SER C 1 23 ? 13.067 61.985 46.588 1.00 29.54 23 SER C O 1
ATOM 5011 N N . TRP C 1 24 ? 11.552 60.703 47.558 1.00 29.70 24 TRP C N 1
ATOM 5012 C CA . TRP C 1 24 ? 10.911 61.807 48.227 1.00 25.28 24 TRP C CA 1
ATOM 5013 C C . TRP C 1 24 ? 11.881 62.386 49.285 1.00 26.67 24 TRP C C 1
ATOM 5014 O O . TRP C 1 24 ? 12.000 63.592 49.425 1.00 31.36 24 TRP C O 1
ATOM 5025 N N . LEU C 1 25 ? 12.643 61.509 49.969 1.00 26.63 25 LEU C N 1
ATOM 5026 C CA . LEU C 1 25 ? 13.537 62.037 50.995 1.00 34.21 25 LEU C CA 1
ATOM 5027 C C . LEU C 1 25 ? 14.639 62.887 50.339 1.00 34.25 25 LEU C C 1
ATOM 5028 O O . LEU C 1 25 ? 14.955 63.954 50.830 1.00 32.64 25 LEU C O 1
ATOM 5033 N N . LEU C 1 26 ? 15.198 62.350 49.252 1.00 33.60 26 LEU C N 1
ATOM 5034 C CA . LEU C 1 26 ? 16.300 63.000 48.518 1.00 33.35 26 LEU C CA 1
ATOM 5035 C C . LEU C 1 26 ? 15.782 64.300 47.931 1.00 32.87 26 LEU C C 1
ATOM 5036 O O . LEU C 1 26 ? 16.560 65.228 48.013 1.00 27.27 26 LEU C O 1
ATOM 5041 N N . GLN C 1 27 ? 14.500 64.364 47.546 1.00 29.78 27 GLN C N 1
ATOM 5042 C CA . GLN C 1 27 ? 14.019 65.695 47.137 1.00 29.10 27 GLN C CA 1
ATOM 5043 C C . GLN C 1 27 ? 13.895 66.583 48.364 1.00 38.76 27 GLN C C 1
ATOM 5044 O O . GLN C 1 27 ? 14.026 67.797 48.181 1.00 38.58 27 GLN C O 1
ATOM 5050 N N . GLN C 1 28 ? 13.616 66.048 49.594 1.00 36.08 28 GLN C N 1
ATOM 5051 C CA . GLN C 1 28 ? 13.502 67.067 50.700 1.00 39.33 28 GLN C CA 1
ATOM 5052 C C . GLN C 1 28 ? 14.905 67.648 50.965 1.00 36.80 28 GLN C C 1
ATOM 5053 O O . GLN C 1 28 ? 15.112 68.773 51.331 1.00 37.07 28 GLN C O 1
ATOM 5059 N N . GLU C 1 29 ? 15.905 66.740 50.894 1.00 36.43 29 GLU C N 1
ATOM 5060 C CA . GLU C 1 29 ? 17.296 67.141 51.111 1.00 43.77 29 GLU C CA 1
ATOM 5061 C C . GLU C 1 29 ? 17.689 68.178 50.055 1.00 46.34 29 GLU C C 1
ATOM 5062 O O . GLU C 1 29 ? 18.231 69.218 50.360 1.00 40.42 29 GLU C O 1
ATOM 5068 N N . GLN C 1 30 ? 17.348 67.981 48.768 1.00 49.56 30 GLN C N 1
ATOM 5069 C CA . GLN C 1 30 ? 17.702 68.899 47.686 1.00 52.79 30 GLN C CA 1
ATOM 5070 C C . GLN C 1 30 ? 17.104 70.297 47.928 1.00 49.74 30 GLN C C 1
ATOM 5071 O O . GLN C 1 30 ? 17.733 71.287 47.586 1.00 52.18 30 GLN C O 1
ATOM 5077 N N . LYS C 1 31 ? 15.886 70.354 48.503 1.00 43.38 31 LYS C N 1
ATOM 5078 C CA . LYS C 1 31 ? 15.254 71.617 48.787 1.00 41.98 31 LYS C CA 1
ATOM 5079 C C . LYS C 1 31 ? 15.787 72.127 50.121 1.00 45.89 31 LYS C C 1
ATOM 5080 O O . LYS C 1 31 ? 15.347 73.164 50.589 1.00 49.28 31 LYS C O 1
ATOM 5086 N N . GLY C 1 32 ? 16.700 71.462 50.781 1.00 46.16 32 GLY C N 1
ATOM 5087 C CA . GLY C 1 32 ? 17.359 71.813 51.996 1.00 45.91 32 GLY C CA 1
ATOM 5088 C C . GLY C 1 32 ? 16.458 71.695 53.217 1.00 51.87 32 GLY C C 1
ATOM 5089 O O . GLY C 1 32 ? 16.855 72.119 54.309 1.00 44.76 32 GLY C O 1
ATOM 5090 N N . ILE C 1 33 ? 15.284 71.051 53.085 1.00 46.38 33 ILE C N 1
ATOM 5091 C CA . ILE C 1 33 ? 14.440 70.898 54.261 1.00 43.16 33 ILE C CA 1
ATOM 5092 C C . ILE C 1 33 ? 15.118 69.932 55.197 1.00 45.68 33 ILE C C 1
ATOM 5093 O O . ILE C 1 33 ? 15.049 69.962 56.423 1.00 42.54 33 ILE C O 1
ATOM 5098 N N . ILE C 1 34 ? 15.877 68.935 54.685 1.00 45.86 34 ILE C N 1
ATOM 5099 C CA . ILE C 1 34 ? 16.568 68.027 55.571 1.00 33.57 34 ILE C CA 1
ATOM 5100 C C . ILE C 1 34 ? 17.962 67.891 55.016 1.00 40.10 34 ILE C C 1
ATOM 5101 O O . ILE C 1 34 ? 18.308 68.111 53.876 1.00 37.39 34 ILE C O 1
ATOM 5106 N N . ASP C 1 35 ? 18.784 67.369 55.861 1.00 39.39 35 ASP C N 1
ATOM 5107 C CA . ASP C 1 35 ? 20.166 67.042 55.870 1.00 46.36 35 ASP C CA 1
ATOM 5108 C C . ASP C 1 35 ? 20.337 65.671 55.225 1.00 46.40 35 ASP C C 1
ATOM 5109 O O . ASP C 1 35 ? 19.460 64.793 55.427 1.00 38.59 35 ASP C O 1
ATOM 5114 N N . ALA C 1 36 ? 21.528 65.349 54.755 1.00 37.89 36 ALA C N 1
ATOM 5115 C CA . ALA C 1 36 ? 21.805 64.052 54.170 1.00 42.43 36 ALA C CA 1
ATOM 5116 C C . ALA C 1 36 ? 21.855 63.021 55.332 1.00 40.44 36 ALA C C 1
ATOM 5117 O O . ALA C 1 36 ? 21.537 61.849 55.141 1.00 34.65 36 ALA C O 1
ATOM 5119 N N . GLU C 1 37 ? 22.295 63.531 56.482 1.00 37.58 37 GLU C N 1
ATOM 5120 C CA . GLU C 1 37 ? 22.401 62.672 57.648 1.00 41.87 37 GLU C CA 1
ATOM 5121 C C . GLU C 1 37 ? 20.999 62.162 58.048 1.00 29.41 37 GLU C C 1
ATOM 5122 O O . GLU C 1 37 ? 20.858 60.980 58.266 1.00 37.35 37 GLU C O 1
ATOM 5128 N N . LEU C 1 38 ? 20.050 63.060 58.092 1.00 25.60 38 LEU C N 1
ATOM 5129 C CA . LEU C 1 38 ? 18.707 62.707 58.441 1.00 30.75 38 LEU C CA 1
ATOM 5130 C C . LEU C 1 38 ? 18.029 61.831 57.405 1.00 34.91 38 LEU C C 1
ATOM 5131 O O . LEU C 1 38 ? 17.178 60.955 57.642 1.00 28.76 38 LEU C O 1
ATOM 5136 N N . THR C 1 39 ? 18.385 62.114 56.119 1.00 37.81 39 THR C N 1
ATOM 5137 C CA . THR C 1 39 ? 17.877 61.353 54.986 1.00 31.13 39 THR C CA 1
ATOM 5138 C C . THR C 1 39 ? 18.166 59.893 55.263 1.00 29.77 39 THR C C 1
ATOM 5139 O O . THR C 1 39 ? 17.353 58.962 55.146 1.00 27.94 39 THR C O 1
ATOM 5143 N N . ILE C 1 40 ? 19.433 59.608 55.623 1.00 28.32 40 ILE C N 1
ATOM 5144 C CA . ILE C 1 40 ? 19.827 58.242 55.908 1.00 27.93 40 ILE C CA 1
ATOM 5145 C C . ILE C 1 40 ? 19.153 57.698 57.174 1.00 35.08 40 ILE C C 1
ATOM 5146 O O . ILE C 1 40 ? 18.850 56.503 57.218 1.00 30.66 40 ILE C O 1
ATOM 5151 N N . VAL C 1 41 ? 18.939 58.509 58.218 1.00 33.30 41 VAL C N 1
ATOM 5152 C CA . VAL C 1 41 ? 18.333 58.071 59.489 1.00 30.45 41 VAL C CA 1
ATOM 5153 C C . VAL C 1 41 ? 16.899 57.626 59.134 1.00 28.98 41 VAL C C 1
ATOM 5154 O O . VAL C 1 41 ? 16.511 56.540 59.464 1.00 29.78 41 VAL C O 1
ATOM 5158 N N . LEU C 1 42 ? 16.207 58.441 58.333 1.00 28.08 42 LEU C N 1
ATOM 5159 C CA . LEU C 1 42 ? 14.871 58.176 57.904 1.00 28.87 42 LEU C CA 1
ATOM 5160 C C . LEU C 1 42 ? 14.727 56.920 57.067 1.00 31.06 42 LEU C C 1
ATOM 5161 O O . LEU C 1 42 ? 13.826 56.090 57.233 1.00 24.15 42 LEU C O 1
ATOM 5166 N N . SER C 1 43 ? 15.633 56.749 56.113 1.00 28.97 43 SER C N 1
ATOM 5167 C CA . SER C 1 43 ? 15.632 55.631 55.183 1.00 22.82 43 SER C CA 1
ATOM 5168 C C . SER C 1 43 ? 16.008 54.394 55.968 1.00 27.39 43 SER C C 1
ATOM 5169 O O . SER C 1 43 ? 15.414 53.309 55.833 1.00 27.63 43 SER C O 1
ATOM 5172 N N . SER C 1 44 ? 16.892 54.527 56.965 1.00 26.08 44 SER C N 1
ATOM 5173 C CA . SER C 1 44 ? 17.150 53.373 57.820 1.00 28.47 44 SER C CA 1
ATOM 5174 C C . SER C 1 44 ? 15.949 53.036 58.732 1.00 28.02 44 SER C C 1
ATOM 5175 O O . SER C 1 44 ? 15.717 51.831 58.924 1.00 29.22 44 SER C O 1
ATOM 5178 N N . ILE C 1 45 ? 15.239 53.968 59.278 1.00 26.69 45 ILE C N 1
ATOM 5179 C CA . ILE C 1 45 ? 14.054 53.695 60.061 1.00 26.33 45 ILE C CA 1
ATOM 5180 C C . ILE C 1 45 ? 13.057 52.909 59.210 1.00 28.79 45 ILE C C 1
ATOM 5181 O O . ILE C 1 45 ? 12.410 51.923 59.623 1.00 26.35 45 ILE C O 1
ATOM 5186 N N . SER C 1 46 ? 12.843 53.416 57.967 1.00 22.37 46 SER C N 1
ATOM 5187 C CA . SER C 1 46 ? 11.891 52.712 57.123 1.00 25.28 46 SER C CA 1
ATOM 5188 C C . SER C 1 46 ? 12.330 51.301 56.774 1.00 23.17 46 SER C C 1
ATOM 5189 O O . SER C 1 46 ? 11.450 50.357 56.660 1.00 26.58 46 SER C O 1
ATOM 5192 N N . MET C 1 47 ? 13.630 51.042 56.695 1.00 24.36 47 MET C N 1
ATOM 5193 C CA . MET C 1 47 ? 14.003 49.631 56.440 1.00 22.79 47 MET C CA 1
ATOM 5194 C C . MET C 1 47 ? 13.746 48.837 57.671 1.00 28.66 47 MET C C 1
ATOM 5195 O O . MET C 1 47 ? 13.402 47.659 57.596 1.00 29.77 47 MET C O 1
ATOM 5200 N N . ALA C 1 48 ? 14.014 49.437 58.918 1.00 26.46 48 ALA C N 1
ATOM 5201 C CA . ALA C 1 48 ? 13.689 48.548 60.028 1.00 21.38 48 ALA C CA 1
ATOM 5202 C C . ALA C 1 48 ? 12.176 48.211 59.987 1.00 20.53 48 ALA C C 1
ATOM 5203 O O . ALA C 1 48 ? 11.733 47.138 60.348 1.00 28.79 48 ALA C O 1
ATOM 5205 N N . CYS C 1 49 ? 11.295 49.188 59.732 1.00 22.72 49 CYS C N 1
ATOM 5206 C CA . CYS C 1 49 ? 9.863 48.989 59.678 1.00 29.78 49 CYS C CA 1
ATOM 5207 C C . CYS C 1 49 ? 9.482 47.939 58.635 1.00 30.70 49 CYS C C 1
ATOM 5208 O O . CYS C 1 49 ? 8.539 47.196 58.909 1.00 29.57 49 CYS C O 1
ATOM 5211 N N . LYS C 1 50 ? 10.141 47.855 57.462 1.00 28.54 50 LYS C N 1
ATOM 5212 C CA . LYS C 1 50 ? 9.865 46.875 56.496 1.00 33.58 50 LYS C CA 1
ATOM 5213 C C . LYS C 1 50 ? 10.112 45.509 57.140 1.00 31.00 50 LYS C C 1
ATOM 5214 O O . LYS C 1 50 ? 9.388 44.565 56.915 1.00 30.25 50 LYS C O 1
ATOM 5220 N N . GLN C 1 51 ? 11.245 45.356 57.859 1.00 30.00 51 GLN C N 1
ATOM 5221 C CA . GLN C 1 51 ? 11.564 44.012 58.359 1.00 30.04 51 GLN C CA 1
ATOM 5222 C C . GLN C 1 51 ? 10.663 43.692 59.535 1.00 27.43 51 GLN C C 1
ATOM 5223 O O . GLN C 1 51 ? 10.315 42.589 59.727 1.00 25.71 51 GLN C O 1
ATOM 5229 N N . ILE C 1 52 ? 10.222 44.695 60.315 1.00 25.96 52 ILE C N 1
ATOM 5230 C CA . ILE C 1 52 ? 9.315 44.406 61.442 1.00 23.96 52 ILE C CA 1
ATOM 5231 C C . ILE C 1 52 ? 7.971 43.976 60.889 1.00 28.53 52 ILE C C 1
ATOM 5232 O O . ILE C 1 52 ? 7.385 43.010 61.349 1.00 25.64 52 ILE C O 1
ATOM 5237 N N . ALA C 1 53 ? 7.629 44.534 59.707 1.00 27.36 53 ALA C N 1
ATOM 5238 C CA . ALA C 1 53 ? 6.334 44.203 59.129 1.00 31.46 53 ALA C CA 1
ATOM 5239 C C . ALA C 1 53 ? 6.271 42.693 58.887 1.00 26.87 53 ALA C C 1
ATOM 5240 O O . ALA C 1 53 ? 5.282 41.993 59.173 1.00 31.21 53 ALA C O 1
ATOM 5242 N N . SER C 1 54 ? 7.242 42.184 58.192 1.00 27.06 54 SER C N 1
ATOM 5243 C CA . SER C 1 54 ? 7.463 40.792 57.812 1.00 29.03 54 SER C CA 1
ATOM 5244 C C . SER C 1 54 ? 7.527 39.905 59.043 1.00 28.71 54 SER C C 1
ATOM 5245 O O . SER C 1 54 ? 6.881 38.840 59.090 1.00 27.89 54 SER C O 1
ATOM 5248 N N . LEU C 1 55 ? 8.168 40.379 60.147 1.00 35.92 55 LEU C N 1
ATOM 5249 C CA . LEU C 1 55 ? 8.081 39.583 61.406 1.00 35.57 55 LEU C CA 1
ATOM 5250 C C . LEU C 1 55 ? 6.629 39.478 61.935 1.00 35.09 55 LEU C C 1
ATOM 5251 O O . LEU C 1 55 ? 6.229 38.414 62.376 1.00 26.01 55 LEU C O 1
ATOM 5256 N N . VAL C 1 56 ? 5.867 40.572 61.908 1.00 23.40 56 VAL C N 1
ATOM 5257 C CA . VAL C 1 56 ? 4.526 40.616 62.444 1.00 31.57 56 VAL C CA 1
ATOM 5258 C C . VAL C 1 56 ? 3.669 39.699 61.537 1.00 30.63 56 VAL C C 1
ATOM 5259 O O . VAL C 1 56 ? 2.966 38.851 62.066 1.00 30.68 56 VAL C O 1
ATOM 5263 N N . GLN C 1 57 ? 3.971 39.722 60.213 1.00 31.28 57 GLN C N 1
ATOM 5264 C CA . GLN C 1 57 ? 3.160 38.947 59.334 1.00 33.58 57 GLN C CA 1
ATOM 5265 C C . GLN C 1 57 ? 3.361 37.443 59.510 1.00 34.15 57 GLN C C 1
ATOM 5266 O O . GLN C 1 57 ? 2.446 36.698 59.276 1.00 32.45 57 GLN C O 1
ATOM 5272 N N . ARG C 1 58 ? 4.543 37.020 59.846 1.00 26.62 58 ARG C N 1
ATOM 5273 C CA . ARG C 1 58 ? 4.928 35.621 59.797 1.00 27.08 58 ARG C CA 1
ATOM 5274 C C . ARG C 1 58 ? 4.896 35.158 61.254 1.00 31.95 58 ARG C C 1
ATOM 5275 O O . ARG C 1 58 ? 5.161 34.014 61.431 1.00 33.67 58 ARG C O 1
ATOM 5283 N N . ALA C 1 59 ? 4.601 35.971 62.263 1.00 29.82 59 ALA C N 1
ATOM 5284 C CA . ALA C 1 59 ? 4.698 35.621 63.667 1.00 35.53 59 ALA C CA 1
ATOM 5285 C C . ALA C 1 59 ? 4.043 34.270 63.999 1.00 43.11 59 ALA C C 1
ATOM 5286 O O . ALA C 1 59 ? 4.554 33.529 64.833 1.00 32.50 59 ALA C O 1
ATOM 5288 N N . ASN C 1 60 ? 2.854 33.938 63.488 1.00 39.63 60 ASN C N 1
ATOM 5289 C CA . ASN C 1 60 ? 2.304 32.615 63.800 1.00 40.54 60 ASN C CA 1
ATOM 5290 C C . ASN C 1 60 ? 3.221 31.528 63.234 1.00 41.88 60 ASN C C 1
ATOM 5291 O O . ASN C 1 60 ? 3.227 30.422 63.772 1.00 39.49 60 ASN C O 1
ATOM 5296 N N . ILE C 1 61 ? 3.867 31.758 62.085 1.00 38.67 61 ILE C N 1
ATOM 5297 C CA . ILE C 1 61 ? 4.651 30.715 61.483 1.00 39.36 61 ILE C CA 1
ATOM 5298 C C . ILE C 1 61 ? 5.940 30.504 62.276 1.00 45.40 61 ILE C C 1
ATOM 5299 O O . ILE C 1 61 ? 6.188 29.430 62.857 1.00 43.39 61 ILE C O 1
ATOM 5304 N N . SER C 1 62 ? 6.690 31.536 62.498 1.00 45.93 62 SER C N 1
ATOM 5305 C CA . SER C 1 62 ? 7.953 31.520 63.233 1.00 53.30 62 SER C CA 1
ATOM 5306 C C . SER C 1 62 ? 7.759 30.893 64.610 1.00 58.33 62 SER C C 1
ATOM 5307 O O . SER C 1 62 ? 8.735 30.262 65.044 1.00 59.68 62 SER C O 1
ATOM 5310 N N . ASN C 1 63 ? 6.582 30.833 65.228 1.00 58.93 63 ASN C N 1
ATOM 5311 C CA . ASN C 1 63 ? 6.474 30.016 66.435 1.00 69.05 63 ASN C CA 1
ATOM 5312 C C . ASN C 1 63 ? 6.220 28.548 66.130 1.00 69.28 63 ASN C C 1
ATOM 5313 O O . ASN C 1 63 ? 7.020 27.657 66.475 1.00 78.05 63 ASN C O 1
ATOM 5318 N N . LEU C 1 64 ? 5.181 28.198 65.402 1.00 66.73 64 LEU C N 1
ATOM 5319 C CA . LEU C 1 64 ? 4.870 26.777 65.145 1.00 61.18 64 LEU C CA 1
ATOM 5320 C C . LEU C 1 64 ? 4.186 26.653 63.796 1.00 64.84 64 LEU C C 1
ATOM 5321 O O . LEU C 1 64 ? 3.021 26.271 63.703 1.00 72.82 64 LEU C O 1
ATOM 5326 N N . THR C 1 65 ? 4.954 27.107 62.819 1.00 66.63 65 THR C N 1
ATOM 5327 C CA . THR C 1 65 ? 4.415 27.205 61.465 1.00 68.76 65 THR C CA 1
ATOM 5328 C C . THR C 1 65 ? 3.375 26.114 61.347 1.00 69.80 65 THR C C 1
ATOM 5329 O O . THR C 1 65 ? 3.724 24.953 61.552 1.00 74.57 65 THR C O 1
ATOM 5331 N N . GLU C 1 76 ? 3.714 32.470 70.623 1.00 92.84 76 GLU C N 1
ATOM 5332 C CA . GLU C 1 76 ? 3.318 33.767 70.055 1.00 89.01 76 GLU C CA 1
ATOM 5333 C C . GLU C 1 76 ? 2.984 34.773 71.156 1.00 83.77 76 GLU C C 1
ATOM 5334 O O . GLU C 1 76 ? 1.941 34.676 71.787 1.00 84.16 76 GLU C O 1
ATOM 5336 N N . ASP C 1 77 ? 3.924 35.684 71.345 1.00 74.20 77 ASP C N 1
ATOM 5337 C CA . ASP C 1 77 ? 3.868 36.721 72.348 1.00 68.03 77 ASP C CA 1
ATOM 5338 C C . ASP C 1 77 ? 4.346 37.999 71.613 1.00 64.36 77 ASP C C 1
ATOM 5339 O O . ASP C 1 77 ? 5.310 38.121 70.854 1.00 50.85 77 ASP C O 1
ATOM 5344 N N . GLN C 1 78 ? 3.577 39.032 71.902 1.00 53.63 78 GLN C N 1
ATOM 5345 C CA . GLN C 1 78 ? 3.708 40.385 71.418 1.00 54.71 78 GLN C CA 1
ATOM 5346 C C . GLN C 1 78 ? 4.904 41.005 72.144 1.00 55.48 78 GLN C C 1
ATOM 5347 O O . GLN C 1 78 ? 5.689 41.749 71.563 1.00 52.39 78 GLN C O 1
ATOM 5353 N N . LYS C 1 79 ? 5.193 40.515 73.345 1.00 54.87 79 LYS C N 1
ATOM 5354 C CA . LYS C 1 79 ? 6.328 40.829 74.168 1.00 54.55 79 LYS C CA 1
ATOM 5355 C C . LYS C 1 79 ? 7.643 40.450 73.511 1.00 49.47 79 LYS C C 1
ATOM 5356 O O . LYS C 1 79 ? 8.503 41.317 73.383 1.00 55.04 79 LYS C O 1
ATOM 5362 N N . LYS C 1 80 ? 7.842 39.229 73.079 1.00 45.97 80 LYS C N 1
ATOM 5363 C CA . LYS C 1 80 ? 8.984 38.734 72.355 1.00 45.11 80 LYS C CA 1
ATOM 5364 C C . LYS C 1 80 ? 9.216 39.469 71.037 1.00 46.58 80 LYS C C 1
ATOM 5365 O O . LYS C 1 80 ? 10.359 39.750 70.663 1.00 47.43 80 LYS C O 1
ATOM 5367 N N . LEU C 1 81 ? 8.156 39.809 70.286 1.00 44.07 81 LEU C N 1
ATOM 5368 C CA . LEU C 1 81 ? 8.274 40.582 69.057 1.00 45.65 81 LEU C CA 1
ATOM 5369 C C . LEU C 1 81 ? 8.833 41.980 69.360 1.00 40.44 81 LEU C C 1
ATOM 5370 O O . LEU C 1 81 ? 9.573 42.483 68.564 1.00 33.87 81 LEU C O 1
ATOM 5375 N N . ASP C 1 82 ? 8.486 42.585 70.473 1.00 41.01 82 ASP C N 1
ATOM 5376 C CA . ASP C 1 82 ? 8.988 43.874 70.899 1.00 39.68 82 ASP C CA 1
ATOM 5377 C C . ASP C 1 82 ? 10.520 43.790 70.949 1.00 47.03 82 ASP C C 1
ATOM 5378 O O . ASP C 1 82 ? 11.156 44.733 70.505 1.00 47.37 82 ASP C O 1
ATOM 5383 N N . VAL C 1 83 ? 11.089 42.671 71.412 1.00 45.30 83 VAL C N 1
ATOM 5384 C CA . VAL C 1 83 ? 12.530 42.546 71.568 1.00 45.15 83 VAL C CA 1
ATOM 5385 C C . VAL C 1 83 ? 13.339 42.381 70.320 1.00 41.87 83 VAL C C 1
ATOM 5386 O O . VAL C 1 83 ? 14.345 43.078 70.143 1.00 39.83 83 VAL C O 1
ATOM 5390 N N . ILE C 1 84 ? 12.843 41.541 69.426 1.00 39.72 84 ILE C N 1
ATOM 5391 C CA . ILE C 1 84 ? 13.503 41.303 68.136 1.00 38.91 84 ILE C CA 1
ATOM 5392 C C . ILE C 1 84 ? 13.392 42.546 67.250 1.00 36.95 84 ILE C C 1
ATOM 5393 O O . ILE C 1 84 ? 14.295 42.796 66.440 1.00 34.76 84 ILE C O 1
ATOM 5398 N N . SER C 1 85 ? 12.259 43.248 67.442 1.00 26.96 85 SER C N 1
ATOM 5399 C CA . SER C 1 85 ? 11.996 44.458 66.672 1.00 40.29 85 SER C CA 1
ATOM 5400 C C . SER C 1 85 ? 13.024 45.561 67.030 1.00 35.33 85 SER C C 1
ATOM 5401 O O . SER C 1 85 ? 13.483 46.272 66.174 1.00 32.29 85 SER C O 1
ATOM 5404 N N . ASN C 1 86 ? 13.373 45.658 68.285 1.00 32.23 86 ASN C N 1
ATOM 5405 C CA . ASN C 1 86 ? 14.379 46.577 68.806 1.00 36.90 86 ASN C CA 1
ATOM 5406 C C . ASN C 1 86 ? 15.769 46.195 68.334 1.00 34.86 86 ASN C C 1
ATOM 5407 O O . ASN C 1 86 ? 16.503 47.124 67.956 1.00 39.34 86 ASN C O 1
ATOM 5412 N N . GLU C 1 87 ? 16.079 44.914 68.218 1.00 33.14 87 GLU C N 1
ATOM 5413 C CA . GLU C 1 87 ? 17.344 44.480 67.649 1.00 38.06 87 GLU C CA 1
ATOM 5414 C C . GLU C 1 87 ? 17.336 44.703 66.133 1.00 36.61 87 GLU C C 1
ATOM 5415 O O . GLU C 1 87 ? 18.384 45.018 65.570 1.00 32.43 87 GLU C O 1
ATOM 5421 N N . VAL C 1 88 ? 16.143 44.619 65.499 1.00 36.58 88 VAL C N 1
ATOM 5422 C CA . VAL C 1 88 ? 16.273 44.884 64.011 1.00 31.20 88 VAL C CA 1
ATOM 5423 C C . VAL C 1 88 ? 16.523 46.366 63.875 1.00 32.28 88 VAL C C 1
ATOM 5424 O O . VAL C 1 88 ? 17.311 46.779 63.026 1.00 34.93 88 VAL C O 1
ATOM 5428 N N . PHE C 1 89 ? 15.861 47.190 64.718 1.00 29.46 89 PHE C N 1
ATOM 5429 C CA . PHE C 1 89 ? 16.048 48.619 64.628 1.00 26.76 89 PHE C CA 1
ATOM 5430 C C . PHE C 1 89 ? 17.515 48.956 64.885 1.00 36.44 89 PHE C C 1
ATOM 5431 O O . PHE C 1 89 ? 18.081 49.898 64.283 1.00 30.70 89 PHE C O 1
ATOM 5439 N N . SER C 1 90 ? 18.131 48.311 65.906 1.00 34.70 90 SER C N 1
ATOM 5440 C CA . SER C 1 90 ? 19.520 48.642 66.225 1.00 39.66 90 SER C CA 1
ATOM 5441 C C . SER C 1 90 ? 20.402 48.281 65.031 1.00 34.60 90 SER C C 1
ATOM 5442 O O . SER C 1 90 ? 21.280 49.050 64.746 1.00 33.41 90 SER C O 1
ATOM 5445 N N . ASN C 1 91 ? 20.216 47.035 64.484 1.00 33.34 91 ASN C N 1
ATOM 5446 C CA . ASN C 1 91 ? 21.008 46.693 63.325 1.00 37.72 91 ASN C CA 1
ATOM 5447 C C . ASN C 1 91 ? 20.810 47.651 62.164 1.00 36.38 91 ASN C C 1
ATOM 5448 O O . ASN C 1 91 ? 21.815 48.137 61.641 1.00 39.63 91 ASN C O 1
ATOM 5453 N N . CYS C 1 92 ? 19.572 48.055 61.854 1.00 37.95 92 CYS C N 1
ATOM 5454 C CA . CYS C 1 92 ? 19.333 48.976 60.726 1.00 37.88 92 CYS C CA 1
ATOM 5455 C C . CYS C 1 92 ? 19.941 50.341 60.891 1.00 33.13 92 CYS C C 1
ATOM 5456 O O . CYS C 1 92 ? 20.289 50.986 59.910 1.00 36.21 92 CYS C O 1
ATOM 5459 N N . LEU C 1 93 ? 20.158 50.788 62.133 1.00 36.40 93 LEU C N 1
ATOM 5460 C CA . LEU C 1 93 ? 20.690 52.111 62.395 1.00 37.01 93 LEU C CA 1
ATOM 5461 C C . LEU C 1 93 ? 22.154 52.144 62.820 1.00 32.72 93 LEU C C 1
ATOM 5462 O O . LEU C 1 93 ? 22.660 53.153 63.233 1.00 33.18 93 LEU C O 1
ATOM 5467 N N . ARG C 1 94 ? 22.873 51.071 62.563 1.00 34.41 94 ARG C N 1
ATOM 5468 C CA . ARG C 1 94 ? 24.242 50.891 62.984 1.00 43.82 94 ARG C CA 1
ATOM 5469 C C . ARG C 1 94 ? 25.186 51.895 62.349 1.00 42.69 94 ARG C C 1
ATOM 5470 O O . ARG C 1 94 ? 25.978 52.535 63.050 1.00 48.13 94 ARG C O 1
ATOM 5478 N N . SER C 1 95 ? 25.017 52.229 61.093 1.00 41.09 95 SER C N 1
ATOM 5479 C CA . SER C 1 95 ? 25.827 53.188 60.379 1.00 43.37 95 SER C CA 1
ATOM 5480 C C . SER C 1 95 ? 25.518 54.615 60.819 1.00 42.46 95 SER C C 1
ATOM 5481 O O . SER C 1 95 ? 26.317 55.482 60.489 1.00 46.31 95 SER C O 1
ATOM 5484 N N . SER C 1 96 ? 24.389 54.907 61.451 1.00 34.41 96 SER C N 1
ATOM 5485 C CA . SER C 1 96 ? 24.142 56.253 61.900 1.00 33.74 96 SER C CA 1
ATOM 5486 C C . SER C 1 96 ? 24.499 56.486 63.367 1.00 39.90 96 SER C C 1
ATOM 5487 O O . SER C 1 96 ? 24.669 57.620 63.746 1.00 38.54 96 SER C O 1
ATOM 5490 N N . GLY C 1 97 ? 24.469 55.442 64.234 1.00 37.60 97 GLY C N 1
ATOM 5491 C CA . GLY C 1 97 ? 24.700 55.747 65.633 1.00 30.80 97 GLY C CA 1
ATOM 5492 C C . GLY C 1 97 ? 24.592 54.421 66.404 1.00 38.64 97 GLY C C 1
ATOM 5493 O O . GLY C 1 97 ? 24.416 53.379 65.772 1.00 33.22 97 GLY C O 1
ATOM 5494 N N . ARG C 1 98 ? 24.694 54.554 67.717 1.00 41.06 98 ARG C N 1
ATOM 5495 C CA . ARG C 1 98 ? 24.611 53.466 68.689 1.00 43.88 98 ARG C CA 1
ATOM 5496 C C . ARG C 1 98 ? 23.202 53.556 69.342 1.00 39.33 98 ARG C C 1
ATOM 5497 O O . ARG C 1 98 ? 22.576 54.613 69.567 1.00 38.87 98 ARG C O 1
ATOM 5505 N N . THR C 1 99 ? 22.674 52.422 69.669 1.00 37.04 99 THR C N 1
ATOM 5506 C CA . THR C 1 99 ? 21.348 52.179 70.165 1.00 40.33 99 THR C CA 1
ATOM 5507 C C . THR C 1 99 ? 21.333 51.507 71.520 1.00 44.51 99 THR C C 1
ATOM 5508 O O . THR C 1 99 ? 21.968 50.481 71.669 1.00 43.96 99 THR C O 1
ATOM 5512 N N . GLY C 1 100 ? 20.526 52.103 72.402 1.00 39.38 100 GLY C N 1
ATOM 5513 C CA . GLY C 1 100 ? 20.416 51.403 73.689 1.00 35.90 100 GLY C CA 1
ATOM 5514 C C . GLY C 1 100 ? 18.910 51.302 73.981 1.00 39.92 100 GLY C C 1
ATOM 5515 O O . GLY C 1 100 ? 18.026 51.847 73.360 1.00 33.38 100 GLY C O 1
ATOM 5516 N N . ILE C 1 101 ? 18.578 50.594 75.054 1.00 40.75 101 ILE C N 1
ATOM 5517 C CA . ILE C 1 101 ? 17.198 50.337 75.426 1.00 42.78 101 ILE C CA 1
ATOM 5518 C C . ILE C 1 101 ? 16.802 50.810 76.794 1.00 41.42 101 ILE C C 1
ATOM 5519 O O . ILE C 1 101 ? 17.537 50.633 77.762 1.00 44.02 101 ILE C O 1
ATOM 5524 N N . ILE C 1 102 ? 15.671 51.471 76.883 1.00 37.66 102 ILE C N 1
ATOM 5525 C CA . ILE C 1 102 ? 15.033 51.893 78.125 1.00 36.44 102 ILE C CA 1
ATOM 5526 C C . ILE C 1 102 ? 14.118 50.733 78.548 1.00 39.76 102 ILE C C 1
ATOM 5527 O O . ILE C 1 102 ? 13.103 50.524 77.876 1.00 34.45 102 ILE C O 1
ATOM 5532 N N . ALA C 1 103 ? 14.527 49.993 79.568 1.00 38.66 103 ALA C N 1
ATOM 5533 C CA . ALA C 1 103 ? 13.755 48.822 80.009 1.00 45.82 103 ALA C CA 1
ATOM 5534 C C . ALA C 1 103 ? 12.371 49.276 80.452 1.00 44.52 103 ALA C C 1
ATOM 5535 O O . ALA C 1 103 ? 12.137 50.330 80.993 1.00 45.46 103 ALA C O 1
ATOM 5537 N N . SER C 1 104 ? 11.344 48.599 79.971 1.00 57.76 104 SER C N 1
ATOM 5538 C CA . SER C 1 104 ? 9.931 48.776 80.204 1.00 61.28 104 SER C CA 1
ATOM 5539 C C . SER C 1 104 ? 9.559 48.660 81.684 1.00 65.17 104 SER C C 1
ATOM 5540 O O . SER C 1 104 ? 9.936 47.648 82.312 1.00 62.59 104 SER C O 1
ATOM 5542 N N . GLU C 1 105 ? 8.826 49.629 82.221 1.00 69.99 105 GLU C N 1
ATOM 5543 C CA . GLU C 1 105 ? 8.509 49.479 83.641 1.00 82.81 105 GLU C CA 1
ATOM 5544 C C . GLU C 1 105 ? 7.566 48.284 83.822 1.00 89.47 105 GLU C C 1
ATOM 5545 O O . GLU C 1 105 ? 7.962 47.201 84.297 1.00 93.28 105 GLU C O 1
ATOM 5547 N N . GLU C 1 106 ? 6.318 48.437 83.374 1.00 88.86 106 GLU C N 1
ATOM 5548 C CA . GLU C 1 106 ? 5.283 47.438 83.654 1.00 86.65 106 GLU C CA 1
ATOM 5549 C C . GLU C 1 106 ? 4.926 46.445 82.571 1.00 82.79 106 GLU C C 1
ATOM 5550 O O . GLU C 1 106 ? 5.507 45.388 82.289 1.00 76.58 106 GLU C O 1
ATOM 5556 N N . GLU C 1 107 ? 3.832 46.748 81.872 1.00 79.47 107 GLU C N 1
ATOM 5557 C CA . GLU C 1 107 ? 3.376 46.017 80.704 1.00 72.73 107 GLU C CA 1
ATOM 5558 C C . GLU C 1 107 ? 3.663 46.942 79.502 1.00 66.13 107 GLU C C 1
ATOM 5559 O O . GLU C 1 107 ? 3.159 46.703 78.413 1.00 63.43 107 GLU C O 1
ATOM 5561 N N . ASP C 1 108 ? 4.549 47.905 79.681 1.00 55.95 108 ASP C N 1
ATOM 5562 C CA . ASP C 1 108 ? 4.951 48.908 78.702 1.00 52.33 108 ASP C CA 1
ATOM 5563 C C . ASP C 1 108 ? 5.940 48.269 77.734 1.00 47.60 108 ASP C C 1
ATOM 5564 O O . ASP C 1 108 ? 6.570 47.293 78.156 1.00 43.92 108 ASP C O 1
ATOM 5569 N N . VAL C 1 109 ? 6.080 48.679 76.511 1.00 45.37 109 VAL C N 1
ATOM 5570 C CA . VAL C 1 109 ? 7.008 48.177 75.523 1.00 37.01 109 VAL C CA 1
ATOM 5571 C C . VAL C 1 109 ? 8.376 48.788 75.817 1.00 25.56 109 VAL C C 1
ATOM 5572 O O . VAL C 1 109 ? 8.462 49.969 76.090 1.00 31.69 109 VAL C O 1
ATOM 5576 N N . PRO C 1 110 ? 9.369 47.992 75.733 1.00 27.21 110 PRO C N 1
ATOM 5577 C CA . PRO C 1 110 ? 10.763 48.556 75.850 1.00 37.81 110 PRO C CA 1
ATOM 5578 C C . PRO C 1 110 ? 11.055 49.503 74.665 1.00 36.52 110 PRO C C 1
ATOM 5579 O O . PRO C 1 110 ? 10.782 49.161 73.496 1.00 39.35 110 PRO C O 1
ATOM 5583 N N . VAL C 1 111 ? 11.603 50.665 74.883 1.00 29.78 111 VAL C N 1
ATOM 5584 C CA . VAL C 1 111 ? 11.884 51.709 73.930 1.00 30.06 111 VAL C CA 1
ATOM 5585 C C . VAL C 1 111 ? 13.305 51.705 73.448 1.00 30.99 111 VAL C C 1
ATOM 5586 O O . VAL C 1 111 ? 14.178 51.722 74.326 1.00 29.16 111 VAL C O 1
ATOM 5590 N N . ALA C 1 112 ? 13.615 51.625 72.128 1.00 26.20 112 ALA C N 1
ATOM 5591 C CA . ALA C 1 112 ? 15.001 51.726 71.714 1.00 27.11 112 ALA C CA 1
ATOM 5592 C C . ALA C 1 112 ? 15.352 53.202 71.498 1.00 30.54 112 ALA C C 1
ATOM 5593 O O . ALA C 1 112 ? 14.569 54.087 71.045 1.00 29.64 112 ALA C O 1
ATOM 5595 N N . VAL C 1 113 ? 16.592 53.560 71.842 1.00 29.66 113 VAL C N 1
ATOM 5596 C CA . VAL C 1 113 ? 16.973 54.964 71.710 1.00 31.21 113 VAL C CA 1
ATOM 5597 C C . VAL C 1 113 ? 18.292 54.959 70.927 1.00 32.81 113 VAL C C 1
ATOM 5598 O O . VAL C 1 113 ? 19.197 54.288 71.351 1.00 35.50 113 VAL C O 1
ATOM 5602 N N . GLU C 1 114 ? 18.332 55.682 69.788 1.00 33.97 114 GLU C N 1
ATOM 5603 C CA . GLU C 1 114 ? 19.561 55.676 68.990 1.00 35.54 114 GLU C CA 1
ATOM 5604 C C . GLU C 1 114 ? 20.229 57.034 69.076 1.00 35.01 114 GLU C C 1
ATOM 5605 O O . GLU C 1 114 ? 19.569 58.063 68.916 1.00 36.09 114 GLU C O 1
ATOM 5611 N N . GLU C 1 115 ? 21.550 57.035 69.260 1.00 28.22 115 GLU C N 1
ATOM 5612 C CA . GLU C 1 115 ? 22.201 58.362 69.367 1.00 40.46 115 GLU C CA 1
ATOM 5613 C C . GLU C 1 115 ? 23.204 58.474 68.226 1.00 34.99 115 GLU C C 1
ATOM 5614 O O . GLU C 1 115 ? 24.064 57.620 68.130 1.00 32.41 115 GLU C O 1
ATOM 5620 N N . SER C 1 116 ? 22.935 59.381 67.306 1.00 32.83 116 SER C N 1
ATOM 5621 C CA . SER C 1 116 ? 23.821 59.373 66.098 1.00 36.92 116 SER C CA 1
ATOM 5622 C C . SER C 1 116 ? 25.236 59.640 66.545 1.00 38.18 116 SER C C 1
ATOM 5623 O O . SER C 1 116 ? 25.478 60.426 67.460 1.00 44.58 116 SER C O 1
ATOM 5626 N N . TYR C 1 117 ? 26.190 59.019 65.907 1.00 43.04 117 TYR C N 1
ATOM 5627 C CA . TYR C 1 117 ? 27.604 59.138 66.176 1.00 42.82 117 TYR C CA 1
ATOM 5628 C C . TYR C 1 117 ? 28.051 60.591 66.080 1.00 46.48 117 TYR C C 1
ATOM 5629 O O . TYR C 1 117 ? 28.905 60.998 66.864 1.00 43.65 117 TYR C O 1
ATOM 5638 N N . SER C 1 118 ? 27.451 61.397 65.217 1.00 41.25 118 SER C N 1
ATOM 5639 C CA . SER C 1 118 ? 27.778 62.788 65.124 1.00 45.05 118 SER C CA 1
ATOM 5640 C C . SER C 1 118 ? 27.196 63.619 66.265 1.00 41.18 118 SER C C 1
ATOM 5641 O O . SER C 1 118 ? 27.252 64.836 66.092 1.00 38.80 118 SER C O 1
ATOM 5644 N N . GLY C 1 119 ? 26.397 63.085 67.175 1.00 34.52 119 GLY C N 1
ATOM 5645 C CA . GLY C 1 119 ? 25.717 63.989 68.121 1.00 42.32 119 GLY C CA 1
ATOM 5646 C C . GLY C 1 119 ? 24.618 64.858 67.521 1.00 42.62 119 GLY C C 1
ATOM 5647 O O . GLY C 1 119 ? 24.011 65.599 68.317 1.00 40.07 119 GLY C O 1
ATOM 5648 N N . ASN C 1 120 ? 24.201 64.788 66.240 1.00 37.34 120 ASN C N 1
ATOM 5649 C CA . ASN C 1 120 ? 23.150 65.737 65.810 1.00 27.14 120 ASN C CA 1
ATOM 5650 C C . ASN C 1 120 ? 21.735 65.257 66.093 1.00 30.22 120 ASN C C 1
ATOM 5651 O O . ASN C 1 120 ? 20.785 66.032 66.071 1.00 30.82 120 ASN C O 1
ATOM 5656 N N . TYR C 1 121 ? 21.502 63.927 66.136 1.00 29.66 121 TYR C N 1
ATOM 5657 C CA . TYR C 1 121 ? 20.121 63.460 66.233 1.00 33.64 121 TYR C CA 1
ATOM 5658 C C . TYR C 1 121 ? 20.033 62.362 67.265 1.00 34.12 121 TYR C C 1
ATOM 5659 O O . TYR C 1 121 ? 20.956 61.575 67.415 1.00 25.84 121 TYR C O 1
ATOM 5668 N N . ILE C 1 122 ? 18.871 62.294 67.894 1.00 34.90 122 ILE C N 1
ATOM 5669 C CA . ILE C 1 122 ? 18.544 61.184 68.760 1.00 33.45 122 ILE C CA 1
ATOM 5670 C C . ILE C 1 122 ? 17.200 60.615 68.234 1.00 31.07 122 ILE C C 1
ATOM 5671 O O . ILE C 1 122 ? 16.272 61.396 68.071 1.00 29.84 122 ILE C O 1
ATOM 5676 N N . VAL C 1 123 ? 17.134 59.308 68.005 1.00 30.67 123 VAL C N 1
ATOM 5677 C CA . VAL C 1 123 ? 15.868 58.720 67.571 1.00 31.98 123 VAL C CA 1
ATOM 5678 C C . VAL C 1 123 ? 15.221 57.946 68.714 1.00 24.93 123 VAL C C 1
ATOM 5679 O O . VAL C 1 123 ? 15.901 57.038 69.232 1.00 31.59 123 VAL C O 1
ATOM 5683 N N . VAL C 1 124 ? 13.974 58.208 69.094 1.00 27.62 124 VAL C N 1
ATOM 5684 C CA . VAL C 1 124 ? 13.333 57.451 70.177 1.00 33.73 124 VAL C CA 1
ATOM 5685 C C . VAL C 1 124 ? 12.302 56.526 69.523 1.00 31.12 124 VAL C C 1
ATOM 5686 O O . VAL C 1 124 ? 11.383 57.001 68.868 1.00 30.30 124 VAL C O 1
ATOM 5690 N N . PHE C 1 125 ? 12.526 55.231 69.559 1.00 27.11 125 PHE C N 1
ATOM 5691 C CA . PHE C 1 125 ? 11.752 54.327 68.762 1.00 29.08 125 PHE C CA 1
ATOM 5692 C C . PHE C 1 125 ? 10.930 53.386 69.650 1.00 34.42 125 PHE C C 1
ATOM 5693 O O . PHE C 1 125 ? 11.503 52.498 70.297 1.00 29.94 125 PHE C O 1
ATOM 5701 N N . ASP C 1 126 ? 9.607 53.437 69.450 1.00 30.19 126 ASP C N 1
ATOM 5702 C CA . ASP C 1 126 ? 8.724 52.438 70.111 1.00 33.01 126 ASP C CA 1
ATOM 5703 C C . ASP C 1 126 ? 8.575 51.294 69.134 1.00 36.06 126 ASP C C 1
ATOM 5704 O O . ASP C 1 126 ? 7.835 51.556 68.176 1.00 31.32 126 ASP C O 1
ATOM 5709 N N . PRO C 1 127 ? 9.106 50.101 69.340 1.00 30.88 127 PRO C N 1
ATOM 5710 C CA . PRO C 1 127 ? 9.067 49.070 68.301 1.00 29.53 127 PRO C CA 1
ATOM 5711 C C . PRO C 1 127 ? 7.662 48.686 67.865 1.00 34.82 127 PRO C C 1
ATOM 5712 O O . PRO C 1 127 ? 7.393 48.327 66.709 1.00 29.23 127 PRO C O 1
ATOM 5716 N N . LEU C 1 128 ? 6.783 48.484 68.847 1.00 28.95 128 LEU C N 1
ATOM 5717 C CA . LEU C 1 128 ? 5.383 48.045 68.536 1.00 30.65 128 LEU C CA 1
ATOM 5718 C C . LEU C 1 128 ? 4.536 48.865 69.494 1.00 32.56 128 LEU C C 1
ATOM 5719 O O . LEU C 1 128 ? 5.158 49.446 70.388 1.00 34.69 128 LEU C O 1
ATOM 5724 N N . ASP C 1 129 ? 3.249 48.963 69.336 1.00 34.00 129 ASP C N 1
ATOM 5725 C CA . ASP C 1 129 ? 2.440 49.890 70.054 1.00 35.96 129 ASP C CA 1
ATOM 5726 C C . ASP C 1 129 ? 1.807 49.250 71.279 1.00 39.81 129 ASP C C 1
ATOM 5727 O O . ASP C 1 129 ? 1.090 49.996 71.894 1.00 39.66 129 ASP C O 1
ATOM 5732 N N . GLY C 1 130 ? 2.115 48.024 71.630 1.00 37.99 130 GLY C N 1
ATOM 5733 C CA . GLY C 1 130 ? 1.633 47.365 72.808 1.00 33.69 130 GLY C CA 1
ATOM 5734 C C . GLY C 1 130 ? 2.346 46.029 73.052 1.00 37.64 130 GLY C C 1
ATOM 5735 O O . GLY C 1 130 ? 3.132 45.535 72.240 1.00 39.27 130 GLY C O 1
ATOM 5736 N N . SER C 1 131 ? 1.993 45.421 74.199 1.00 41.90 131 SER C N 1
ATOM 5737 C CA . SER C 1 131 ? 2.628 44.150 74.562 1.00 44.56 131 SER C CA 1
ATOM 5738 C C . SER C 1 131 ? 1.565 43.101 74.769 1.00 45.54 131 SER C C 1
ATOM 5739 O O . SER C 1 131 ? 1.768 41.998 75.236 1.00 45.54 131 SER C O 1
ATOM 5742 N N . SER C 1 132 ? 0.349 43.423 74.370 1.00 43.57 132 SER C N 1
ATOM 5743 C CA . SER C 1 132 ? -0.772 42.481 74.480 1.00 43.56 132 SER C CA 1
ATOM 5744 C C . SER C 1 132 ? -1.086 41.814 73.139 1.00 46.58 132 SER C C 1
ATOM 5745 O O . SER C 1 132 ? -1.180 42.539 72.131 1.00 42.81 132 SER C O 1
ATOM 5748 N N . ASN C 1 133 ? -1.370 40.511 73.101 1.00 38.70 133 ASN C N 1
ATOM 5749 C CA . ASN C 1 133 ? -1.778 39.818 71.911 1.00 42.67 133 ASN C CA 1
ATOM 5750 C C . ASN C 1 133 ? -3.197 40.207 71.450 1.00 46.38 133 ASN C C 1
ATOM 5751 O O . ASN C 1 133 ? -3.518 40.239 70.256 1.00 36.75 133 ASN C O 1
ATOM 5756 N N . LEU C 1 134 ? -4.043 40.453 72.475 1.00 30.31 134 LEU C N 1
ATOM 5757 C CA . LEU C 1 134 ? -5.430 40.809 72.231 1.00 38.44 134 LEU C CA 1
ATOM 5758 C C . LEU C 1 134 ? -5.424 42.065 71.336 1.00 35.17 134 LEU C C 1
ATOM 5759 O O . LEU C 1 134 ? -6.163 42.090 70.387 1.00 36.98 134 LEU C O 1
ATOM 5764 N N . ASP C 1 135 ? -4.718 43.095 71.783 1.00 33.55 135 ASP C N 1
ATOM 5765 C CA . ASP C 1 135 ? -4.671 44.395 71.138 1.00 37.33 135 ASP C CA 1
ATOM 5766 C C . ASP C 1 135 ? -3.878 44.425 69.821 1.00 34.35 135 ASP C C 1
ATOM 5767 O O . ASP C 1 135 ? -3.928 45.403 69.116 1.00 34.96 135 ASP C O 1
ATOM 5772 N N . ALA C 1 136 ? -3.184 43.361 69.505 1.00 38.03 136 ALA C N 1
ATOM 5773 C CA . ALA C 1 136 ? -2.430 43.201 68.276 1.00 36.27 136 ALA C CA 1
ATOM 5774 C C . ALA C 1 136 ? -3.083 42.105 67.444 1.00 35.21 136 ALA C C 1
ATOM 5775 O O . ALA C 1 136 ? -2.381 41.682 66.530 1.00 32.69 136 ALA C O 1
ATOM 5777 N N . ALA C 1 137 ? -4.365 41.792 67.714 1.00 34.21 137 ALA C N 1
ATOM 5778 C CA . ALA C 1 137 ? -4.934 40.719 66.830 1.00 39.77 137 ALA C CA 1
ATOM 5779 C C . ALA C 1 137 ? -5.041 41.177 65.364 1.00 33.02 137 ALA C C 1
ATOM 5780 O O . ALA C 1 137 ? -4.877 40.348 64.472 1.00 35.03 137 ALA C O 1
ATOM 5782 N N . VAL C 1 138 ? -5.305 42.454 65.056 1.00 28.58 138 VAL C N 1
ATOM 5783 C CA . VAL C 1 138 ? -5.432 42.819 63.609 1.00 24.69 138 VAL C CA 1
ATOM 5784 C C . VAL C 1 138 ? -4.406 43.866 63.218 1.00 28.06 138 VAL C C 1
ATOM 5785 O O . VAL C 1 138 ? -4.208 44.105 62.029 1.00 34.33 138 VAL C O 1
ATOM 5789 N N . SER C 1 139 ? -3.820 44.589 64.188 1.00 24.14 139 SER C N 1
ATOM 5790 C CA . SER C 1 139 ? -2.913 45.639 63.862 1.00 26.91 139 SER C CA 1
ATOM 5791 C C . SER C 1 139 ? -1.992 45.978 65.052 1.00 28.80 139 SER C C 1
ATOM 5792 O O . SER C 1 139 ? -2.283 45.718 66.211 1.00 30.01 139 SER C O 1
ATOM 5795 N N . THR C 1 140 ? -0.852 46.528 64.623 1.00 23.05 140 THR C N 1
ATOM 5796 C CA . THR C 1 140 ? 0.145 47.072 65.509 1.00 25.71 140 THR C CA 1
ATOM 5797 C C . THR C 1 140 ? 0.973 48.085 64.693 1.00 30.45 140 THR C C 1
ATOM 5798 O O . THR C 1 140 ? 0.542 48.496 63.571 1.00 24.91 140 THR C O 1
ATOM 5802 N N . GLY C 1 141 ? 1.978 48.691 65.374 1.00 21.78 141 GLY C N 1
ATOM 5803 C CA . GLY C 1 141 ? 2.764 49.643 64.597 1.00 27.97 141 GLY C CA 1
ATOM 5804 C C . GLY C 1 141 ? 3.963 50.161 65.384 1.00 31.91 141 GLY C C 1
ATOM 5805 O O . GLY C 1 141 ? 4.016 49.981 66.578 1.00 28.71 141 GLY C O 1
ATOM 5806 N N . SER C 1 142 ? 4.951 50.723 64.688 1.00 24.00 142 SER C N 1
ATOM 5807 C CA . SER C 1 142 ? 6.082 51.374 65.368 1.00 26.17 142 SER C CA 1
ATOM 5808 C C . SER C 1 142 ? 5.853 52.902 65.361 1.00 31.39 142 SER C C 1
ATOM 5809 O O . SER C 1 142 ? 5.237 53.533 64.485 1.00 27.73 142 SER C O 1
ATOM 5812 N N . ILE C 1 143 ? 6.350 53.602 66.358 1.00 25.58 143 ILE C N 1
ATOM 5813 C CA . ILE C 1 143 ? 6.288 55.034 66.550 1.00 25.56 143 ILE C CA 1
ATOM 5814 C C . ILE C 1 143 ? 7.682 55.584 66.814 1.00 29.85 143 ILE C C 1
ATOM 5815 O O . ILE C 1 143 ? 8.360 55.031 67.682 1.00 25.94 143 ILE C O 1
ATOM 5820 N N . PHE C 1 144 ? 7.999 56.708 66.155 1.00 24.87 144 PHE C N 1
ATOM 5821 C CA . PHE C 1 144 ? 9.349 57.266 66.400 1.00 25.94 144 PHE C CA 1
ATOM 5822 C C . PHE C 1 144 ? 9.255 58.790 66.406 1.00 28.31 144 PHE C C 1
ATOM 5823 O O . PHE C 1 144 ? 8.264 59.406 65.993 1.00 28.72 144 PHE C O 1
ATOM 5831 N N . GLY C 1 145 ? 10.221 59.401 67.098 1.00 27.11 145 GLY C N 1
ATOM 5832 C CA . GLY C 1 145 ? 10.360 60.837 67.198 1.00 28.72 145 GLY C CA 1
ATOM 5833 C C . GLY C 1 145 ? 11.845 61.125 66.966 1.00 26.58 145 GLY C C 1
ATOM 5834 O O . GLY C 1 145 ? 12.665 60.281 67.348 1.00 30.56 145 GLY C O 1
ATOM 5835 N N . ILE C 1 146 ? 12.242 62.157 66.290 1.00 26.40 146 ILE C N 1
ATOM 5836 C CA . ILE C 1 146 ? 13.637 62.463 66.047 1.00 24.89 146 ILE C CA 1
ATOM 5837 C C . ILE C 1 146 ? 13.891 63.880 66.644 1.00 27.62 146 ILE C C 1
ATOM 5838 O O . ILE C 1 146 ? 13.105 64.758 66.454 1.00 28.76 146 ILE C O 1
ATOM 5843 N N . TYR C 1 147 ? 14.889 63.915 67.517 1.00 28.77 147 TYR C N 1
ATOM 5844 C CA . TYR C 1 147 ? 15.151 65.124 68.294 1.00 36.07 147 TYR C CA 1
ATOM 5845 C C . TYR C 1 147 ? 16.582 65.583 67.924 1.00 35.70 147 TYR C C 1
ATOM 5846 O O . TYR C 1 147 ? 17.488 64.799 67.593 1.00 30.30 147 TYR C O 1
ATOM 5855 N N . SER C 1 148 ? 16.761 66.892 68.017 1.00 34.61 148 SER C N 1
ATOM 5856 C CA . SER C 1 148 ? 18.052 67.533 67.802 1.00 43.75 148 SER C CA 1
ATOM 5857 C C . SER C 1 148 ? 18.595 67.873 69.204 1.00 42.47 148 SER C C 1
ATOM 5858 O O . SER C 1 148 ? 18.156 68.928 69.670 1.00 40.52 148 SER C O 1
ATOM 5861 N N . PRO C 1 149 ? 19.438 67.066 69.776 1.00 45.47 149 PRO C N 1
ATOM 5862 C CA . PRO C 1 149 ? 19.917 67.159 71.122 1.00 47.74 149 PRO C CA 1
ATOM 5863 C C . PRO C 1 149 ? 20.953 68.232 71.397 1.00 59.83 149 PRO C C 1
ATOM 5864 O O . PRO C 1 149 ? 21.755 68.608 70.523 1.00 59.31 149 PRO C O 1
ATOM 5868 N N . ASN C 1 150 ? 20.997 68.578 72.677 1.00 67.81 150 ASN C N 1
ATOM 5869 C CA . ASN C 1 150 ? 21.980 69.562 73.160 1.00 76.73 150 ASN C CA 1
ATOM 5870 C C . ASN C 1 150 ? 23.096 68.894 73.947 1.00 76.39 150 ASN C C 1
ATOM 5871 O O . ASN C 1 150 ? 24.045 69.606 74.291 1.00 82.93 150 ASN C O 1
ATOM 5876 N N . ASP C 1 151 ? 23.078 67.572 74.117 1.00 67.17 151 ASP C N 1
ATOM 5877 C CA . ASP C 1 151 ? 24.083 66.844 74.846 1.00 65.82 151 ASP C CA 1
ATOM 5878 C C . ASP C 1 151 ? 24.232 65.407 74.358 1.00 66.16 151 ASP C C 1
ATOM 5879 O O . ASP C 1 151 ? 23.411 64.894 73.619 1.00 70.99 151 ASP C O 1
ATOM 5881 N N . GLU C 1 152 ? 25.217 64.700 74.856 1.00 64.63 152 GLU C N 1
ATOM 5882 C CA . GLU C 1 152 ? 25.461 63.307 74.606 1.00 66.86 152 GLU C CA 1
ATOM 5883 C C . GLU C 1 152 ? 25.030 62.491 75.822 1.00 63.61 152 GLU C C 1
ATOM 5884 O O . GLU C 1 152 ? 25.376 62.831 76.945 1.00 65.00 152 GLU C O 1
ATOM 5890 N N . CYS C 1 153 ? 24.234 61.460 75.528 1.00 64.84 153 CYS C N 1
ATOM 5891 C CA . CYS C 1 153 ? 23.764 60.560 76.578 1.00 64.25 153 CYS C CA 1
ATOM 5892 C C . CYS C 1 153 ? 24.479 59.232 76.567 1.00 70.93 153 CYS C C 1
ATOM 5893 O O . CYS C 1 153 ? 25.475 59.076 77.291 1.00 83.13 153 CYS C O 1
ATOM 5896 N N . LEU C 1 154 ? 24.020 58.276 75.779 1.00 68.77 154 LEU C N 1
ATOM 5897 C CA . LEU C 1 154 ? 24.671 56.988 75.819 1.00 74.83 154 LEU C CA 1
ATOM 5898 C C . LEU C 1 154 ? 26.157 57.208 75.559 1.00 74.72 154 LEU C C 1
ATOM 5899 O O . LEU C 1 154 ? 26.614 58.274 75.161 1.00 73.16 154 LEU C O 1
ATOM 5904 N N . PRO C 1 155 ? 26.759 56.038 75.733 1.00 76.69 155 PRO C N 1
ATOM 5905 C CA . PRO C 1 155 ? 28.176 56.019 75.393 1.00 81.26 155 PRO C CA 1
ATOM 5906 C C . PRO C 1 155 ? 28.462 54.536 75.572 1.00 81.39 155 PRO C C 1
ATOM 5907 O O . PRO C 1 155 ? 28.064 53.969 76.572 1.00 88.47 155 PRO C O 1
ATOM 5909 N N . ASP C 1 156 ? 29.042 54.064 74.488 1.00 80.23 156 ASP C N 1
ATOM 5910 C CA . ASP C 1 156 ? 29.464 52.689 74.441 1.00 78.54 156 ASP C CA 1
ATOM 5911 C C . ASP C 1 156 ? 28.323 51.693 74.633 1.00 75.88 156 ASP C C 1
ATOM 5912 O O . ASP C 1 156 ? 27.160 51.965 74.911 1.00 80.50 156 ASP C O 1
ATOM 5914 N N . PHE C 1 157 ? 28.833 50.469 74.470 1.00 65.38 157 PHE C N 1
ATOM 5915 C CA . PHE C 1 157 ? 28.057 49.266 74.654 1.00 58.26 157 PHE C CA 1
ATOM 5916 C C . PHE C 1 157 ? 28.955 48.162 75.272 1.00 52.49 157 PHE C C 1
ATOM 5917 O O . PHE C 1 157 ? 29.405 47.193 74.627 1.00 69.21 157 PHE C O 1
ATOM 5919 N N . ASP C 1 162 ? 20.873 42.316 75.897 1.00 83.15 162 ASP C N 1
ATOM 5920 C CA . ASP C 1 162 ? 21.516 43.431 76.572 1.00 84.99 162 ASP C CA 1
ATOM 5921 C C . ASP C 1 162 ? 23.009 43.466 76.292 1.00 87.09 162 ASP C C 1
ATOM 5922 O O . ASP C 1 162 ? 23.845 42.652 75.947 1.00 92.40 162 ASP C O 1
ATOM 5924 N N . ASP C 1 163 ? 23.577 44.594 76.412 1.00 87.28 163 ASP C N 1
ATOM 5925 C CA . ASP C 1 163 ? 24.314 45.777 76.544 1.00 85.97 163 ASP C CA 1
ATOM 5926 C C . ASP C 1 163 ? 23.052 46.682 76.497 1.00 83.90 163 ASP C C 1
ATOM 5927 O O . ASP C 1 163 ? 22.340 46.639 77.504 1.00 90.71 163 ASP C O 1
ATOM 5929 N N . ASN C 1 164 ? 22.682 47.222 75.355 1.00 75.96 164 ASN C N 1
ATOM 5930 C CA . ASN C 1 164 ? 21.379 47.831 75.213 1.00 72.49 164 ASN C CA 1
ATOM 5931 C C . ASN C 1 164 ? 20.777 48.454 76.436 1.00 60.97 164 ASN C C 1
ATOM 5932 O O . ASN C 1 164 ? 20.625 49.676 76.391 1.00 55.88 164 ASN C O 1
ATOM 5937 N N . THR C 1 165 ? 20.345 47.787 77.498 1.00 57.00 165 THR C N 1
ATOM 5938 C CA . THR C 1 165 ? 19.803 48.494 78.637 1.00 57.17 165 THR C CA 1
ATOM 5939 C C . THR C 1 165 ? 20.609 49.710 79.094 1.00 53.49 165 THR C C 1
ATOM 5940 O O . THR C 1 165 ? 21.745 49.541 79.523 1.00 58.30 165 THR C O 1
ATOM 5944 N N . LEU C 1 166 ? 19.920 50.847 79.138 1.00 44.25 166 LEU C N 1
ATOM 5945 C CA . LEU C 1 166 ? 20.461 52.102 79.636 1.00 43.50 166 LEU C CA 1
ATOM 5946 C C . LEU C 1 166 ? 20.256 52.121 81.162 1.00 49.33 166 LEU C C 1
ATOM 5947 O O . LEU C 1 166 ? 19.233 51.572 81.578 1.00 40.71 166 LEU C O 1
ATOM 5952 N N . GLY C 1 167 ? 21.246 52.685 81.838 1.00 54.05 167 GLY C N 1
ATOM 5953 C CA . GLY C 1 167 ? 21.067 52.704 83.314 1.00 54.90 167 GLY C CA 1
ATOM 5954 C C . GLY C 1 167 ? 20.252 53.954 83.608 1.00 56.49 167 GLY C C 1
ATOM 5955 O O . GLY C 1 167 ? 20.067 54.691 82.633 1.00 48.49 167 GLY C O 1
ATOM 5956 N N . THR C 1 168 ? 19.925 54.128 84.885 1.00 51.71 168 THR C N 1
ATOM 5957 C CA . THR C 1 168 ? 19.186 55.275 85.351 1.00 55.98 168 THR C CA 1
ATOM 5958 C C . THR C 1 168 ? 19.675 56.595 84.793 1.00 46.75 168 THR C C 1
ATOM 5959 O O . THR C 1 168 ? 18.907 57.516 84.530 1.00 48.79 168 THR C O 1
ATOM 5963 N N . GLU C 1 169 ? 20.971 56.755 84.824 1.00 47.15 169 GLU C N 1
ATOM 5964 C CA . GLU C 1 169 ? 21.619 57.991 84.449 1.00 53.43 169 GLU C CA 1
ATOM 5965 C C . GLU C 1 169 ? 21.472 58.240 82.945 1.00 47.81 169 GLU C C 1
ATOM 5966 O O . GLU C 1 169 ? 21.163 59.388 82.634 1.00 47.59 169 GLU C O 1
ATOM 5972 N N . GLU C 1 170 ? 21.654 57.274 82.081 1.00 50.80 170 GLU C N 1
ATOM 5973 C CA . GLU C 1 170 ? 21.480 57.536 80.626 1.00 48.06 170 GLU C CA 1
ATOM 5974 C C . GLU C 1 170 ? 20.047 57.869 80.341 1.00 46.47 170 GLU C C 1
ATOM 5975 O O . GLU C 1 170 ? 19.721 58.886 79.713 1.00 43.33 170 GLU C O 1
ATOM 5981 N N . GLN C 1 171 ? 19.143 57.110 81.002 1.00 45.13 171 GLN C N 1
ATOM 5982 C CA . GLN C 1 171 ? 17.707 57.376 80.880 1.00 40.96 171 GLN C CA 1
ATOM 5983 C C . GLN C 1 171 ? 17.318 58.786 81.231 1.00 41.76 171 GLN C C 1
ATOM 5984 O O . GLN C 1 171 ? 16.626 59.463 80.445 1.00 46.05 171 GLN C O 1
ATOM 5990 N N . ARG C 1 172 ? 17.876 59.314 82.314 1.00 34.74 172 ARG C N 1
ATOM 5991 C CA . ARG C 1 172 ? 17.521 60.673 82.745 1.00 35.30 172 ARG C CA 1
ATOM 5992 C C . ARG C 1 172 ? 18.076 61.644 81.716 1.00 34.95 172 ARG C C 1
ATOM 5993 O O . ARG C 1 172 ? 17.467 62.618 81.335 1.00 37.51 172 ARG C O 1
ATOM 6001 N N . CYS C 1 173 ? 19.323 61.387 81.266 1.00 36.23 173 CYS C N 1
ATOM 6002 C CA . CYS C 1 173 ? 19.885 62.288 80.244 1.00 42.03 173 CYS C CA 1
ATOM 6003 C C . CYS C 1 173 ? 18.882 62.362 79.089 1.00 44.20 173 CYS C C 1
ATOM 6004 O O . CYS C 1 173 ? 18.361 63.417 78.790 1.00 52.53 173 CYS C O 1
ATOM 6007 N N . ILE C 1 174 ? 18.547 61.138 78.555 1.00 42.88 174 ILE C N 1
ATOM 6008 C CA . ILE C 1 174 ? 17.627 61.119 77.399 1.00 37.82 174 ILE C CA 1
ATOM 6009 C C . ILE C 1 174 ? 16.331 61.839 77.595 1.00 38.70 174 ILE C C 1
ATOM 6010 O O . ILE C 1 174 ? 15.961 62.677 76.758 1.00 44.93 174 ILE C O 1
ATOM 6015 N N . VAL C 1 175 ? 15.722 61.794 78.771 1.00 37.49 175 VAL C N 1
ATOM 6016 C CA . VAL C 1 175 ? 14.487 62.457 79.109 1.00 35.66 175 VAL C CA 1
ATOM 6017 C C . VAL C 1 175 ? 14.746 63.957 79.218 1.00 40.89 175 VAL C C 1
ATOM 6018 O O . VAL C 1 175 ? 13.824 64.712 78.936 1.00 40.49 175 VAL C O 1
ATOM 6022 N N . ASN C 1 176 ? 15.955 64.331 79.626 1.00 38.09 176 ASN C N 1
ATOM 6023 C CA . ASN C 1 176 ? 16.262 65.749 79.723 1.00 43.32 176 ASN C CA 1
ATOM 6024 C C . ASN C 1 176 ? 16.609 66.366 78.369 1.00 44.23 176 ASN C C 1
ATOM 6025 O O . ASN C 1 176 ? 16.246 67.515 78.189 1.00 42.63 176 ASN C O 1
ATOM 6030 N N . VAL C 1 177 ? 17.259 65.606 77.504 1.00 36.26 177 VAL C N 1
ATOM 6031 C CA . VAL C 1 177 ? 17.636 66.138 76.193 1.00 43.48 177 VAL C CA 1
ATOM 6032 C C . VAL C 1 177 ? 16.512 66.146 75.183 1.00 42.48 177 VAL C C 1
ATOM 6033 O O . VAL C 1 177 ? 16.587 66.948 74.260 1.00 42.99 177 VAL C O 1
ATOM 6037 N N . CYS C 1 178 ? 15.516 65.266 75.294 1.00 41.41 178 CYS C N 1
ATOM 6038 C CA . CYS C 1 178 ? 14.497 65.209 74.248 1.00 40.76 178 CYS C CA 1
ATOM 6039 C C . CYS C 1 178 ? 13.308 66.007 74.716 1.00 44.51 178 CYS C C 1
ATOM 6040 O O . CYS C 1 178 ? 12.552 65.519 75.575 1.00 50.41 178 CYS C O 1
ATOM 6043 N N . GLN C 1 179 ? 13.144 67.164 74.125 1.00 41.74 179 GLN C N 1
ATOM 6044 C CA . GLN C 1 179 ? 12.094 68.070 74.529 1.00 43.63 179 GLN C CA 1
ATOM 6045 C C . GLN C 1 179 ? 11.107 68.247 73.402 1.00 40.77 179 GLN C C 1
ATOM 6046 O O . GLN C 1 179 ? 11.286 69.052 72.492 1.00 48.25 179 GLN C O 1
ATOM 6052 N N . PRO C 1 180 ? 10.013 67.538 73.480 1.00 42.48 180 PRO C N 1
ATOM 6053 C CA . PRO C 1 180 ? 9.005 67.566 72.438 1.00 43.16 180 PRO C CA 1
ATOM 6054 C C . PRO C 1 180 ? 8.663 68.943 71.939 1.00 47.40 180 PRO C C 1
ATOM 6055 O O . PRO C 1 180 ? 8.361 69.042 70.753 1.00 46.20 180 PRO C O 1
ATOM 6059 N N . GLY C 1 181 ? 8.539 69.917 72.822 1.00 43.63 181 GLY C N 1
ATOM 6060 C CA . GLY C 1 181 ? 8.090 71.235 72.426 1.00 45.00 181 GLY C CA 1
ATOM 6061 C C . GLY C 1 181 ? 9.202 72.026 71.755 1.00 48.39 181 GLY C C 1
ATOM 6062 O O . GLY C 1 181 ? 8.816 73.028 71.182 1.00 48.49 181 GLY C O 1
ATOM 6063 N N . SER C 1 182 ? 10.482 71.670 71.811 1.00 47.75 182 SER C N 1
ATOM 6064 C CA . SER C 1 182 ? 11.462 72.546 71.178 1.00 47.85 182 SER C CA 1
ATOM 6065 C C . SER C 1 182 ? 12.455 71.866 70.281 1.00 46.47 182 SER C C 1
ATOM 6066 O O . SER C 1 182 ? 12.867 72.480 69.271 1.00 48.80 182 SER C O 1
ATOM 6069 N N . ASN C 1 183 ? 12.967 70.671 70.611 1.00 35.61 183 ASN C N 1
ATOM 6070 C CA . ASN C 1 183 ? 13.823 70.057 69.587 1.00 33.79 183 ASN C CA 1
ATOM 6071 C C . ASN C 1 183 ? 13.305 68.787 68.909 1.00 32.04 183 ASN C C 1
ATOM 6072 O O . ASN C 1 183 ? 14.121 67.986 68.408 1.00 33.89 183 ASN C O 1
ATOM 6077 N N . LEU C 1 184 ? 12.006 68.520 68.846 1.00 34.62 184 LEU C N 1
ATOM 6078 C CA . LEU C 1 184 ? 11.398 67.394 68.140 1.00 36.31 184 LEU C CA 1
ATOM 6079 C C . LEU C 1 184 ? 11.360 67.765 66.641 1.00 34.34 184 LEU C C 1
ATOM 6080 O O . LEU C 1 184 ? 10.583 68.671 66.359 1.00 37.85 184 LEU C O 1
ATOM 6085 N N . LEU C 1 185 ? 12.184 67.256 65.783 1.00 40.07 185 LEU C N 1
ATOM 6086 C CA . LEU C 1 185 ? 12.316 67.642 64.364 1.00 36.37 185 LEU C CA 1
ATOM 6087 C C . LEU C 1 185 ? 11.428 66.855 63.418 1.00 37.90 185 LEU C C 1
ATOM 6088 O O . LEU C 1 185 ? 10.968 67.334 62.364 1.00 33.72 185 LEU C O 1
ATOM 6093 N N . ALA C 1 186 ? 11.344 65.511 63.662 1.00 23.74 186 ALA C N 1
ATOM 6094 C CA . ALA C 1 186 ? 10.481 64.711 62.812 1.00 33.62 186 ALA C CA 1
ATOM 6095 C C . ALA C 1 186 ? 9.804 63.650 63.656 1.00 36.49 186 ALA C C 1
ATOM 6096 O O . ALA C 1 186 ? 10.240 63.238 64.748 1.00 33.04 186 ALA C O 1
ATOM 6098 N N . ALA C 1 187 ? 8.673 63.154 63.174 1.00 31.61 187 ALA C N 1
ATOM 6099 C CA . ALA C 1 187 ? 8.016 62.066 63.873 1.00 27.00 187 ALA C CA 1
ATOM 6100 C C . ALA C 1 187 ? 7.224 61.302 62.854 1.00 28.16 187 ALA C C 1
ATOM 6101 O O . ALA C 1 187 ? 6.855 61.840 61.772 1.00 26.41 187 ALA C O 1
ATOM 6103 N N . GLY C 1 188 ? 6.951 60.082 63.243 1.00 24.97 188 GLY C N 1
ATOM 6104 C CA . GLY C 1 188 ? 6.152 59.217 62.363 1.00 29.70 188 GLY C CA 1
ATOM 6105 C C . GLY C 1 188 ? 5.749 57.920 63.064 1.00 27.54 188 GLY C C 1
ATOM 6106 O O . GLY C 1 188 ? 6.182 57.562 64.180 1.00 28.02 188 GLY C O 1
ATOM 6107 N N . TYR C 1 189 ? 5.066 57.108 62.290 1.00 20.09 189 TYR C N 1
ATOM 6108 C CA . TYR C 1 189 ? 4.734 55.759 62.632 1.00 24.40 189 TYR C CA 1
ATOM 6109 C C . TYR C 1 189 ? 4.602 54.886 61.401 1.00 24.11 189 TYR C C 1
ATOM 6110 O O . TYR C 1 189 ? 4.403 55.422 60.315 1.00 20.72 189 TYR C O 1
ATOM 6119 N N . CYS C 1 190 ? 4.766 53.601 61.616 1.00 19.21 190 CYS C N 1
ATOM 6120 C CA . CYS C 1 190 ? 4.507 52.627 60.576 1.00 27.62 190 CYS C CA 1
ATOM 6121 C C . CYS C 1 190 ? 3.421 51.709 61.156 1.00 27.50 190 CYS C C 1
ATOM 6122 O O . CYS C 1 190 ? 3.637 51.054 62.177 1.00 23.21 190 CYS C O 1
ATOM 6125 N N . MET C 1 191 ? 2.280 51.673 60.498 1.00 24.25 191 MET C N 1
ATOM 6126 C CA . MET C 1 191 ? 1.229 50.797 60.915 1.00 16.53 191 MET C CA 1
ATOM 6127 C C . MET C 1 191 ? 1.342 49.462 60.174 1.00 23.99 191 MET C C 1
ATOM 6128 O O . MET C 1 191 ? 1.605 49.477 58.980 1.00 21.18 191 MET C O 1
ATOM 6133 N N . TYR C 1 192 ? 1.278 48.326 60.850 1.00 18.62 192 TYR C N 1
ATOM 6134 C CA . TYR C 1 192 ? 1.280 47.012 60.235 1.00 22.27 192 TYR C CA 1
ATOM 6135 C C . TYR C 1 192 ? -0.139 46.481 60.340 1.00 24.73 192 TYR C C 1
ATOM 6136 O O . TYR C 1 192 ? -0.647 46.265 61.484 1.00 27.99 192 TYR C O 1
ATOM 6145 N N . SER C 1 193 ? -0.866 46.520 59.236 1.00 22.99 193 SER C N 1
ATOM 6146 C CA . SER C 1 193 ? -2.292 46.084 59.271 1.00 27.18 193 SER C CA 1
ATOM 6147 C C . SER C 1 193 ? -2.596 45.493 57.933 1.00 27.97 193 SER C C 1
ATOM 6148 O O . SER C 1 193 ? -1.700 44.891 57.311 1.00 24.73 193 SER C O 1
ATOM 6151 N N . SER C 1 194 ? -3.794 45.504 57.373 1.00 26.96 194 SER C N 1
ATOM 6152 C CA . SER C 1 194 ? -4.129 44.997 56.071 1.00 23.81 194 SER C CA 1
ATOM 6153 C C . SER C 1 194 ? -3.205 45.617 55.043 1.00 26.90 194 SER C C 1
ATOM 6154 O O . SER C 1 194 ? -2.973 44.981 54.019 1.00 24.76 194 SER C O 1
ATOM 6157 N N . SER C 1 195 ? -2.728 46.822 55.277 1.00 24.45 195 SER C N 1
ATOM 6158 C CA . SER C 1 195 ? -1.684 47.348 54.386 1.00 28.51 195 SER C CA 1
ATOM 6159 C C . SER C 1 195 ? -0.602 47.817 55.321 1.00 28.85 195 SER C C 1
ATOM 6160 O O . SER C 1 195 ? -0.904 47.950 56.509 1.00 26.12 195 SER C O 1
ATOM 6163 N N . VAL C 1 196 ? 0.599 48.118 54.855 1.00 25.34 196 VAL C N 1
ATOM 6164 C CA . VAL C 1 196 ? 1.634 48.602 55.746 1.00 26.65 196 VAL C CA 1
ATOM 6165 C C . VAL C 1 196 ? 1.855 50.063 55.325 1.00 25.73 196 VAL C C 1
ATOM 6166 O O . VAL C 1 196 ? 2.082 50.363 54.155 1.00 21.63 196 VAL C O 1
ATOM 6170 N N . ILE C 1 197 ? 1.608 50.970 56.283 1.00 21.34 197 ILE C N 1
ATOM 6171 C CA . ILE C 1 197 ? 1.583 52.383 56.060 1.00 22.71 197 ILE C CA 1
ATOM 6172 C C . ILE C 1 197 ? 2.592 53.187 56.863 1.00 27.60 197 ILE C C 1
ATOM 6173 O O . ILE C 1 197 ? 2.591 53.118 58.120 1.00 26.05 197 ILE C O 1
ATOM 6178 N N . PHE C 1 198 ? 3.447 53.900 56.116 1.00 26.63 198 PHE C N 1
ATOM 6179 C CA . PHE C 1 198 ? 4.519 54.675 56.789 1.00 29.04 198 PHE C CA 1
ATOM 6180 C C . PHE C 1 198 ? 4.073 56.128 56.739 1.00 29.97 198 PHE C C 1
ATOM 6181 O O . PHE C 1 198 ? 3.827 56.729 55.670 1.00 25.26 198 PHE C O 1
ATOM 6189 N N . VAL C 1 199 ? 3.852 56.764 57.863 1.00 26.81 199 VAL C N 1
ATOM 6190 C CA . VAL C 1 199 ? 3.302 58.120 57.975 1.00 25.83 199 VAL C CA 1
ATOM 6191 C C . VAL C 1 199 ? 4.379 59.011 58.555 1.00 31.23 199 VAL C C 1
ATOM 6192 O O . VAL C 1 199 ? 4.963 58.619 59.536 1.00 28.24 199 VAL C O 1
ATOM 6196 N N . LEU C 1 200 ? 4.691 60.170 57.981 1.00 27.73 200 LEU C N 1
ATOM 6197 C CA . LEU C 1 200 ? 5.863 60.894 58.460 1.00 28.57 200 LEU C CA 1
ATOM 6198 C C . LEU C 1 200 ? 5.576 62.392 58.339 1.00 34.13 200 LEU C C 1
ATOM 6199 O O . LEU C 1 200 ? 4.955 62.841 57.387 1.00 28.02 200 LEU C O 1
ATOM 6204 N N . THR C 1 201 ? 6.250 63.159 59.186 1.00 33.49 201 THR C N 1
ATOM 6205 C CA . THR C 1 201 ? 6.277 64.594 59.180 1.00 33.16 201 THR C CA 1
ATOM 6206 C C . THR C 1 201 ? 7.669 65.030 59.580 1.00 32.81 201 THR C C 1
ATOM 6207 O O . THR C 1 201 ? 8.370 64.558 60.481 1.00 30.12 201 THR C O 1
ATOM 6211 N N . ILE C 1 202 ? 8.279 65.834 58.724 1.00 30.17 202 ILE C N 1
ATOM 6212 C CA . ILE C 1 202 ? 9.552 66.449 58.950 1.00 25.54 202 ILE C CA 1
ATOM 6213 C C . ILE C 1 202 ? 9.328 67.937 59.248 1.00 28.23 202 ILE C C 1
ATOM 6214 O O . ILE C 1 202 ? 10.202 68.801 59.059 1.00 34.81 202 ILE C O 1
ATOM 6219 N N . GLY C 1 203 ? 8.150 68.310 59.747 1.00 33.99 203 GLY C N 1
ATOM 6220 C CA . GLY C 1 203 ? 7.880 69.687 60.115 1.00 35.04 203 GLY C CA 1
ATOM 6221 C C . GLY C 1 203 ? 7.043 70.435 59.091 1.00 45.07 203 GLY C C 1
ATOM 6222 O O . GLY C 1 203 ? 6.654 71.575 59.294 1.00 42.71 203 GLY C O 1
ATOM 6223 N N . LYS C 1 204 ? 6.691 69.862 57.935 1.00 44.13 204 LYS C N 1
ATOM 6224 C CA . LYS C 1 204 ? 5.952 70.623 56.931 1.00 39.99 204 LYS C CA 1
ATOM 6225 C C . LYS C 1 204 ? 4.807 69.839 56.339 1.00 38.98 204 LYS C C 1
ATOM 6226 O O . LYS C 1 204 ? 4.722 69.737 55.116 1.00 40.29 204 LYS C O 1
ATOM 6232 N N . GLY C 1 205 ? 3.941 69.298 57.159 1.00 26.91 205 GLY C N 1
ATOM 6233 C CA . GLY C 1 205 ? 2.776 68.567 56.599 1.00 26.36 205 GLY C CA 1
ATOM 6234 C C . GLY C 1 205 ? 3.112 67.067 56.883 1.00 28.02 205 GLY C C 1
ATOM 6235 O O . GLY C 1 205 ? 4.293 66.706 57.163 1.00 28.24 205 GLY C O 1
ATOM 6236 N N . VAL C 1 206 ? 2.124 66.272 56.762 1.00 25.93 206 VAL C N 1
ATOM 6237 C CA . VAL C 1 206 ? 1.967 64.881 56.907 1.00 24.78 206 VAL C CA 1
ATOM 6238 C C . VAL C 1 206 ? 1.943 64.171 55.575 1.00 28.41 206 VAL C C 1
ATOM 6239 O O . VAL C 1 206 ? 1.146 64.552 54.756 1.00 27.53 206 VAL C O 1
ATOM 6243 N N . PHE C 1 207 ? 2.895 63.218 55.417 1.00 27.54 207 PHE C N 1
ATOM 6244 C CA . PHE C 1 207 ? 2.986 62.442 54.168 1.00 32.18 207 PHE C CA 1
ATOM 6245 C C . PHE C 1 207 ? 2.827 60.947 54.413 1.00 29.27 207 PHE C C 1
ATOM 6246 O O . PHE C 1 207 ? 3.413 60.408 55.385 1.00 26.62 207 PHE C O 1
ATOM 6254 N N . VAL C 1 208 ? 2.050 60.269 53.603 1.00 25.98 208 VAL C N 1
ATOM 6255 C CA . VAL C 1 208 ? 1.653 58.881 53.709 1.00 26.87 208 VAL C CA 1
ATOM 6256 C C . VAL C 1 208 ? 2.306 58.026 52.648 1.00 29.66 208 VAL C C 1
ATOM 6257 O O . VAL C 1 208 ? 2.194 58.453 51.492 1.00 27.62 208 VAL C O 1
ATOM 6261 N N . PHE C 1 209 ? 3.076 57.045 52.990 1.00 25.82 209 PHE C N 1
ATOM 6262 C CA . PHE C 1 209 ? 3.708 56.128 52.088 1.00 25.87 209 PHE C CA 1
ATOM 6263 C C . PHE C 1 209 ? 3.125 54.730 52.372 1.00 26.85 209 PHE C C 1
ATOM 6264 O O . PHE C 1 209 ? 3.003 54.357 53.524 1.00 29.43 209 PHE C O 1
ATOM 6272 N N . THR C 1 210 ? 2.619 54.068 51.358 1.00 28.26 210 THR C N 1
ATOM 6273 C CA . THR C 1 210 ? 2.224 52.689 51.353 1.00 26.59 210 THR C CA 1
ATOM 6274 C C . THR C 1 210 ? 3.259 51.702 50.884 1.00 23.98 210 THR C C 1
ATOM 6275 O O . THR C 1 210 ? 3.900 51.845 49.817 1.00 27.59 210 THR C O 1
ATOM 6279 N N . LEU C 1 211 ? 3.522 50.641 51.690 1.00 24.18 211 LEU C N 1
ATOM 6280 C CA . LEU C 1 211 ? 4.453 49.594 51.345 1.00 27.71 211 LEU C CA 1
ATOM 6281 C C . LEU C 1 211 ? 3.902 48.816 50.136 1.00 31.17 211 LEU C C 1
ATOM 6282 O O . LEU C 1 211 ? 2.750 48.405 50.121 1.00 30.43 211 LEU C O 1
ATOM 6287 N N . ASP C 1 212 ? 4.622 48.632 49.080 1.00 29.42 212 ASP C N 1
ATOM 6288 C CA . ASP C 1 212 ? 4.230 47.907 47.881 1.00 31.95 212 ASP C CA 1
ATOM 6289 C C . ASP C 1 212 ? 4.866 46.540 48.084 1.00 29.60 212 ASP C C 1
ATOM 6290 O O . ASP C 1 212 ? 6.081 46.375 48.084 1.00 30.09 212 ASP C O 1
ATOM 6295 N N . PRO C 1 213 ? 4.071 45.596 48.516 1.00 35.28 213 PRO C N 1
ATOM 6296 C CA . PRO C 1 213 ? 4.655 44.294 48.855 1.00 42.24 213 PRO C CA 1
ATOM 6297 C C . PRO C 1 213 ? 5.313 43.644 47.632 1.00 46.99 213 PRO C C 1
ATOM 6298 O O . PRO C 1 213 ? 6.290 42.953 47.860 1.00 43.04 213 PRO C O 1
ATOM 6302 N N . LEU C 1 214 ? 4.900 43.903 46.394 1.00 43.86 214 LEU C N 1
ATOM 6303 C CA . LEU C 1 214 ? 5.539 43.276 45.236 1.00 42.80 214 LEU C CA 1
ATOM 6304 C C . LEU C 1 214 ? 6.959 43.762 45.095 1.00 44.85 214 LEU C C 1
ATOM 6305 O O . LEU C 1 214 ? 7.805 43.060 44.571 1.00 38.04 214 LEU C O 1
ATOM 6310 N N . TYR C 1 215 ? 7.198 45.065 45.387 1.00 39.41 215 TYR C N 1
ATOM 6311 C CA . TYR C 1 215 ? 8.487 45.627 45.090 1.00 35.86 215 TYR C CA 1
ATOM 6312 C C . TYR C 1 215 ? 9.318 46.063 46.226 1.00 35.08 215 TYR C C 1
ATOM 6313 O O . TYR C 1 215 ? 10.370 46.664 45.986 1.00 42.63 215 TYR C O 1
ATOM 6322 N N . GLY C 1 216 ? 8.953 45.772 47.449 1.00 39.21 216 GLY C N 1
ATOM 6323 C CA . GLY C 1 216 ? 9.645 46.057 48.684 1.00 28.21 216 GLY C CA 1
ATOM 6324 C C . GLY C 1 216 ? 9.881 47.533 48.930 1.00 27.81 216 GLY C C 1
ATOM 6325 O O . GLY C 1 216 ? 10.862 47.822 49.561 1.00 35.40 216 GLY C O 1
ATOM 6326 N N . GLU C 1 217 ? 9.091 48.444 48.385 1.00 27.45 217 GLU C N 1
ATOM 6327 C CA . GLU C 1 217 ? 9.447 49.853 48.587 1.00 36.15 217 GLU C CA 1
ATOM 6328 C C . GLU C 1 217 ? 8.202 50.567 49.135 1.00 33.12 217 GLU C C 1
ATOM 6329 O O . GLU C 1 217 ? 7.141 50.186 48.687 1.00 23.90 217 GLU C O 1
ATOM 6335 N N . PHE C 1 218 ? 8.432 51.626 49.845 1.00 31.95 218 PHE C N 1
ATOM 6336 C CA . PHE C 1 218 ? 7.382 52.535 50.282 1.00 30.73 218 PHE C CA 1
ATOM 6337 C C . PHE C 1 218 ? 7.156 53.531 49.164 1.00 27.04 218 PHE C C 1
ATOM 6338 O O . PHE C 1 218 ? 8.064 54.151 48.624 1.00 29.33 218 PHE C O 1
ATOM 6346 N N . VAL C 1 219 ? 5.878 53.691 48.841 1.00 24.28 219 VAL C N 1
ATOM 6347 C CA . VAL C 1 219 ? 5.495 54.556 47.764 1.00 27.99 219 VAL C CA 1
ATOM 6348 C C . VAL C 1 219 ? 4.582 55.658 48.283 1.00 29.28 219 VAL C C 1
ATOM 6349 O O . VAL C 1 219 ? 3.589 55.378 48.975 1.00 29.11 219 VAL C O 1
ATOM 6353 N N . LEU C 1 220 ? 4.808 56.880 47.850 1.00 28.69 220 LEU C N 1
ATOM 6354 C CA . LEU C 1 220 ? 3.994 58.038 48.226 1.00 24.32 220 LEU C CA 1
ATOM 6355 C C . LEU C 1 220 ? 2.596 57.860 47.784 1.00 34.59 220 LEU C C 1
ATOM 6356 O O . LEU C 1 220 ? 2.382 57.741 46.567 1.00 29.36 220 LEU C O 1
ATOM 6361 N N . THR C 1 221 ? 1.608 57.883 48.674 1.00 23.79 221 THR C N 1
ATOM 6362 C CA . THR C 1 221 ? 0.214 57.675 48.269 1.00 31.04 221 THR C CA 1
ATOM 6363 C C . THR C 1 221 ? -0.654 58.777 48.803 1.00 27.87 221 THR C C 1
ATOM 6364 O O . THR C 1 221 ? -1.716 59.054 48.317 1.00 28.08 221 THR C O 1
ATOM 6368 N N . GLN C 1 222 ? -0.123 59.623 49.681 1.00 36.80 222 GLN C N 1
ATOM 6369 C CA . GLN C 1 222 ? -0.874 60.866 49.973 1.00 27.00 222 GLN C CA 1
ATOM 6370 C C . GLN C 1 222 ? 0.046 61.964 50.492 1.00 34.79 222 GLN C C 1
ATOM 6371 O O . GLN C 1 222 ? 0.962 61.774 51.340 1.00 32.91 222 GLN C O 1
ATOM 6377 N N . GLU C 1 223 ? -0.126 63.180 50.026 1.00 27.70 223 GLU C N 1
ATOM 6378 C CA . GLU C 1 223 ? 0.758 64.270 50.405 1.00 29.75 223 GLU C CA 1
ATOM 6379 C C . GLU C 1 223 ? 0.004 65.259 51.270 1.00 27.76 223 GLU C C 1
ATOM 6380 O O . GLU C 1 223 ? -1.138 65.414 50.894 1.00 28.59 223 GLU C O 1
ATOM 6386 N N . ASN C 1 224 ? 0.589 65.888 52.266 1.00 27.45 224 ASN C N 1
ATOM 6387 C CA . ASN C 1 224 ? -0.156 66.869 53.061 1.00 33.19 224 ASN C CA 1
ATOM 6388 C C . ASN C 1 224 ? -1.488 66.447 53.639 1.00 31.29 224 ASN C C 1
ATOM 6389 O O . ASN C 1 224 ? -2.495 67.133 53.524 1.00 29.66 224 ASN C O 1
ATOM 6394 N N . LEU C 1 225 ? -1.598 65.244 54.189 1.00 36.09 225 LEU C N 1
ATOM 6395 C CA . LEU C 1 225 ? -2.867 64.792 54.792 1.00 31.36 225 LEU C CA 1
ATOM 6396 C C . LEU C 1 225 ? -3.309 65.838 55.794 1.00 26.67 225 LEU C C 1
ATOM 6397 O O . LEU C 1 225 ? -2.633 66.392 56.698 1.00 25.54 225 LEU C O 1
ATOM 6402 N N . GLN C 1 226 ? -4.566 66.087 55.920 1.00 31.87 226 GLN C N 1
ATOM 6403 C CA . GLN C 1 226 ? -5.296 66.943 56.819 1.00 34.06 226 GLN C CA 1
ATOM 6404 C C . GLN C 1 226 ? -6.380 66.117 57.510 1.00 35.57 226 GLN C C 1
ATOM 6405 O O . GLN C 1 226 ? -7.194 65.483 56.819 1.00 29.79 226 GLN C O 1
ATOM 6411 N N . ILE C 1 227 ? -6.344 66.022 58.846 1.00 32.64 227 ILE C N 1
ATOM 6412 C CA . ILE C 1 227 ? -7.449 65.345 59.522 1.00 30.21 227 ILE C CA 1
ATOM 6413 C C . ILE C 1 227 ? -8.656 66.286 59.530 1.00 31.01 227 ILE C C 1
ATOM 6414 O O . ILE C 1 227 ? -8.582 67.460 59.786 1.00 34.43 227 ILE C O 1
ATOM 6419 N N . PRO C 1 228 ? -9.840 65.771 59.281 1.00 31.53 228 PRO C N 1
ATOM 6420 C CA . PRO C 1 228 ? -11.062 66.536 59.292 1.00 36.05 228 PRO C CA 1
ATOM 6421 C C . PRO C 1 228 ? -11.185 67.250 60.628 1.00 36.83 228 PRO C C 1
ATOM 6422 O O . PRO C 1 228 ? -10.742 66.755 61.653 1.00 36.64 228 PRO C O 1
ATOM 6426 N N . LYS C 1 229 ? -11.751 68.435 60.582 1.00 34.96 229 LYS C N 1
ATOM 6427 C CA . LYS C 1 229 ? -11.930 69.269 61.767 1.00 42.00 229 LYS C CA 1
ATOM 6428 C C . LYS C 1 229 ? -13.013 68.761 62.688 1.00 37.61 229 LYS C C 1
ATOM 6429 O O . LYS C 1 229 ? -13.023 69.083 63.880 1.00 42.07 229 LYS C O 1
ATOM 6435 N N . SER C 1 230 ? -13.879 67.890 62.239 1.00 44.33 230 SER C N 1
ATOM 6436 C CA . SER C 1 230 ? -14.979 67.281 62.963 1.00 47.77 230 SER C CA 1
ATOM 6437 C C . SER C 1 230 ? -15.128 65.846 62.478 1.00 44.23 230 SER C C 1
ATOM 6438 O O . SER C 1 230 ? -14.749 65.614 61.331 1.00 40.38 230 SER C O 1
ATOM 6441 N N . GLY C 1 231 ? -15.720 64.957 63.227 1.00 35.89 231 GLY C N 1
ATOM 6442 C CA . GLY C 1 231 ? -16.008 63.594 62.807 1.00 32.59 231 GLY C CA 1
ATOM 6443 C C . GLY C 1 231 ? -16.741 62.915 63.940 1.00 34.01 231 GLY C C 1
ATOM 6444 O O . GLY C 1 231 ? -16.306 62.915 65.081 1.00 42.76 231 GLY C O 1
ATOM 6445 N N . LYS C 1 232 ? -17.856 62.314 63.689 1.00 38.80 232 LYS C N 1
ATOM 6446 C CA . LYS C 1 232 ? -18.711 61.667 64.655 1.00 39.11 232 LYS C CA 1
ATOM 6447 C C . LYS C 1 232 ? -18.270 60.261 64.992 1.00 35.63 232 LYS C C 1
ATOM 6448 O O . LYS C 1 232 ? -19.053 59.352 64.853 1.00 32.70 232 LYS C O 1
ATOM 6454 N N . ILE C 1 233 ? -17.016 60.123 65.359 1.00 34.90 233 ILE C N 1
ATOM 6455 C CA . ILE C 1 233 ? -16.458 58.823 65.657 1.00 32.51 233 ILE C CA 1
ATOM 6456 C C . ILE C 1 233 ? -15.731 59.038 66.980 1.00 31.03 233 ILE C C 1
ATOM 6457 O O . ILE C 1 233 ? -14.973 60.008 67.118 1.00 34.93 233 ILE C O 1
ATOM 6462 N N . TYR C 1 234 ? -15.943 58.144 67.952 1.00 26.25 234 TYR C N 1
ATOM 6463 C CA . TYR C 1 234 ? -15.203 58.291 69.209 1.00 26.42 234 TYR C CA 1
ATOM 6464 C C . TYR C 1 234 ? -14.578 56.940 69.493 1.00 25.98 234 TYR C C 1
ATOM 6465 O O . TYR C 1 234 ? -15.149 55.937 69.190 1.00 27.42 234 TYR C O 1
ATOM 6474 N N . SER C 1 235 ? -13.354 56.982 69.993 1.00 30.68 235 SER C N 1
ATOM 6475 C CA . SER C 1 235 ? -12.622 55.765 70.187 1.00 26.11 235 SER C CA 1
ATOM 6476 C C . SER C 1 235 ? -12.078 55.777 71.599 1.00 27.54 235 SER C C 1
ATOM 6477 O O . SER C 1 235 ? -11.011 56.380 71.916 1.00 24.66 235 SER C O 1
ATOM 6480 N N . PHE C 1 236 ? -12.744 54.974 72.463 1.00 33.56 236 PHE C N 1
ATOM 6481 C CA . PHE C 1 236 ? -12.275 54.860 73.863 1.00 30.09 236 PHE C CA 1
ATOM 6482 C C . PHE C 1 236 ? -12.627 53.441 74.323 1.00 29.69 236 PHE C C 1
ATOM 6483 O O . PHE C 1 236 ? -13.519 52.821 73.798 1.00 33.54 236 PHE C O 1
ATOM 6491 N N . ASN C 1 237 ? -11.947 52.995 75.355 1.00 30.49 237 ASN C N 1
ATOM 6492 C CA . ASN C 1 237 ? -12.297 51.655 75.851 1.00 31.90 237 ASN C CA 1
ATOM 6493 C C . ASN C 1 237 ? -13.422 51.875 76.862 1.00 35.89 237 ASN C C 1
ATOM 6494 O O . ASN C 1 237 ? -13.150 52.077 78.051 1.00 36.77 237 ASN C O 1
ATOM 6499 N N . GLU C 1 238 ? -14.680 51.789 76.516 1.00 34.68 238 GLU C N 1
ATOM 6500 C CA . GLU C 1 238 ? -15.837 52.001 77.341 1.00 42.95 238 GLU C CA 1
ATOM 6501 C C . GLU C 1 238 ? -16.086 50.879 78.351 1.00 40.90 238 GLU C C 1
ATOM 6502 O O . GLU C 1 238 ? -17.012 51.092 79.141 1.00 44.44 238 GLU C O 1
ATOM 6508 N N . GLY C 1 239 ? -15.206 49.902 78.432 1.00 38.51 239 GLY C N 1
ATOM 6509 C CA . GLY C 1 239 ? -15.348 48.899 79.475 1.00 41.77 239 GLY C CA 1
ATOM 6510 C C . GLY C 1 239 ? -14.904 49.580 80.778 1.00 41.76 239 GLY C C 1
ATOM 6511 O O . GLY C 1 239 ? -15.141 49.063 81.828 1.00 41.54 239 GLY C O 1
ATOM 6512 N N . ASN C 1 240 ? -14.125 50.634 80.705 1.00 42.88 240 ASN C N 1
ATOM 6513 C CA . ASN C 1 240 ? -13.631 51.431 81.755 1.00 45.05 240 ASN C CA 1
ATOM 6514 C C . ASN C 1 240 ? -14.554 52.564 82.206 1.00 34.76 240 ASN C C 1
ATOM 6515 O O . ASN C 1 240 ? -14.140 53.411 83.015 1.00 42.00 240 ASN C O 1
ATOM 6520 N N . TYR C 1 241 ? -15.683 52.741 81.640 1.00 39.28 241 TYR C N 1
ATOM 6521 C CA . TYR C 1 241 ? -16.630 53.789 81.937 1.00 44.87 241 TYR C CA 1
ATOM 6522 C C . TYR C 1 241 ? -16.887 53.916 83.454 1.00 51.36 241 TYR C C 1
ATOM 6523 O O . TYR C 1 241 ? -16.632 55.011 83.999 1.00 42.72 241 TYR C O 1
ATOM 6532 N N . LYS C 1 242 ? -17.246 52.834 84.163 1.00 44.20 242 LYS C N 1
ATOM 6533 C CA . LYS C 1 242 ? -17.422 52.988 85.618 1.00 55.39 242 LYS C CA 1
ATOM 6534 C C . LYS C 1 242 ? -16.186 53.379 86.386 1.00 52.94 242 LYS C C 1
ATOM 6535 O O . LYS C 1 242 ? -16.232 53.744 87.559 1.00 58.76 242 LYS C O 1
ATOM 6541 N N . LEU C 1 243 ? -14.986 53.455 85.823 1.00 53.72 243 LEU C N 1
ATOM 6542 C CA . LEU C 1 243 ? -13.772 53.877 86.466 1.00 39.62 243 LEU C CA 1
ATOM 6543 C C . LEU C 1 243 ? -13.462 55.298 86.083 1.00 32.98 243 LEU C C 1
ATOM 6544 O O . LEU C 1 243 ? -12.373 55.777 86.463 1.00 41.11 243 LEU C O 1
ATOM 6549 N N . TRP C 1 244 ? -14.230 55.912 85.220 1.00 36.90 244 TRP C N 1
ATOM 6550 C CA . TRP C 1 244 ? -13.826 57.286 84.836 1.00 46.07 244 TRP C CA 1
ATOM 6551 C C . TRP C 1 244 ? -14.416 58.351 85.765 1.00 51.32 244 TRP C C 1
ATOM 6552 O O . TRP C 1 244 ? -15.228 58.063 86.625 1.00 51.20 244 TRP C O 1
ATOM 6563 N N . ASP C 1 245 ? -14.043 59.608 85.598 1.00 49.66 245 ASP C N 1
ATOM 6564 C CA . ASP C 1 245 ? -14.542 60.701 86.379 1.00 53.97 245 ASP C CA 1
ATOM 6565 C C . ASP C 1 245 ? -15.879 61.164 85.801 1.00 58.19 245 ASP C C 1
ATOM 6566 O O . ASP C 1 245 ? -16.087 61.126 84.567 1.00 51.99 245 ASP C O 1
ATOM 6571 N N . GLU C 1 246 ? -16.724 61.660 86.705 1.00 52.77 246 GLU C N 1
ATOM 6572 C CA . GLU C 1 246 ? -18.027 62.167 86.322 1.00 54.88 246 GLU C CA 1
ATOM 6573 C C . GLU C 1 246 ? -18.024 63.111 85.148 1.00 49.20 246 GLU C C 1
ATOM 6574 O O . GLU C 1 246 ? -18.959 62.948 84.374 1.00 51.15 246 GLU C O 1
ATOM 6580 N N . ASN C 1 247 ? -17.171 64.120 85.005 1.00 51.04 247 ASN C N 1
ATOM 6581 C CA . ASN C 1 247 ? -17.164 64.946 83.801 1.00 57.85 247 ASN C CA 1
ATOM 6582 C C . ASN C 1 247 ? -17.018 64.061 82.516 1.00 50.22 247 ASN C C 1
ATOM 6583 O O . ASN C 1 247 ? -17.735 64.335 81.568 1.00 42.59 247 ASN C O 1
ATOM 6588 N N . LEU C 1 248 ? -16.163 63.035 82.497 1.00 47.61 248 LEU C N 1
ATOM 6589 C CA . LEU C 1 248 ? -15.991 62.270 81.251 1.00 50.10 248 LEU C CA 1
ATOM 6590 C C . LEU C 1 248 ? -17.165 61.373 80.969 1.00 52.01 248 LEU C C 1
ATOM 6591 O O . LEU C 1 248 ? -17.605 61.346 79.808 1.00 51.15 248 LEU C O 1
ATOM 6596 N N . LYS C 1 249 ? -17.811 60.812 81.999 1.00 44.67 249 LYS C N 1
ATOM 6597 C CA . LYS C 1 249 ? -18.963 59.954 81.753 1.00 47.46 249 LYS C CA 1
ATOM 6598 C C . LYS C 1 249 ? -20.026 60.768 81.032 1.00 49.17 249 LYS C C 1
ATOM 6599 O O . LYS C 1 249 ? -20.615 60.283 80.057 1.00 57.10 249 LYS C O 1
ATOM 6605 N N . LYS C 1 250 ? -20.200 62.016 81.422 1.00 40.09 250 LYS C N 1
ATOM 6606 C CA . LYS C 1 250 ? -21.256 62.800 80.753 1.00 51.62 250 LYS C CA 1
ATOM 6607 C C . LYS C 1 250 ? -20.988 63.033 79.281 1.00 42.25 250 LYS C C 1
ATOM 6608 O O . LYS C 1 250 ? -21.903 63.226 78.465 1.00 49.53 250 LYS C O 1
ATOM 6614 N N . TYR C 1 251 ? -19.713 63.271 78.964 1.00 45.38 251 TYR C N 1
ATOM 6615 C CA . TYR C 1 251 ? -19.291 63.502 77.580 1.00 49.29 251 TYR C CA 1
ATOM 6616 C C . TYR C 1 251 ? -19.586 62.223 76.769 1.00 32.73 251 TYR C C 1
ATOM 6617 O O . TYR C 1 251 ? -20.432 62.246 75.869 1.00 38.70 251 TYR C O 1
ATOM 6626 N N . ILE C 1 252 ? -19.078 61.166 77.328 1.00 33.83 252 ILE C N 1
ATOM 6627 C CA . ILE C 1 252 ? -19.390 59.874 76.632 1.00 40.80 252 ILE C CA 1
ATOM 6628 C C . ILE C 1 252 ? -20.890 59.737 76.415 1.00 44.72 252 ILE C C 1
ATOM 6629 O O . ILE C 1 252 ? -21.400 59.343 75.362 1.00 50.05 252 ILE C O 1
ATOM 6634 N N . ASP C 1 253 ? -21.714 59.978 77.428 1.00 45.40 253 ASP C N 1
ATOM 6635 C CA . ASP C 1 253 ? -23.160 59.781 77.418 1.00 41.39 253 ASP C CA 1
ATOM 6636 C C . ASP C 1 253 ? -23.916 60.581 76.395 1.00 40.32 253 ASP C C 1
ATOM 6637 O O . ASP C 1 253 ? -24.837 60.116 75.729 1.00 49.48 253 ASP C O 1
ATOM 6642 N N . ASP C 1 254 ? -23.488 61.831 76.220 1.00 45.42 254 ASP C N 1
ATOM 6643 C CA . ASP C 1 254 ? -23.918 62.786 75.218 1.00 46.79 254 ASP C CA 1
ATOM 6644 C C . ASP C 1 254 ? -23.513 62.466 73.773 1.00 48.95 254 ASP C C 1
ATOM 6645 O O . ASP C 1 254 ? -24.315 62.821 72.910 1.00 44.58 254 ASP C O 1
ATOM 6650 N N . LEU C 1 255 ? -22.385 61.737 73.576 1.00 44.34 255 LEU C N 1
ATOM 6651 C CA . LEU C 1 255 ? -22.072 61.296 72.194 1.00 41.52 255 LEU C CA 1
ATOM 6652 C C . LEU C 1 255 ? -23.129 60.324 71.746 1.00 35.63 255 LEU C C 1
ATOM 6653 O O . LEU C 1 255 ? -23.359 60.242 70.551 1.00 48.16 255 LEU C O 1
ATOM 6658 N N . LYS C 1 256 ? -23.756 59.606 72.677 1.00 39.69 256 LYS C N 1
ATOM 6659 C CA . LYS C 1 256 ? -24.781 58.617 72.338 1.00 38.99 256 LYS C CA 1
ATOM 6660 C C . LYS C 1 256 ? -26.118 59.259 72.010 1.00 38.37 256 LYS C C 1
ATOM 6661 O O . LYS C 1 256 ? -27.046 58.625 71.475 1.00 39.32 256 LYS C O 1
ATOM 6667 N N . GLU C 1 257 ? -26.266 60.558 72.210 1.00 42.73 257 GLU C N 1
ATOM 6668 C CA . GLU C 1 257 ? -27.609 61.143 71.868 1.00 48.06 257 GLU C CA 1
ATOM 6669 C C . GLU C 1 257 ? -27.725 61.311 70.368 1.00 47.05 257 GLU C C 1
ATOM 6670 O O . GLU C 1 257 ? -26.858 61.907 69.740 1.00 52.00 257 GLU C O 1
ATOM 6676 N N . PRO C 1 258 ? -28.707 60.705 69.723 1.00 49.17 258 PRO C N 1
ATOM 6677 C CA . PRO C 1 258 ? -28.944 60.884 68.295 1.00 54.54 258 PRO C CA 1
ATOM 6678 C C . PRO C 1 258 ? -29.208 62.374 68.105 1.00 60.47 258 PRO C C 1
ATOM 6679 O O . PRO C 1 258 ? -29.756 62.949 69.075 1.00 60.71 258 PRO C O 1
ATOM 6683 N N . GLY C 1 259 ? -28.823 63.078 67.059 1.00 60.88 259 GLY C N 1
ATOM 6684 C CA . GLY C 1 259 ? -29.179 64.544 67.206 1.00 72.36 259 GLY C CA 1
ATOM 6685 C C . GLY C 1 259 ? -30.547 64.836 66.619 1.00 71.73 259 GLY C C 1
ATOM 6686 O O . GLY C 1 259 ? -31.478 64.034 66.619 1.00 70.70 259 GLY C O 1
ATOM 6687 N N . PRO C 1 260 ? -30.631 65.977 65.913 1.00 74.73 260 PRO C N 1
ATOM 6688 C CA . PRO C 1 260 ? -31.767 66.317 65.067 1.00 68.62 260 PRO C CA 1
ATOM 6689 C C . PRO C 1 260 ? -31.659 65.368 63.879 1.00 58.87 260 PRO C C 1
ATOM 6690 O O . PRO C 1 260 ? -32.725 64.906 63.514 1.00 61.15 260 PRO C O 1
ATOM 6694 N N . SER C 1 261 ? -30.406 65.025 63.540 1.00 51.68 261 SER C N 1
ATOM 6695 C CA . SER C 1 261 ? -30.200 64.033 62.469 1.00 50.82 261 SER C CA 1
ATOM 6696 C C . SER C 1 261 ? -30.582 62.635 62.840 1.00 44.23 261 SER C C 1
ATOM 6697 O O . SER C 1 261 ? -30.731 61.773 62.008 1.00 52.85 261 SER C O 1
ATOM 6700 N N . GLY C 1 262 ? -30.713 62.351 64.159 1.00 45.73 262 GLY C N 1
ATOM 6701 C CA . GLY C 1 262 ? -31.045 61.024 64.630 1.00 39.64 262 GLY C CA 1
ATOM 6702 C C . GLY C 1 262 ? -29.819 60.091 64.503 1.00 44.23 262 GLY C C 1
ATOM 6703 O O . GLY C 1 262 ? -30.017 58.905 64.590 1.00 46.30 262 GLY C O 1
ATOM 6704 N N . LYS C 1 263 ? -28.616 60.590 64.230 1.00 40.10 263 LYS C N 1
ATOM 6705 C CA . LYS C 1 263 ? -27.504 59.640 64.049 1.00 42.19 263 LYS C CA 1
ATOM 6706 C C . LYS C 1 263 ? -26.532 60.009 65.136 1.00 40.74 263 LYS C C 1
ATOM 6707 O O . LYS C 1 263 ? -25.905 61.072 65.174 1.00 41.32 263 LYS C O 1
ATOM 6713 N N . PRO C 1 264 ? -26.416 59.116 66.126 1.00 37.59 264 PRO C N 1
ATOM 6714 C CA . PRO C 1 264 ? -25.438 59.350 67.182 1.00 38.59 264 PRO C CA 1
ATOM 6715 C C . PRO C 1 264 ? -24.010 59.127 66.655 1.00 33.30 264 PRO C C 1
ATOM 6716 O O . PRO C 1 264 ? -23.790 58.705 65.531 1.00 33.13 264 PRO C O 1
ATOM 6720 N N . TYR C 1 265 ? -23.020 59.387 67.491 1.00 36.80 265 TYR C N 1
ATOM 6721 C CA . TYR C 1 265 ? -21.675 58.986 67.076 1.00 40.42 265 TYR C CA 1
ATOM 6722 C C . TYR C 1 265 ? -21.478 57.456 66.964 1.00 40.11 265 TYR C C 1
ATOM 6723 O O . TYR C 1 265 ? -22.046 56.682 67.734 1.00 32.14 265 TYR C O 1
ATOM 6732 N N . SER C 1 266 ? -20.530 57.075 66.113 1.00 36.50 266 SER C N 1
ATOM 6733 C CA . SER C 1 266 ? -20.093 55.717 65.890 1.00 33.12 266 SER C CA 1
ATOM 6734 C C . SER C 1 266 ? -18.928 55.463 66.851 1.00 32.09 266 SER C C 1
ATOM 6735 O O . SER C 1 266 ? -17.929 56.236 66.914 1.00 32.85 266 SER C O 1
ATOM 6738 N N . ALA C 1 267 ? -18.976 54.307 67.473 1.00 32.37 267 ALA C N 1
ATOM 6739 C CA . ALA C 1 267 ? -17.847 53.926 68.325 1.00 33.57 267 ALA C CA 1
ATOM 6740 C C . ALA C 1 267 ? -16.970 52.903 67.616 1.00 28.85 267 ALA C C 1
ATOM 6741 O O . ALA C 1 267 ? -17.473 52.006 66.989 1.00 31.34 267 ALA C O 1
ATOM 6743 N N . ARG C 1 268 ? -15.633 53.142 67.647 1.00 33.22 268 ARG C N 1
ATOM 6744 C CA . ARG C 1 268 ? -14.687 52.185 67.034 1.00 27.45 268 ARG C CA 1
ATOM 6745 C C . ARG C 1 268 ? -13.522 52.154 67.969 1.00 20.20 268 ARG C C 1
ATOM 6746 O O . ARG C 1 268 ? -12.960 53.204 68.325 1.00 27.44 268 ARG C O 1
ATOM 6754 N N . TYR C 1 269 ? -12.946 50.968 68.263 1.00 28.01 269 TYR C N 1
ATOM 6755 C CA . TYR C 1 269 ? -11.748 51.007 69.174 1.00 26.52 269 TYR C CA 1
ATOM 6756 C C . TYR C 1 269 ? -11.059 49.661 68.979 1.00 34.01 269 TYR C C 1
ATOM 6757 O O . TYR C 1 269 ? -11.592 48.609 69.431 1.00 29.92 269 TYR C O 1
ATOM 6766 N N . ILE C 1 270 ? -9.892 49.709 68.327 1.00 31.87 270 ILE C N 1
ATOM 6767 C CA . ILE C 1 270 ? -9.196 48.490 68.002 1.00 23.77 270 ILE C CA 1
ATOM 6768 C C . ILE C 1 270 ? -8.528 48.012 69.287 1.00 27.51 270 ILE C C 1
ATOM 6769 O O . ILE C 1 270 ? -8.508 46.822 69.599 1.00 29.82 270 ILE C O 1
ATOM 6774 N N . GLY C 1 271 ? -7.935 48.914 70.013 1.00 23.75 271 GLY C N 1
ATOM 6775 C CA . GLY C 1 271 ? -7.036 48.728 71.122 1.00 26.10 271 GLY C CA 1
ATOM 6776 C C . GLY C 1 271 ? -5.575 48.815 70.701 1.00 32.66 271 GLY C C 1
ATOM 6777 O O . GLY C 1 271 ? -4.698 48.645 71.557 1.00 30.61 271 GLY C O 1
ATOM 6778 N N . SER C 1 272 ? -5.295 48.926 69.391 1.00 24.76 272 SER C N 1
ATOM 6779 C CA . SER C 1 272 ? -3.978 49.250 68.881 1.00 22.49 272 SER C CA 1
ATOM 6780 C C . SER C 1 272 ? -3.934 50.749 68.802 1.00 24.66 272 SER C C 1
ATOM 6781 O O . SER C 1 272 ? -4.664 51.454 67.997 1.00 27.73 272 SER C O 1
ATOM 6784 N N . LEU C 1 273 ? -3.032 51.354 69.505 1.00 26.74 273 LEU C N 1
ATOM 6785 C CA . LEU C 1 273 ? -2.874 52.796 69.537 1.00 28.82 273 LEU C CA 1
ATOM 6786 C C . LEU C 1 273 ? -2.595 53.299 68.107 1.00 28.18 273 LEU C C 1
ATOM 6787 O O . LEU C 1 273 ? -3.040 54.351 67.717 1.00 26.62 273 LEU C O 1
ATOM 6792 N N . VAL C 1 274 ? -1.740 52.633 67.331 1.00 29.42 274 VAL C N 1
ATOM 6793 C CA . VAL C 1 274 ? -1.367 53.121 65.989 1.00 31.83 274 VAL C CA 1
ATOM 6794 C C . VAL C 1 274 ? -2.592 52.948 65.066 1.00 24.63 274 VAL C C 1
ATOM 6795 O O . VAL C 1 274 ? -2.960 53.853 64.323 1.00 31.35 274 VAL C O 1
ATOM 6799 N N . GLY C 1 275 ? -3.226 51.833 65.167 1.00 18.42 275 GLY C N 1
ATOM 6800 C CA . GLY C 1 275 ? -4.414 51.530 64.344 1.00 26.01 275 GLY C CA 1
ATOM 6801 C C . GLY C 1 275 ? -5.538 52.526 64.573 1.00 32.83 275 GLY C C 1
ATOM 6802 O O . GLY C 1 275 ? -6.146 53.101 63.645 1.00 28.75 275 GLY C O 1
ATOM 6803 N N . ASP C 1 276 ? -5.891 52.705 65.853 1.00 29.26 276 ASP C N 1
ATOM 6804 C CA . ASP C 1 276 ? -6.931 53.662 66.192 1.00 25.71 276 ASP C CA 1
ATOM 6805 C C . ASP C 1 276 ? -6.515 55.085 65.791 1.00 27.50 276 ASP C C 1
ATOM 6806 O O . ASP C 1 276 ? -7.411 55.837 65.413 1.00 24.29 276 ASP C O 1
ATOM 6811 N N . PHE C 1 277 ? -5.281 55.516 66.061 1.00 28.70 277 PHE C N 1
ATOM 6812 C CA . PHE C 1 277 ? -4.836 56.854 65.692 1.00 26.18 277 PHE C CA 1
ATOM 6813 C C . PHE C 1 277 ? -4.916 57.091 64.156 1.00 28.40 277 PHE C C 1
ATOM 6814 O O . PHE C 1 277 ? -5.523 58.058 63.689 1.00 30.49 277 PHE C O 1
ATOM 6822 N N . HIS C 1 278 ? -4.421 56.115 63.400 1.00 28.86 278 HIS C N 1
ATOM 6823 C CA . HIS C 1 278 ? -4.397 56.140 61.924 1.00 23.43 278 HIS C CA 1
ATOM 6824 C C . HIS C 1 278 ? -5.833 56.276 61.359 1.00 27.30 278 HIS C C 1
ATOM 6825 O O . HIS C 1 278 ? -5.921 57.232 60.619 1.00 27.04 278 HIS C O 1
ATOM 6832 N N . ARG C 1 279 ? -6.807 55.492 61.852 1.00 20.92 279 ARG C N 1
ATOM 6833 C CA . ARG C 1 279 ? -8.159 55.641 61.461 1.00 34.13 279 ARG C CA 1
ATOM 6834 C C . ARG C 1 279 ? -8.630 57.069 61.821 1.00 30.07 279 ARG C C 1
ATOM 6835 O O . ARG C 1 279 ? -9.317 57.782 61.095 1.00 25.15 279 ARG C O 1
ATOM 6843 N N . THR C 1 280 ? -8.269 57.531 62.988 1.00 27.23 280 THR C N 1
ATOM 6844 C CA . THR C 1 280 ? -8.707 58.872 63.381 1.00 31.75 280 THR C CA 1
ATOM 6845 C C . THR C 1 280 ? -8.157 59.934 62.453 1.00 30.97 280 THR C C 1
ATOM 6846 O O . THR C 1 280 ? -8.798 60.931 62.089 1.00 28.63 280 THR C O 1
ATOM 6850 N N . LEU C 1 281 ? -6.869 59.845 62.130 1.00 31.16 281 LEU C N 1
ATOM 6851 C CA . LEU C 1 281 ? -6.232 60.800 61.261 1.00 30.40 281 LEU C CA 1
ATOM 6852 C C . LEU C 1 281 ? -6.952 60.846 5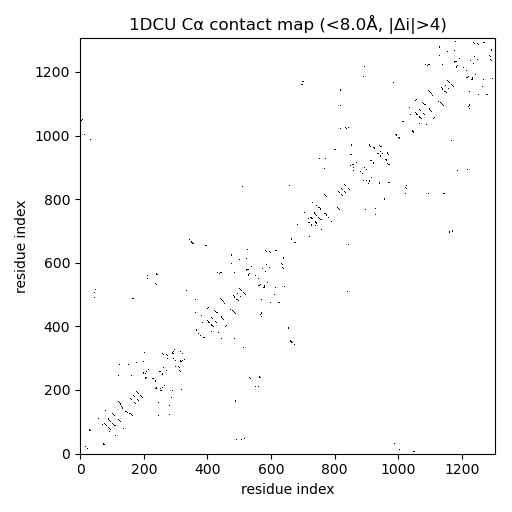9.898 1.00 31.54 281 LEU C C 1
ATOM 6853 O O . LEU C 1 281 ? -7.105 61.953 59.333 1.00 29.25 281 LEU C O 1
ATOM 6858 N N . LEU C 1 282 ? -7.307 59.660 59.415 1.00 24.61 282 LEU C N 1
ATOM 6859 C CA . LEU C 1 282 ? -7.863 59.610 58.074 1.00 29.55 282 LEU C CA 1
ATOM 6860 C C . LEU C 1 282 ? -9.272 60.098 58.056 1.00 31.89 282 LEU C C 1
ATOM 6861 O O . LEU C 1 282 ? -9.548 60.792 57.091 1.00 35.58 282 LEU C O 1
ATOM 6866 N N . TYR C 1 283 ? -10.140 59.567 58.939 1.00 33.34 283 TYR C N 1
ATOM 6867 C CA . TYR C 1 283 ? -11.564 59.801 58.818 1.00 24.22 283 TYR C CA 1
ATOM 6868 C C . TYR C 1 283 ? -11.969 60.838 59.817 1.00 28.40 283 TYR C C 1
ATOM 6869 O O . TYR C 1 283 ? -13.123 61.183 59.860 1.00 36.62 283 TYR C O 1
ATOM 6878 N N . GLY C 1 284 ? -11.124 61.304 60.708 1.00 32.06 284 GLY C N 1
ATOM 6879 C CA . GLY C 1 284 ? -11.501 62.256 61.723 1.00 28.68 284 GLY C CA 1
ATOM 6880 C C . GLY C 1 284 ? -12.113 61.530 62.938 1.00 30.21 284 GLY C C 1
ATOM 6881 O O . GLY C 1 284 ? -12.351 60.335 63.016 1.00 30.08 284 GLY C O 1
ATOM 6882 N N . GLY C 1 285 ? -12.448 62.349 63.927 1.00 27.77 285 GLY C N 1
ATOM 6883 C CA . GLY C 1 285 ? -13.182 61.899 65.109 1.00 25.80 285 GLY C CA 1
ATOM 6884 C C . GLY C 1 285 ? -12.331 62.120 66.347 1.00 26.73 285 GLY C C 1
ATOM 6885 O O . GLY C 1 285 ? -11.428 62.980 66.310 1.00 30.13 285 GLY C O 1
ATOM 6886 N N . ILE C 1 286 ? -12.435 61.184 67.266 1.00 32.99 286 ILE C N 1
ATOM 6887 C CA . ILE C 1 286 ? -11.593 61.478 68.469 1.00 35.77 286 ILE C CA 1
ATOM 6888 C C . ILE C 1 286 ? -11.166 60.217 69.202 1.00 27.59 286 ILE C C 1
ATOM 6889 O O . ILE C 1 286 ? -11.939 59.314 69.115 1.00 27.66 286 ILE C O 1
ATOM 6894 N N . TYR C 1 287 ? -9.871 60.182 69.557 1.00 28.14 287 TYR C N 1
ATOM 6895 C CA . TYR C 1 287 ? -9.401 58.981 70.244 1.00 29.43 287 TYR C CA 1
ATOM 6896 C C . TYR C 1 287 ? -9.018 59.402 71.676 1.00 32.47 287 TYR C C 1
ATOM 6897 O O . TYR C 1 287 ? -8.405 60.462 71.852 1.00 33.30 287 TYR C O 1
ATOM 6906 N N . GLY C 1 288 ? -9.388 58.594 72.655 1.00 33.11 288 GLY C N 1
ATOM 6907 C CA . GLY C 1 288 ? -8.975 59.008 74.043 1.00 32.81 288 GLY C CA 1
ATOM 6908 C C . GLY C 1 288 ? -8.571 57.823 74.880 1.00 31.88 288 GLY C C 1
ATOM 6909 O O . GLY C 1 288 ? -9.044 56.697 74.743 1.00 29.59 288 GLY C O 1
ATOM 6910 N N . TYR C 1 289 ? -7.522 57.978 75.662 1.00 26.84 289 TYR C N 1
ATOM 6911 C CA . TYR C 1 289 ? -7.017 57.046 76.651 1.00 34.06 289 TYR C CA 1
ATOM 6912 C C . TYR C 1 289 ? -6.888 57.954 77.907 1.00 33.25 289 TYR C C 1
ATOM 6913 O O . TYR C 1 289 ? -5.854 58.595 78.096 1.00 37.16 289 TYR C O 1
ATOM 6922 N N . PRO C 1 290 ? -7.968 58.112 78.659 1.00 39.94 290 PRO C N 1
ATOM 6923 C CA . PRO C 1 290 ? -7.998 58.972 79.813 1.00 46.21 290 PRO C CA 1
ATOM 6924 C C . PRO C 1 290 ? -7.451 58.323 81.069 1.00 39.89 290 PRO C C 1
ATOM 6925 O O . PRO C 1 290 ? -7.276 57.107 81.161 1.00 36.61 290 PRO C O 1
ATOM 6929 N N . ARG C 1 291 ? -7.294 59.191 82.080 1.00 51.44 291 ARG C N 1
ATOM 6930 C CA . ARG C 1 291 ? -6.965 58.629 83.414 1.00 53.10 291 ARG C CA 1
ATOM 6931 C C . ARG C 1 291 ? -8.207 57.977 84.003 1.00 51.30 291 ARG C C 1
ATOM 6932 O O . ARG C 1 291 ? -9.294 58.322 83.536 1.00 43.65 291 ARG C O 1
ATOM 6940 N N . ASP C 1 292 ? -8.059 56.992 84.872 1.00 56.84 292 ASP C N 1
ATOM 6941 C CA . ASP C 1 292 ? -9.210 56.359 85.529 1.00 60.09 292 ASP C CA 1
ATOM 6942 C C . ASP C 1 292 ? -8.842 56.033 86.991 1.00 63.36 292 ASP C C 1
ATOM 6943 O O . ASP C 1 292 ? -7.671 56.274 87.394 1.00 55.88 292 ASP C O 1
ATOM 6948 N N . LYS C 1 293 ? -9.735 55.359 87.716 1.00 61.57 293 LYS C N 1
ATOM 6949 C CA . LYS C 1 293 ? -9.474 55.019 89.106 1.00 69.34 293 LYS C CA 1
ATOM 6950 C C . LYS C 1 293 ? -8.179 54.231 89.216 1.00 70.78 293 LYS C C 1
ATOM 6951 O O . LYS C 1 293 ? -7.321 54.598 90.023 1.00 68.90 293 LYS C O 1
ATOM 6957 N N . LYS C 1 294 ? -8.002 53.225 88.374 1.00 70.07 294 LYS C N 1
ATOM 6958 C CA . LYS C 1 294 ? -6.786 52.430 88.440 1.00 72.97 294 LYS C CA 1
ATOM 6959 C C . LYS C 1 294 ? -5.579 53.169 87.889 1.00 74.28 294 LYS C C 1
ATOM 6960 O O . LYS C 1 294 ? -4.581 53.252 88.603 1.00 80.68 294 LYS C O 1
ATOM 6962 N N . SER C 1 295 ? -5.566 53.657 86.656 1.00 70.38 295 SER C N 1
ATOM 6963 C CA . SER C 1 295 ? -4.395 54.332 86.103 1.00 66.55 295 SER C CA 1
ATOM 6964 C C . SER C 1 295 ? -4.597 55.832 86.292 1.00 69.89 295 SER C C 1
ATOM 6965 O O . SER C 1 295 ? -5.085 56.551 85.407 1.00 64.47 295 SER C O 1
ATOM 6968 N N . LYS C 1 296 ? -4.122 56.333 87.440 1.00 66.26 296 LYS C N 1
ATOM 6969 C CA . LYS C 1 296 ? -4.382 57.689 87.898 1.00 63.04 296 LYS C CA 1
ATOM 6970 C C . LYS C 1 296 ? -3.813 58.743 86.979 1.00 60.59 296 LYS C C 1
ATOM 6971 O O . LYS C 1 296 ? -4.346 59.867 86.939 1.00 51.99 296 LYS C O 1
ATOM 6977 N N . ASN C 1 297 ? -2.803 58.360 86.182 1.00 52.06 297 ASN C N 1
ATOM 6978 C CA . ASN C 1 297 ? -2.361 59.374 85.236 1.00 53.78 297 ASN C CA 1
ATOM 6979 C C . ASN C 1 297 ? -2.499 58.990 83.761 1.00 49.42 297 ASN C C 1
ATOM 6980 O O . ASN C 1 297 ? -1.662 59.537 83.037 1.00 41.50 297 ASN C O 1
ATOM 6985 N N . GLY C 1 298 ? -3.357 58.053 83.445 1.00 43.57 298 GLY C N 1
ATOM 6986 C CA . GLY C 1 298 ? -3.463 57.669 82.018 1.00 42.56 298 GLY C CA 1
ATOM 6987 C C . GLY C 1 298 ? -2.550 56.502 81.837 1.00 40.61 298 GLY C C 1
ATOM 6988 O O . GLY C 1 298 ? -1.841 56.187 82.791 1.00 41.01 298 GLY C O 1
ATOM 6989 N N . LYS C 1 299 ? -2.488 55.877 80.677 1.00 46.50 299 LYS C N 1
ATOM 6990 C CA . LYS C 1 299 ? -1.556 54.816 80.454 1.00 46.93 299 LYS C CA 1
ATOM 6991 C C . LYS C 1 299 ? -0.438 55.189 79.478 1.00 43.27 299 LYS C C 1
ATOM 6992 O O . LYS C 1 299 ? 0.659 54.639 79.627 1.00 35.99 299 LYS C O 1
ATOM 6998 N N . LEU C 1 300 ? -0.775 56.012 78.485 1.00 35.05 300 LEU C N 1
ATOM 6999 C CA . LEU C 1 300 ? 0.223 56.201 77.431 1.00 31.82 300 LEU C CA 1
ATOM 7000 C C . LEU C 1 300 ? 1.362 57.051 77.976 1.00 35.21 300 LEU C C 1
ATOM 7001 O O . LEU C 1 300 ? 1.100 57.885 78.834 1.00 32.20 300 LEU C O 1
ATOM 7006 N N . ARG C 1 301 ? 2.588 56.693 77.592 1.00 28.44 301 ARG C N 1
ATOM 7007 C CA . ARG C 1 301 ? 3.703 57.535 78.059 1.00 32.61 301 ARG C CA 1
ATOM 7008 C C . ARG C 1 301 ? 3.796 58.806 77.206 1.00 32.93 301 ARG C C 1
ATOM 7009 O O . ARG C 1 301 ? 3.628 58.811 75.969 1.00 34.67 301 ARG C O 1
ATOM 7017 N N . LEU C 1 302 ? 4.110 59.859 77.931 1.00 28.80 302 LEU C N 1
ATOM 7018 C CA . LEU C 1 302 ? 4.232 61.195 77.335 1.00 36.07 302 LEU C CA 1
ATOM 7019 C C . LEU C 1 302 ? 5.283 61.293 76.220 1.00 36.09 302 LEU C C 1
ATOM 7020 O O . LEU C 1 302 ? 4.956 61.670 75.128 1.00 32.75 302 LEU C O 1
ATOM 7025 N N . LEU C 1 303 ? 6.513 60.956 76.565 1.00 34.05 303 LEU C N 1
ATOM 7026 C CA . LEU C 1 303 ? 7.600 61.067 75.632 1.00 37.43 303 LEU C CA 1
ATOM 7027 C C . LEU C 1 303 ? 7.515 59.999 74.522 1.00 38.13 303 LEU C C 1
ATOM 7028 O O . LEU C 1 303 ? 7.742 60.374 73.385 1.00 28.25 303 LEU C O 1
ATOM 7033 N N . TYR C 1 304 ? 7.244 58.732 74.835 1.00 28.42 304 TYR C N 1
ATOM 7034 C CA . TYR C 1 304 ? 7.402 57.698 73.843 1.00 32.82 304 TYR C CA 1
ATOM 7035 C C . TYR C 1 304 ? 6.238 57.583 72.875 1.00 30.77 304 TYR C C 1
ATOM 7036 O O . TYR C 1 304 ? 6.480 57.153 71.750 1.00 35.50 304 TYR C O 1
ATOM 7045 N N . GLU C 1 305 ? 5.033 57.822 73.361 1.00 30.06 305 GLU C N 1
ATOM 7046 C CA . GLU C 1 305 ? 3.837 57.623 72.641 1.00 35.80 305 GLU C CA 1
ATOM 7047 C C . GLU C 1 305 ? 3.159 58.949 72.343 1.00 35.30 305 GLU C C 1
ATOM 7048 O O . GLU C 1 305 ? 3.002 59.277 71.158 1.00 36.41 305 GLU C O 1
ATOM 7054 N N . CYS C 1 306 ? 2.857 59.737 73.356 1.00 28.96 306 CYS C N 1
ATOM 7055 C CA . CYS C 1 306 ? 2.035 60.910 73.167 1.00 29.52 306 CYS C CA 1
ATOM 7056 C C . CYS C 1 306 ? 2.660 62.006 72.338 1.00 30.15 306 CYS C C 1
ATOM 7057 O O . CYS C 1 306 ? 1.984 62.514 71.447 1.00 33.14 306 CYS C O 1
ATOM 7060 N N . ALA C 1 307 ? 3.904 62.302 72.577 1.00 30.00 307 ALA C N 1
ATOM 7061 C CA . ALA C 1 307 ? 4.517 63.417 71.874 1.00 34.37 307 ALA C CA 1
ATOM 7062 C C . ALA C 1 307 ? 4.598 63.195 70.354 1.00 34.29 307 ALA C C 1
ATOM 7063 O O . ALA C 1 307 ? 4.329 64.164 69.659 1.00 33.36 307 ALA C O 1
ATOM 7065 N N . PRO C 1 308 ? 5.155 62.126 69.819 1.00 35.66 308 PRO C N 1
ATOM 7066 C CA . PRO C 1 308 ? 5.301 61.950 68.356 1.00 29.95 308 PRO C CA 1
ATOM 7067 C C . PRO C 1 308 ? 3.953 62.048 67.687 1.00 28.59 308 PRO C C 1
ATOM 7068 O O . PRO C 1 308 ? 3.733 62.697 66.673 1.00 30.15 308 PRO C O 1
ATOM 7072 N N . MET C 1 309 ? 2.896 61.389 68.227 1.00 26.18 309 MET C N 1
ATOM 7073 C CA . MET C 1 309 ? 1.547 61.429 67.731 1.00 31.77 309 MET C CA 1
ATOM 7074 C C . MET C 1 309 ? 0.859 62.789 67.778 1.00 33.70 309 MET C C 1
ATOM 7075 O O . MET C 1 309 ? 0.179 63.223 66.786 1.00 33.74 309 MET C O 1
ATOM 7080 N N . SER C 1 310 ? 1.161 63.593 68.799 1.00 31.05 310 SER C N 1
ATOM 7081 C CA . SER C 1 310 ? 0.570 64.927 68.900 1.00 28.69 310 SER C CA 1
ATOM 7082 C C . SER C 1 310 ? 1.204 65.794 67.824 1.00 32.58 310 SER C C 1
ATOM 7083 O O . SER C 1 310 ? 0.530 66.489 67.115 1.00 36.73 310 SER C O 1
ATOM 7086 N N . PHE C 1 311 ? 2.527 65.688 67.674 1.00 30.94 311 PHE C N 1
ATOM 7087 C CA . PHE C 1 311 ? 3.221 66.442 66.614 1.00 32.48 311 PHE C CA 1
ATOM 7088 C C . PHE C 1 311 ? 2.669 66.050 65.253 1.00 33.30 311 PHE C C 1
ATOM 7089 O O . PHE C 1 311 ? 2.273 66.943 64.511 1.00 29.04 311 PHE C O 1
ATOM 7097 N N . ILE C 1 312 ? 2.446 64.703 65.034 1.00 28.85 312 ILE C N 1
ATOM 7098 C CA . ILE C 1 312 ? 1.799 64.385 63.750 1.00 30.19 312 ILE C CA 1
ATOM 7099 C C . ILE C 1 312 ? 0.421 65.005 63.655 1.00 26.13 312 ILE C C 1
ATOM 7100 O O . ILE C 1 312 ? 0.056 65.571 62.600 1.00 26.99 312 ILE C O 1
ATOM 7105 N N . VAL C 1 313 ? -0.433 64.832 64.690 1.00 28.79 313 VAL C N 1
ATOM 7106 C CA . VAL C 1 313 ? -1.841 65.318 64.520 1.00 29.75 313 VAL C CA 1
ATOM 7107 C C . VAL C 1 313 ? -1.837 66.832 64.257 1.00 32.74 313 VAL C C 1
ATOM 7108 O O . VAL C 1 313 ? -2.672 67.368 63.571 1.00 31.58 313 VAL C O 1
ATOM 7112 N N . GLU C 1 314 ? -0.921 67.559 64.891 1.00 25.92 314 GLU C N 1
ATOM 7113 C CA . GLU C 1 314 ? -0.931 69.030 64.707 1.00 38.86 314 GLU C CA 1
ATOM 7114 C C . GLU C 1 314 ? -0.463 69.420 63.315 1.00 38.72 314 GLU C C 1
ATOM 7115 O O . GLU C 1 314 ? -1.060 70.303 62.682 1.00 34.05 314 GLU C O 1
ATOM 7121 N N . GLN C 1 315 ? 0.522 68.664 62.796 1.00 37.14 315 GLN C N 1
ATOM 7122 C CA . GLN C 1 315 ? 0.965 68.869 61.412 1.00 38.71 315 GLN C CA 1
ATOM 7123 C C . GLN C 1 315 ? -0.146 68.493 60.438 1.00 36.15 315 GLN C C 1
ATOM 7124 O O . GLN C 1 315 ? -0.075 68.929 59.280 1.00 32.53 315 GLN C O 1
ATOM 7130 N N . ALA C 1 316 ? -1.165 67.745 60.866 1.00 29.60 316 ALA C N 1
ATOM 7131 C CA . ALA C 1 316 ? -2.258 67.391 59.975 1.00 28.09 316 ALA C CA 1
ATOM 7132 C C . ALA C 1 316 ? -3.405 68.357 60.259 1.00 29.62 316 ALA C C 1
ATOM 7133 O O . ALA C 1 316 ? -4.534 68.143 59.826 1.00 32.88 316 ALA C O 1
ATOM 7135 N N . GLY C 1 317 ? -3.226 69.294 61.197 1.00 28.48 317 GLY C N 1
ATOM 7136 C CA . GLY C 1 317 ? -4.225 70.277 61.540 1.00 26.59 317 GLY C CA 1
ATOM 7137 C C . GLY C 1 317 ? -5.255 69.847 62.584 1.00 40.52 317 GLY C C 1
ATOM 7138 O O . GLY C 1 317 ? -6.427 70.250 62.503 1.00 34.75 317 GLY C O 1
ATOM 7139 N N . GLY C 1 318 ? -4.869 68.926 63.490 1.00 32.66 318 GLY C N 1
ATOM 7140 C CA . GLY C 1 318 ? -5.852 68.423 64.476 1.00 29.98 318 GLY C CA 1
ATOM 7141 C C . GLY C 1 318 ? -5.341 68.889 65.840 1.00 29.93 318 GLY C C 1
ATOM 7142 O O . GLY C 1 318 ? -4.298 69.548 65.950 1.00 31.72 318 GLY C O 1
ATOM 7143 N N . LYS C 1 319 ? -5.767 68.254 66.915 1.00 38.09 319 LYS C N 1
ATOM 7144 C CA . LYS C 1 319 ? -5.293 68.607 68.245 1.00 42.29 319 LYS C CA 1
ATOM 7145 C C . LYS C 1 319 ? -4.926 67.439 69.138 1.00 40.10 319 LYS C C 1
ATOM 7146 O O . LYS C 1 319 ? -5.529 66.366 69.173 1.00 34.57 319 LYS C O 1
ATOM 7152 N N . GLY C 1 320 ? -3.874 67.659 69.931 1.00 35.67 320 GLY C N 1
ATOM 7153 C CA . GLY C 1 320 ? -3.463 66.605 70.860 1.00 43.36 320 GLY C CA 1
ATOM 7154 C C . GLY C 1 320 ? -3.443 67.191 72.279 1.00 39.65 320 GLY C C 1
ATOM 7155 O O . GLY C 1 320 ? -2.512 67.942 72.556 1.00 41.25 320 GLY C O 1
ATOM 7156 N N . SER C 1 321 ? -4.414 66.821 73.083 1.00 41.03 321 SER C N 1
ATOM 7157 C CA . SER C 1 321 ? -4.443 67.419 74.456 1.00 39.59 321 SER C CA 1
ATOM 7158 C C . SER C 1 321 ? -4.354 66.416 75.574 1.00 37.42 321 SER C C 1
ATOM 7159 O O . SER C 1 321 ? -4.830 65.281 75.390 1.00 39.15 321 SER C O 1
ATOM 7162 N N . ASP C 1 322 ? -4.076 66.879 76.805 1.00 40.53 322 ASP C N 1
ATOM 7163 C CA . ASP C 1 322 ? -4.246 65.931 77.925 1.00 43.78 322 ASP C CA 1
ATOM 7164 C C . ASP C 1 322 ? -5.612 66.134 78.578 1.00 43.35 322 ASP C C 1
ATOM 7165 O O . ASP C 1 322 ? -5.846 65.711 79.709 1.00 52.31 322 ASP C O 1
ATOM 7170 N N . GLY C 1 323 ? -6.464 66.934 77.936 1.00 43.67 323 GLY C N 1
ATOM 7171 C CA . GLY C 1 323 ? -7.807 67.172 78.456 1.00 47.01 323 GLY C CA 1
ATOM 7172 C C . GLY C 1 323 ? -7.958 68.685 78.865 1.00 46.45 323 GLY C C 1
ATOM 7173 O O . GLY C 1 323 ? -9.107 69.060 79.010 1.00 47.24 323 GLY C O 1
ATOM 7174 N N . HIS C 1 324 ? -6.830 69.229 79.273 1.00 47.22 324 HIS C N 1
ATOM 7175 C CA . HIS C 1 324 ? -6.851 70.634 79.709 1.00 56.81 324 HIS C CA 1
ATOM 7176 C C . HIS C 1 324 ? -5.780 71.450 79.003 1.00 59.87 324 HIS C C 1
ATOM 7177 O O . HIS C 1 324 ? -5.934 72.594 78.730 1.00 60.09 324 HIS C O 1
ATOM 7184 N N . GLN C 1 325 ? -4.700 70.821 78.598 1.00 56.68 325 GLN C N 1
ATOM 7185 C CA . GLN C 1 325 ? -3.516 71.404 78.011 1.00 54.44 325 GLN C CA 1
ATOM 7186 C C . GLN C 1 325 ? -2.941 70.676 76.800 1.00 51.30 325 GLN C C 1
ATOM 7187 O O . GLN C 1 325 ? -3.171 69.494 76.686 1.00 40.00 325 GLN C O 1
ATOM 7193 N N . ARG C 1 326 ? -2.154 71.344 75.972 1.00 51.20 326 ARG C N 1
ATOM 7194 C CA . ARG C 1 326 ? -1.530 70.825 74.769 1.00 41.50 326 ARG C CA 1
ATOM 7195 C C . ARG C 1 326 ? -0.412 69.878 75.138 1.00 45.07 326 ARG C C 1
ATOM 7196 O O . ARG C 1 326 ? 0.457 70.206 75.960 1.00 40.91 326 ARG C O 1
ATOM 7204 N N . VAL C 1 327 ? -0.510 68.611 74.673 1.00 33.85 327 VAL C N 1
ATOM 7205 C CA . VAL C 1 327 ? 0.559 67.654 75.020 1.00 32.28 327 VAL C CA 1
ATOM 7206 C C . VAL C 1 327 ? 1.919 68.234 74.706 1.00 34.26 327 VAL C C 1
ATOM 7207 O O . VAL C 1 327 ? 2.824 68.069 75.566 1.00 32.99 327 VAL C O 1
ATOM 7211 N N . LEU C 1 328 ? 2.153 68.890 73.536 1.00 28.69 328 LEU C N 1
ATOM 7212 C CA . LEU C 1 328 ? 3.588 69.267 73.343 1.00 34.94 328 LEU C CA 1
ATOM 7213 C C . LEU C 1 328 ? 4.053 70.439 74.187 1.00 43.77 328 LEU C C 1
ATOM 7214 O O . LEU C 1 328 ? 5.241 70.790 74.156 1.00 35.08 328 LEU C O 1
ATOM 7219 N N . ASP C 1 329 ? 3.157 71.061 74.971 1.00 42.38 329 ASP C N 1
ATOM 7220 C CA . ASP C 1 329 ? 3.561 72.061 75.961 1.00 50.12 329 ASP C CA 1
ATOM 7221 C C . ASP C 1 329 ? 4.028 71.379 77.251 1.00 52.48 329 ASP C C 1
ATOM 7222 O O . ASP C 1 329 ? 4.727 71.955 78.087 1.00 56.05 329 ASP C O 1
ATOM 7227 N N . ILE C 1 330 ? 3.694 70.103 77.475 1.00 54.79 330 ILE C N 1
ATOM 7228 C CA . ILE C 1 330 ? 4.116 69.469 78.736 1.00 51.13 330 ILE C CA 1
ATOM 7229 C C . ILE C 1 330 ? 5.555 69.021 78.705 1.00 53.20 330 ILE C C 1
ATOM 7230 O O . ILE C 1 330 ? 5.853 68.132 77.913 1.00 56.37 330 ILE C O 1
ATOM 7235 N N . GLN C 1 331 ? 6.431 69.295 79.649 1.00 56.76 331 GLN C N 1
ATOM 7236 C CA . GLN C 1 331 ? 7.803 68.838 79.586 1.00 53.69 331 GLN C CA 1
ATOM 7237 C C . GLN C 1 331 ? 7.889 67.462 80.258 1.00 55.13 331 GLN C C 1
ATOM 7238 O O . GLN C 1 331 ? 7.503 67.399 81.413 1.00 48.96 331 GLN C O 1
ATOM 7244 N N . PRO C 1 332 ? 8.439 66.469 79.597 1.00 53.78 332 PRO C N 1
ATOM 7245 C CA . PRO C 1 332 ? 8.639 65.185 80.246 1.00 51.46 332 PRO C CA 1
ATOM 7246 C C . PRO C 1 332 ? 9.644 65.413 81.372 1.00 53.92 332 PRO C C 1
ATOM 7247 O O . PRO C 1 332 ? 10.734 65.969 81.105 1.00 49.65 332 PRO C O 1
ATOM 7251 N N . THR C 1 333 ? 9.245 65.040 82.603 1.00 42.82 333 THR C N 1
ATOM 7252 C CA . THR C 1 333 ? 10.175 65.172 83.725 1.00 49.94 333 THR C CA 1
ATOM 7253 C C . THR C 1 333 ? 10.536 63.879 84.454 1.00 49.70 333 THR C C 1
ATOM 7254 O O . THR C 1 333 ? 11.521 63.762 85.188 1.00 50.44 333 THR C O 1
ATOM 7258 N N . GLU C 1 334 ? 9.748 62.837 84.243 1.00 46.82 334 GLU C N 1
ATOM 7259 C CA . GLU C 1 334 ? 10.031 61.511 84.771 1.00 46.64 334 GLU C CA 1
ATOM 7260 C C . GLU C 1 334 ? 10.199 60.515 83.618 1.00 47.93 334 GLU C C 1
ATOM 7261 O O . GLU C 1 334 ? 9.655 60.772 82.553 1.00 43.72 334 GLU C O 1
ATOM 7267 N N . ILE C 1 335 ? 10.970 59.479 83.817 1.00 44.24 335 ILE C N 1
ATOM 7268 C CA . ILE C 1 335 ? 11.339 58.515 82.810 1.00 45.86 335 ILE C CA 1
ATOM 7269 C C . ILE C 1 335 ? 10.147 57.841 82.119 1.00 45.18 335 ILE C C 1
ATOM 7270 O O . ILE C 1 335 ? 10.081 57.603 80.911 1.00 43.81 335 ILE C O 1
ATOM 7275 N N . HIS C 1 336 ? 9.192 57.371 82.902 1.00 36.11 336 HIS C N 1
ATOM 7276 C CA . HIS C 1 336 ? 8.016 56.699 82.383 1.00 37.03 336 HIS C CA 1
ATOM 7277 C C . HIS C 1 336 ? 6.797 57.540 82.689 1.00 37.60 336 HIS C C 1
ATOM 7278 O O . HIS C 1 336 ? 5.726 57.019 82.955 1.00 33.98 336 HIS C O 1
ATOM 7285 N N . GLN C 1 337 ? 6.946 58.856 82.591 1.00 38.38 337 GLN C N 1
ATOM 7286 C CA . GLN C 1 337 ? 5.801 59.747 82.861 1.00 33.11 337 GLN C CA 1
ATOM 7287 C C . GLN C 1 337 ? 4.593 59.424 82.017 1.00 43.41 337 GLN C C 1
ATOM 7288 O O . GLN C 1 337 ? 4.760 59.355 80.780 1.00 35.63 337 GLN C O 1
ATOM 7294 N N . ARG C 1 338 ? 3.374 59.333 82.557 1.00 40.08 338 ARG C N 1
ATOM 7295 C CA . ARG C 1 338 ? 2.215 59.069 81.746 1.00 39.81 338 ARG C CA 1
ATOM 7296 C C . ARG C 1 338 ? 1.265 60.220 81.686 1.00 41.07 338 ARG C C 1
ATOM 7297 O O . ARG C 1 338 ? 1.316 61.154 82.472 1.00 43.73 338 ARG C O 1
ATOM 7305 N N . VAL C 1 339 ? 0.405 60.267 80.669 1.00 37.49 339 VAL C N 1
ATOM 7306 C CA . VAL C 1 339 ? -0.590 61.297 80.517 1.00 33.36 339 VAL C CA 1
ATOM 7307 C C . VAL C 1 339 ? -1.816 60.690 79.817 1.00 32.92 339 VAL C C 1
ATOM 7308 O O . VAL C 1 339 ? -1.759 59.868 78.923 1.00 51.18 339 VAL C O 1
ATOM 7312 N N . PRO C 1 340 ? -2.957 61.281 80.190 1.00 37.37 340 PRO C N 1
ATOM 7313 C CA . PRO C 1 340 ? -4.235 61.032 79.556 1.00 42.08 340 PRO C CA 1
ATOM 7314 C C . PRO C 1 340 ? -4.111 61.626 78.151 1.00 40.25 340 PRO C C 1
ATOM 7315 O O . PRO C 1 340 ? -3.467 62.685 78.023 1.00 32.11 340 PRO C O 1
ATOM 7319 N N . LEU C 1 341 ? -4.710 60.987 77.146 1.00 38.95 341 LEU C N 1
ATOM 7320 C CA . LEU C 1 341 ? -4.525 61.631 75.810 1.00 38.93 341 LEU C CA 1
ATOM 7321 C C . LEU C 1 341 ? -5.873 61.709 75.140 1.00 31.36 341 LEU C C 1
ATOM 7322 O O . LEU C 1 341 ? -6.675 60.793 75.236 1.00 33.70 341 LEU C O 1
ATOM 7327 N N . TYR C 1 342 ? -6.124 62.887 74.609 1.00 26.46 342 TYR C N 1
ATOM 7328 C CA . TYR C 1 342 ? -7.313 63.156 73.820 1.00 28.50 342 TYR C CA 1
ATOM 7329 C C . TYR C 1 342 ? -6.747 63.665 72.492 1.00 34.86 342 TYR C C 1
ATOM 7330 O O . TYR C 1 342 ? -6.149 64.735 72.491 1.00 34.82 342 TYR C O 1
ATOM 7339 N N . ILE C 1 343 ? -7.033 62.958 71.404 1.00 32.30 343 ILE C N 1
ATOM 7340 C CA . ILE C 1 343 ? -6.396 63.400 70.143 1.00 31.62 343 ILE C CA 1
ATOM 7341 C C . ILE C 1 343 ? -7.296 63.173 68.954 1.00 27.70 343 ILE C C 1
ATOM 7342 O O . ILE C 1 343 ? -8.049 62.193 68.945 1.00 28.27 343 ILE C O 1
ATOM 7347 N N . GLY C 1 344 ? -7.191 64.092 67.964 1.00 28.88 344 GLY C N 1
ATOM 7348 C CA . GLY C 1 344 ? -8.066 63.836 66.820 1.00 32.44 344 GLY C CA 1
ATOM 7349 C C . GLY C 1 344 ? -8.514 65.184 66.258 1.00 33.04 344 GLY C C 1
ATOM 7350 O O . GLY C 1 344 ? -7.737 66.129 66.344 1.00 33.61 344 GLY C O 1
ATOM 7351 N N . SER C 1 345 ? -9.659 65.114 65.621 1.00 31.59 345 SER C N 1
ATOM 7352 C CA . SER C 1 345 ? -10.198 66.327 64.987 1.00 35.42 345 SER C CA 1
ATOM 7353 C C . SER C 1 345 ? -10.259 67.440 66.051 1.00 41.28 345 SER C C 1
ATOM 7354 O O . SER C 1 345 ? -10.636 67.343 67.225 1.00 34.22 345 SER C O 1
ATOM 7357 N N . THR C 1 346 ? -9.759 68.599 65.707 1.00 38.68 346 THR C N 1
ATOM 7358 C CA . THR C 1 346 ? -9.768 69.836 66.414 1.00 40.69 346 THR C CA 1
ATOM 7359 C C . THR C 1 346 ? -11.124 70.094 67.080 1.00 39.45 346 THR C C 1
ATOM 7360 O O . THR C 1 346 ? -11.141 70.307 68.280 1.00 37.74 346 THR C O 1
ATOM 7364 N N . GLU C 1 347 ? -12.228 70.054 66.365 1.00 38.31 347 GLU C N 1
ATOM 7365 C CA . GLU C 1 347 ? -13.488 70.385 67.048 1.00 44.96 347 GLU C CA 1
ATOM 7366 C C . GLU C 1 347 ? -13.834 69.286 68.043 1.00 50.57 347 GLU C C 1
ATOM 7367 O O . GLU C 1 347 ? -14.408 69.542 69.115 1.00 49.29 347 GLU C O 1
ATOM 7373 N N . GLU C 1 348 ? -13.489 68.025 67.745 1.00 40.10 348 GLU C N 1
ATOM 7374 C CA . GLU C 1 348 ? -13.796 66.956 68.696 1.00 42.09 348 GLU C CA 1
ATOM 7375 C C . GLU C 1 348 ? -12.975 67.077 69.956 1.00 36.39 348 GLU C C 1
ATOM 7376 O O . GLU C 1 348 ? -13.496 66.848 71.034 1.00 33.57 348 GLU C O 1
ATOM 7382 N N . VAL C 1 349 ? -11.721 67.483 69.911 1.00 39.34 349 VAL C N 1
ATOM 7383 C CA . VAL C 1 349 ? -10.887 67.570 71.094 1.00 40.91 349 VAL C CA 1
ATOM 7384 C C . VAL C 1 349 ? -11.373 68.756 71.955 1.00 45.43 349 VAL C C 1
ATOM 7385 O O . VAL C 1 349 ? -11.388 68.730 73.185 1.00 37.13 349 VAL C O 1
ATOM 7389 N N . GLU C 1 350 ? -11.849 69.775 71.250 1.00 38.13 350 GLU C N 1
ATOM 7390 C CA . GLU C 1 350 ? -12.204 70.996 71.964 1.00 47.54 350 GLU C CA 1
ATOM 7391 C C . GLU C 1 350 ? -13.469 70.704 72.785 1.00 48.60 350 GLU C C 1
ATOM 7392 O O . GLU C 1 350 ? -13.590 71.108 73.926 1.00 45.18 350 GLU C O 1
ATOM 7398 N N . LYS C 1 351 ? -14.374 69.958 72.194 1.00 45.22 351 LYS C N 1
ATOM 7399 C CA . LYS C 1 351 ? -15.598 69.564 72.867 1.00 48.66 351 LYS C CA 1
ATOM 7400 C C . LYS C 1 351 ? -15.264 68.736 74.089 1.00 51.99 351 LYS C C 1
ATOM 7401 O O . LYS C 1 351 ? -15.626 69.123 75.215 1.00 50.93 351 LYS C O 1
ATOM 7407 N N . VAL C 1 352 ? -14.445 67.686 74.074 1.00 52.92 352 VAL C N 1
ATOM 7408 C CA . VAL C 1 352 ? -14.154 66.971 75.334 1.00 47.89 352 VAL C CA 1
ATOM 7409 C C . VAL C 1 352 ? -13.531 67.964 76.330 1.00 49.94 352 VAL C C 1
ATOM 7410 O O . VAL C 1 352 ? -13.774 67.872 77.534 1.00 43.86 352 VAL C O 1
ATOM 7414 N N . GLU C 1 353 ? -12.679 68.870 75.894 1.00 50.24 353 GLU C N 1
ATOM 7415 C CA . GLU C 1 353 ? -12.019 69.881 76.688 1.00 51.24 353 GLU C CA 1
ATOM 7416 C C . GLU C 1 353 ? -13.022 70.789 77.421 1.00 51.53 353 GLU C C 1
ATOM 7417 O O . GLU C 1 353 ? -12.873 70.954 78.633 1.00 50.10 353 GLU C O 1
ATOM 7423 N N . LYS C 1 354 ? -14.095 71.203 76.783 1.00 50.50 354 LYS C N 1
ATOM 7424 C CA . LYS C 1 354 ? -15.184 71.909 77.463 1.00 54.46 354 LYS C CA 1
ATOM 7425 C C . LYS C 1 354 ? -15.844 71.078 78.564 1.00 52.31 354 LYS C C 1
ATOM 7426 O O . LYS C 1 354 ? -16.075 71.593 79.666 1.00 58.18 354 LYS C O 1
ATOM 7428 N N . TYR C 1 355 ? -16.141 69.796 78.375 1.00 52.96 355 TYR C N 1
ATOM 7429 C CA . TYR C 1 355 ? -16.742 69.002 79.423 1.00 51.22 355 TYR C CA 1
ATOM 7430 C C . TYR C 1 355 ? -15.795 68.706 80.584 1.00 55.38 355 TYR C C 1
ATOM 7431 O O . TYR C 1 355 ? -16.362 68.276 81.610 1.00 60.77 355 TYR C O 1
ATOM 7440 N N . LEU C 1 356 ? -14.483 68.849 80.465 1.00 54.47 356 LEU C N 1
ATOM 7441 C CA . LEU C 1 356 ? -13.540 68.468 81.508 1.00 54.18 356 LEU C CA 1
ATOM 7442 C C . LEU C 1 356 ? -13.011 69.702 82.241 1.00 55.75 356 LEU C C 1
ATOM 7443 O O . LEU C 1 356 ? -12.143 69.638 83.116 1.00 50.64 356 LEU C O 1
ATOM 7448 N N . ALA C 1 357 ? -13.433 70.842 81.679 1.00 51.54 357 ALA C N 1
ATOM 7449 C CA . ALA C 1 357 ? -13.038 72.087 82.365 1.00 66.64 357 ALA C CA 1
ATOM 7450 C C . ALA C 1 357 ? -13.705 72.149 83.753 1.00 71.31 357 ALA C C 1
ATOM 7451 O O . ALA C 1 357 ? -14.835 71.684 84.013 1.00 69.60 357 ALA C O 1
ATOM 7454 N N . GLU D 1 17 ? 7.236 24.878 53.343 1.00 81.59 17 GLU D N 1
ATOM 7455 C CA . GLU D 1 17 ? 6.987 25.258 54.745 1.00 80.79 17 GLU D CA 1
ATOM 7456 C C . GLU D 1 17 ? 6.473 24.014 55.469 1.00 76.49 17 GLU D C 1
ATOM 7457 O O . GLU D 1 17 ? 6.427 23.004 54.727 1.00 76.58 17 GLU D O 1
ATOM 7459 N N . ILE D 1 18 ? 6.147 24.089 56.770 1.00 65.09 18 ILE D N 1
ATOM 7460 C CA . ILE D 1 18 ? 5.783 22.817 57.438 1.00 57.07 18 ILE D CA 1
ATOM 7461 C C . ILE D 1 18 ? 4.632 22.051 56.847 1.00 53.23 18 ILE D C 1
ATOM 7462 O O . ILE D 1 18 ? 4.882 21.315 55.894 1.00 58.51 18 ILE D O 1
ATOM 7467 N N . ILE D 1 19 ? 3.404 22.159 57.362 1.00 51.43 19 ILE D N 1
ATOM 7468 C CA . ILE D 1 19 ? 2.233 21.608 56.677 1.00 44.79 19 ILE D CA 1
ATOM 7469 C C . ILE D 1 19 ? 1.525 22.776 55.933 1.00 43.62 19 ILE D C 1
ATOM 7470 O O . ILE D 1 19 ? 1.149 23.795 56.577 1.00 40.06 19 ILE D O 1
ATOM 7475 N N . THR D 1 20 ? 1.437 22.681 54.605 1.00 35.70 20 THR D N 1
ATOM 7476 C CA . THR D 1 20 ? 0.817 23.778 53.868 1.00 35.84 20 THR D CA 1
ATOM 7477 C C . THR D 1 20 ? -0.672 23.461 53.661 1.00 41.22 20 THR D C 1
ATOM 7478 O O . THR D 1 20 ? -1.079 22.302 53.863 1.00 36.88 20 THR D O 1
ATOM 7482 N N . LEU D 1 21 ? -1.437 24.468 53.260 1.00 33.92 21 LEU D N 1
ATOM 7483 C CA . LEU D 1 21 ? -2.859 24.238 53.002 1.00 35.30 21 LEU D CA 1
ATOM 7484 C C . LEU D 1 21 ? -3.013 23.200 51.924 1.00 32.13 21 LEU D C 1
ATOM 7485 O O . LEU D 1 21 ? -3.914 22.358 52.038 1.00 31.69 21 LEU D O 1
ATOM 7490 N N . THR D 1 22 ? -2.249 23.220 50.865 1.00 29.96 22 THR D N 1
ATOM 7491 C CA . THR D 1 22 ? -2.414 22.329 49.727 1.00 36.07 22 THR D CA 1
ATOM 7492 C C . THR D 1 22 ? -2.066 20.893 50.20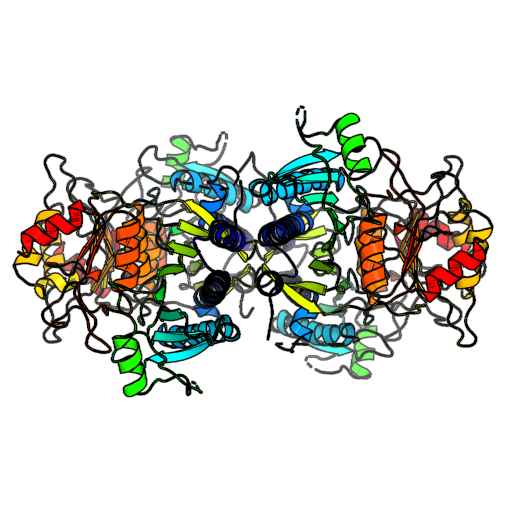5 1.00 37.89 22 THR D C 1
ATOM 7493 O O . THR D 1 22 ? -2.843 20.037 49.896 1.00 39.86 22 THR D O 1
ATOM 7497 N N . SER D 1 23 ? -1.062 20.709 51.043 1.00 39.18 23 SER D N 1
ATOM 7498 C CA . SER D 1 23 ? -0.738 19.408 51.546 1.00 37.65 23 SER D CA 1
ATOM 7499 C C . SER D 1 23 ? -1.891 18.903 52.417 1.00 40.64 23 SER D C 1
ATOM 7500 O O . SER D 1 23 ? -2.357 17.797 52.239 1.00 35.76 23 SER D O 1
ATOM 7503 N N . TRP D 1 24 ? -2.296 19.749 53.373 1.00 41.48 24 TRP D N 1
ATOM 7504 C CA . TRP D 1 24 ? -3.396 19.398 54.259 1.00 41.30 24 TRP D CA 1
ATOM 7505 C C . TRP D 1 24 ? -4.680 19.075 53.491 1.00 36.92 24 TRP D C 1
ATOM 7506 O O . TRP D 1 24 ? -5.358 18.114 53.859 1.00 31.89 24 TRP D O 1
ATOM 7517 N N . LEU D 1 25 ? -4.979 19.758 52.373 1.00 34.55 25 LEU D N 1
ATOM 7518 C CA . LEU D 1 25 ? -6.205 19.459 51.633 1.00 39.45 25 LEU D CA 1
ATOM 7519 C C . LEU D 1 25 ? -6.160 18.069 50.975 1.00 44.09 25 LEU D C 1
ATOM 7520 O O . LEU D 1 25 ? -7.127 17.306 51.010 1.00 32.25 25 LEU D O 1
ATOM 7525 N N . LEU D 1 26 ? -5.010 17.752 50.369 1.00 38.19 26 LEU D N 1
ATOM 7526 C CA . LEU D 1 26 ? -4.751 16.529 49.650 1.00 39.93 26 LEU D CA 1
ATOM 7527 C C . LEU D 1 26 ? -4.724 15.358 50.632 1.00 38.21 26 LEU D C 1
ATOM 7528 O O . LEU D 1 26 ? -5.346 14.358 50.293 1.00 35.48 26 LEU D O 1
ATOM 7533 N N . GLN D 1 27 ? -4.286 15.593 51.879 1.00 37.99 27 GLN D N 1
ATOM 7534 C CA . GLN D 1 27 ? -4.453 14.478 52.820 1.00 46.01 27 GLN D CA 1
ATOM 7535 C C . GLN D 1 27 ? -5.947 14.255 53.139 1.00 50.84 27 GLN D C 1
ATOM 7536 O O . GLN D 1 27 ? -6.329 13.077 53.290 1.00 47.80 27 GLN D O 1
ATOM 7542 N N . GLN D 1 28 ? -6.782 15.320 53.265 1.00 43.42 28 GLN D N 1
ATOM 7543 C CA . GLN D 1 28 ? -8.158 15.100 53.609 1.00 40.57 28 GLN D CA 1
ATOM 7544 C C . GLN D 1 28 ? -8.941 14.380 52.515 1.00 44.47 28 GLN D C 1
ATOM 7545 O O . GLN D 1 28 ? -9.835 13.572 52.775 1.00 44.49 28 GLN D O 1
ATOM 7551 N N . GLU D 1 29 ? -8.492 14.628 51.294 1.00 40.36 29 GLU D N 1
ATOM 7552 C CA . GLU D 1 29 ? -9.130 14.098 50.138 1.00 43.97 29 GLU D CA 1
ATOM 7553 C C . GLU D 1 29 ? -8.746 12.616 50.077 1.00 57.08 29 GLU D C 1
ATOM 7554 O O . GLU D 1 29 ? -9.430 11.716 49.604 1.00 56.01 29 GLU D O 1
ATOM 7560 N N . GLN D 1 30 ? -7.491 12.420 50.499 1.00 60.38 30 GLN D N 1
ATOM 7561 C CA . GLN D 1 30 ? -6.927 11.077 50.508 1.00 61.19 30 GLN D CA 1
ATOM 7562 C C . GLN D 1 30 ? -7.564 10.322 51.680 1.00 55.98 30 GLN D C 1
ATOM 7563 O O . GLN D 1 30 ? -7.912 9.177 51.436 1.00 47.16 30 GLN D O 1
ATOM 7569 N N . LYS D 1 31 ? -7.941 10.890 52.797 1.00 55.16 31 LYS D N 1
ATOM 7570 C CA . LYS D 1 31 ? -8.609 10.091 53.824 1.00 54.40 31 LYS D CA 1
ATOM 7571 C C . LYS D 1 31 ? -10.092 9.929 53.475 1.00 56.60 31 LYS D C 1
ATOM 7572 O O . LYS D 1 31 ? -10.879 9.487 54.303 1.00 58.30 31 LYS D O 1
ATOM 7578 N N . GLY D 1 32 ? -10.563 10.405 52.342 1.00 53.73 32 GLY D N 1
ATOM 7579 C CA . GLY D 1 32 ? -11.936 10.332 51.933 1.00 55.04 32 GLY D CA 1
ATOM 7580 C C . GLY D 1 32 ? -12.861 11.221 52.731 1.00 53.71 32 GLY D C 1
ATOM 7581 O O . GLY D 1 32 ? -14.087 11.038 52.690 1.00 58.36 32 GLY D O 1
ATOM 7582 N N . ILE D 1 33 ? -12.358 12.211 53.449 1.00 52.17 33 ILE D N 1
ATOM 7583 C CA . ILE D 1 33 ? -13.144 13.167 54.210 1.00 44.10 33 ILE D CA 1
ATOM 7584 C C . ILE D 1 33 ? -13.800 14.166 53.255 1.00 50.49 33 ILE D C 1
ATOM 7585 O O . ILE D 1 33 ? -14.865 14.693 53.589 1.00 48.18 33 ILE D O 1
ATOM 7590 N N . ILE D 1 34 ? -13.166 14.398 52.076 1.00 41.53 34 ILE D N 1
ATOM 7591 C CA . ILE D 1 34 ? -13.799 15.319 51.179 1.00 37.49 34 ILE D CA 1
ATOM 7592 C C . ILE D 1 34 ? -13.566 14.789 49.794 1.00 37.58 34 ILE D C 1
ATOM 7593 O O . ILE D 1 34 ? -12.544 14.113 49.659 1.00 42.60 34 ILE D O 1
ATOM 7598 N N . ASP D 1 35 ? -14.364 15.023 48.833 1.00 41.57 35 ASP D N 1
ATOM 7599 C CA . ASP D 1 35 ? -14.260 14.723 47.418 1.00 49.28 35 ASP D CA 1
ATOM 7600 C C . ASP D 1 35 ? -13.037 15.424 46.780 1.00 44.28 35 ASP D C 1
ATOM 7601 O O . ASP D 1 35 ? -12.617 16.485 47.246 1.00 31.73 35 ASP D O 1
ATOM 7606 N N . ALA D 1 36 ? -12.711 15.111 45.553 1.00 41.23 36 ALA D N 1
ATOM 7607 C CA . ALA D 1 36 ? -11.686 15.703 44.740 1.00 44.07 36 ALA D CA 1
ATOM 7608 C C . ALA D 1 36 ? -12.244 17.058 44.272 1.00 43.31 36 ALA D C 1
ATOM 7609 O O . ALA D 1 36 ? -11.602 18.095 44.360 1.00 35.39 36 ALA D O 1
ATOM 7611 N N . GLU D 1 37 ? -13.501 16.968 43.824 1.00 36.86 37 GLU D N 1
ATOM 7612 C CA . GLU D 1 37 ? -14.291 18.047 43.413 1.00 33.65 37 GLU D CA 1
ATOM 7613 C C . GLU D 1 37 ? -14.268 19.217 44.440 1.00 37.53 37 GLU D C 1
ATOM 7614 O O . GLU D 1 37 ? -14.076 20.385 44.126 1.00 36.37 37 GLU D O 1
ATOM 7620 N N . LEU D 1 38 ? -14.426 18.939 45.688 1.00 36.55 38 LEU D N 1
ATOM 7621 C CA . LEU D 1 38 ? -14.542 19.872 46.764 1.00 38.80 38 LEU D CA 1
ATOM 7622 C C . LEU D 1 38 ? -13.157 20.389 47.135 1.00 38.20 38 LEU D C 1
ATOM 7623 O O . LEU D 1 38 ? -13.067 21.496 47.662 1.00 33.77 38 LEU D O 1
ATOM 7628 N N . THR D 1 39 ? -12.157 19.548 46.986 1.00 36.76 39 THR D N 1
ATOM 7629 C CA . THR D 1 39 ? -10.760 19.845 47.201 1.00 35.60 39 THR D CA 1
ATOM 7630 C C . THR D 1 39 ? -10.325 20.873 46.119 1.00 28.76 39 THR D C 1
ATOM 7631 O O . THR D 1 39 ? -9.794 21.869 46.585 1.00 32.31 39 THR D O 1
ATOM 7635 N N . ILE D 1 40 ? -10.737 20.716 44.895 1.00 27.76 40 ILE D N 1
ATOM 7636 C CA . ILE D 1 40 ? -10.525 21.673 43.837 1.00 30.05 40 ILE D CA 1
ATOM 7637 C C . ILE D 1 40 ? -11.126 23.028 44.191 1.00 33.97 40 ILE D C 1
ATOM 7638 O O . ILE D 1 40 ? -10.465 24.096 44.175 1.00 29.85 40 ILE D O 1
ATOM 7643 N N . VAL D 1 41 ? -12.404 23.013 44.628 1.00 28.80 41 VAL D N 1
ATOM 7644 C CA . VAL D 1 41 ? -13.089 24.188 45.068 1.00 29.27 41 VAL D CA 1
ATOM 7645 C C . VAL D 1 41 ? -12.373 24.916 46.207 1.00 29.72 41 VAL D C 1
ATOM 7646 O O . VAL D 1 41 ? -12.190 26.161 46.200 1.00 29.41 41 VAL D O 1
ATOM 7650 N N . LEU D 1 42 ? -11.944 24.171 47.224 1.00 28.90 42 LEU D N 1
ATOM 7651 C CA . LEU D 1 42 ? -11.314 24.825 48.372 1.00 30.64 42 LEU D CA 1
ATOM 7652 C C . LEU D 1 42 ? -9.972 25.440 47.986 1.00 30.34 42 LEU D C 1
ATOM 7653 O O . LEU D 1 42 ? -9.480 26.440 48.509 1.00 29.14 42 LEU D O 1
ATOM 7658 N N . SER D 1 43 ? -9.317 24.747 47.075 1.00 33.73 43 SER D N 1
ATOM 7659 C CA . SER D 1 43 ? -8.015 25.125 46.608 1.00 36.16 43 SER D CA 1
ATOM 7660 C C . SER D 1 43 ? -8.127 26.406 45.804 1.00 27.98 43 SER D C 1
ATOM 7661 O O . SER D 1 43 ? -7.309 27.325 46.021 1.00 28.21 43 SER D O 1
ATOM 7664 N N . SER D 1 44 ? -9.083 26.436 44.916 1.00 27.73 44 SER D N 1
ATOM 7665 C CA . SER D 1 44 ? -9.388 27.661 44.122 1.00 25.34 44 SER D CA 1
ATOM 7666 C C . SER D 1 44 ? -9.745 28.834 44.996 1.00 29.39 44 SER D C 1
ATOM 7667 O O . SER D 1 44 ? -9.408 29.982 44.649 1.00 29.01 44 SER D O 1
ATOM 7670 N N . ILE D 1 45 ? -10.446 28.584 46.096 1.00 25.80 45 ILE D N 1
ATOM 7671 C CA . ILE D 1 45 ? -10.830 29.657 47.028 1.00 31.95 45 ILE D CA 1
ATOM 7672 C C . ILE D 1 45 ? -9.604 30.277 47.673 1.00 29.19 45 ILE D C 1
ATOM 7673 O O . ILE D 1 45 ? -9.448 31.515 47.823 1.00 27.30 45 ILE D O 1
ATOM 7678 N N . SER D 1 46 ? -8.712 29.447 48.228 1.00 24.73 46 SER D N 1
ATOM 7679 C CA . SER D 1 46 ? -7.520 29.978 48.821 1.00 29.72 46 SER D CA 1
ATOM 7680 C C . SER D 1 46 ? -6.666 30.745 47.780 1.00 20.64 46 SER D C 1
ATOM 7681 O O . SER D 1 46 ? -6.177 31.761 48.209 1.00 29.84 46 SER D O 1
ATOM 7684 N N . MET D 1 47 ? -6.671 30.345 46.517 1.00 23.57 47 MET D N 1
ATOM 7685 C CA . MET D 1 47 ? -6.018 31.129 45.472 1.00 24.95 47 MET D CA 1
ATOM 7686 C C . MET D 1 47 ? -6.642 32.492 45.315 1.00 28.85 47 MET D C 1
ATOM 7687 O O . MET D 1 47 ? -5.984 33.522 45.196 1.00 25.95 47 MET D O 1
ATOM 7692 N N . ALA D 1 48 ? -7.971 32.567 45.243 1.00 30.24 48 ALA D N 1
ATOM 7693 C CA . ALA D 1 48 ? -8.675 33.823 45.123 1.00 25.36 48 ALA D CA 1
ATOM 7694 C C . ALA D 1 48 ? -8.322 34.757 46.303 1.00 19.77 48 ALA D C 1
ATOM 7695 O O . ALA D 1 48 ? -8.172 35.962 46.159 1.00 24.26 48 ALA D O 1
ATOM 7697 N N . CYS D 1 49 ? -8.351 34.175 47.530 1.00 22.08 49 CYS D N 1
ATOM 7698 C CA . CYS D 1 49 ? -8.018 34.943 48.707 1.00 21.86 49 CYS D CA 1
ATOM 7699 C C . CYS D 1 49 ? -6.577 35.481 48.701 1.00 24.30 49 CYS D C 1
ATOM 7700 O O . CYS D 1 49 ? -6.337 36.514 49.321 1.00 23.36 49 CYS D O 1
ATOM 7703 N N . LYS D 1 50 ? -5.614 34.678 48.210 1.00 20.48 50 LYS D N 1
ATOM 7704 C CA . LYS D 1 50 ? -4.220 35.234 48.117 1.00 25.38 50 LYS D CA 1
ATOM 7705 C C . LYS D 1 50 ? -4.170 36.388 47.108 1.00 21.70 50 LYS D C 1
ATOM 7706 O O . LYS D 1 50 ? -3.616 37.413 47.462 1.00 32.46 50 LYS D O 1
ATOM 7712 N N . GLN D 1 51 ? -4.939 36.389 46.053 1.00 23.07 51 GLN D N 1
ATOM 7713 C CA . GLN D 1 51 ? -5.031 37.536 45.174 1.00 22.79 51 GLN D CA 1
ATOM 7714 C C . GLN D 1 51 ? -5.777 38.675 45.838 1.00 25.13 51 GLN D C 1
ATOM 7715 O O . GLN D 1 51 ? -5.424 39.820 45.580 1.00 29.70 51 GLN D O 1
ATOM 7721 N N . ILE D 1 52 ? -6.823 38.350 46.610 1.00 26.76 52 ILE D N 1
ATOM 7722 C CA . ILE D 1 52 ? -7.575 39.502 47.213 1.00 22.47 52 ILE D CA 1
ATOM 7723 C C . ILE D 1 52 ? -6.669 40.155 48.240 1.00 24.85 52 ILE D C 1
ATOM 7724 O O . ILE D 1 52 ? -6.679 41.372 48.364 1.00 21.88 52 ILE D O 1
ATOM 7729 N N . ALA D 1 53 ? -5.948 39.364 49.026 1.00 20.73 53 ALA D N 1
ATOM 7730 C CA . ALA D 1 53 ? -5.010 39.913 50.026 1.00 25.27 53 ALA D CA 1
ATOM 7731 C C . ALA D 1 53 ? -4.111 40.970 49.417 1.00 24.50 53 ALA D C 1
ATOM 7732 O O . ALA D 1 53 ? -3.882 42.038 49.904 1.00 26.53 53 ALA D O 1
ATOM 7734 N N . SER D 1 54 ? -3.589 40.655 48.231 1.00 22.45 54 SER D N 1
ATOM 7735 C CA . SER D 1 54 ? -2.783 41.510 47.401 1.00 27.24 54 SER D CA 1
ATOM 7736 C C . SER D 1 54 ? -3.511 42.762 47.004 1.00 24.06 54 SER D C 1
ATOM 7737 O O . SER D 1 54 ? -2.853 43.806 47.043 1.00 26.09 54 SER D O 1
ATOM 7740 N N . LEU D 1 55 ? -4.717 42.626 46.419 1.00 24.31 55 LEU D N 1
ATOM 7741 C CA . LEU D 1 55 ? -5.467 43.853 46.132 1.00 32.31 55 LEU D CA 1
ATOM 7742 C C . LEU D 1 55 ? -5.682 44.760 47.348 1.00 28.35 55 LEU D C 1
ATOM 7743 O O . LEU D 1 55 ? -5.510 46.010 47.248 1.00 28.13 55 LEU D O 1
ATOM 7748 N N . VAL D 1 56 ? -6.123 44.230 48.465 1.00 27.94 56 VAL D N 1
ATOM 7749 C CA . VAL D 1 56 ? -6.275 44.964 49.713 1.00 21.17 56 VAL D CA 1
ATOM 7750 C C . VAL D 1 56 ? -4.955 45.602 50.134 1.00 23.68 56 VAL D C 1
ATOM 7751 O O . VAL D 1 56 ? -4.871 46.778 50.471 1.00 19.48 56 VAL D O 1
ATOM 7755 N N . GLN D 1 57 ? -3.832 44.880 50.145 1.00 24.16 57 GLN D N 1
ATOM 7756 C CA . GLN D 1 57 ? -2.601 45.545 50.618 1.00 26.91 57 GLN D CA 1
ATOM 7757 C C . GLN D 1 57 ? -2.189 46.659 49.690 1.00 28.66 57 GLN D C 1
ATOM 7758 O O . GLN D 1 57 ? -1.414 47.496 50.134 1.00 23.45 57 GLN D O 1
ATOM 7764 N N . ARG D 1 58 ? -2.478 46.570 48.378 1.00 24.63 58 ARG D N 1
ATOM 7765 C CA . ARG D 1 58 ? -1.921 47.564 47.489 1.00 26.25 58 ARG D CA 1
ATOM 7766 C C . ARG D 1 58 ? -2.966 48.598 47.086 1.00 33.21 58 ARG D C 1
ATOM 7767 O O . ARG D 1 58 ? -2.572 49.422 46.255 1.00 24.94 58 ARG D O 1
ATOM 7775 N N . ALA D 1 59 ? -4.192 48.604 47.669 1.00 30.25 59 ALA D N 1
ATOM 7776 C CA . ALA D 1 59 ? -5.216 49.525 47.255 1.00 30.99 59 ALA D CA 1
ATOM 7777 C C . ALA D 1 59 ? -4.744 50.965 47.160 1.00 35.68 59 ALA D C 1
ATOM 7778 O O . ALA D 1 59 ? -5.176 51.657 46.235 1.00 31.40 59 ALA D O 1
ATOM 7780 N N . ASN D 1 60 ? -3.990 51.488 48.114 1.00 35.07 60 ASN D N 1
ATOM 7781 C CA . ASN D 1 60 ? -3.595 52.902 48.045 1.00 32.86 60 ASN D CA 1
ATOM 7782 C C . ASN D 1 60 ? -2.754 53.210 46.827 1.00 33.03 60 ASN D C 1
ATOM 7783 O O . ASN D 1 60 ? -2.859 54.253 46.223 1.00 36.21 60 ASN D O 1
ATOM 7788 N N . ILE D 1 61 ? -1.944 52.271 46.366 1.00 35.29 61 ILE D N 1
ATOM 7789 C CA . ILE D 1 61 ? -1.087 52.388 45.237 1.00 34.87 61 ILE D CA 1
ATOM 7790 C C . ILE D 1 61 ? -1.867 52.277 43.937 1.00 44.37 61 ILE D C 1
ATOM 7791 O O . ILE D 1 61 ? -1.764 53.177 43.109 1.00 42.70 61 ILE D O 1
ATOM 7796 N N . SER D 1 62 ? -2.698 51.284 43.759 1.00 50.44 62 SER D N 1
ATOM 7797 C CA . SER D 1 62 ? -3.609 51.007 42.677 1.00 53.91 62 SER D CA 1
ATOM 7798 C C . SER D 1 62 ? -4.538 52.193 42.384 1.00 57.86 62 SER D C 1
ATOM 7799 O O . SER D 1 62 ? -4.857 52.461 41.223 1.00 55.71 62 SER D O 1
ATOM 7802 N N . ASN D 1 63 ? -4.980 52.860 43.452 1.00 59.58 63 ASN D N 1
ATOM 7803 C CA . ASN D 1 63 ? -5.891 53.984 43.347 1.00 66.62 63 ASN D CA 1
ATOM 7804 C C . ASN D 1 63 ? -5.243 55.277 42.882 1.00 67.90 63 ASN D C 1
ATOM 7805 O O . ASN D 1 63 ? -5.981 56.243 42.652 1.00 76.43 63 ASN D O 1
ATOM 7810 N N . LEU D 1 64 ? -3.949 55.356 42.631 1.00 67.76 64 LEU D N 1
ATOM 7811 C CA . LEU D 1 64 ? -3.304 56.528 42.089 1.00 73.92 64 LEU D CA 1
ATOM 7812 C C . LEU D 1 64 ? -3.353 56.531 40.555 1.00 80.86 64 LEU D C 1
ATOM 7813 O O . LEU D 1 64 ? -2.381 56.905 39.871 1.00 81.89 64 LEU D O 1
ATOM 7818 N N . THR D 1 65 ? -4.419 56.045 39.926 1.00 84.64 65 THR D N 1
ATOM 7819 C CA . THR D 1 65 ? -4.547 55.960 38.477 1.00 86.83 65 THR D CA 1
ATOM 7820 C C . THR D 1 65 ? -3.398 55.125 37.903 1.00 90.75 65 THR D C 1
ATOM 7821 O O . THR D 1 65 ? -2.770 55.399 36.885 1.00 93.98 65 THR D O 1
ATOM 7823 N N . GLY D 1 66 ? -3.123 54.008 38.591 1.00 89.83 66 GLY D N 1
ATOM 7824 C CA . GLY D 1 66 ? -2.056 53.093 38.268 1.00 92.35 66 GLY D CA 1
ATOM 7825 C C . GLY D 1 66 ? -1.858 51.951 39.261 1.00 91.67 66 GLY D C 1
ATOM 7826 O O . GLY D 1 66 ? -0.921 51.805 40.050 1.00 92.33 66 GLY D O 1
ATOM 7827 N N . GLU D 1 76 ? -9.836 56.207 46.766 1.00 84.05 76 GLU D N 1
ATOM 7828 C CA . GLU D 1 76 ? -10.053 54.825 47.164 1.00 80.52 76 GLU D CA 1
ATOM 7829 C C . GLU D 1 76 ? -11.416 54.547 47.817 1.00 79.44 76 GLU D C 1
ATOM 7830 O O . GLU D 1 76 ? -11.900 55.233 48.709 1.00 75.20 76 GLU D O 1
ATOM 7832 N N . ASP D 1 77 ? -12.021 53.456 47.319 1.00 70.39 77 ASP D N 1
ATOM 7833 C CA . ASP D 1 77 ? -13.303 53.000 47.753 1.00 63.04 77 ASP D CA 1
ATOM 7834 C C . ASP D 1 77 ? -13.340 51.465 47.936 1.00 65.54 77 ASP D C 1
ATOM 7835 O O . ASP D 1 77 ? -13.196 50.581 47.055 1.00 56.81 77 ASP D O 1
ATOM 7837 N N . GLN D 1 78 ? -13.681 51.076 49.170 1.00 52.22 78 GLN D N 1
ATOM 7838 C CA . GLN D 1 78 ? -13.950 49.727 49.594 1.00 52.78 78 GLN D CA 1
ATOM 7839 C C . GLN D 1 78 ? -14.978 49.079 48.664 1.00 47.23 78 GLN D C 1
ATOM 7840 O O . GLN D 1 78 ? -14.889 47.929 48.199 1.00 35.79 78 GLN D O 1
ATOM 7846 N N . LYS D 1 79 ? -15.978 49.810 48.202 1.00 41.85 79 LYS D N 1
ATOM 7847 C CA . LYS D 1 79 ? -16.945 49.317 47.245 1.00 45.06 79 LYS D CA 1
ATOM 7848 C C . LYS D 1 79 ? -16.310 48.853 45.946 1.00 47.64 79 LYS D C 1
ATOM 7849 O O . LYS D 1 79 ? -16.638 47.741 45.487 1.00 51.79 79 LYS D O 1
ATOM 7851 N N . LYS D 1 80 ? -15.383 49.581 45.327 1.00 41.25 80 LYS D N 1
ATOM 7852 C CA . LYS D 1 80 ? -14.723 49.154 44.083 1.00 40.56 80 LYS D CA 1
ATOM 7853 C C . LYS D 1 80 ? -14.004 47.829 44.239 1.00 39.33 80 LYS D C 1
ATOM 7854 O O . LYS D 1 80 ? -14.052 46.940 43.392 1.00 38.72 80 LYS D O 1
ATOM 7856 N N . LEU D 1 81 ? -13.223 47.720 45.318 1.00 32.07 81 LEU D N 1
ATOM 7857 C CA . LEU D 1 81 ? -12.533 46.511 45.679 1.00 35.00 81 LEU D CA 1
ATOM 7858 C C . LEU D 1 81 ? -13.433 45.286 45.875 1.00 32.41 81 LEU D C 1
ATOM 7859 O O . LEU D 1 81 ? -13.028 44.148 45.566 1.00 31.03 81 LEU D O 1
ATOM 7864 N N . ASP D 1 82 ? -14.654 45.494 46.331 1.00 33.86 82 ASP D N 1
ATOM 7865 C CA . ASP D 1 82 ? -15.677 44.432 46.460 1.00 38.33 82 ASP D CA 1
ATOM 7866 C C . ASP D 1 82 ? -15.921 43.794 45.084 1.00 32.46 82 ASP D C 1
ATOM 7867 O O . ASP D 1 82 ? -15.869 42.562 44.809 1.00 37.88 82 ASP D O 1
ATOM 7872 N N . VAL D 1 83 ? -15.980 44.642 44.058 1.00 32.49 83 VAL D N 1
ATOM 7873 C CA . VAL D 1 83 ? -16.260 44.265 42.713 1.00 33.25 83 VAL D CA 1
ATOM 7874 C C . VAL D 1 83 ? -15.136 43.494 42.084 1.00 34.63 83 VAL D C 1
ATOM 7875 O O . VAL D 1 83 ? -15.309 42.415 41.530 1.00 37.78 83 VAL D O 1
ATOM 7879 N N . ILE D 1 84 ? -13.951 44.107 42.139 1.00 35.83 84 ILE D N 1
ATOM 7880 C CA . ILE D 1 84 ? -12.759 43.440 41.651 1.00 34.96 84 ILE D CA 1
ATOM 7881 C C . ILE D 1 84 ? -12.558 42.085 42.344 1.00 27.52 84 ILE D C 1
ATOM 7882 O O . ILE D 1 84 ? -12.209 41.104 41.697 1.00 35.93 84 ILE D O 1
ATOM 7887 N N . SER D 1 85 ? -12.816 42.017 43.668 1.00 31.71 85 SER D N 1
ATOM 7888 C CA . SER D 1 85 ? -12.648 40.750 44.399 1.00 26.11 85 SER D CA 1
ATOM 7889 C C . SER D 1 85 ? -13.605 39.689 43.871 1.00 29.14 85 SER D C 1
ATOM 7890 O O . SER D 1 85 ? -13.232 38.551 43.727 1.00 29.48 85 SER D O 1
ATOM 7893 N N . ASN D 1 86 ? -14.830 40.055 43.497 1.00 27.79 86 ASN D N 1
ATOM 7894 C CA . ASN D 1 86 ? -15.782 39.116 42.928 1.00 29.71 86 ASN D CA 1
ATOM 7895 C C . ASN D 1 86 ? -15.289 38.666 41.555 1.00 31.27 86 ASN D C 1
ATOM 7896 O O . ASN D 1 86 ? -15.445 37.514 41.200 1.00 31.77 86 ASN D O 1
ATOM 7901 N N . GLU D 1 87 ? -14.619 39.552 40.784 1.00 24.62 87 GLU D N 1
ATOM 7902 C CA . GLU D 1 87 ? -14.152 39.002 39.498 1.00 29.33 87 GLU D CA 1
ATOM 7903 C C . GLU D 1 87 ? -12.991 38.074 39.745 1.00 32.83 87 GLU D C 1
ATOM 7904 O O . GLU D 1 87 ? -12.816 37.053 39.095 1.00 28.57 87 GLU D O 1
ATOM 7910 N N . VAL D 1 88 ? -12.117 38.391 40.740 1.00 31.28 88 VAL D N 1
ATOM 7911 C CA . VAL D 1 88 ? -11.023 37.427 41.000 1.00 30.09 88 VAL D CA 1
ATOM 7912 C C . VAL D 1 88 ? -11.553 36.037 41.329 1.00 30.21 88 VAL D C 1
ATOM 7913 O O . VAL D 1 88 ? -11.175 34.964 40.789 1.00 29.14 88 VAL D O 1
ATOM 7917 N N . PHE D 1 89 ? -12.491 36.016 42.268 1.00 29.49 89 PHE D N 1
ATOM 7918 C CA . PHE D 1 89 ? -13.200 34.797 42.691 1.00 29.43 89 PHE D CA 1
ATOM 7919 C C . PHE D 1 89 ? -13.759 34.104 41.466 1.00 25.70 89 PHE D C 1
ATOM 7920 O O . PHE D 1 89 ? -13.554 32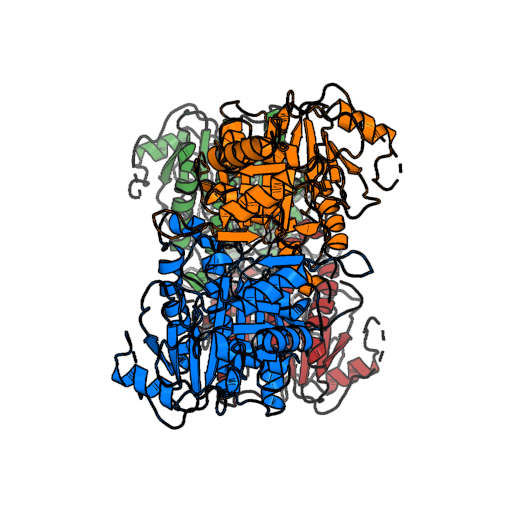.924 41.252 1.00 31.91 89 PHE D O 1
ATOM 7928 N N . SER D 1 90 ? -14.391 34.847 40.543 1.00 27.11 90 SER D N 1
ATOM 7929 C CA . SER D 1 90 ? -14.957 34.155 39.413 1.00 32.67 90 SER D CA 1
ATOM 7930 C C . SER D 1 90 ? -13.885 33.537 38.551 1.00 34.25 90 SER D C 1
ATOM 7931 O O . SER D 1 90 ? -14.096 32.399 38.130 1.00 28.21 90 SER D O 1
ATOM 7934 N N . ASN D 1 91 ? -12.803 34.269 38.262 1.00 30.96 91 ASN D N 1
ATOM 7935 C CA . ASN D 1 91 ? -11.758 33.572 37.477 1.00 30.89 91 ASN D CA 1
ATOM 7936 C C . ASN D 1 91 ? -11.148 32.383 38.177 1.00 31.62 91 ASN D C 1
ATOM 7937 O O . ASN D 1 91 ? -10.820 31.425 37.471 1.00 32.58 91 ASN D O 1
ATOM 7942 N N . CYS D 1 92 ? -10.987 32.467 39.507 1.00 28.34 92 CYS D N 1
ATOM 7943 C CA . CYS D 1 92 ? -10.359 31.301 40.163 1.00 30.93 92 CYS D CA 1
ATOM 7944 C C . CYS D 1 92 ? -11.273 30.084 40.222 1.00 31.76 92 CYS D C 1
ATOM 7945 O O . CYS D 1 92 ? -10.778 28.987 40.468 1.00 27.75 92 CYS D O 1
ATOM 7948 N N . LEU D 1 93 ? -12.600 30.291 40.175 1.00 36.00 93 LEU D N 1
ATOM 7949 C CA . LEU D 1 93 ? -13.507 29.176 40.341 1.00 38.37 93 LEU D CA 1
ATOM 7950 C C . LEU D 1 93 ? -14.138 28.766 39.044 1.00 40.52 93 LEU D C 1
ATOM 7951 O O . LEU D 1 93 ? -14.898 27.805 39.067 1.00 38.31 93 LEU D O 1
ATOM 7956 N N . ARG D 1 94 ? -13.863 29.394 37.932 1.00 37.81 94 ARG D N 1
ATOM 7957 C CA . ARG D 1 94 ? -14.487 29.176 36.645 1.00 43.50 94 ARG D CA 1
ATOM 7958 C C . ARG D 1 94 ? -14.315 27.769 36.111 1.00 46.88 94 ARG D C 1
ATOM 7959 O O . ARG D 1 94 ? -15.068 27.177 35.320 1.00 44.85 94 ARG D O 1
ATOM 7967 N N . SER D 1 95 ? -13.236 27.131 36.578 1.00 41.43 95 SER D N 1
ATOM 7968 C CA . SER D 1 95 ? -13.006 25.715 36.247 1.00 46.05 95 SER D CA 1
ATOM 7969 C C . SER D 1 95 ? -13.939 24.760 36.989 1.00 44.22 95 SER D C 1
ATOM 7970 O O . SER D 1 95 ? -14.208 23.642 36.510 1.00 46.92 95 SER D O 1
ATOM 7973 N N . SER D 1 96 ? -14.424 25.092 38.177 1.00 33.95 96 SER D N 1
ATOM 7974 C CA . SER D 1 96 ? -15.352 24.306 38.964 1.00 34.68 96 SER D CA 1
ATOM 7975 C C . SER D 1 96 ? -16.783 24.685 38.550 1.00 43.11 96 SER D C 1
ATOM 7976 O O . SER D 1 96 ? -17.673 23.872 38.630 1.00 32.43 96 SER D O 1
ATOM 7979 N N . GLY D 1 97 ? -17.174 25.892 38.202 1.00 35.26 97 GLY D N 1
ATOM 7980 C CA . GLY D 1 97 ? -18.546 26.230 37.841 1.00 42.57 97 GLY D CA 1
ATOM 7981 C C . GLY D 1 97 ? -18.766 27.685 37.423 1.00 43.14 97 GLY D C 1
ATOM 7982 O O . GLY D 1 97 ? -17.808 28.424 37.252 1.00 39.78 97 GLY D O 1
ATOM 7983 N N . ARG D 1 98 ? -20.004 28.083 37.191 1.00 41.19 98 ARG D N 1
ATOM 7984 C CA . ARG D 1 98 ? -20.433 29.412 36.779 1.00 37.29 98 ARG D CA 1
ATOM 7985 C C . ARG D 1 98 ? -20.671 30.263 38.005 1.00 27.70 98 ARG D C 1
ATOM 7986 O O . ARG D 1 98 ? -21.179 29.929 39.075 1.00 36.46 98 ARG D O 1
ATOM 7988 N N . THR D 1 99 ? -20.206 31.504 37.865 1.00 31.05 99 THR D N 1
ATOM 7989 C CA . THR D 1 99 ? -20.357 32.503 38.933 1.00 36.99 99 THR D CA 1
ATOM 7990 C C . THR D 1 99 ? -21.407 33.552 38.604 1.00 32.86 99 THR D C 1
ATOM 7991 O O . THR D 1 99 ? -21.486 33.979 37.459 1.00 42.14 99 THR D O 1
ATOM 7995 N N . GLY D 1 100 ? -22.205 33.884 39.601 1.00 34.33 100 GLY D N 1
ATOM 7996 C CA . GLY D 1 100 ? -23.200 34.935 39.419 1.00 28.15 100 GLY D CA 1
ATOM 7997 C C . GLY D 1 100 ? -23.188 35.839 40.636 1.00 30.16 100 GLY D C 1
ATOM 7998 O O . GLY D 1 100 ? -22.749 35.493 41.746 1.00 33.86 100 GLY D O 1
ATOM 7999 N N . ILE D 1 101 ? -23.752 37.032 40.483 1.00 25.72 101 ILE D N 1
ATOM 8000 C CA . ILE D 1 101 ? -23.684 38.026 41.540 1.00 29.98 101 ILE D CA 1
ATOM 8001 C C . ILE D 1 101 ? -25.060 38.447 42.018 1.00 34.91 101 ILE D C 1
ATOM 8002 O O . ILE D 1 101 ? -25.939 38.801 41.275 1.00 34.31 101 ILE D O 1
ATOM 8007 N N . ILE D 1 102 ? -25.288 38.353 43.286 1.00 35.15 102 ILE D N 1
ATOM 8008 C CA . ILE D 1 102 ? -26.415 38.864 44.043 1.00 37.94 102 ILE D CA 1
ATOM 8009 C C . ILE D 1 102 ? -26.089 40.274 44.524 1.00 38.86 102 ILE D C 1
ATOM 8010 O O . ILE D 1 102 ? -25.197 40.519 45.340 1.00 35.91 102 ILE D O 1
ATOM 8015 N N . ALA D 1 103 ? -26.723 41.255 43.935 1.00 43.04 103 ALA D N 1
ATOM 8016 C CA . ALA D 1 103 ? -26.426 42.638 44.400 1.00 51.61 103 ALA D CA 1
ATOM 8017 C C . ALA D 1 103 ? -27.444 43.094 45.419 1.00 50.56 103 ALA D C 1
ATOM 8018 O O . ALA D 1 103 ? -28.467 42.432 45.512 1.00 57.60 103 ALA D O 1
ATOM 8020 N N . SER D 1 104 ? -27.213 44.036 46.272 1.00 61.70 104 SER D N 1
ATOM 8021 C CA . SER D 1 104 ? -28.084 44.720 47.201 1.00 71.11 104 SER D CA 1
ATOM 8022 C C . SER D 1 104 ? -27.679 46.173 46.875 1.00 81.92 104 SER D C 1
ATOM 8023 O O . SER D 1 104 ? -26.616 46.575 47.384 1.00 90.94 104 SER D O 1
ATOM 8025 N N . GLU D 1 105 ? -28.483 46.912 46.131 1.00 92.31 105 GLU D N 1
ATOM 8026 C CA . GLU D 1 105 ? -28.138 48.300 45.782 1.00 98.25 105 GLU D CA 1
ATOM 8027 C C . GLU D 1 105 ? -27.969 49.211 47.002 1.00 98.14 105 GLU D C 1
ATOM 8028 O O . GLU D 1 105 ? -27.469 50.343 46.952 1.00 98.28 105 GLU D O 1
ATOM 8030 N N . GLU D 1 106 ? -28.366 48.713 48.162 1.00 96.03 106 GLU D N 1
ATOM 8031 C CA . GLU D 1 106 ? -28.203 49.175 49.505 1.00 91.15 106 GLU D CA 1
ATOM 8032 C C . GLU D 1 106 ? -26.721 49.269 49.881 1.00 86.65 106 GLU D C 1
ATOM 8033 O O . GLU D 1 106 ? -25.851 49.416 49.007 1.00 83.96 106 GLU D O 1
ATOM 8035 N N . GLU D 1 107 ? -26.411 49.197 51.179 1.00 80.02 107 GLU D N 1
ATOM 8036 C CA . GLU D 1 107 ? -25.004 49.273 51.576 1.00 77.17 107 GLU D CA 1
ATOM 8037 C C . GLU D 1 107 ? -24.392 47.890 51.805 1.00 72.70 107 GLU D C 1
ATOM 8038 O O . GLU D 1 107 ? -23.477 47.748 52.630 1.00 73.38 107 GLU D O 1
ATOM 8040 N N . ASP D 1 108 ? -24.899 46.844 51.152 1.00 62.13 108 ASP D N 1
ATOM 8041 C CA . ASP D 1 108 ? -24.338 45.515 51.334 1.00 54.29 108 ASP D CA 1
ATOM 8042 C C . ASP D 1 108 ? -23.323 45.209 50.233 1.00 47.11 108 ASP D C 1
ATOM 8043 O O . ASP D 1 108 ? -23.401 45.639 49.104 1.00 48.07 108 ASP D O 1
ATOM 8048 N N . VAL D 1 109 ? -22.359 44.391 50.599 1.00 38.55 109 VAL D N 1
ATOM 8049 C CA . VAL D 1 109 ? -21.388 43.945 49.583 1.00 41.69 109 VAL D CA 1
ATOM 8050 C C . VAL D 1 109 ? -22.163 43.070 48.597 1.00 30.44 109 VAL D C 1
ATOM 8051 O O . VAL D 1 109 ? -22.991 42.324 49.071 1.00 32.67 109 VAL D O 1
ATOM 8055 N N . PRO D 1 110 ? -21.848 43.113 47.350 1.00 30.55 110 PRO D N 1
ATOM 8056 C CA . PRO D 1 110 ? -22.488 42.216 46.398 1.00 26.88 110 PRO D CA 1
ATOM 8057 C C . PRO D 1 110 ? -21.864 40.864 46.712 1.00 34.39 110 PRO D C 1
ATOM 8058 O O . PRO D 1 110 ? -20.621 40.722 46.949 1.00 29.05 110 PRO D O 1
ATOM 8062 N N . VAL D 1 111 ? -22.624 39.813 46.586 1.00 28.82 111 VAL D N 1
ATOM 8063 C CA . VAL D 1 111 ? -22.178 38.456 46.986 1.00 25.48 111 VAL D CA 1
ATOM 8064 C C . VAL D 1 111 ? -21.990 37.642 45.715 1.00 30.15 111 VAL D C 1
ATOM 8065 O O . VAL D 1 111 ? -22.851 37.641 44.844 1.00 31.95 111 VAL D O 1
ATOM 8069 N N . ALA D 1 112 ? -20.926 36.871 45.653 1.00 20.31 112 ALA D N 1
ATOM 8070 C CA . ALA D 1 112 ? -20.740 36.046 44.452 1.00 27.70 112 ALA D CA 1
ATOM 8071 C C . ALA D 1 112 ? -21.265 34.666 44.820 1.00 25.16 112 ALA D C 1
ATOM 8072 O O . ALA D 1 112 ? -21.205 34.210 45.965 1.00 28.99 112 ALA D O 1
ATOM 8074 N N . VAL D 1 113 ? -21.858 33.989 43.919 1.00 27.19 113 VAL D N 1
ATOM 8075 C CA . VAL D 1 113 ? -22.430 32.695 44.117 1.00 28.98 113 VAL D CA 1
ATOM 8076 C C . VAL D 1 113 ? -21.980 31.822 42.957 1.00 32.35 113 VAL D C 1
ATOM 8077 O O . VAL D 1 113 ? -22.208 32.070 41.773 1.00 37.84 113 VAL D O 1
ATOM 8081 N N . GLU D 1 114 ? -21.253 30.765 43.356 1.00 31.07 114 GLU D N 1
ATOM 8082 C CA . GLU D 1 114 ? -20.728 29.896 42.346 1.00 31.49 114 GLU D CA 1
ATOM 8083 C C . GLU D 1 114 ? -21.505 28.575 42.387 1.00 28.43 114 GLU D C 1
ATOM 8084 O O . GLU D 1 114 ? -21.604 28.014 43.457 1.00 34.71 114 GLU D O 1
ATOM 8090 N N . GLU D 1 115 ? -21.884 28.053 41.238 1.00 29.32 115 GLU D N 1
ATOM 8091 C CA . GLU D 1 115 ? -22.573 26.754 41.321 1.00 35.68 115 GLU D CA 1
ATOM 8092 C C . GLU D 1 115 ? -21.798 25.767 40.493 1.00 29.99 115 GLU D C 1
ATOM 8093 O O . GLU D 1 115 ? -21.567 26.031 39.322 1.00 29.16 115 GLU D O 1
ATOM 8099 N N . SER D 1 116 ? -21.401 24.677 41.106 1.00 23.58 116 SER D N 1
ATOM 8100 C CA . SER D 1 116 ? -20.592 23.744 40.270 1.00 38.96 116 SER D CA 1
ATOM 8101 C C . SER D 1 116 ? -21.281 23.387 38.958 1.00 40.31 116 SER D C 1
ATOM 8102 O O . SER D 1 116 ? -22.497 23.371 38.853 1.00 46.59 116 SER D O 1
ATOM 8105 N N . TYR D 1 117 ? -20.464 22.984 37.980 1.00 34.88 117 TYR D N 1
ATOM 8106 C CA . TYR D 1 117 ? -20.946 22.551 36.683 1.00 40.89 117 TYR D CA 1
ATOM 8107 C C . TYR D 1 117 ? -21.673 21.205 36.886 1.00 42.33 117 TYR D C 1
ATOM 8108 O O . TYR D 1 117 ? -22.706 20.969 36.282 1.00 45.51 117 TYR D O 1
ATOM 8117 N N . SER D 1 118 ? -21.139 20.395 37.782 1.00 44.01 118 SER D N 1
ATOM 8118 C CA . SER D 1 118 ? -21.673 19.130 38.200 1.00 38.33 118 SER D CA 1
ATOM 8119 C C . SER D 1 118 ? -22.999 19.273 38.968 1.00 54.23 118 SER D C 1
ATOM 8120 O O . SER D 1 118 ? -23.626 18.219 39.187 1.00 51.52 118 SER D O 1
ATOM 8123 N N . GLY D 1 119 ? -23.250 20.430 39.579 1.00 53.15 119 GLY D N 1
ATOM 8124 C CA . GLY D 1 119 ? -24.426 20.602 40.382 1.00 40.91 119 GLY D CA 1
ATOM 8125 C C . GLY D 1 119 ? -24.247 20.051 41.778 1.00 42.00 119 GLY D C 1
ATOM 8126 O O . GLY D 1 119 ? -25.249 20.016 42.531 1.00 45.69 119 GLY D O 1
ATOM 8127 N N . ASN D 1 120 ? -23.036 19.666 42.207 1.00 39.10 120 ASN D N 1
ATOM 8128 C CA . ASN D 1 120 ? -22.922 19.118 43.545 1.00 33.57 120 ASN D CA 1
ATOM 8129 C C . ASN D 1 120 ? -22.707 20.158 44.619 1.00 36.77 120 ASN D C 1
ATOM 8130 O O . ASN D 1 120 ? -22.672 19.850 45.821 1.00 43.28 120 ASN D O 1
ATOM 8135 N N . TYR D 1 121 ? -22.212 21.341 44.273 1.00 38.12 121 TYR D N 1
ATOM 8136 C CA . TYR D 1 121 ? -21.832 22.336 45.265 1.00 37.16 121 TYR D CA 1
ATOM 8137 C C . TYR D 1 121 ? -22.225 23.734 44.882 1.00 29.77 121 TYR D C 1
ATOM 8138 O O . TYR D 1 121 ? -22.144 24.131 43.726 1.00 32.19 121 TYR D O 1
ATOM 8147 N N . ILE D 1 122 ? -22.488 24.479 45.946 1.00 32.44 122 ILE D N 1
ATOM 8148 C CA . ILE D 1 122 ? -22.756 25.902 45.669 1.00 34.56 122 ILE D CA 1
ATOM 8149 C C . ILE D 1 122 ? -21.864 26.622 46.685 1.00 32.10 122 ILE D C 1
ATOM 8150 O O . ILE D 1 122 ? -21.966 26.253 47.839 1.00 31.40 122 ILE D O 1
ATOM 8155 N N . VAL D 1 123 ? -21.084 27.574 46.245 1.00 30.36 123 VAL D N 1
ATOM 8156 C CA . VAL D 1 123 ? -20.293 28.383 47.197 1.00 29.51 123 VAL D CA 1
ATOM 8157 C C . VAL D 1 123 ? -20.939 29.754 47.260 1.00 21.12 123 VAL D C 1
ATOM 8158 O O . VAL D 1 123 ? -21.195 30.348 46.219 1.00 26.16 123 VAL D O 1
ATOM 8162 N N . VAL D 1 124 ? -21.102 30.348 48.408 1.00 26.95 124 VAL D N 1
ATOM 8163 C CA . VAL D 1 124 ? -21.690 31.707 48.495 1.00 28.12 124 VAL D CA 1
ATOM 8164 C C . VAL D 1 124 ? -20.500 32.456 49.108 1.00 32.96 124 VAL D C 1
ATOM 8165 O O . VAL D 1 124 ? -19.964 31.997 50.137 1.00 30.13 124 VAL D O 1
ATOM 8169 N N . PHE D 1 125 ? -20.031 33.491 48.490 1.00 28.14 125 PHE D N 1
ATOM 8170 C CA . PHE D 1 125 ? -18.796 34.164 48.801 1.00 28.04 125 PHE D CA 1
ATOM 8171 C C . PHE D 1 125 ? -19.048 35.639 48.912 1.00 28.81 125 PHE D C 1
ATOM 8172 O O . PHE D 1 125 ? -19.319 36.401 47.946 1.00 24.61 125 PHE D O 1
ATOM 8180 N N . ASP D 1 126 ? -18.780 36.134 50.071 1.00 29.92 126 ASP D N 1
ATOM 8181 C CA . ASP D 1 126 ? -18.689 37.557 50.426 1.00 29.87 126 ASP D CA 1
ATOM 8182 C C . ASP D 1 126 ? -17.254 38.032 50.227 1.00 24.37 126 ASP D C 1
ATOM 8183 O O . ASP D 1 126 ? -16.368 37.533 50.904 1.00 28.19 126 ASP D O 1
ATOM 8188 N N . PRO D 1 127 ? -16.926 38.824 49.256 1.00 30.88 127 PRO D N 1
ATOM 8189 C CA . PRO D 1 127 ? -15.530 39.178 48.869 1.00 25.80 127 PRO D CA 1
ATOM 8190 C C . PRO D 1 127 ? -14.781 39.875 49.930 1.00 29.89 127 PRO D C 1
ATOM 8191 O O . PRO D 1 127 ? -13.600 39.591 50.210 1.00 26.09 127 PRO D O 1
ATOM 8195 N N . LEU D 1 128 ? -15.487 40.830 50.593 1.00 27.16 128 LEU D N 1
ATOM 8196 C CA . LEU D 1 128 ? -14.975 41.635 51.690 1.00 34.98 128 LEU D CA 1
ATOM 8197 C C . LEU D 1 128 ? -16.091 41.792 52.734 1.00 32.57 128 LEU D C 1
ATOM 8198 O O . LEU D 1 128 ? -17.228 41.454 52.349 1.00 29.37 128 LEU D O 1
ATOM 8203 N N . ASP D 1 129 ? -15.758 42.157 53.971 1.00 27.34 129 ASP D N 1
ATOM 8204 C CA . ASP D 1 129 ? -16.793 42.082 54.992 1.00 29.96 129 ASP D CA 1
ATOM 8205 C C . ASP D 1 129 ? -17.541 43.410 55.162 1.00 35.00 129 ASP D C 1
ATOM 8206 O O . ASP D 1 129 ? -18.233 43.506 56.131 1.00 35.05 129 ASP D O 1
ATOM 8211 N N . GLY D 1 130 ? -17.378 44.418 54.324 1.00 34.77 130 GLY D N 1
ATOM 8212 C CA . GLY D 1 130 ? -18.118 45.677 54.464 1.00 30.20 130 GLY D CA 1
ATOM 8213 C C . GLY D 1 130 ? -17.855 46.511 53.191 1.00 35.38 130 GLY D C 1
ATOM 8214 O O . GLY D 1 130 ? -16.937 46.194 52.436 1.00 28.29 130 GLY D O 1
ATOM 8215 N N . SER D 1 131 ? -18.550 47.615 53.009 1.00 35.88 131 SER D N 1
ATOM 8216 C CA . SER D 1 131 ? -18.340 48.519 51.904 1.00 44.53 131 SER D CA 1
ATOM 8217 C C . SER D 1 131 ? -17.971 49.914 52.427 1.00 45.42 131 SER D C 1
ATOM 8218 O O . SER D 1 131 ? -17.933 50.837 51.629 1.00 51.52 131 SER D O 1
ATOM 8221 N N . SER D 1 132 ? -17.676 50.012 53.687 1.00 34.94 132 SER D N 1
ATOM 8222 C CA . SER D 1 132 ? -17.270 51.209 54.330 1.00 36.71 132 SER D CA 1
ATOM 8223 C C . SER D 1 132 ? -15.762 51.280 54.395 1.00 39.19 132 SER D C 1
ATOM 8224 O O . SER D 1 132 ? -15.055 50.353 54.781 1.00 45.19 132 SER D O 1
ATOM 8227 N N . ASN D 1 133 ? -15.159 52.412 54.062 1.00 42.74 133 ASN D N 1
ATOM 8228 C CA . ASN D 1 133 ? -13.752 52.667 54.186 1.00 35.55 133 ASN D CA 1
ATOM 8229 C C . ASN D 1 133 ? -13.334 52.750 55.666 1.00 40.24 133 ASN D C 1
ATOM 8230 O O . ASN D 1 133 ? -12.273 52.190 56.018 1.00 31.04 133 ASN D O 1
ATOM 8235 N N . LEU D 1 134 ? -14.128 53.391 56.519 1.00 35.73 134 LEU D N 1
ATOM 8236 C CA . LEU D 1 134 ? -13.878 53.557 57.940 1.00 34.83 134 LEU D CA 1
ATOM 8237 C C . LEU D 1 134 ? -13.645 52.198 58.613 1.00 31.52 134 LEU D C 1
ATOM 8238 O O . LEU D 1 134 ? -12.680 52.065 59.295 1.00 35.78 134 LEU D O 1
ATOM 8243 N N . ASP D 1 135 ? -14.490 51.234 58.422 1.00 27.62 135 ASP D N 1
ATOM 8244 C CA . ASP D 1 135 ? -14.485 49.916 58.982 1.00 37.75 135 ASP D CA 1
ATOM 8245 C C . ASP D 1 135 ? -13.418 49.006 58.342 1.00 39.30 135 ASP D C 1
ATOM 8246 O O . ASP D 1 135 ? -13.095 48.035 58.976 1.00 38.15 135 ASP D O 1
ATOM 8251 N N . ALA D 1 136 ? -12.911 49.350 57.167 1.00 32.18 136 ALA D N 1
ATOM 8252 C CA . ALA D 1 136 ? -11.841 48.589 56.517 1.00 38.72 136 ALA D CA 1
ATOM 8253 C C . ALA D 1 136 ? -10.514 49.265 56.759 1.00 34.71 136 ALA D C 1
ATOM 8254 O O . ALA D 1 136 ? -9.478 48.893 56.178 1.00 36.80 136 ALA D O 1
ATOM 8256 N N . ALA D 1 137 ? -10.476 50.302 57.657 1.00 30.56 137 ALA D N 1
ATOM 8257 C CA . ALA D 1 137 ? -9.202 50.964 57.876 1.00 35.56 137 ALA D CA 1
ATOM 8258 C C . ALA D 1 137 ? -8.047 50.026 58.267 1.00 39.26 137 ALA D C 1
ATOM 8259 O O . ALA D 1 137 ? -6.913 50.441 57.951 1.00 33.54 137 ALA D O 1
ATOM 8261 N N . VAL D 1 138 ? -8.229 48.942 59.050 1.00 25.29 138 VAL D N 1
ATOM 8262 C CA . VAL D 1 138 ? -7.061 48.153 59.459 1.00 26.03 138 VAL D CA 1
ATOM 8263 C C . VAL D 1 138 ? -7.262 46.713 59.038 1.00 27.11 138 VAL D C 1
ATOM 8264 O O . VAL D 1 138 ? -6.362 45.870 58.953 1.00 29.73 138 VAL D O 1
ATOM 8268 N N . SER D 1 139 ? -8.533 46.319 58.846 1.00 28.60 139 SER D N 1
ATOM 8269 C CA . SER D 1 139 ? -8.781 44.920 58.521 1.00 26.68 139 SER D CA 1
ATOM 8270 C C . SER D 1 139 ? -10.051 44.727 57.730 1.00 25.66 139 SER D C 1
ATOM 8271 O O . SER D 1 139 ? -11.032 45.482 57.869 1.00 30.14 139 SER D O 1
ATOM 8274 N N . THR D 1 140 ? -10.098 43.538 57.088 1.00 20.14 140 THR D N 1
ATOM 8275 C CA . THR D 1 140 ? -11.292 43.235 56.289 1.00 24.75 140 THR D CA 1
ATOM 8276 C C . THR D 1 140 ? -11.178 41.735 56.057 1.00 25.13 140 THR D C 1
ATOM 8277 O O . THR D 1 140 ? -10.241 41.193 56.677 1.00 20.84 140 THR D O 1
ATOM 8281 N N . GLY D 1 141 ? -11.920 41.101 55.170 1.00 24.97 141 GLY D N 1
ATOM 8282 C CA . GLY D 1 141 ? -11.857 39.640 55.066 1.00 22.81 141 GLY D CA 1
ATOM 8283 C C . GLY D 1 141 ? -12.971 39.128 54.175 1.00 26.31 141 GLY D C 1
ATOM 8284 O O . GLY D 1 141 ? -13.981 39.838 53.952 1.00 22.40 141 GLY D O 1
ATOM 8285 N N . SER D 1 142 ? -12.777 37.976 53.576 1.00 24.46 142 SER D N 1
ATOM 8286 C CA . SER D 1 142 ? -13.710 37.280 52.718 1.00 22.91 142 SER D CA 1
ATOM 8287 C C . SER D 1 142 ? -14.386 36.150 53.519 1.00 26.63 142 SER D C 1
ATOM 8288 O O . SER D 1 142 ? -13.772 35.627 54.435 1.00 29.03 142 SER D O 1
ATOM 8291 N N . ILE D 1 143 ? -15.659 35.864 53.244 1.00 27.69 143 ILE D N 1
ATOM 8292 C CA . ILE D 1 143 ? -16.366 34.879 54.092 1.00 24.16 143 ILE D CA 1
ATOM 8293 C C . ILE D 1 143 ? -17.051 33.930 53.121 1.00 26.22 143 ILE D C 1
ATOM 8294 O O . ILE D 1 143 ? -17.511 34.451 52.108 1.00 25.04 143 ILE D O 1
ATOM 8299 N N . PHE D 1 144 ? -16.999 32.632 53.315 1.00 26.33 144 PHE D N 1
ATOM 8300 C CA . PHE D 1 144 ? -17.654 31.772 52.317 1.00 27.33 144 PHE D CA 1
ATOM 8301 C C . PHE D 1 144 ? -18.318 30.564 53.032 1.00 27.59 144 PHE D C 1
ATOM 8302 O O . PHE D 1 144 ? -17.909 30.230 54.133 1.00 25.73 144 PHE D O 1
ATOM 8310 N N . GLY D 1 145 ? -19.360 30.051 52.410 1.00 30.26 145 GLY D N 1
ATOM 8311 C CA . GLY D 1 145 ? -20.081 28.862 52.886 1.00 27.34 145 GLY D CA 1
ATOM 8312 C C . GLY D 1 145 ? -20.209 28.063 51.590 1.00 29.44 145 GLY D C 1
ATOM 8313 O O . GLY D 1 145 ? -20.380 28.590 50.469 1.00 27.97 145 GLY D O 1
ATOM 8314 N N . ILE D 1 146 ? -20.079 26.759 51.746 1.00 28.34 146 ILE D N 1
ATOM 8315 C CA . ILE D 1 146 ? -20.219 25.824 50.660 1.00 28.81 146 ILE D CA 1
ATOM 8316 C C . ILE D 1 146 ? -21.417 24.880 50.992 1.00 32.97 146 ILE D C 1
ATOM 8317 O O . ILE D 1 146 ? -21.531 24.305 52.050 1.00 32.44 146 ILE D O 1
ATOM 8322 N N . TYR D 1 147 ? -22.336 24.691 50.067 1.00 34.51 147 TYR D N 1
ATOM 8323 C CA . TYR D 1 147 ? -23.599 24.022 50.273 1.00 37.27 147 TYR D CA 1
ATOM 8324 C C . TYR D 1 147 ? -23.703 22.914 49.241 1.00 35.35 147 TYR D C 1
ATOM 8325 O O . TYR D 1 147 ? -23.204 23.081 48.130 1.00 36.24 147 TYR D O 1
ATOM 8334 N N . SER D 1 148 ? -24.478 21.885 49.636 1.00 38.15 148 SER D N 1
ATOM 8335 C CA . SER D 1 148 ? -24.714 20.773 48.681 1.00 40.05 148 SER D CA 1
ATOM 8336 C C . SER D 1 148 ? -26.181 20.927 48.295 1.00 45.53 148 SER D C 1
ATOM 8337 O O . SER D 1 148 ? -27.032 20.669 49.141 1.00 49.86 148 SER D O 1
ATOM 8340 N N . PRO D 1 149 ? -26.454 21.549 47.161 1.00 50.60 149 PRO D N 1
ATOM 8341 C CA . PRO D 1 149 ? -27.799 21.907 46.782 1.00 58.15 149 PRO D CA 1
ATOM 8342 C C . PRO D 1 149 ? -28.647 20.702 46.372 1.00 59.91 149 PRO D C 1
ATOM 8343 O O . PRO D 1 149 ? -28.143 19.765 45.797 1.00 56.88 149 PRO D O 1
ATOM 8347 N N . ASN D 1 150 ? -29.929 20.868 46.466 1.00 65.49 150 ASN D N 1
ATOM 8348 C CA . ASN D 1 150 ? -30.960 19.951 46.021 1.00 75.39 150 ASN D CA 1
ATOM 8349 C C . ASN D 1 150 ? -31.586 20.379 44.697 1.00 75.91 150 ASN D C 1
ATOM 8350 O O . ASN D 1 150 ? -32.464 19.660 44.176 1.00 84.19 150 ASN D O 1
ATOM 8355 N N . ASP D 1 151 ? -31.141 21.474 44.075 1.00 65.83 151 ASP D N 1
ATOM 8356 C CA . ASP D 1 151 ? -31.571 21.835 42.722 1.00 64.37 151 ASP D CA 1
ATOM 8357 C C . ASP D 1 151 ? -30.529 22.747 42.056 1.00 63.30 151 ASP D C 1
ATOM 8358 O O . ASP D 1 151 ? -29.622 23.262 42.692 1.00 60.45 151 ASP D O 1
ATOM 8360 N N . GLU D 1 152 ? -30.618 22.916 40.754 1.00 61.04 152 GLU D N 1
ATOM 8361 C CA . GLU D 1 152 ? -29.761 23.805 39.985 1.00 64.77 152 GLU D CA 1
ATOM 8362 C C . GLU D 1 152 ? -30.412 25.187 39.939 1.00 57.85 152 GLU D C 1
ATOM 8363 O O . GLU D 1 152 ? -31.623 25.181 39.773 1.00 55.29 152 GLU D O 1
ATOM 8365 N N . CYS D 1 153 ? -29.703 26.289 40.092 1.00 53.94 153 CYS D N 1
ATOM 8366 C CA . CYS D 1 153 ? -30.304 27.610 40.030 1.00 54.76 153 CYS D CA 1
ATOM 8367 C C . CYS D 1 153 ? -29.708 28.397 38.864 1.00 60.51 153 CYS D C 1
ATOM 8368 O O . CYS D 1 153 ? -30.430 29.233 38.344 1.00 56.11 153 CYS D O 1
ATOM 8371 N N . LEU D 1 154 ? -28.453 28.155 38.478 1.00 64.34 154 LEU D N 1
ATOM 8372 C CA . LEU D 1 154 ? -27.820 28.879 37.419 1.00 75.14 154 LEU D CA 1
ATOM 8373 C C . LEU D 1 154 ? -28.227 28.537 35.976 1.00 77.02 154 LEU D C 1
ATOM 8374 O O . LEU D 1 154 ? -28.477 27.421 35.545 1.00 78.38 154 LEU D O 1
ATOM 8379 N N . PRO D 1 155 ? -28.131 29.650 35.233 1.00 79.19 155 PRO D N 1
ATOM 8380 C CA . PRO D 1 155 ? -28.343 29.695 33.799 1.00 82.86 155 PRO D CA 1
ATOM 8381 C C . PRO D 1 155 ? -27.116 29.194 33.048 1.00 86.41 155 PRO D C 1
ATOM 8382 O O . PRO D 1 155 ? -26.842 29.402 31.865 1.00 94.65 155 PRO D O 1
ATOM 8386 N N . ASP D 1 163 ? -20.955 41.020 33.968 1.00 94.56 163 ASP D N 1
ATOM 8387 C CA . ASP D 1 163 ? -22.399 41.293 33.935 1.00 88.05 163 ASP D CA 1
ATOM 8388 C C . ASP D 1 163 ? -23.156 39.998 34.234 1.00 81.05 163 ASP D C 1
ATOM 8389 O O . ASP D 1 163 ? -23.848 39.445 33.382 1.00 77.79 163 ASP D O 1
ATOM 8391 N N . ASN D 1 164 ? -22.931 39.419 35.390 1.00 67.88 164 ASN D N 1
ATOM 8392 C CA . ASN D 1 164 ? -23.454 38.261 36.003 1.00 55.73 164 ASN D CA 1
ATOM 8393 C C . ASN D 1 164 ? -24.503 38.481 37.068 1.00 42.58 164 ASN D C 1
ATOM 8394 O O . ASN D 1 164 ? -24.658 37.619 37.937 1.00 49.53 164 ASN D O 1
ATOM 8399 N N . THR D 1 165 ? -25.200 39.612 37.006 1.00 42.39 165 THR D N 1
ATOM 8400 C CA . THR D 1 165 ? -26.244 39.789 38.028 1.00 40.53 165 THR D CA 1
ATOM 8401 C C . THR D 1 165 ? -27.250 38.644 37.890 1.00 30.24 165 THR D C 1
ATOM 8402 O O . THR D 1 165 ? -27.768 38.446 36.792 1.00 34.76 165 THR D O 1
ATOM 8406 N N . LEU D 1 166 ? -27.583 38.071 39.027 1.00 32.23 166 LEU D N 1
ATOM 8407 C CA . LEU D 1 166 ? -28.646 37.028 38.973 1.00 31.34 166 LEU D CA 1
ATOM 8408 C C . LEU D 1 166 ? -29.953 37.836 38.999 1.00 34.57 166 LEU D C 1
ATOM 8409 O O . LEU D 1 166 ? -30.049 38.832 39.711 1.00 30.16 166 LEU D O 1
ATOM 8414 N N . GLY D 1 167 ? -30.983 37.361 38.327 1.00 35.72 167 GLY D N 1
ATOM 8415 C CA . GLY D 1 167 ? -32.292 38.007 38.417 1.00 35.87 167 GLY D CA 1
ATOM 8416 C C . GLY D 1 167 ? -32.943 37.477 39.711 1.00 24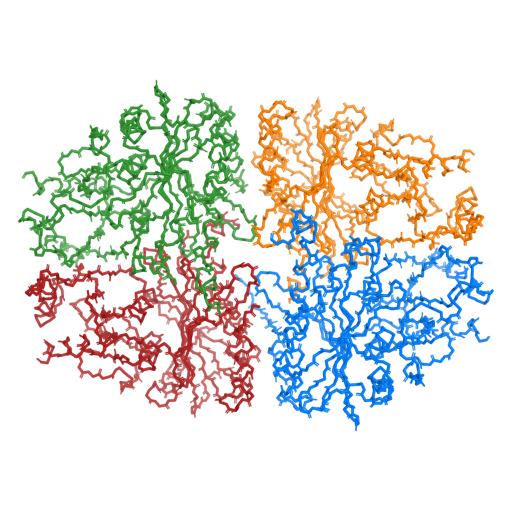.22 167 GLY D C 1
ATOM 8417 O O . GLY D 1 167 ? -32.529 36.503 40.289 1.00 30.75 167 GLY D O 1
ATOM 8418 N N . THR D 1 168 ? -34.043 38.100 40.051 1.00 30.30 168 THR D N 1
ATOM 8419 C CA . THR D 1 168 ? -34.842 37.734 41.228 1.00 30.24 168 THR D CA 1
ATOM 8420 C C . THR D 1 168 ? -35.075 36.249 41.412 1.00 29.57 168 THR D C 1
ATOM 8421 O O . THR D 1 168 ? -34.868 35.625 42.488 1.00 25.48 168 THR D O 1
ATOM 8425 N N . GLU D 1 169 ? -35.521 35.610 40.326 1.00 20.92 169 GLU D N 1
ATOM 8426 C CA . GLU D 1 169 ? -35.873 34.192 40.434 1.00 30.15 169 GLU D CA 1
ATOM 8427 C C . GLU D 1 169 ? -34.641 33.320 40.659 1.00 24.32 169 GLU D C 1
ATOM 8428 O O . GLU D 1 169 ? -34.719 32.358 41.440 1.00 33.55 169 GLU D O 1
ATOM 8434 N N . GLU D 1 170 ? -33.505 33.732 40.126 1.00 27.53 170 GLU D N 1
ATOM 8435 C CA . GLU D 1 170 ? -32.238 32.972 40.431 1.00 32.00 170 GLU D CA 1
ATOM 8436 C C . GLU D 1 170 ? -31.879 33.227 41.892 1.00 29.13 170 GLU D C 1
ATOM 8437 O O . GLU D 1 170 ? -31.619 32.301 42.656 1.00 32.57 170 GLU D O 1
ATOM 8443 N N . GLN D 1 171 ? -32.064 34.478 42.361 1.00 26.89 171 GLN D N 1
ATOM 8444 C CA . GLN D 1 171 ? -31.826 34.751 43.795 1.00 27.73 171 GLN D CA 1
ATOM 8445 C C . GLN D 1 171 ? -32.719 33.948 44.699 1.00 31.41 171 GLN D C 1
ATOM 8446 O O . GLN D 1 171 ? -32.276 33.388 45.693 1.00 33.58 171 GLN D O 1
ATOM 8452 N N . ARG D 1 172 ? -34.035 33.898 44.332 1.00 36.96 172 ARG D N 1
ATOM 8453 C CA . ARG D 1 172 ? -34.942 33.099 45.150 1.00 36.99 172 ARG D CA 1
ATOM 8454 C C . ARG D 1 172 ? -34.529 31.658 45.096 1.00 26.67 172 ARG D C 1
ATOM 8455 O O . ARG D 1 172 ? -34.631 30.965 46.100 1.00 33.90 172 ARG D O 1
ATOM 8463 N N . CYS D 1 173 ? -34.162 31.117 43.958 1.00 28.87 173 CYS D N 1
ATOM 8464 C CA . CYS D 1 173 ? -33.735 29.721 43.971 1.00 33.91 173 CYS D CA 1
ATOM 8465 C C . CYS D 1 173 ? -32.563 29.457 44.922 1.00 42.93 173 CYS D C 1
ATOM 8466 O O . CYS D 1 173 ? -32.440 28.450 45.663 1.00 36.18 173 CYS D O 1
ATOM 8469 N N . ILE D 1 174 ? -31.487 30.250 44.851 1.00 41.59 174 ILE D N 1
ATOM 8470 C CA . ILE D 1 174 ? -30.325 30.128 45.733 1.00 40.46 174 ILE D CA 1
ATOM 8471 C C . ILE D 1 174 ? -30.752 30.032 47.174 1.00 39.67 174 ILE D C 1
ATOM 8472 O O . ILE D 1 174 ? -30.265 29.201 47.959 1.00 36.00 174 ILE D O 1
ATOM 8477 N N . VAL D 1 175 ? -31.603 30.996 47.583 1.00 39.23 175 VAL D N 1
ATOM 8478 C CA . VAL D 1 175 ? -32.084 31.031 48.952 1.00 41.64 175 VAL D CA 1
ATOM 8479 C C . VAL D 1 175 ? -32.831 29.781 49.339 1.00 44.78 175 VAL D C 1
ATOM 8480 O O . VAL D 1 175 ? -32.770 29.520 50.523 1.00 43.54 175 VAL D O 1
ATOM 8484 N N . ASN D 1 176 ? -33.535 29.037 48.496 1.00 48.99 176 ASN D N 1
ATOM 8485 C CA . ASN D 1 176 ? -34.293 27.906 49.007 1.00 51.07 176 ASN D CA 1
ATOM 8486 C C . ASN D 1 176 ? -33.417 26.657 49.037 1.00 46.91 176 ASN D C 1
ATOM 8487 O O . ASN D 1 176 ? -33.687 25.680 49.694 1.00 46.33 176 ASN D O 1
ATOM 8492 N N . VAL D 1 177 ? -32.437 26.654 48.157 1.00 48.69 177 VAL D N 1
ATOM 8493 C CA . VAL D 1 177 ? -31.494 25.545 48.030 1.00 48.15 177 VAL D CA 1
ATOM 8494 C C . VAL D 1 177 ? -30.372 25.669 49.035 1.00 44.35 177 VAL D C 1
ATOM 8495 O O . VAL D 1 177 ? -29.874 24.608 49.392 1.00 43.51 177 VAL D O 1
ATOM 8499 N N . CYS D 1 178 ? -30.015 26.836 49.578 1.00 37.98 178 CYS D N 1
ATOM 8500 C CA . CYS D 1 178 ? -28.893 26.870 50.533 1.00 44.87 178 CYS D CA 1
ATOM 8501 C C . CYS D 1 178 ? -29.545 26.901 51.916 1.00 48.32 178 CYS D C 1
ATOM 8502 O O . CYS D 1 178 ? -30.302 27.848 52.142 1.00 44.97 178 CYS D O 1
ATOM 8505 N N . GLN D 1 179 ? -29.275 25.867 52.735 1.00 40.45 179 GLN D N 1
ATOM 8506 C CA . GLN D 1 179 ? -30.066 25.782 53.960 1.00 43.96 179 GLN D CA 1
ATOM 8507 C C . GLN D 1 179 ? -29.045 25.535 55.046 1.00 40.10 179 GLN D C 1
ATOM 8508 O O . GLN D 1 179 ? -28.638 24.425 55.257 1.00 47.04 179 GLN D O 1
ATOM 8514 N N . PRO D 1 180 ? -28.695 26.605 55.728 1.00 41.22 180 PRO D N 1
ATOM 8515 C CA . PRO D 1 180 ? -27.582 26.555 56.645 1.00 42.20 180 PRO D CA 1
ATOM 8516 C C . PRO D 1 180 ? -27.651 25.448 57.672 1.00 48.16 180 PRO D C 1
ATOM 8517 O O . PRO D 1 180 ? -26.646 24.877 58.121 1.00 46.58 180 PRO D O 1
ATOM 8521 N N . GLY D 1 181 ? -28.858 25.112 58.122 1.00 46.88 181 GLY D N 1
ATOM 8522 C CA . GLY D 1 181 ? -29.207 24.094 59.039 1.00 46.41 181 GLY D CA 1
ATOM 8523 C C . GLY D 1 181 ? -28.981 22.677 58.517 1.00 51.95 181 GLY D C 1
ATOM 8524 O O . GLY D 1 181 ? -28.682 21.839 59.383 1.00 47.24 181 GLY D O 1
ATOM 8525 N N . SER D 1 182 ? -29.063 22.419 57.206 1.00 48.91 182 SER D N 1
ATOM 8526 C CA . SER D 1 182 ? -28.923 21.070 56.737 1.00 50.06 182 SER D CA 1
ATOM 8527 C C . SER D 1 182 ? -27.922 20.799 55.638 1.00 49.97 182 SER D C 1
ATOM 8528 O O . SER D 1 182 ? -27.499 19.640 55.663 1.00 45.91 182 SER D O 1
ATOM 8531 N N . ASN D 1 183 ? -27.686 21.718 54.687 1.00 39.66 183 ASN D N 1
ATOM 8532 C CA . ASN D 1 183 ? -26.705 21.236 53.719 1.00 35.86 183 ASN D CA 1
ATOM 8533 C C . ASN D 1 183 ? -25.446 22.109 53.659 1.00 37.48 183 ASN D C 1
ATOM 8534 O O . ASN D 1 183 ? -24.808 22.104 52.604 1.00 37.55 183 ASN D O 1
ATOM 8539 N N . LEU D 1 184 ? -25.180 22.881 54.693 1.00 31.32 184 LEU D N 1
ATOM 8540 C CA . LEU D 1 184 ? -23.943 23.695 54.722 1.00 40.27 184 LEU D CA 1
ATOM 8541 C C . LEU D 1 184 ? -22.775 22.748 55.080 1.00 43.73 184 LEU D C 1
ATOM 8542 O O . LEU D 1 184 ? -22.789 22.423 56.282 1.00 46.00 184 LEU D O 1
ATOM 8547 N N . LEU D 1 185 ? -21.933 22.344 54.152 1.00 36.86 185 LEU D N 1
ATOM 8548 C CA . LEU D 1 185 ? -20.886 21.391 54.376 1.00 39.34 185 LEU D CA 1
ATOM 8549 C C . LEU D 1 185 ? -19.590 22.029 54.906 1.00 44.01 185 LEU D C 1
ATOM 8550 O O . LEU D 1 185 ? -18.809 21.286 55.494 1.00 35.63 185 LEU D O 1
ATOM 8555 N N . ALA D 1 186 ? -19.175 23.209 54.403 1.00 32.34 186 ALA D N 1
ATOM 8556 C CA . ALA D 1 186 ? -17.926 23.788 54.865 1.00 28.78 186 ALA D CA 1
ATOM 8557 C C . ALA D 1 186 ? -18.028 25.302 54.919 1.00 30.53 186 ALA D C 1
ATOM 8558 O O . ALA D 1 186 ? -18.841 25.794 54.167 1.00 33.01 186 ALA D O 1
ATOM 8560 N N . ALA D 1 187 ? -17.387 25.960 55.869 1.00 33.03 187 ALA D N 1
ATOM 8561 C CA . ALA D 1 187 ? -17.479 27.396 55.993 1.00 31.87 187 ALA D CA 1
ATOM 8562 C C . ALA D 1 187 ? -16.053 27.876 56.274 1.00 31.31 187 ALA D C 1
ATOM 8563 O O . ALA D 1 187 ? -15.207 27.115 56.720 1.00 32.04 187 ALA D O 1
ATOM 8565 N N . GLY D 1 188 ? -15.764 29.139 56.020 1.00 27.34 188 GLY D N 1
ATOM 8566 C CA . GLY D 1 188 ? -14.500 29.708 56.415 1.00 26.92 188 GLY D CA 1
ATOM 8567 C C . GLY D 1 188 ? -14.517 31.225 56.143 1.00 32.66 188 GLY D C 1
ATOM 8568 O O . GLY D 1 188 ? -15.448 31.701 55.514 1.00 33.28 188 GLY D O 1
ATOM 8569 N N . TYR D 1 189 ? -13.388 31.821 56.486 1.00 25.81 189 TYR D N 1
ATOM 8570 C CA . TYR D 1 189 ? -13.080 33.176 56.181 1.00 30.14 189 TYR D CA 1
ATOM 8571 C C . TYR D 1 189 ? -11.587 33.336 55.901 1.00 28.31 189 TYR D C 1
ATOM 8572 O O . TYR D 1 189 ? -10.776 32.424 56.130 1.00 27.81 189 TYR D O 1
ATOM 8581 N N . CYS D 1 190 ? -11.281 34.412 55.216 1.00 23.87 190 CYS D N 1
ATOM 8582 C CA . CYS D 1 190 ? -9.862 34.807 55.099 1.00 26.54 190 CYS D CA 1
ATOM 8583 C C . CYS D 1 190 ? -9.756 36.266 55.601 1.00 26.35 190 CYS D C 1
ATOM 8584 O O . CYS D 1 190 ? -10.296 37.143 54.950 1.00 30.04 190 CYS D O 1
ATOM 8587 N N . MET D 1 191 ? -9.083 36.442 56.717 1.00 24.73 191 MET D N 1
ATOM 8588 C CA . MET D 1 191 ? -8.886 37.769 57.244 1.00 25.93 191 MET D CA 1
ATOM 8589 C C . MET D 1 191 ? -7.643 38.390 56.600 1.00 28.86 191 MET D C 1
ATOM 8590 O O . MET D 1 191 ? -6.639 37.723 56.508 1.00 24.95 191 MET D O 1
ATOM 8595 N N . TYR D 1 192 ? -7.724 39.640 56.159 1.00 24.58 192 TYR D N 1
ATOM 8596 C CA . TYR D 1 192 ? -6.725 40.510 55.631 1.00 20.67 192 TYR D CA 1
ATOM 8597 C C . TYR D 1 192 ? -6.468 41.566 56.688 1.00 24.17 192 TYR D C 1
ATOM 8598 O O . TYR D 1 192 ? -7.225 42.486 56.914 1.00 31.89 192 TYR D O 1
ATOM 8607 N N . SER D 1 193 ? -5.375 41.434 57.473 1.00 21.57 193 SER D N 1
ATOM 8608 C CA . SER D 1 193 ? -4.962 42.403 58.462 1.00 26.91 193 SER D CA 1
ATOM 8609 C C . SER D 1 193 ? -3.456 42.312 58.557 1.00 28.44 193 SER D C 1
ATOM 8610 O O . SER D 1 193 ? -2.785 41.898 57.580 1.00 28.08 193 SER D O 1
ATOM 8613 N N . SER D 1 194 ? -2.873 42.596 59.712 1.00 21.55 194 SER D N 1
ATOM 8614 C CA . SER D 1 194 ? -1.410 42.585 59.903 1.00 27.37 194 SER D CA 1
ATOM 8615 C C . SER D 1 194 ? -0.932 41.216 59.547 1.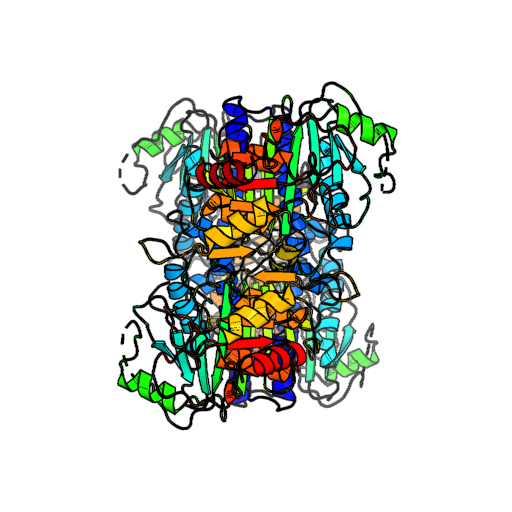00 29.90 194 SER D C 1
ATOM 8616 O O . SER D 1 194 ? 0.246 41.088 59.232 1.00 27.95 194 SER D O 1
ATOM 8619 N N . SER D 1 195 ? -1.794 40.170 59.622 1.00 18.23 195 SER D N 1
ATOM 8620 C CA . SER D 1 195 ? -1.576 38.828 59.202 1.00 26.72 195 SER D CA 1
ATOM 8621 C C . SER D 1 195 ? -2.628 38.458 58.176 1.00 28.78 195 SER D C 1
ATOM 8622 O O . SER D 1 195 ? -3.720 39.040 58.382 1.00 24.59 195 SER D O 1
ATOM 8625 N N . VAL D 1 196 ? -2.403 37.555 57.256 1.00 22.78 196 VAL D N 1
ATOM 8626 C CA . VAL D 1 196 ? -3.465 37.063 56.375 1.00 30.38 196 VAL D CA 1
ATOM 8627 C C . VAL D 1 196 ? -3.812 35.631 56.822 1.00 28.14 196 VAL D C 1
ATOM 8628 O O . VAL D 1 196 ? -2.897 34.764 56.854 1.00 29.51 196 VAL D O 1
ATOM 8632 N N . ILE D 1 197 ? -4.997 35.404 57.357 1.00 23.44 197 ILE D N 1
ATOM 8633 C CA . ILE D 1 197 ? -5.300 34.114 57.999 1.00 25.59 197 ILE D CA 1
ATOM 8634 C C . ILE D 1 197 ? -6.520 33.454 57.433 1.00 26.82 197 ILE D C 1
ATOM 8635 O O . ILE D 1 197 ? -7.586 34.080 57.311 1.00 25.46 197 ILE D O 1
ATOM 8640 N N . PHE D 1 198 ? -6.363 32.254 56.977 1.00 28.57 198 PHE D N 1
ATOM 8641 C CA . PHE D 1 198 ? -7.394 31.491 56.324 1.00 27.38 198 PHE D CA 1
ATOM 8642 C C . PHE D 1 198 ? -7.888 30.505 57.397 1.00 29.80 198 PHE D C 1
ATOM 8643 O O . PHE D 1 198 ? -7.114 29.722 57.969 1.00 26.98 198 PHE D O 1
ATOM 8651 N N . VAL D 1 199 ? -9.096 30.662 57.814 1.00 33.14 199 VAL D N 1
ATOM 8652 C CA . VAL D 1 199 ? -9.815 29.868 58.827 1.00 31.45 199 VAL D CA 1
ATOM 8653 C C . VAL D 1 199 ? -10.852 29.020 58.120 1.00 29.33 199 VAL D C 1
ATOM 8654 O O . VAL D 1 199 ? -11.586 29.531 57.279 1.00 32.91 199 VAL D O 1
ATOM 8658 N N . LEU D 1 200 ? -10.782 27.713 58.298 1.00 26.28 200 LEU D N 1
ATOM 8659 C CA . LEU D 1 200 ? -11.557 26.775 57.582 1.00 26.20 200 LEU D CA 1
ATOM 8660 C C . LEU D 1 200 ? -12.053 25.621 58.491 1.00 37.87 200 LEU D C 1
ATOM 8661 O O . LEU D 1 200 ? -11.378 25.138 59.410 1.00 28.24 200 LEU D O 1
ATOM 8666 N N . THR D 1 201 ? -13.321 25.232 58.251 1.00 31.00 201 THR D N 1
ATOM 8667 C CA . THR D 1 201 ? -13.807 24.044 58.940 1.00 33.35 201 THR D CA 1
ATOM 8668 C C . THR D 1 201 ? -14.519 23.281 57.834 1.00 34.20 201 THR D C 1
ATOM 8669 O O . THR D 1 201 ? -15.183 23.946 57.046 1.00 30.48 201 THR D O 1
ATOM 8673 N N . ILE D 1 202 ? -14.313 21.996 57.687 1.00 32.62 202 ILE D N 1
ATOM 8674 C CA . ILE D 1 202 ? -14.966 21.146 56.752 1.00 32.72 202 ILE D CA 1
ATOM 8675 C C . ILE D 1 202 ? -15.828 20.193 57.610 1.00 37.70 202 ILE D C 1
ATOM 8676 O O . ILE D 1 202 ? -16.206 19.078 57.192 1.00 36.38 202 ILE D O 1
ATOM 8681 N N . GLY D 1 203 ? -16.253 20.687 58.782 1.00 36.60 203 GLY D N 1
ATOM 8682 C CA . GLY D 1 203 ? -17.210 19.785 59.479 1.00 42.77 203 GLY D CA 1
ATOM 8683 C C . GLY D 1 203 ? -16.610 18.976 60.588 1.00 46.83 203 GLY D C 1
ATOM 8684 O O . GLY D 1 203 ? -17.324 18.441 61.413 1.00 46.64 203 GLY D O 1
ATOM 8685 N N . LYS D 1 204 ? -15.285 18.991 60.736 1.00 46.26 204 LYS D N 1
ATOM 8686 C CA . LYS D 1 204 ? -14.557 18.316 61.796 1.00 49.02 204 LYS D CA 1
ATOM 8687 C C . LYS D 1 204 ? -13.644 19.252 62.566 1.00 45.05 204 LYS D C 1
ATOM 8688 O O . LYS D 1 204 ? -12.422 19.038 62.610 1.00 42.10 204 LYS D O 1
ATOM 8694 N N . GLY D 1 205 ? -14.118 20.353 63.127 1.00 40.09 205 GLY D N 1
ATOM 8695 C CA . GLY D 1 205 ? -13.190 21.245 63.822 1.00 41.27 205 GLY D CA 1
ATOM 8696 C C . GLY D 1 205 ? -12.612 22.339 62.907 1.00 36.92 205 GLY D C 1
ATOM 8697 O O . GLY D 1 205 ? -12.589 22.263 61.717 1.00 33.59 205 GLY D O 1
ATOM 8698 N N . VAL D 1 206 ? -12.052 23.375 63.536 1.00 40.18 206 VAL D N 1
ATOM 8699 C CA . VAL D 1 206 ? -11.580 24.559 62.854 1.00 34.66 206 VAL D CA 1
ATOM 8700 C C . VAL D 1 206 ? -10.087 24.558 62.733 1.00 35.28 206 VAL D C 1
ATOM 8701 O O . VAL D 1 206 ? -9.385 24.403 63.726 1.00 32.79 206 VAL D O 1
ATOM 8705 N N . PHE D 1 207 ? -9.567 24.789 61.554 1.00 34.18 207 PHE D N 1
ATOM 8706 C CA . PHE D 1 207 ? -8.148 24.822 61.231 1.00 40.48 207 PHE D CA 1
ATOM 8707 C C . PHE D 1 207 ? -7.728 26.245 60.826 1.00 41.97 207 PHE D C 1
ATOM 8708 O O . PHE D 1 207 ? -8.500 26.924 60.114 1.00 30.96 207 PHE D O 1
ATOM 8716 N N . VAL D 1 208 ? -6.519 26.661 61.242 1.00 31.64 208 VAL D N 1
ATOM 8717 C CA . VAL D 1 208 ? -6.038 28.003 61.021 1.00 32.20 208 VAL D CA 1
ATOM 8718 C C . VAL D 1 208 ? -4.750 27.891 60.211 1.00 37.80 208 VAL D C 1
ATOM 8719 O O . VAL D 1 208 ? -3.796 27.200 60.620 1.00 31.87 208 VAL D O 1
ATOM 8723 N N . PHE D 1 209 ? -4.741 28.583 59.080 1.00 25.21 209 PHE D N 1
ATOM 8724 C CA . PHE D 1 209 ? -3.609 28.619 58.183 1.00 26.62 209 PHE D CA 1
ATOM 8725 C C . PHE D 1 209 ? -3.106 30.072 58.081 1.00 36.44 209 PHE D C 1
ATOM 8726 O O . PHE D 1 209 ? -3.922 30.988 57.982 1.00 30.53 209 PHE D O 1
ATOM 8734 N N . THR D 1 210 ? -1.798 30.335 58.208 1.00 29.07 210 THR D N 1
ATOM 8735 C CA . THR D 1 210 ? -1.267 31.689 58.067 1.00 22.42 210 THR D CA 1
ATOM 8736 C C . THR D 1 210 ? -0.560 31.802 56.737 1.00 29.87 210 THR D C 1
ATOM 8737 O O . THR D 1 210 ? 0.193 30.911 56.323 1.00 30.87 210 THR D O 1
ATOM 8741 N N . LEU D 1 211 ? -0.824 32.926 56.034 1.00 22.23 211 LEU D N 1
ATOM 8742 C CA . LEU D 1 211 ? -0.149 33.106 54.785 1.00 29.92 211 LEU D CA 1
ATOM 8743 C C . LEU D 1 211 ? 1.360 33.418 55.060 1.00 23.89 211 LEU D C 1
ATOM 8744 O O . LEU D 1 211 ? 1.684 34.258 55.870 1.00 25.49 211 LEU D O 1
ATOM 8749 N N . ASP D 1 212 ? 2.248 32.756 54.339 1.00 29.67 212 ASP D N 1
ATOM 8750 C CA . ASP D 1 212 ? 3.695 33.083 54.619 1.00 36.27 212 ASP D CA 1
ATOM 8751 C C . ASP D 1 212 ? 4.063 34.100 53.546 1.00 33.65 212 ASP D C 1
ATOM 8752 O O . ASP D 1 212 ? 4.145 33.683 52.405 1.00 36.54 212 ASP D O 1
ATOM 8757 N N . PRO D 1 213 ? 4.336 35.319 53.937 1.00 37.69 213 PRO D N 1
ATOM 8758 C CA . PRO D 1 213 ? 4.673 36.368 52.993 1.00 41.27 213 PRO D CA 1
ATOM 8759 C C . PRO D 1 213 ? 6.029 36.096 52.355 1.00 45.18 213 PRO D C 1
ATOM 8760 O O . PRO D 1 213 ? 6.266 36.727 51.317 1.00 51.44 213 PRO D O 1
ATOM 8764 N N . LEU D 1 214 ? 6.886 35.276 52.962 1.00 39.83 214 LEU D N 1
ATOM 8765 C CA . LEU D 1 214 ? 8.116 35.041 52.216 1.00 43.59 214 LEU D CA 1
ATOM 8766 C C . LEU D 1 214 ? 7.806 34.114 51.052 1.00 49.01 214 LEU D C 1
ATOM 8767 O O . LEU D 1 214 ? 8.331 34.340 49.975 1.00 51.93 214 LEU D O 1
ATOM 8772 N N . TYR D 1 215 ? 7.062 33.040 51.294 1.00 53.23 215 TYR D N 1
ATOM 8773 C CA . TYR D 1 215 ? 6.840 31.963 50.344 1.00 49.59 215 TYR D CA 1
ATOM 8774 C C . TYR D 1 215 ? 5.502 31.956 49.647 1.00 51.67 215 TYR D C 1
ATOM 8775 O O . TYR D 1 215 ? 5.369 31.389 48.549 1.00 49.86 215 TYR D O 1
ATOM 8784 N N . GLY D 1 216 ? 4.488 32.733 50.077 1.00 43.31 216 GLY D N 1
ATOM 8785 C CA . GLY D 1 216 ? 3.279 32.800 49.259 1.00 36.01 216 GLY D CA 1
ATOM 8786 C C . GLY D 1 216 ? 2.387 31.601 49.578 1.00 37.18 216 GLY D C 1
ATOM 8787 O O . GLY D 1 216 ? 1.549 31.428 48.701 1.00 40.25 216 GLY D O 1
ATOM 8788 N N . GLU D 1 217 ? 2.623 30.786 50.595 1.00 32.81 217 GLU D N 1
ATOM 8789 C CA . GLU D 1 217 ? 1.813 29.614 50.860 1.00 42.06 217 GLU D CA 1
ATOM 8790 C C . GLU D 1 217 ? 1.077 29.811 52.207 1.00 36.48 217 GLU D C 1
ATOM 8791 O O . GLU D 1 217 ? 1.643 30.410 53.162 1.00 29.57 217 GLU D O 1
ATOM 8797 N N . PHE D 1 218 ? -0.052 29.161 52.301 1.00 26.80 218 PHE D N 1
ATOM 8798 C CA . PHE D 1 218 ? -0.803 29.231 53.577 1.00 31.36 218 PHE D CA 1
ATOM 8799 C C . PHE D 1 218 ? -0.281 28.043 54.362 1.00 30.40 218 PHE D C 1
ATOM 8800 O O . PHE D 1 218 ? -0.174 26.973 53.801 1.00 30.26 218 PHE D O 1
ATOM 8808 N N . VAL D 1 219 ? 0.132 28.286 55.565 1.00 28.20 219 VAL D N 1
ATOM 8809 C CA . VAL D 1 219 ? 0.761 27.311 56.405 1.00 28.87 219 VAL D CA 1
ATOM 8810 C C . VAL D 1 219 ? -0.144 27.061 57.594 1.00 31.79 219 VAL D C 1
ATOM 8811 O O . VAL D 1 219 ? -0.611 28.006 58.210 1.00 28.15 219 VAL D O 1
ATOM 8815 N N . LEU D 1 220 ? -0.349 25.757 57.833 1.00 30.69 220 LEU D N 1
ATOM 8816 C CA . LEU D 1 220 ? -1.160 25.324 58.948 1.00 33.52 220 LEU D CA 1
ATOM 8817 C C . LEU D 1 220 ? -0.572 25.792 60.248 1.00 35.80 220 LEU D C 1
ATOM 8818 O O . LEU D 1 220 ? 0.539 25.396 60.580 1.00 43.86 220 LEU D O 1
ATOM 8823 N N . THR D 1 221 ? -1.177 26.677 61.016 1.00 32.09 221 THR D N 1
ATOM 8824 C CA . THR D 1 221 ? -0.638 27.106 62.261 1.00 30.60 221 THR D CA 1
ATOM 8825 C C . THR D 1 221 ? -1.493 26.733 63.455 1.00 40.30 221 THR D C 1
ATOM 8826 O O . THR D 1 221 ? -1.100 27.042 64.582 1.00 39.36 221 THR D O 1
ATOM 8830 N N . GLN D 1 222 ? -2.691 26.210 63.194 1.00 39.44 222 GLN D N 1
ATOM 8831 C CA . GLN D 1 222 ? -3.531 25.848 64.370 1.00 42.01 222 GLN D CA 1
ATOM 8832 C C . GLN D 1 222 ? -4.657 24.912 63.989 1.00 43.74 222 GLN D C 1
ATOM 8833 O O . GLN D 1 222 ? -5.326 24.919 62.940 1.00 42.05 222 GLN D O 1
ATOM 8839 N N . GLU D 1 223 ? -4.660 23.782 64.731 1.00 45.62 223 GLU D N 1
ATOM 8840 C CA . GLU D 1 223 ? -5.495 22.621 64.485 1.00 42.38 223 GLU D CA 1
ATOM 8841 C C . GLU D 1 223 ? -6.595 22.550 65.524 1.00 40.17 223 GLU D C 1
ATOM 8842 O O . GLU D 1 223 ? -6.265 22.827 66.637 1.00 39.35 223 GLU D O 1
ATOM 8848 N N . ASN D 1 224 ? -7.811 22.165 65.186 1.00 36.42 224 ASN D N 1
ATOM 8849 C CA . ASN D 1 224 ? -8.859 22.076 66.171 1.00 40.65 224 ASN D CA 1
ATOM 8850 C C . ASN D 1 224 ? -8.901 23.283 67.094 1.00 41.62 224 ASN D C 1
ATOM 8851 O O . ASN D 1 224 ? -8.937 23.079 68.321 1.00 37.38 224 ASN D O 1
ATOM 8856 N N . LEU D 1 225 ? -9.049 24.501 66.578 1.00 33.82 225 LEU D N 1
ATOM 8857 C CA . LEU D 1 225 ? -9.097 25.679 67.442 1.00 33.52 225 LEU D CA 1
ATOM 8858 C C . LEU D 1 225 ? -10.329 25.520 68.339 1.00 39.56 225 LEU D C 1
ATOM 8859 O O . LEU D 1 225 ? -11.339 25.047 67.771 1.00 35.55 225 LEU D O 1
ATOM 8864 N N . GLN D 1 226 ? -10.240 25.987 69.577 1.00 33.08 226 GLN D N 1
ATOM 8865 C CA . GLN D 1 226 ? -11.384 25.944 70.480 1.00 37.50 226 GLN D CA 1
ATOM 8866 C C . GLN D 1 226 ? -11.508 27.356 71.025 1.00 33.45 226 GLN D C 1
ATOM 8867 O O . GLN D 1 226 ? -10.469 27.816 71.448 1.00 35.14 226 GLN D O 1
ATOM 8873 N N . ILE D 1 227 ? -12.670 27.968 70.920 1.00 36.01 227 ILE D N 1
ATOM 8874 C CA . ILE D 1 227 ? -12.777 29.343 71.414 1.00 37.79 227 ILE D CA 1
ATOM 8875 C C . ILE D 1 227 ? -12.945 29.136 72.938 1.00 41.58 227 ILE D C 1
ATOM 8876 O O . ILE D 1 227 ? -13.679 28.269 73.308 1.00 36.53 227 ILE D O 1
ATOM 8881 N N . PRO D 1 228 ? -12.404 29.947 73.781 1.00 37.23 228 PRO D N 1
ATOM 8882 C CA . PRO D 1 228 ? -12.591 29.761 75.208 1.00 40.32 228 PRO D CA 1
ATOM 8883 C C . PRO D 1 228 ? -14.062 29.784 75.508 1.00 46.46 228 PRO D C 1
ATOM 8884 O O . PRO D 1 228 ? -14.916 30.497 74.942 1.00 42.16 228 PRO D O 1
ATOM 8888 N N . LYS D 1 229 ? -14.394 29.194 76.662 1.00 45.03 229 LYS D N 1
ATOM 8889 C CA . LYS D 1 229 ? -15.770 29.086 77.188 1.00 47.98 229 LYS D CA 1
ATOM 8890 C C . LYS D 1 229 ? -16.341 30.366 77.764 1.00 43.55 229 LYS D C 1
ATOM 8891 O O . LYS D 1 229 ? -17.515 30.784 77.791 1.00 47.36 229 LYS D O 1
ATOM 8897 N N . SER D 1 230 ? -15.360 31.194 78.174 1.00 42.65 230 SER D N 1
ATOM 8898 C CA . SER D 1 230 ? -15.757 32.541 78.578 1.00 34.55 230 SER D CA 1
ATOM 8899 C C . SER D 1 230 ? -14.698 33.549 78.181 1.00 29.87 230 SER D C 1
ATOM 8900 O O . SER D 1 230 ? -13.609 33.183 77.766 1.00 43.92 230 SER D O 1
ATOM 8903 N N . GLY D 1 231 ? -14.993 34.856 78.353 1.00 41.72 231 GLY D N 1
ATOM 8904 C CA . GLY D 1 231 ? -14.014 35.880 78.016 1.00 34.65 231 GLY D CA 1
ATOM 8905 C C . GLY D 1 231 ? -14.581 37.216 78.445 1.00 33.30 231 GLY D C 1
ATOM 8906 O O . GLY D 1 231 ? -15.693 37.656 78.086 1.00 37.41 231 GLY D O 1
ATOM 8907 N N . LYS D 1 232 ? -13.774 38.058 79.121 1.00 32.49 232 LYS D N 1
ATOM 8908 C CA . LYS D 1 232 ? -14.311 39.298 79.579 1.00 41.38 232 LYS D CA 1
ATOM 8909 C C . LYS D 1 232 ? -14.003 40.474 78.604 1.00 38.92 232 LYS D C 1
ATOM 8910 O O . LYS D 1 232 ? -13.316 41.435 78.881 1.00 36.67 232 LYS D O 1
ATOM 8916 N N . ILE D 1 233 ? -14.418 40.200 77.349 1.00 38.48 233 ILE D N 1
ATOM 8917 C CA . ILE D 1 233 ? -14.225 41.111 76.232 1.00 39.83 233 ILE D CA 1
ATOM 8918 C C . ILE D 1 233 ? -15.568 41.163 75.539 1.00 32.79 233 ILE D C 1
ATOM 8919 O O . ILE D 1 233 ? -16.031 40.083 75.203 1.00 39.18 233 ILE D O 1
ATOM 8924 N N . TYR D 1 234 ? -16.091 42.359 75.242 1.00 31.73 234 TYR D N 1
ATOM 8925 C CA . TYR D 1 234 ? -17.363 42.432 74.567 1.00 32.89 234 TYR D CA 1
ATOM 8926 C C . TYR D 1 234 ? -17.168 43.337 73.337 1.00 30.10 234 TYR D C 1
ATOM 8927 O O . TYR D 1 234 ? -16.368 44.238 73.446 1.00 26.48 234 TYR D O 1
ATOM 8936 N N . SER D 1 235 ? -17.822 42.970 72.252 1.00 30.43 235 SER D N 1
ATOM 8937 C CA . SER D 1 235 ? -17.511 43.772 71.034 1.00 29.30 235 SER D CA 1
ATOM 8938 C C . SER D 1 235 ? -18.828 44.205 70.463 1.00 27.74 235 SER D C 1
ATOM 8939 O O . SER D 1 235 ? -19.558 43.386 69.859 1.00 31.34 235 SER D O 1
ATOM 8942 N N . PHE D 1 236 ? -19.245 45.444 70.678 1.00 27.83 236 PHE D N 1
ATOM 8943 C CA . PHE D 1 236 ? -20.502 46.005 70.205 1.00 30.12 236 PHE D CA 1
ATOM 8944 C C . PHE D 1 236 ? -20.208 47.437 69.777 1.00 31.31 236 PHE D C 1
ATOM 8945 O O . PHE D 1 236 ? -19.383 48.094 70.401 1.00 34.55 236 PHE D O 1
ATOM 8953 N N . ASN D 1 237 ? -20.988 48.003 68.845 1.00 31.74 237 ASN D N 1
ATOM 8954 C CA . ASN D 1 237 ? -20.843 49.442 68.527 1.00 33.64 237 ASN D CA 1
ATOM 8955 C C . ASN D 1 237 ? -21.634 50.167 69.605 1.00 27.70 237 ASN D C 1
ATOM 8956 O O . ASN D 1 237 ? -22.881 50.205 69.509 1.00 34.37 237 ASN D O 1
ATOM 8961 N N . GLU D 1 238 ? -21.022 50.617 70.677 1.00 29.55 238 GLU D N 1
ATOM 8962 C CA . GLU D 1 238 ? -21.740 51.154 71.816 1.00 37.74 238 GLU D CA 1
ATOM 8963 C C . GLU D 1 238 ? -22.210 52.559 71.450 1.00 41.78 238 GLU D C 1
ATOM 8964 O O . GLU D 1 238 ? -23.001 53.094 72.213 1.00 37.94 238 GLU D O 1
ATOM 8970 N N . GLY D 1 239 ? -21.826 53.079 70.294 1.00 38.10 239 GLY D N 1
ATOM 8971 C CA . GLY D 1 239 ? -22.366 54.375 69.901 1.00 32.56 239 GLY D CA 1
ATOM 8972 C C . GLY D 1 239 ? -23.881 54.297 69.785 1.00 38.89 239 GLY D C 1
ATOM 8973 O O . GLY D 1 239 ? -24.453 55.363 69.758 1.00 34.43 239 GLY D O 1
ATOM 8974 N N . ASN D 1 240 ? -24.501 53.158 69.538 1.00 35.38 240 ASN D N 1
ATOM 8975 C CA . ASN D 1 240 ? -25.883 52.919 69.351 1.00 38.94 240 ASN D CA 1
ATOM 8976 C C . ASN D 1 240 ? -26.679 52.603 70.638 1.00 32.70 240 ASN D C 1
ATOM 8977 O O . ASN D 1 240 ? -27.799 52.126 70.487 1.00 33.37 240 ASN D O 1
ATOM 8982 N N . TYR D 1 241 ? -26.066 52.721 71.766 1.00 34.30 241 TYR D N 1
ATOM 8983 C CA . TYR D 1 241 ? -26.590 52.353 73.069 1.00 47.26 241 TYR D CA 1
ATOM 8984 C C . TYR D 1 241 ? -28.006 52.890 73.297 1.00 47.74 241 TYR D C 1
ATOM 8985 O O . TYR D 1 241 ? -28.986 52.153 73.500 1.00 43.38 241 TYR D O 1
ATOM 8994 N N . LYS D 1 242 ? -28.216 54.168 73.062 1.00 45.01 242 LYS D N 1
ATOM 8995 C CA . LYS D 1 242 ? -29.514 54.820 73.216 1.00 49.93 242 LYS D CA 1
ATOM 8996 C C . LYS D 1 242 ? -30.500 54.384 72.168 1.00 50.72 242 LYS D C 1
ATOM 8997 O O . LYS D 1 242 ? -31.686 54.688 72.254 1.00 49.88 242 LYS D O 1
ATOM 9003 N N . LEU D 1 243 ? -30.117 53.432 71.297 1.00 49.70 243 LEU D N 1
ATOM 9004 C CA . LEU D 1 243 ? -31.063 52.922 70.313 1.00 44.49 243 LEU D CA 1
ATOM 9005 C C . LEU D 1 243 ? -31.288 51.459 70.610 1.00 33.40 243 LEU D C 1
ATOM 9006 O O . LEU D 1 243 ? -32.041 50.905 69.827 1.00 38.72 243 LEU D O 1
ATOM 9011 N N . TRP D 1 244 ? -30.772 50.874 71.665 1.00 42.89 244 TRP D N 1
ATOM 9012 C CA . TRP D 1 244 ? -31.060 49.456 71.904 1.00 42.24 244 TRP D CA 1
ATOM 9013 C C . TRP D 1 244 ? -32.231 49.292 72.892 1.00 50.59 244 TRP D C 1
ATOM 9014 O O . TRP D 1 244 ? -32.496 50.150 73.770 1.00 44.25 244 TRP D O 1
ATOM 9025 N N . ASP D 1 245 ? -32.822 48.114 72.858 1.00 47.81 245 ASP D N 1
ATOM 9026 C CA . ASP D 1 245 ? -33.915 47.776 73.753 1.00 49.19 245 ASP D CA 1
ATOM 9027 C C . ASP D 1 245 ? -33.380 47.846 75.180 1.00 54.92 245 ASP D C 1
ATOM 9028 O O . ASP D 1 245 ? -32.185 47.702 75.474 1.00 53.07 245 ASP D O 1
ATOM 9033 N N . GLU D 1 246 ? -34.334 47.994 76.116 1.00 44.57 246 GLU D N 1
ATOM 9034 C CA . GLU D 1 246 ? -34.123 48.139 77.510 1.00 50.67 246 GLU D CA 1
ATOM 9035 C C . GLU D 1 246 ? -33.441 46.908 78.098 1.00 44.83 246 GLU D C 1
ATOM 9036 O O . GLU D 1 246 ? -32.511 47.147 78.878 1.00 44.02 246 GLU D O 1
ATOM 9042 N N . ASN D 1 247 ? -33.783 45.750 77.590 1.00 40.62 247 ASN D N 1
ATOM 9043 C CA . ASN D 1 247 ? -33.067 44.548 78.031 1.00 50.58 247 ASN D CA 1
ATOM 9044 C C . ASN D 1 247 ? -31.582 44.519 77.679 1.00 50.23 247 ASN D C 1
ATOM 9045 O O . ASN D 1 247 ? -30.739 44.085 78.466 1.00 47.24 247 ASN D O 1
ATOM 9050 N N . LEU D 1 248 ? -31.297 45.008 76.480 1.00 40.67 248 LEU D N 1
ATOM 9051 C CA . LEU D 1 248 ? -29.886 45.048 76.049 1.00 45.21 248 LEU D CA 1
ATOM 9052 C C . LEU D 1 248 ? -29.215 46.151 76.828 1.00 44.44 248 LEU D C 1
ATOM 9053 O O . LEU D 1 248 ? -28.247 45.726 77.452 1.00 48.82 248 LEU D O 1
ATOM 9058 N N . LYS D 1 249 ? -29.749 47.344 76.911 1.00 44.83 249 LYS D N 1
ATOM 9059 C CA . LYS D 1 249 ? -29.080 48.362 77.769 1.00 46.41 249 LYS D CA 1
ATOM 9060 C C . LYS D 1 249 ? -28.568 47.829 79.100 1.00 51.33 249 LYS D C 1
ATOM 9061 O O . LYS D 1 249 ? -27.346 47.940 79.329 1.00 51.55 249 LYS D O 1
ATOM 9067 N N . LYS D 1 250 ? -29.296 47.065 79.943 1.00 55.96 250 LYS D N 1
ATOM 9068 C CA . LYS D 1 250 ? -28.780 46.641 81.244 1.00 49.74 250 LYS D CA 1
ATOM 9069 C C . LYS D 1 250 ? -27.657 45.626 81.135 1.00 42.79 250 LYS D C 1
ATOM 9070 O O . LYS D 1 250 ? -26.802 45.697 82.022 1.00 44.99 250 LYS D O 1
ATOM 9072 N N . TYR D 1 251 ? -27.769 44.648 80.231 1.00 37.16 251 TYR D N 1
ATOM 9073 C CA . TYR D 1 251 ? -26.650 43.732 79.962 1.00 44.88 251 TYR D CA 1
ATOM 9074 C C . TYR D 1 251 ? -25.407 44.598 79.676 1.00 42.59 251 TYR D C 1
ATOM 9075 O O . TYR D 1 251 ? -24.413 44.268 80.348 1.00 40.31 251 TYR D O 1
ATOM 9084 N N . ILE D 1 252 ? -25.422 45.706 78.907 1.00 44.62 252 ILE D N 1
ATOM 9085 C CA . ILE D 1 252 ? -24.233 46.482 78.590 1.00 46.15 252 ILE D CA 1
ATOM 9086 C C . ILE D 1 252 ? -23.657 47.118 79.838 1.00 47.07 252 ILE D C 1
ATOM 9087 O O . ILE D 1 252 ? -22.463 47.074 80.125 1.00 47.87 252 ILE D O 1
ATOM 9092 N N . ASP D 1 253 ? -24.557 47.747 80.590 1.00 44.77 253 ASP D N 1
ATOM 9093 C CA . ASP D 1 253 ? -24.220 48.406 81.850 1.00 43.73 253 ASP D CA 1
ATOM 9094 C C . ASP D 1 253 ? -23.746 47.381 82.876 1.00 40.79 253 ASP D C 1
ATOM 9095 O O . ASP D 1 253 ? -22.805 47.757 83.549 1.00 46.15 253 ASP D O 1
ATOM 9100 N N . ASP D 1 254 ? -24.186 46.124 82.873 1.00 42.23 254 ASP D N 1
ATOM 9101 C CA . ASP D 1 254 ? -23.563 45.183 83.825 1.00 44.99 254 ASP D CA 1
ATOM 9102 C C . ASP D 1 254 ? -22.142 44.766 83.516 1.00 49.16 254 ASP D C 1
ATOM 9103 O O . ASP D 1 254 ? -21.343 44.651 84.480 1.00 52.33 254 ASP D O 1
ATOM 9108 N N . LEU D 1 255 ? -21.728 44.654 82.241 1.00 40.90 255 LEU D N 1
ATOM 9109 C CA . LEU D 1 255 ? -20.347 44.288 81.879 1.00 38.29 255 LEU D CA 1
ATOM 9110 C C . LEU D 1 255 ? -19.352 45.313 82.371 1.00 29.73 255 LEU D C 1
ATOM 9111 O O . LEU D 1 255 ? -18.190 45.075 82.686 1.00 39.52 255 LEU D O 1
ATOM 9116 N N . LYS D 1 256 ? -19.776 46.544 82.624 1.00 37.77 256 LYS D N 1
ATOM 9117 C CA . LYS D 1 256 ? -18.940 47.616 83.126 1.00 41.89 256 LYS D CA 1
ATOM 9118 C C . LYS D 1 256 ? -18.711 47.560 84.626 1.00 47.45 256 LYS D C 1
ATOM 9119 O O . LYS D 1 256 ? -17.919 48.382 85.108 1.00 43.69 256 LYS D O 1
ATOM 9125 N N . GLU D 1 257 ? -19.436 46.674 85.317 1.00 52.97 257 GLU D N 1
ATOM 9126 C CA . GLU D 1 257 ? -19.193 46.533 86.758 1.00 59.99 257 GLU D CA 1
ATOM 9127 C C . GLU D 1 257 ? -17.919 45.723 86.972 1.00 58.80 257 GLU D C 1
ATOM 9128 O O . GLU D 1 257 ? -17.746 44.607 86.471 1.00 63.47 257 GLU D O 1
ATOM 9134 N N . PRO D 1 258 ? -16.995 46.272 87.740 1.00 61.30 258 PRO D N 1
ATOM 9135 C CA . PRO D 1 258 ? -15.815 45.519 88.174 1.00 65.90 258 PRO D CA 1
ATOM 9136 C C . PRO D 1 258 ? -16.247 44.368 89.069 1.00 71.23 258 PRO D C 1
ATOM 9137 O O . PRO D 1 258 ? -17.089 44.710 89.942 1.00 77.74 258 PRO D O 1
ATOM 9141 N N . GLY D 1 259 ? -15.817 43.110 88.911 1.00 70.75 259 GLY D N 1
ATOM 9142 C CA . GLY D 1 259 ? -16.369 42.133 89.925 1.00 72.82 259 GLY D CA 1
ATOM 9143 C C . GLY D 1 259 ? -15.710 42.453 91.257 1.00 68.36 259 GLY D C 1
ATOM 9144 O O . GLY D 1 259 ? -14.853 43.378 91.333 1.00 76.72 259 GLY D O 1
ATOM 9145 N N . PRO D 1 260 ? -15.770 41.591 92.274 1.00 62.77 260 PRO D N 1
ATOM 9146 C CA . PRO D 1 260 ? -14.964 41.710 93.499 1.00 63.45 260 PRO D CA 1
ATOM 9147 C C . PRO D 1 260 ? -13.467 41.593 93.221 1.00 69.02 260 PRO D C 1
ATOM 9148 O O . PRO D 1 260 ? -12.584 41.640 94.084 1.00 75.69 260 PRO D O 1
ATOM 9152 N N . SER D 1 261 ? -13.099 41.319 91.974 1.00 75.84 261 SER D N 1
ATOM 9153 C CA . SER D 1 261 ? -11.865 41.240 91.273 1.00 75.50 261 SER D CA 1
ATOM 9154 C C . SER D 1 261 ? -11.381 42.618 90.825 1.00 77.14 261 SER D C 1
ATOM 9155 O O . SER D 1 261 ? -10.188 42.754 90.507 1.00 75.21 261 SER D O 1
ATOM 9158 N N . GLY D 1 262 ? -12.316 43.572 90.781 1.00 74.06 262 GLY D N 1
ATOM 9159 C CA . GLY D 1 262 ? -11.945 44.928 90.420 1.00 77.58 262 GLY D CA 1
ATOM 9160 C C . GLY D 1 262 ? -11.680 45.175 88.945 1.00 74.90 262 GLY D C 1
ATOM 9161 O O . GLY D 1 262 ? -11.235 46.284 88.629 1.00 77.37 262 GLY D O 1
ATOM 9162 N N . LYS D 1 263 ? -12.029 44.226 88.082 1.00 70.22 263 LYS D N 1
ATOM 9163 C CA . LYS D 1 263 ? -11.760 44.428 86.656 1.00 65.52 263 LYS D CA 1
ATOM 9164 C C . LYS D 1 263 ? -13.041 44.247 85.853 1.00 58.23 263 LYS D C 1
ATOM 9165 O O . LYS D 1 263 ? -13.689 43.208 85.831 1.00 49.94 263 LYS D O 1
ATOM 9167 N N . PRO D 1 264 ? -13.471 45.306 85.171 1.00 54.80 264 PRO D N 1
ATOM 9168 C CA . PRO D 1 264 ? -14.683 45.277 84.352 1.00 46.98 264 PRO D CA 1
ATOM 9169 C C . PRO D 1 264 ? -14.396 44.553 83.048 1.00 47.80 264 PRO D C 1
ATOM 9170 O O . PRO D 1 264 ? -13.246 44.111 82.868 1.00 42.40 264 PRO D O 1
ATOM 9174 N N . TYR D 1 265 ? -15.386 44.349 82.201 1.00 44.34 265 TYR D N 1
ATOM 9175 C CA . TYR D 1 265 ? -15.082 43.744 80.901 1.00 44.97 265 TYR D CA 1
ATOM 9176 C C . TYR D 1 265 ? -14.210 44.674 80.060 1.00 43.07 265 TYR D C 1
ATOM 9177 O O . TYR D 1 265 ? -14.120 45.881 80.333 1.00 42.34 265 TYR D O 1
ATOM 9186 N N . SER D 1 266 ? -13.556 44.134 79.031 1.00 41.26 266 SER D N 1
ATOM 9187 C CA . SER D 1 266 ? -12.740 44.997 78.168 1.00 36.80 266 SER D CA 1
ATOM 9188 C C . SER D 1 266 ? -13.516 45.239 76.875 1.00 31.93 266 SER D C 1
ATOM 9189 O O . SER D 1 266 ? -13.919 44.228 76.346 1.00 35.09 266 SER D O 1
ATOM 9192 N N . ALA D 1 267 ? -13.646 46.492 76.447 1.00 32.12 267 ALA D N 1
ATOM 9193 C CA . ALA D 1 267 ? -14.391 46.659 75.172 1.00 37.66 267 ALA D CA 1
ATOM 9194 C C . ALA D 1 267 ? -13.395 46.685 73.994 1.00 29.89 267 ALA D C 1
ATOM 9195 O O . ALA D 1 267 ? -12.398 47.379 74.058 1.00 30.83 267 ALA D O 1
ATOM 9197 N N . ARG D 1 268 ? -13.776 46.057 72.895 1.00 27.75 268 ARG D N 1
ATOM 9198 C CA . ARG D 1 268 ? -12.974 46.115 71.687 1.00 32.05 268 ARG D CA 1
ATOM 9199 C C . ARG D 1 268 ? -13.973 46.039 70.557 1.00 26.84 268 ARG D C 1
ATOM 9200 O O . ARG D 1 268 ? -14.718 45.070 70.607 1.00 30.47 268 ARG D O 1
ATOM 9208 N N . TYR D 1 269 ? -13.851 46.820 69.512 1.00 29.57 269 TYR D N 1
ATOM 9209 C CA . TYR D 1 269 ? -14.766 46.792 68.386 1.00 27.79 269 TYR D CA 1
ATOM 9210 C C . TYR D 1 269 ? -14.045 47.498 67.205 1.00 27.21 269 TYR D C 1
ATOM 9211 O O . TYR D 1 269 ? -13.899 48.743 67.146 1.00 26.21 269 TYR D O 1
ATOM 9220 N N . ILE D 1 270 ? -13.570 46.709 66.285 1.00 34.94 270 ILE D N 1
ATOM 9221 C CA . ILE D 1 270 ? -12.843 47.171 65.097 1.00 30.06 270 ILE D CA 1
ATOM 9222 C C . ILE D 1 270 ? -13.859 47.787 64.110 1.00 30.70 270 ILE D C 1
ATOM 9223 O O . ILE D 1 270 ? -13.633 48.842 63.565 1.00 28.73 270 ILE D O 1
ATOM 9228 N N . GLY D 1 271 ? -14.981 47.148 63.925 1.00 24.74 271 GLY D N 1
ATOM 9229 C CA . GLY D 1 271 ? -15.932 47.582 62.939 1.00 28.43 271 GLY D CA 1
ATOM 9230 C C . GLY D 1 271 ? -15.855 46.635 61.763 1.00 28.30 271 GLY D C 1
ATOM 9231 O O . GLY D 1 271 ? -16.675 46.726 60.841 1.00 33.45 271 GLY D O 1
ATOM 9232 N N . SER D 1 272 ? -14.844 45.767 61.819 1.00 23.66 272 SER D N 1
ATOM 9233 C CA . SER D 1 272 ? -14.677 44.838 60.687 1.00 29.62 272 SER D CA 1
ATOM 9234 C C . SER D 1 272 ? -15.259 43.551 61.241 1.00 25.50 272 SER D C 1
ATOM 9235 O O . SER D 1 272 ? -14.701 43.010 62.207 1.00 28.21 272 SER D O 1
ATOM 9238 N N . LEU D 1 273 ? -16.283 43.015 60.634 1.00 27.22 273 LEU D N 1
ATOM 9239 C CA . LEU D 1 273 ? -16.881 41.786 61.077 1.00 27.53 273 LEU D CA 1
ATOM 9240 C C . LEU D 1 273 ? -15.882 40.648 61.125 1.00 30.70 273 LEU D C 1
ATOM 9241 O O . LEU D 1 273 ? -15.916 39.842 62.035 1.00 31.91 273 LEU D O 1
ATOM 9246 N N . VAL D 1 274 ? -15.021 40.472 60.113 1.00 29.32 274 VAL D N 1
ATOM 9247 C CA . VAL D 1 274 ? -14.074 39.374 60.133 1.00 28.49 274 VAL D CA 1
ATOM 9248 C C . VAL D 1 274 ? -13.064 39.602 61.254 1.00 24.78 274 VAL D C 1
ATOM 9249 O O . VAL D 1 274 ? -12.713 38.675 61.968 1.00 24.42 274 VAL D O 1
ATOM 9253 N N . GLY D 1 275 ? -12.574 40.824 61.406 1.00 22.10 275 GLY D N 1
ATOM 9254 C CA . GLY D 1 275 ? -11.514 41.044 62.395 1.00 26.66 275 GLY D CA 1
ATOM 9255 C C . GLY D 1 275 ? -12.100 40.877 63.804 1.00 29.88 275 GLY D C 1
ATOM 9256 O O . GLY D 1 275 ? -11.529 40.249 64.663 1.00 25.13 275 GLY D O 1
ATOM 9257 N N . ASP D 1 276 ? -13.224 41.494 64.090 1.00 30.81 276 ASP D N 1
ATOM 9258 C CA . ASP D 1 276 ? -13.860 41.371 65.407 1.00 24.95 276 ASP D CA 1
ATOM 9259 C C . ASP D 1 276 ? -14.166 39.895 65.679 1.00 27.64 276 ASP D C 1
ATOM 9260 O O . ASP D 1 276 ? -13.920 39.435 66.800 1.00 26.38 276 ASP D O 1
ATOM 9265 N N . PHE D 1 277 ? -14.640 39.179 64.677 1.00 22.06 277 PHE D N 1
ATOM 9266 C CA . PHE D 1 277 ? -14.932 37.785 64.886 1.00 27.03 277 PHE D CA 1
ATOM 9267 C C . PHE D 1 277 ? -13.679 36.957 65.158 1.00 34.64 277 PHE D C 1
ATOM 9268 O O . PHE D 1 277 ? -13.750 36.037 65.958 1.00 29.92 277 PHE D O 1
ATOM 9276 N N . HIS D 1 278 ? -12.652 37.119 64.335 1.00 34.08 278 HIS D N 1
ATOM 9277 C CA . HIS D 1 278 ? -11.424 36.405 64.491 1.00 31.52 278 HIS D CA 1
ATOM 9278 C C . HIS D 1 278 ? -10.868 36.660 65.904 1.00 24.30 278 HIS D C 1
ATOM 9279 O O . HIS D 1 278 ? -10.402 35.661 66.449 1.00 28.58 278 HIS D O 1
ATOM 9286 N N . ARG D 1 279 ? -10.753 37.872 66.387 1.00 21.36 279 ARG D N 1
ATOM 9287 C CA . ARG D 1 279 ? -10.230 38.112 67.742 1.00 28.78 279 ARG D CA 1
ATOM 9288 C C . ARG D 1 279 ? -11.108 37.378 68.796 1.00 29.82 279 ARG D C 1
ATOM 9289 O O . ARG D 1 279 ? -10.560 36.844 69.736 1.00 33.02 279 ARG D O 1
ATOM 9297 N N . THR D 1 280 ? -12.428 37.431 68.697 1.00 30.51 280 THR D N 1
ATOM 9298 C CA . THR D 1 280 ? -13.337 36.685 69.590 1.00 33.80 280 THR D CA 1
ATOM 9299 C C . THR D 1 280 ? -13.060 35.178 69.552 1.00 33.90 280 THR D C 1
ATOM 9300 O O . THR D 1 280 ? -12.970 34.510 70.580 1.00 37.20 280 THR D O 1
ATOM 9304 N N . LEU D 1 281 ? -12.900 34.642 68.347 1.00 30.98 281 LEU D N 1
ATOM 9305 C CA . LEU D 1 281 ? -12.589 33.211 68.218 1.00 34.10 281 LEU D CA 1
ATOM 9306 C C . LEU D 1 281 ? -11.364 32.808 69.015 1.00 39.59 281 LEU D C 1
ATOM 9307 O O . LEU D 1 281 ? -11.313 31.803 69.740 1.00 33.35 281 LEU D O 1
ATOM 9312 N N . LEU D 1 282 ? -10.307 33.618 68.798 1.00 36.62 282 LEU D N 1
ATOM 9313 C CA . LEU D 1 282 ? -9.070 33.273 69.428 1.00 40.56 282 LEU D CA 1
ATOM 9314 C C . LEU D 1 282 ? -9.084 33.590 70.933 1.00 39.62 282 LEU D C 1
ATOM 9315 O O . LEU D 1 282 ? -8.490 32.835 71.665 1.00 42.22 282 LEU D O 1
ATOM 9320 N N . TYR D 1 283 ? -9.576 34.765 71.335 1.00 33.90 283 TYR D N 1
ATOM 9321 C CA . TYR D 1 283 ? -9.360 35.174 72.697 1.00 36.62 283 TYR D CA 1
ATOM 9322 C C . TYR D 1 283 ? -10.610 35.049 73.531 1.00 33.00 283 TYR D C 1
ATOM 9323 O O . TYR D 1 283 ? -10.622 35.473 74.648 1.00 39.59 283 TYR D O 1
ATOM 9332 N N . GLY D 1 284 ? -11.716 34.578 72.948 1.00 40.27 284 GLY D N 1
ATOM 9333 C CA . GLY D 1 284 ? -12.950 34.550 73.686 1.00 33.97 284 GLY D CA 1
ATOM 9334 C C . GLY D 1 284 ? -13.580 35.911 73.839 1.00 39.47 284 GLY D C 1
ATOM 9335 O O . GLY D 1 284 ? -13.043 37.013 73.640 1.00 35.26 284 GLY D O 1
ATOM 9336 N N . GLY D 1 285 ? -14.816 35.888 74.390 1.00 33.44 285 GLY D N 1
ATOM 9337 C CA . GLY D 1 285 ? -15.573 37.086 74.615 1.00 27.63 285 GLY D CA 1
ATOM 9338 C C . GLY D 1 285 ? -16.863 36.950 73.787 1.00 34.25 285 GLY D C 1
ATOM 9339 O O . GLY D 1 285 ? -17.344 35.850 73.429 1.00 28.68 285 GLY D O 1
ATOM 9340 N N . ILE D 1 286 ? -17.441 38.148 73.551 1.00 32.77 286 ILE D N 1
ATOM 9341 C CA . ILE D 1 286 ? -18.649 38.062 72.736 1.00 30.80 286 ILE D CA 1
ATOM 9342 C C . ILE D 1 286 ? -18.609 39.218 71.736 1.00 29.07 286 ILE D C 1
ATOM 9343 O O . ILE D 1 286 ? -18.338 40.361 72.083 1.00 29.78 286 ILE D O 1
ATOM 9348 N N . TYR D 1 287 ? -19.255 38.920 70.559 1.00 27.17 287 TYR D N 1
ATOM 9349 C CA . TYR D 1 287 ? -19.384 40.026 69.594 1.00 32.24 287 TYR D CA 1
ATOM 9350 C C . TYR D 1 287 ? -20.879 40.217 69.377 1.00 35.26 287 TYR D C 1
ATOM 9351 O O . TYR D 1 287 ? -21.499 39.162 69.159 1.00 33.61 287 TYR D O 1
ATOM 9360 N N . GLY D 1 288 ? -21.401 41.452 69.355 1.00 38.99 288 GLY D N 1
ATOM 9361 C CA . GLY D 1 288 ? -22.809 41.526 68.984 1.00 36.22 288 GLY D CA 1
ATOM 9362 C C . GLY D 1 288 ? -23.109 42.612 67.950 1.00 39.92 288 GLY D C 1
ATOM 9363 O O . GLY D 1 288 ? -22.446 43.613 67.826 1.00 39.27 288 GLY D O 1
ATOM 9364 N N . TYR D 1 289 ? -24.126 42.385 67.114 1.00 33.79 289 TYR D N 1
ATOM 9365 C CA . TYR D 1 289 ? -24.693 43.296 66.190 1.00 32.92 289 TYR D CA 1
ATOM 9366 C C . TYR D 1 289 ? -26.222 43.204 66.398 1.00 29.01 289 TYR D C 1
ATOM 9367 O O . TYR D 1 289 ? -26.874 42.407 65.674 1.00 30.01 289 TYR D O 1
ATOM 9376 N N . PRO D 1 290 ? -26.670 43.884 67.407 1.00 34.07 290 PRO D N 1
ATOM 9377 C CA . PRO D 1 290 ? -28.070 43.788 67.802 1.00 34.52 290 PRO D CA 1
ATOM 9378 C C . PRO D 1 290 ? -29.080 44.482 66.945 1.00 40.18 290 PRO D C 1
ATOM 9379 O O . PRO D 1 290 ? -28.611 45.384 66.240 1.00 35.29 290 PRO D O 1
ATOM 9383 N N . ARG D 1 291 ? -30.391 44.240 67.178 1.00 40.89 291 ARG D N 1
ATOM 9384 C CA . ARG D 1 291 ? -31.370 45.082 66.465 1.00 42.19 291 ARG D CA 1
ATOM 9385 C C . ARG D 1 291 ? -31.450 46.415 67.190 1.00 39.92 291 ARG D C 1
ATOM 9386 O O . ARG D 1 291 ? -30.823 46.566 68.233 1.00 40.37 291 ARG D O 1
ATOM 9394 N N . ASP D 1 292 ? -31.897 47.472 66.532 1.00 44.98 292 ASP D N 1
ATOM 9395 C CA . ASP D 1 292 ? -31.961 48.787 67.162 1.00 49.42 292 ASP D CA 1
ATOM 9396 C C . ASP D 1 292 ? -33.143 49.496 66.485 1.00 50.75 292 ASP D C 1
ATOM 9397 O O . ASP D 1 292 ? -33.730 48.956 65.552 1.00 47.49 292 ASP D O 1
ATOM 9402 N N . LYS D 1 293 ? -33.408 50.726 66.886 1.00 51.84 293 LYS D N 1
ATOM 9403 C CA . LYS D 1 293 ? -34.539 51.492 66.355 1.00 54.77 293 LYS D CA 1
ATOM 9404 C C . LYS D 1 293 ? -34.506 51.659 64.871 1.00 53.84 293 LYS D C 1
ATOM 9405 O O . LYS D 1 293 ? -35.505 51.640 64.176 1.00 56.34 293 LYS D O 1
ATOM 9411 N N . LYS D 1 294 ? -33.291 51.835 64.357 1.00 56.48 294 LYS D N 1
ATOM 9412 C CA . LYS D 1 294 ? -33.008 51.980 62.945 1.00 57.90 294 LYS D CA 1
ATOM 9413 C C . LYS D 1 294 ? -32.982 50.659 62.195 1.00 61.27 294 LYS D C 1
ATOM 9414 O O . LYS D 1 294 ? -33.544 50.517 61.103 1.00 61.56 294 LYS D O 1
ATOM 9416 N N . SER D 1 295 ? -32.230 49.691 62.729 1.00 63.14 295 SER D N 1
ATOM 9417 C CA . SER D 1 295 ? -32.135 48.363 62.119 1.00 61.77 295 SER D CA 1
ATOM 9418 C C . SER D 1 295 ? -32.959 47.364 62.904 1.00 60.46 295 SER D C 1
ATOM 9419 O O . SER D 1 295 ? -32.494 46.606 63.760 1.00 56.51 295 SER D O 1
ATOM 9422 N N . LYS D 1 296 ? -34.245 47.351 62.601 1.00 57.13 296 LYS D N 1
ATOM 9423 C CA . LYS D 1 296 ? -35.236 46.553 63.328 1.00 59.84 296 LYS D CA 1
ATOM 9424 C C . LYS D 1 296 ? -34.933 45.095 63.483 1.00 56.58 296 LYS D C 1
ATOM 9425 O O . LYS D 1 296 ? -35.218 44.472 64.516 1.00 57.28 296 LYS D O 1
ATOM 9431 N N . ASN D 1 297 ? -34.303 44.500 62.491 1.00 53.80 297 ASN D N 1
ATOM 9432 C CA . ASN D 1 297 ? -33.873 43.143 62.432 1.00 53.26 297 ASN D CA 1
ATOM 9433 C C . ASN D 1 297 ? -32.343 43.012 62.354 1.00 46.47 297 ASN D C 1
ATOM 9434 O O . ASN D 1 297 ? -31.912 41.957 61.937 1.00 43.12 297 ASN D O 1
ATOM 9439 N N . GLY D 1 298 ? -31.599 43.989 62.817 1.00 43.65 298 GLY D N 1
ATOM 9440 C CA . GLY D 1 298 ? -30.142 43.828 62.794 1.00 48.56 298 GLY D CA 1
ATOM 9441 C C . GLY D 1 298 ? -29.605 44.266 61.433 1.00 44.59 298 GLY D C 1
ATOM 9442 O O . GLY D 1 298 ? -30.344 44.909 60.673 1.00 46.85 298 GLY D O 1
ATOM 9443 N N . LYS D 1 299 ? -28.291 44.100 61.260 1.00 45.69 299 LYS D N 1
ATOM 9444 C CA . LYS D 1 299 ? -27.711 44.600 60.011 1.00 41.98 299 LYS D CA 1
ATOM 9445 C C . LYS D 1 299 ? -27.096 43.452 59.235 1.00 42.21 299 LYS D C 1
ATOM 9446 O O . LYS D 1 299 ? -27.217 43.439 58.014 1.00 37.81 299 LYS D O 1
ATOM 9452 N N . LEU D 1 300 ? -26.439 42.521 59.940 1.00 37.88 300 LEU D N 1
ATOM 9453 C CA . LEU D 1 300 ? -25.800 41.414 59.248 1.00 34.15 300 LEU D CA 1
ATOM 9454 C C . LEU D 1 300 ? -26.825 40.548 58.554 1.00 33.78 300 LEU D C 1
ATOM 9455 O O . LEU D 1 300 ? -27.909 40.319 59.084 1.00 34.03 300 LEU D O 1
ATOM 9460 N N . ARG D 1 301 ? -26.474 39.909 57.454 1.00 31.03 301 ARG D N 1
ATOM 9461 C CA . ARG D 1 301 ? -27.354 39.045 56.717 1.00 26.65 301 ARG D CA 1
ATOM 9462 C C . ARG D 1 301 ? -27.127 37.600 57.071 1.00 32.98 301 ARG D C 1
ATOM 9463 O O . ARG D 1 301 ? -25.994 37.130 57.141 1.00 32.71 301 ARG D O 1
ATOM 9471 N N . LEU D 1 302 ? -28.218 36.920 57.333 1.00 33.10 302 LEU D N 1
ATOM 9472 C CA . LEU D 1 302 ? -28.280 35.552 57.758 1.00 35.84 302 LEU D CA 1
ATOM 9473 C C . LEU D 1 302 ? -27.474 34.577 56.917 1.00 38.12 302 LEU D C 1
ATOM 9474 O O . LEU D 1 302 ? -26.605 33.884 57.465 1.00 35.64 302 LEU D O 1
ATOM 9479 N N . LEU D 1 303 ? -27.887 34.458 55.656 1.00 34.87 303 LEU D N 1
ATOM 9480 C CA . LEU D 1 303 ? -27.174 33.495 54.857 1.00 30.99 303 LEU D CA 1
ATOM 9481 C C . LEU D 1 303 ? -25.732 33.966 54.507 1.00 30.83 303 LEU D C 1
ATOM 9482 O O . LEU D 1 303 ? -24.833 33.147 54.600 1.00 34.20 303 LEU D O 1
ATOM 9487 N N . TYR D 1 304 ? -25.488 35.197 54.090 1.00 30.41 304 TYR D N 1
ATOM 9488 C CA . TYR D 1 304 ? -24.129 35.586 53.627 1.00 37.76 304 TYR D CA 1
ATOM 9489 C C . TYR D 1 304 ? -23.096 35.793 54.705 1.00 35.43 304 TYR D C 1
ATOM 9490 O O . TYR D 1 304 ? -21.888 35.614 54.509 1.00 35.03 304 TYR D O 1
ATOM 9499 N N . GLU D 1 305 ? -23.506 36.319 55.848 1.00 35.41 305 GLU D N 1
ATOM 9500 C CA . GLU D 1 305 ? -22.571 36.599 56.909 1.00 33.43 305 GLU D CA 1
ATOM 9501 C C . GLU D 1 305 ? -22.801 35.751 58.147 1.00 34.86 305 GLU D C 1
ATOM 9502 O O . GLU D 1 305 ? -21.883 35.100 58.673 1.00 30.73 305 GLU D O 1
ATOM 9508 N N . CYS D 1 306 ? -24.017 35.705 58.662 1.00 29.69 306 CYS D N 1
ATOM 9509 C CA . CYS D 1 306 ? -24.250 35.032 59.957 1.00 25.55 306 CYS D CA 1
ATOM 9510 C C . CYS D 1 306 ? -24.089 33.551 59.932 1.00 25.54 306 CYS D C 1
ATOM 9511 O O . CYS D 1 306 ? -23.537 32.980 60.857 1.00 32.40 306 CYS D O 1
ATOM 9514 N N . ALA D 1 307 ? -24.554 32.875 58.909 1.00 27.44 307 ALA D N 1
ATOM 9515 C CA . ALA D 1 307 ? -24.570 31.434 58.854 1.00 33.44 307 ALA D CA 1
ATOM 9516 C C . ALA D 1 307 ? -23.179 30.812 58.878 1.00 37.68 307 ALA D C 1
ATOM 9517 O O . ALA D 1 307 ? -22.899 29.963 59.724 1.00 37.33 307 ALA D O 1
ATOM 9519 N N . PRO D 1 308 ? -22.325 31.183 57.931 1.00 40.86 308 PRO D N 1
ATOM 9520 C CA . PRO D 1 308 ? -20.951 30.689 57.864 1.00 34.23 308 PRO D CA 1
ATOM 9521 C C . PRO D 1 308 ? -20.244 30.980 59.160 1.00 32.58 308 PRO D C 1
ATOM 9522 O O . PRO D 1 308 ? -19.598 30.086 59.711 1.00 33.41 308 PRO D O 1
ATOM 9526 N N . MET D 1 309 ? -20.386 32.204 59.738 1.00 25.21 309 MET D N 1
ATOM 9527 C CA . MET D 1 309 ? -19.650 32.453 60.963 1.00 25.63 309 MET D CA 1
ATOM 9528 C C . MET D 1 309 ? -20.166 31.574 62.144 1.00 33.41 309 MET D C 1
ATOM 9529 O O . MET D 1 309 ? -19.463 31.325 63.148 1.00 27.36 309 MET D O 1
ATOM 9534 N N . SER D 1 310 ? -21.451 31.217 62.187 1.00 29.44 310 SER D N 1
ATOM 9535 C CA . SER D 1 310 ? -22.140 30.487 63.198 1.00 34.23 310 SER D CA 1
ATOM 9536 C C . SER D 1 310 ? -21.677 29.024 63.109 1.00 35.95 310 SER D C 1
ATOM 9537 O O . SER D 1 310 ? -21.272 28.384 64.083 1.00 31.19 310 SER D O 1
ATOM 9540 N N . PHE D 1 311 ? -21.628 28.561 61.884 1.00 29.87 311 PHE D N 1
ATOM 9541 C CA . PHE D 1 311 ? -21.008 27.238 61.662 1.00 32.93 311 PHE D CA 1
ATOM 9542 C C . PHE D 1 311 ? -19.596 27.130 62.211 1.00 41.32 311 PHE D C 1
ATOM 9543 O O . PHE D 1 311 ? -19.298 26.202 63.021 1.00 39.00 311 PHE D O 1
ATOM 9551 N N . ILE D 1 312 ? -18.737 28.098 61.880 1.00 33.73 312 ILE D N 1
ATOM 9552 C CA . ILE D 1 312 ? -17.362 28.098 62.431 1.00 31.24 312 ILE D CA 1
ATOM 9553 C C . ILE D 1 312 ? -17.350 28.134 63.944 1.00 33.18 312 ILE D C 1
ATOM 9554 O O . ILE D 1 312 ? -16.602 27.433 64.661 1.00 30.85 312 ILE D O 1
ATOM 9559 N N . VAL D 1 313 ? -18.098 29.067 64.519 1.00 33.99 313 VAL D N 1
ATOM 9560 C CA . VAL D 1 313 ? -18.034 29.242 65.948 1.00 30.64 313 VAL D CA 1
ATOM 9561 C C . VAL D 1 313 ? -18.458 27.917 66.636 1.00 38.66 313 VAL D C 1
ATOM 9562 O O . VAL D 1 313 ? -17.893 27.500 67.626 1.00 36.28 313 VAL D O 1
ATOM 9566 N N . GLU D 1 314 ? -19.443 27.225 66.135 1.00 33.41 314 GLU D N 1
ATOM 9567 C CA . GLU D 1 314 ? -19.997 26.010 66.665 1.00 40.34 314 GLU D CA 1
ATOM 9568 C C . GLU D 1 314 ? -18.935 24.910 66.635 1.00 46.00 314 GLU D C 1
ATOM 9569 O O . GLU D 1 314 ? -18.723 24.226 67.635 1.00 38.54 314 GLU D O 1
ATOM 9575 N N . GLN D 1 315 ? -18.187 24.800 65.522 1.00 37.24 315 GLN D N 1
ATOM 9576 C CA . GLN D 1 315 ? -17.112 23.880 65.354 1.00 34.51 315 GLN D CA 1
ATOM 9577 C C . GLN D 1 315 ? -15.985 24.199 66.315 1.00 36.53 315 GLN D C 1
ATOM 9578 O O . GLN D 1 315 ? -15.210 23.299 66.561 1.00 41.62 315 GLN D O 1
ATOM 9584 N N . ALA D 1 316 ? -15.856 25.426 66.812 1.00 34.76 316 ALA D N 1
ATOM 9585 C CA . ALA D 1 316 ? -14.821 25.777 67.732 1.00 35.29 316 ALA D CA 1
ATOM 9586 C C . ALA D 1 316 ? -15.285 25.688 69.187 1.00 38.50 316 ALA D C 1
ATOM 9587 O O . ALA D 1 316 ? -14.467 26.071 70.017 1.00 33.71 316 ALA D O 1
ATOM 9589 N N . GLY D 1 317 ? -16.514 25.275 69.420 1.00 40.62 317 GLY D N 1
ATOM 9590 C CA . GLY D 1 317 ? -17.044 25.078 70.752 1.00 39.06 317 GLY D CA 1
ATOM 9591 C C . GLY D 1 317 ? -17.739 26.304 71.278 1.00 36.61 317 GLY D C 1
ATOM 9592 O O . GLY D 1 317 ? -17.860 26.418 72.507 1.00 32.19 317 GLY D O 1
ATOM 9593 N N . GLY D 1 318 ? -18.255 27.171 70.387 1.00 32.48 318 GLY D N 1
ATOM 9594 C CA . GLY D 1 318 ? -18.844 28.434 70.997 1.00 27.57 318 GLY D CA 1
ATOM 9595 C C . GLY D 1 318 ? -20.309 28.485 70.604 1.00 34.77 318 GLY D C 1
ATOM 9596 O O . GLY D 1 318 ? -20.729 27.495 70.013 1.00 34.91 318 GLY D O 1
ATOM 9597 N N . LYS D 1 319 ? -20.948 29.674 70.698 1.00 35.22 319 LYS D N 1
ATOM 9598 C CA . LYS D 1 319 ? -22.336 29.739 70.273 1.00 38.44 319 LYS D CA 1
ATOM 9599 C C . LYS D 1 319 ? -22.636 30.913 69.321 1.00 36.43 319 LYS D C 1
ATOM 9600 O O . LYS D 1 319 ? -22.155 32.028 69.508 1.00 36.41 319 LYS D O 1
ATOM 9606 N N . GLY D 1 320 ? -23.546 30.673 68.393 1.00 32.47 320 GLY D N 1
ATOM 9607 C CA . GLY D 1 320 ? -24.038 31.631 67.460 1.00 33.32 320 GLY D CA 1
ATOM 9608 C C . GLY D 1 320 ? -25.546 31.851 67.626 1.00 32.05 320 GLY D C 1
ATOM 9609 O O . GLY D 1 320 ? -26.284 31.003 67.153 1.00 34.41 320 GLY D O 1
ATOM 9610 N N . SER D 1 321 ? -25.962 32.918 68.289 1.00 34.66 321 SER D N 1
ATOM 9611 C CA . SER D 1 321 ? -27.420 33.078 68.435 1.00 37.98 321 SER D CA 1
ATOM 9612 C C . SER D 1 321 ? -27.992 34.379 67.930 1.00 38.38 321 SER D C 1
ATOM 9613 O O . SER D 1 321 ? -27.312 35.415 67.813 1.00 37.64 321 SER D O 1
ATOM 9616 N N . ASP D 1 322 ? -29.340 34.441 67.767 1.00 39.65 322 ASP D N 1
ATOM 9617 C CA . ASP D 1 322 ? -29.904 35.743 67.365 1.00 36.06 322 ASP D CA 1
ATOM 9618 C C . ASP D 1 322 ? -30.379 36.455 68.631 1.00 37.80 322 ASP D C 1
ATOM 9619 O O . ASP D 1 322 ? -30.994 37.486 68.499 1.00 38.96 322 ASP D O 1
ATOM 9624 N N . GLY D 1 323 ? -29.975 36.011 69.817 1.00 38.73 323 GLY D N 1
ATOM 9625 C CA . GLY D 1 323 ? -30.414 36.680 71.048 1.00 42.50 323 GLY D CA 1
ATOM 9626 C C . GLY D 1 323 ? -31.472 35.770 71.689 1.00 49.23 323 GLY D C 1
ATOM 9627 O O . GLY D 1 323 ? -31.648 35.841 72.905 1.00 46.91 323 GLY D O 1
ATOM 9628 N N . HIS D 1 324 ? -32.160 34.883 70.973 1.00 48.79 324 HIS D N 1
ATOM 9629 C CA . HIS D 1 324 ? -33.181 33.988 71.473 1.00 53.77 324 HIS D CA 1
ATOM 9630 C C . HIS D 1 324 ? -33.136 32.551 70.924 1.00 55.33 324 HIS D C 1
ATOM 9631 O O . HIS D 1 324 ? -33.666 31.598 71.511 1.00 59.65 324 HIS D O 1
ATOM 9638 N N . GLN D 1 325 ? -32.596 32.404 69.740 1.00 44.67 325 GLN D N 1
ATOM 9639 C CA . GLN D 1 325 ? -32.495 31.120 69.070 1.00 47.80 325 GLN D CA 1
ATOM 9640 C C . GLN D 1 325 ? -31.146 30.894 68.365 1.00 46.93 325 GLN D C 1
ATOM 9641 O O . GLN D 1 325 ? -30.429 31.815 68.006 1.00 44.76 325 GLN D O 1
ATOM 9647 N N . ARG D 1 326 ? -30.799 29.650 68.095 1.00 43.44 326 ARG D N 1
ATOM 9648 C CA . ARG D 1 326 ? -29.599 29.296 67.363 1.00 45.51 326 ARG D CA 1
ATOM 9649 C C . ARG D 1 326 ? -29.714 29.796 65.925 1.00 47.47 326 ARG D C 1
ATOM 9650 O O . ARG D 1 326 ? -30.719 29.570 65.213 1.00 45.35 326 ARG D O 1
ATOM 9658 N N . VAL D 1 327 ? -28.658 30.489 65.517 1.00 37.52 327 VAL D N 1
ATOM 9659 C CA . VAL D 1 327 ? -28.693 31.075 64.177 1.00 37.08 327 VAL D CA 1
ATOM 9660 C C . VAL D 1 327 ? -28.938 30.021 63.162 1.00 31.55 327 VAL D C 1
ATOM 9661 O O . VAL D 1 327 ? -29.617 30.252 62.142 1.00 33.40 327 VAL D O 1
ATOM 9665 N N . LEU D 1 328 ? -28.190 28.905 63.256 1.00 31.02 328 LEU D N 1
ATOM 9666 C CA . LEU D 1 328 ? -28.238 27.931 62.158 1.00 33.52 328 LEU D CA 1
ATOM 9667 C C . LEU D 1 328 ? -29.556 27.155 62.142 1.00 39.25 328 LEU D C 1
ATOM 9668 O O . LEU D 1 328 ? -29.719 26.267 61.320 1.00 35.21 328 LEU D O 1
ATOM 9673 N N . ASP D 1 329 ? -30.452 27.404 63.080 1.00 37.48 329 ASP D N 1
ATOM 9674 C CA . ASP D 1 329 ? -31.793 26.841 63.105 1.00 49.52 329 ASP D CA 1
ATOM 9675 C C . ASP D 1 329 ? -32.693 27.727 62.226 1.00 47.12 329 ASP D C 1
ATOM 9676 O O . ASP D 1 329 ? -33.773 27.284 61.914 1.00 51.40 329 ASP D O 1
ATOM 9681 N N . ILE D 1 330 ? -32.379 29.000 62.019 1.00 44.53 330 ILE D N 1
ATOM 9682 C CA . ILE D 1 330 ? -33.275 29.883 61.280 1.00 48.08 330 ILE D CA 1
ATOM 9683 C C . ILE D 1 330 ? -33.201 29.637 59.789 1.00 48.55 330 ILE D C 1
ATOM 9684 O O . ILE D 1 330 ? -32.125 29.545 59.177 1.00 51.36 330 ILE D O 1
ATOM 9689 N N . GLN D 1 331 ? -34.353 29.428 59.175 1.00 48.85 331 GLN D N 1
ATOM 9690 C CA . GLN D 1 331 ? -34.308 29.101 57.743 1.00 55.09 331 GLN D CA 1
ATOM 9691 C C . GLN D 1 331 ? -34.539 30.392 56.991 1.00 53.35 331 GLN D C 1
ATOM 9692 O O . GLN D 1 331 ? -35.364 31.259 57.243 1.00 45.23 331 GLN D O 1
ATOM 9698 N N . PRO D 1 332 ? -33.675 30.611 56.010 1.00 53.88 332 PRO D N 1
ATOM 9699 C CA . PRO D 1 332 ? -33.748 31.833 55.214 1.00 54.59 332 PRO D CA 1
ATOM 9700 C C . PRO D 1 332 ? -34.926 31.793 54.263 1.00 47.65 332 PRO D C 1
ATOM 9701 O O . PRO D 1 332 ? -35.088 30.869 53.487 1.00 51.17 332 PRO D O 1
ATOM 9705 N N . THR D 1 333 ? -35.638 32.914 54.226 1.00 47.37 333 THR D N 1
ATOM 9706 C CA . THR D 1 333 ? -36.825 32.969 53.368 1.00 57.58 333 THR D CA 1
ATOM 9707 C C . THR D 1 333 ? -36.719 34.153 52.417 1.00 54.60 333 THR D C 1
ATOM 9708 O O . THR D 1 333 ? -37.287 34.203 51.346 1.00 54.18 333 THR D O 1
ATOM 9712 N N . GLU D 1 334 ? -36.024 35.192 52.881 1.00 52.38 334 GLU D N 1
ATOM 9713 C CA . GLU D 1 334 ? -35.990 36.399 52.045 1.00 49.51 334 GLU D CA 1
ATOM 9714 C C . GLU D 1 334 ? -34.619 36.535 51.400 1.00 45.58 334 GLU D C 1
ATOM 9715 O O . GLU D 1 334 ? -33.672 35.976 51.914 1.00 44.22 334 GLU D O 1
ATOM 9721 N N . ILE D 1 335 ? -34.461 37.336 50.373 1.00 44.04 335 ILE D N 1
ATOM 9722 C CA . ILE D 1 335 ? -33.177 37.393 49.683 1.00 48.35 335 ILE D CA 1
ATOM 9723 C C . ILE D 1 335 ? -32.054 37.964 50.526 1.00 49.59 335 ILE D C 1
ATOM 9724 O O . ILE D 1 335 ? -30.941 37.475 50.542 1.00 39.30 335 ILE D O 1
ATOM 9729 N N . HIS D 1 336 ? -32.248 39.127 51.090 1.00 45.00 336 HIS D N 1
ATOM 9730 C CA . HIS D 1 336 ? -31.405 39.865 51.941 1.00 46.18 336 HIS D CA 1
ATOM 9731 C C . HIS D 1 336 ? -31.851 39.794 53.412 1.00 46.32 336 HIS D C 1
ATOM 9732 O O . HIS D 1 336 ? -31.704 40.779 54.173 1.00 41.75 336 HIS D O 1
ATOM 9739 N N . GLN D 1 337 ? -32.322 38.618 53.838 1.00 37.42 337 GLN D N 1
ATOM 9740 C CA . GLN D 1 337 ? -32.721 38.588 55.284 1.00 37.99 337 GLN D CA 1
ATOM 9741 C C . GLN D 1 337 ? -31.623 38.975 56.263 1.00 39.41 337 GLN D C 1
ATOM 9742 O O . GLN D 1 337 ? -30.488 38.522 56.351 1.00 33.61 337 GLN D O 1
ATOM 9748 N N . ARG D 1 338 ? -31.894 39.898 57.162 1.00 35.19 338 ARG D N 1
ATOM 9749 C CA . ARG D 1 338 ? -31.083 40.333 58.285 1.00 40.29 338 ARG D CA 1
ATOM 9750 C C . ARG D 1 338 ? -31.483 39.683 59.605 1.00 44.60 338 ARG D C 1
ATOM 9751 O O . ARG D 1 338 ? -32.607 39.165 59.778 1.00 44.80 338 ARG D O 1
ATOM 9759 N N . VAL D 1 339 ? -30.559 39.536 60.530 1.00 35.94 339 VAL D N 1
ATOM 9760 C CA . VAL D 1 339 ? -30.836 38.907 61.844 1.00 37.85 339 VAL D CA 1
ATOM 9761 C C . VAL D 1 339 ? -29.923 39.588 62.831 1.00 33.32 339 VAL D C 1
ATOM 9762 O O . VAL D 1 339 ? -28.782 39.888 62.435 1.00 35.02 339 VAL D O 1
ATOM 9766 N N . PRO D 1 340 ? -30.319 39.756 64.061 1.00 35.30 340 PRO D N 1
ATOM 9767 C CA . PRO D 1 340 ? -29.419 40.283 65.083 1.00 35.90 340 PRO D CA 1
ATOM 9768 C C . PRO D 1 340 ? -28.405 39.146 65.317 1.00 39.93 340 PRO D C 1
ATOM 9769 O O . PRO D 1 340 ? -28.855 38.011 65.080 1.00 27.30 340 PRO D O 1
ATOM 9773 N N . LEU D 1 341 ? -27.153 39.449 65.668 1.00 33.56 341 LEU D N 1
ATOM 9774 C CA . LEU D 1 341 ? -26.188 38.385 65.917 1.00 34.84 341 LEU D CA 1
ATOM 9775 C C . LEU D 1 341 ? -25.467 38.585 67.233 1.00 35.14 341 LEU D C 1
ATOM 9776 O O . LEU D 1 341 ? -25.038 39.680 67.569 1.00 34.11 341 LEU D O 1
ATOM 9781 N N . TYR D 1 342 ? -25.312 37.571 68.065 1.00 36.71 342 TYR D N 1
ATOM 9782 C CA . TYR D 1 342 ? -24.627 37.503 69.349 1.00 35.83 342 TYR D CA 1
ATOM 9783 C C . TYR D 1 342 ? -23.812 36.205 69.196 1.00 37.00 342 TYR D C 1
ATOM 9784 O O . TYR D 1 342 ? -24.428 35.132 68.964 1.00 38.98 342 TYR D O 1
ATOM 9793 N N . ILE D 1 343 ? -22.468 36.296 69.143 1.00 29.39 343 ILE D N 1
ATOM 9794 C CA . ILE D 1 343 ? -21.721 35.059 68.877 1.00 30.75 343 ILE D CA 1
ATOM 9795 C C . ILE D 1 343 ? -20.407 35.128 69.651 1.00 26.34 343 ILE D C 1
ATOM 9796 O O . ILE D 1 343 ? -19.965 36.231 69.903 1.00 27.76 343 ILE D O 1
ATOM 9801 N N . GLY D 1 344 ? -19.862 33.920 69.895 1.00 27.20 344 GLY D N 1
ATOM 9802 C CA . GLY D 1 344 ? -18.604 33.945 70.648 1.00 31.73 344 GLY D CA 1
ATOM 9803 C C . GLY D 1 344 ? -18.720 32.822 71.736 1.00 37.04 344 GLY D C 1
ATOM 9804 O O . GLY D 1 344 ? -19.333 31.829 71.444 1.00 32.08 344 GLY D O 1
ATOM 9805 N N . SER D 1 345 ? -18.030 33.034 72.837 1.00 33.96 345 SER D N 1
ATOM 9806 C CA . SER D 1 345 ? -17.852 32.130 73.972 1.00 36.22 345 SER D CA 1
ATOM 9807 C C . SER D 1 345 ? -19.196 31.710 74.529 1.00 34.20 345 SER D C 1
ATOM 9808 O O . SER D 1 345 ? -20.045 32.563 74.829 1.00 37.64 345 SER D O 1
ATOM 9811 N N . THR D 1 346 ? -19.529 30.440 74.520 1.00 33.51 346 THR D N 1
ATOM 9812 C CA . THR D 1 346 ? -20.815 29.964 74.970 1.00 39.69 346 THR D CA 1
ATOM 9813 C C . THR D 1 346 ? -21.426 30.601 76.212 1.00 35.85 346 THR D C 1
ATOM 9814 O O . THR D 1 346 ? -22.596 30.992 76.192 1.00 39.87 346 THR D O 1
ATOM 9818 N N . GLU D 1 347 ? -20.660 30.900 77.258 1.00 35.97 347 GLU D N 1
ATOM 9819 C CA . GLU D 1 347 ? -21.097 31.398 78.530 1.00 46.31 347 GLU D CA 1
ATOM 9820 C C . GLU D 1 347 ? -21.497 32.812 78.359 1.00 48.69 347 GLU D C 1
ATOM 9821 O O . GLU D 1 347 ? -22.485 33.239 78.939 1.00 58.66 347 GLU D O 1
ATOM 9827 N N . GLU D 1 348 ? -20.692 33.509 77.533 1.00 46.64 348 GLU D N 1
ATOM 9828 C CA . GLU D 1 348 ? -20.960 34.957 77.335 1.00 43.55 348 GLU D CA 1
ATOM 9829 C C . GLU D 1 348 ? -22.256 35.118 76.567 1.00 31.56 348 GLU D C 1
ATOM 9830 O O . GLU D 1 348 ? -22.953 36.097 76.886 1.00 36.50 348 GLU D O 1
ATOM 9836 N N . VAL D 1 349 ? -22.423 34.207 75.604 1.00 37.21 349 VAL D N 1
ATOM 9837 C CA . VAL D 1 349 ? -23.619 34.296 74.745 1.00 42.89 349 VAL D CA 1
ATOM 9838 C C . VAL D 1 349 ? -24.870 33.907 75.552 1.00 42.57 349 VAL D C 1
ATOM 9839 O O . VAL D 1 349 ? -25.914 34.487 75.451 1.00 40.99 349 VAL D O 1
ATOM 9843 N N . GLU D 1 350 ? -24.760 32.906 76.397 1.00 46.43 350 GLU D N 1
ATOM 9844 C CA . GLU D 1 350 ? -25.851 32.447 77.250 1.00 52.86 350 GLU D CA 1
ATOM 9845 C C . GLU D 1 350 ? -26.214 33.540 78.241 1.00 44.77 350 GLU D C 1
ATOM 9846 O O . GLU D 1 350 ? -27.377 33.903 78.421 1.00 50.47 350 GLU D O 1
ATOM 9852 N N . LYS D 1 351 ? -25.156 34.169 78.755 1.00 42.16 351 LYS D N 1
ATOM 9853 C CA . LYS D 1 351 ? -25.354 35.301 79.641 1.00 44.99 351 LYS D CA 1
ATOM 9854 C C . LYS D 1 351 ? -26.181 36.381 78.958 1.00 51.48 351 LYS D C 1
ATOM 9855 O O . LYS D 1 351 ? -26.978 37.050 79.652 1.00 52.39 351 LYS D O 1
ATOM 9861 N N . VAL D 1 352 ? -26.034 36.758 77.682 1.00 46.22 352 VAL D N 1
ATOM 9862 C CA . VAL D 1 352 ? -26.793 37.791 77.017 1.00 44.43 352 VAL D CA 1
ATOM 9863 C C . VAL D 1 352 ? -28.208 37.299 76.754 1.00 44.38 352 VAL D C 1
ATOM 9864 O O . VAL D 1 352 ? -29.198 38.013 76.795 1.00 39.69 352 VAL D O 1
ATOM 9868 N N . GLU D 1 353 ? -28.259 35.956 76.487 1.00 45.30 353 GLU D N 1
ATOM 9869 C CA . GLU D 1 353 ? -29.590 35.391 76.207 1.00 54.11 353 GLU D CA 1
ATOM 9870 C C . GLU D 1 353 ? -30.515 35.511 77.431 1.00 53.56 353 GLU D C 1
ATOM 9871 O O . GLU D 1 353 ? -31.707 35.866 77.329 1.00 49.18 353 GLU D O 1
ATOM 9877 N N . LYS D 1 354 ? -29.892 35.371 78.603 1.00 50.08 354 LYS D N 1
ATOM 9878 C CA . LYS D 1 354 ? -30.539 35.482 79.888 1.00 53.39 354 LYS D CA 1
ATOM 9879 C C . LYS D 1 354 ? -31.150 36.856 80.071 1.00 52.52 354 LYS D C 1
ATOM 9880 O O . LYS D 1 354 ? -32.274 36.960 80.562 1.00 63.73 354 LYS D O 1
ATOM 9882 N N . TYR D 1 355 ? -30.442 37.922 79.682 1.00 51.41 355 TYR D N 1
ATOM 9883 C CA . TYR D 1 355 ? -30.969 39.260 79.802 1.00 48.42 355 TYR D CA 1
ATOM 9884 C C . TYR D 1 355 ? -31.976 39.568 78.697 1.00 46.32 355 TYR D C 1
ATOM 9885 O O . TYR D 1 355 ? -32.518 40.702 78.754 1.00 55.83 355 TYR D O 1
ATOM 9894 N N . LEU D 1 356 ? -32.096 38.768 77.649 1.00 50.80 356 LEU D N 1
ATOM 9895 C CA . LEU D 1 356 ? -32.975 39.178 76.559 1.00 55.41 356 LEU D CA 1
ATOM 9896 C C . LEU D 1 356 ? -34.318 38.478 76.663 1.00 49.15 356 LEU D C 1
ATOM 9897 O O . LEU D 1 356 ? -35.261 38.705 75.937 1.00 51.23 356 LEU D O 1
ATOM 9902 N N . ALA D 1 357 ? -34.327 37.409 77.428 1.00 60.17 357 ALA D N 1
ATOM 9903 C CA . ALA D 1 357 ? -35.494 36.555 77.625 1.00 64.38 357 ALA D CA 1
ATOM 9904 C C . ALA D 1 357 ? -36.557 37.412 78.327 1.00 58.20 357 ALA D C 1
ATOM 9905 O O . ALA D 1 357 ? -36.220 38.110 79.313 1.00 57.48 357 ALA D O 1
#

B-factor: mean 41.66, std 15.17, range [2.34, 98.79]

Solvent-accessible surface area: 43181 Å² total; per-residue (Å²): 87,79,123,29,96,82,13,16,7,8,10,2,8,1,0,45,16,28,97,148,62,48,14,66,22,33,8,1,23,0,1,6,14,0,5,22,0,0,34,50,0,2,15,54,15,37,49,19,62,5,36,96,86,79,63,139,99,43,14,40,56,20,2,72,80,0,0,96,19,0,19,88,28,0,130,85,14,2,61,23,8,45,0,53,42,90,123,148,23,8,17,0,0,6,0,14,1,141,63,30,74,17,0,0,2,0,1,0,0,25,20,20,43,52,30,26,18,18,1,0,1,0,0,0,0,0,0,0,44,21,95,94,52,10,80,106,147,95,18,35,74,135,53,29,149,34,4,4,97,2,0,55,8,54,88,18,14,69,0,0,0,0,0,1,1,4,8,17,9,3,0,0,0,0,15,34,130,15,0,17,8,0,0,20,3,60,48,26,6,15,3,4,17,19,82,101,88,8,118,2,50,105,56,14,95,20,1,0,7,22,4,0,26,40,90,25,10,64,130,74,5,25,46,1,0,52,65,2,10,88,47,31,153,90,21,132,15,16,36,12,21,16,7,15,1,10,0,0,0,1,7,4,2,0,69,68,1,0,1,5,1,37,7,124,13,161,82,37,150,97,2,102,13,3,2,3,2,15,0,0,1,0,0,28,0,0,52,52,0,21,9,58,2,0,27,1,127,84,95,1,5,87,27,86,5,101,108,29,30,47,48,12,24,0,7,0,0,0,30,99,10,0,84,71,0,26,75,72,24,122,154,106,41,13,6,20,26,11,2,4,61,17,18,98,157,60,49,10,70,9,25,9,0,10,0,0,9,10,0,9,3,0,0,10,26,0,2,17,51,12,37,50,19,55,16,75,81,94,96,45,12,50,55,19,2,91,78,0,2,109,21,0,10,48,4,0,92,26,9,1,47,15,3,35,6,56,38,117,68,69,27,8,21,0,0,0,0,13,5,146,62,33,70,17,0,0,4,0,2,0,0,20,20,36,39,58,32,29,18,19,2,0,1,0,0,2,0,0,0,0,47,19,123,88,73,12,33,132,138,86,66,8,28,100,118,22,16,86,27,0,2,76,7,0,29,9,53,100,23,18,69,0,0,0,2,0,1,2,4,6,17,9,3,0,0,1,0,14,38,139,13,0,20,8,0,0,24,6,53,30,97,13,21,4,5,15,19,91,93,72,16,130,4,50,118,59,8,90,20,2,0,6,23,5,0,31,32,62,12,6,54,129,66,4,44,45,0,0,61,66,2,9,92,49,31,126,98,40,51,16,20,32,11,23,20,7,14,1,10,3,0,0,2,8,5,2,0,59,73,2,0,1,6,2,50,7,123,14,140,110,37,154,99,3,95,14,15,1,6,10,13,0,0,2,4,0,28,0,0,50,54,1,24,9,57,1,0,25,1,133,86,103,1,8,81,26,121,5,64,104,30,122,41,62,12,23,0,8,0,0,0,31,99,8,0,78,79,0,30,74,72,24,117,78,42,34,15,5,7,11,3,13,0,0,42,14,36,95,147,60,62,14,66,23,33,9,0,24,0,0,7,9,0,5,23,0,0,33,73,0,2,20,53,13,36,54,16,50,7,74,76,148,18,87,75,11,114,55,23,1,76,81,1,2,89,20,0,12,90,24,0,124,88,12,1,69,18,3,32,0,54,35,60,132,55,13,7,22,0,0,0,0,2,0,127,62,27,71,19,0,0,6,0,1,0,0,24,20,17,45,48,31,27,18,17,2,0,1,0,0,3,0,0,0,0,45,21,116,49,136,16,8,76,91,114,130,54,45,75,12,37,101,133,63,21,78,30,0,0,73,5,0,57,7,55,91,16,15,66,0,0,0,3,0,1,1,3,8,16,11,3,0,0,0,0,19,30,136,13,0,20,5,0,0,19,2,59,53,29,5,15,3,0,20,19,77,104,84,5,107,0,53,92,56,11,89,20,0,0,7,22,5,0,32,30,69,23,5,56,129,72,5,36,116,0,0,44,42,2,9,86,43,41,152,67,37,142,18,19,34,10,25,15,6,16,1,8,2,0,0,2,6,3,3,0,53,72,1,0,1,4,1,54,7,125,12,142,85,40,158,95,1,69,16,3,0,5,3,14,0,0,3,3,0,28,0,0,54,48,0,25,10,60,1,0,26,0,132,94,97,0,8,90,31,80,2,72,107,31,43,40,38,10,21,0,7,0,0,0,33,98,10,0,82,73,0,30,74,67,19,121,54,111,66,4,8,12,37,10,0,6,60,12,23,90,138,64,58,14,71,10,22,8,0,10,0,0,7,8,0,9,4,0,0,10,20,0,2,15,50,12,36,44,16,50,12,52,75,75,113,80,94,48,15,52,52,21,1,71,58,0,1,60,15,0,13,6,3,0,70,28,12,0,39,17,1,37,0,45,17,121,72,70,19,8,26,0,0,0,0,13,5,146,66,31,72,17,0,0,6,0,2,0,0,23,22,37,44,58,28,26,18,18,2,0,1,0,0,0,0,0,0,0,44,20,109,55,79,15,38,130,148,74,95,7,42,90,105,44,25,122,36,0,1,87,6,0,53,8,54,90,20,13,70,0,0,0,0,0,1,0,4,6,12,10,3,0,0,0,0,18,33,137,14,0,20,6,0,0,24,0,54,36,94,13,14,3,0,17,24,83,109,90,5,111,1,54,108,55,13,114,18,1,0,6,20,5,0,25,35,83,25,9,47,127,75,6,38,45,0,0,48,60,0,7,97,43,25,161,94,49,54,19,8,35,11,21,16,6,16,2,8,0,0,0,1,6,4,2,0,53,73,1,0,2,5,1,43,6,124,12,132,85,32,153,98,4,91,16,3,0,6,3,14,0,0,3,1,0,31,0,0,55,51,0,18,10,60,0,0,25,0,133,82,93,1,3,84,28,84,3,99,112,32,45,35,69,7,26,1,7,0,0,0,34,96,8,0,86,74,0,29,73,66,27,125

Sequence (1306 aa):
KRSGYEIITLTSWLLQQEQKGIIDAELTIVLSSISMACKQIASLVQRANISNLTGTEDQKKLDVISNEVFSNCLRSSGRTGIIASEEEDVPVAVEESYSGNYIVVFDPLDGSSNLDAAVSTGSIFGIYSPNDECLPNTLGTEEQRCIVNVCQPGSNLLAAGYCMYSSSVIFVLTIGKGVFVFTLDPLYGEFVLTQENLQIPKSGKIYSFNEGNYKLWDENLKKYIDDLKEPGPSGKPYSARYIGSLVGDFHRTLLYGGIYGYPRDKKSKNGKLRLLYECAPMSFIVEQAGGKGSDGHQRVLDIQPTEIHQRVPLYIGSTEEVEKVEKYLAEIITLTSWLLQQEQKGIIDAELTIVLSSISMACKQIASLVQRANISNLEDQKKLDVISNEVFSNCLRSSGRTGIIASEEEDVPVAVEESYSGNYIVVFDPLDGSSNLDAAVSTGSIFGIYSPNDECLPDNTLGTEEQRCIVNVCQPGSNLLAAGYCMYSSSVIFVLTIGKGVFVFTLDPLYGEFVLTQENLQIPKSGKIYSFNEGNYKLWDENLKKYIDDLKEPGPSGKPYSARYIGSLVGDFHRTLLYGGIYGYPRDKKSKNGKLRLLYECAPMSFIVEQAGGKGSDGHQRVLDIQPTEIHQRVPLYIGSTEEVEKVEKYLAYEIITLTSWLLQQEQKGIIDAELTIVLSSISMACKQIASLVQRANISNLTEDQKKLDVISNEVFSNCLRSSGRTGIIASEEEDVPVAVEESYSGNYIVVFDPLDGSSNLDAAVSTGSIFGIYSPNDECLPDFDDNTLGTEEQRCIVNVCQPGSNLLAAGYCMYSSSVIFVLTIGKGVFVFTLDPLYGEFVLTQENLQIPKSGKIYSFNEGNYKLWDENLKKYIDDLKEPGPSGKPYSARYIGSLVGDFHRTLLYGGIYGYPRDKKSKNGKLRLLYECAPMSFIVEQAGGKGSDGHQRVLDIQPTEIHQRVPLYIGSTEEVEKVEKYLAEIITLTSWLLQQEQKGIIDAELTIVLSSISMACKQIASLVQRANISNLTGEDQKKLDVISNEVFSNCLRSSGRTGIIASEEEDVPVAVEESYSGNYIVVFDPLDGSSNLDAAVSTGSIFGIYSPNDECLPDNTLGTEEQRCIVNVCQPGSNLLAAGYCMYSSSVIFVLTIGKGVFVFTLDPLYGEFVLTQENLQIPKSGKIYSFNEGNYKLWDENLKKYIDDLKEPGPSGKPYSARYIGSLVGDFHRTLLYGGIYGYPRDKKSKNGKLRLLYECAPMSFIVEQAGGKGSDGHQRVLDIQPTEIHQRVPLYIGSTEEVEKVEKYLA

InterPro domains:
  IPR000146 Fructose-1,6-bisphosphatase class 1 [MF_01855] (69-407)
  IPR000146 Fructose-1,6-bisphosphatase class 1 [PIRSF000904] (69-406)
  IPR000146 Fructose-1,6-bisphosphatase class 1 [PTHR11556] (59-406)
  IPR000146 Fructose-1,6-bisphosphatase class 1 [cd00354] (75-406)
  IPR020548 Fructose-1,6-bisphosphatase, active site [PS00124] (348-360)
  IPR028343 Fructose-1,6-bisphosphatase [PIRSF500210] (69-406)
  IPR028343 Fructose-1,6-bisphosphatase [PR00115] (93-120)
  IPR028343 Fructose-1,6-bisphosphatase [PR00115] (130-156)
  IPR028343 Fructose-1,6-bisphosphatase [PR00115] (227-250)
  IPR028343 Fructose-1,6-bisphosphatase [PR00115] (258-281)
  IPR028343 Fructose-1,6-bisphosphatase [PR00115] (284-311)
  IPR028343 Fructose-1,6-bisphosphatase [PR00115] (382-407)
  IPR033391 Fructose-1-6-bisphosphatase class I, N-terminal [PF00316] (69-273)
  IPR044015 Fructose-1-6-bisphosphatase class 1, C-terminal [PF18913] (277-406)

Organism: Pisum sativum (NCBI:txid3888)

Secondary structure (DSSP, 8-state):
--S-----BHHHHHHHHHHTTSS-HHHHHHHHHHHHHHHHHHHHHHHHHHHTTS---HHHHHHHHHHHHHHHHTTTTEEEEEE---SSPPPEEEEEETTSS-EEEEESSS-S-SGGGSS-EEEEEEEE--SS-S---B--HHHHHHHHHH--TTTTEEEEEEEEESSSEEEEEESSS-EEEEEEETTTTEEEEEESS----S--SEEE--GGGGGGS-HHHHHHHHHHHS--TTS--PEE-B-S-HHHHHHHHHHH--EEEE---SSSBTBSSBIIIIIHHHHHHHHHTT-EEESSSSBGGGSPP-STT-B--EEEE-HHHHHHHHHHH-/-PPBHHHHHHHHHHTTSS-HHHHHHHHHHHHHHHHHHHHHHTHHHHT---HHHHHHHHHHHHHHHHTTTEEEEEE--SSSSPPEEEEEETTSS-EEEEESSS-S-TTTTSS-EEEEEEEE--SS------B--HHHHHHHHHH--TTTSEEEEEEEEESSSEEEEEESSS--EEEEEETTTTEEEEEESS----S--SEEE--GGGGGGS-HHHHHHHHHHTS--TTS---EE-B-S-HHHHHHHHHHH--EEEE---SSSTT-SSBIIIIIHHHHHHHHHTT-EEESSSSBGGGS---STT-B--EEEESHHHHHHHHHHH-/----BHHHHHHHHHHTTSS-HHHHHHHHHHHHHHHHHHHHHHHHHHHHH---HHHHHHHHHHHHHHHTTTTEEEEEE--SSSPPPEEEEEETTSS-EEEEESSS-S-SSTTSS-EEEEEEEE--SS---------B--HHHHHHHHHH--TTTTEEEEEEEEESSSEEEEEESSS-EEEEEEETTTTEEEEEESS----S--SEEE--GGGGGGS-HHHHHHHHHHTS--SS---PEE-B-S-HHHHHHHHHHH--EEEE---SSSTT-SSBIIIIIHHHHHHHHHTT-EEESSSSBGGGSPP-STT-B--EEEE-HHHHHHHHHHH-/--SBHHHHHHHHHHTTSS-HHHHHHHHHHHHHHHHHHHHHHHHHHHTTT---HHHHHHHHHHHHHHHHTTTEEEEEE--TTTSPPEEEEEETTSS-EEEEESSS-S-TGGGSS-EEEEEEEE--SS------BPPHHHHHHHHHH--TTTTEEEEEEEEESSSEEEEEESSS-EEEEEEETTTTEEEEEEEEE---S--SEEE--GGGGGGS-HHHHHHHHHHTS--TTS--PEE-B-S-HHHHHHHHHHH--EEEE---SSSTT-SSBIIIIIHHHHHHHHHTT-EEESSSSBGGGSPP-STT-B--EEEESHHHHHHHHHHH-

Nearest PDB structures (foldseek):
  1dcu-assembly1_B  TM=1.003E+00  e=1.106E-68  Pisum sativum
  1dcu-assembly1_D  TM=9.994E-01  e=8.826E-64  Pisum sativum
  1d9q-assembly1_B  TM=9.958E-01  e=1.127E-62  Pisum sativum
  1dbz-assembly1_B  TM=9.947E-01  e=5.446E-61  Pisum sativum
  1dbz-assembly1_D  TM=9.916E-01  e=1.225E-60  Pisum sativum

CATH classification: 3.30.540.10 (+1 more: 3.40.190.80)